Protein 2MX7 (pdb70)

Solvent-accessible surface area: 7078 Å² total; per-residue (Å²): 137,88,168,107,94,184,74,136,93,117,74,148,57,16,55,29,10,94,69,115,102,128,74,19,105,4,41,110,76,6,60,152,25,0,14,35,143,134,20,30,36,38,61,101,1,74,67,53,2,80,97,44,64,15,50,150,101,36,0,23,85,0,16,28,64,0,79,183,64,58,137,24,162,22,69,80,26,23,0,33,17,0,5,0,7,4,0,5,22,42,130,61,57,99,31,176,46,106,84,15,21,74,121,53,116,74,12,39,85,11,83,90

Radius of gyration: 13.87 Å; Cα contacts (8 Å, |Δi|>4): 112; chains: 1; bounding box: 42×30×25 Å

Secondary structure (DSSP, 8-state):
-------SSS----HHHH--SS--HHHHHHHHHT-BTTB--HHHHHHHHHHTT--HHHHHHHHH-STT-TTS---HHHHHHHHHHHHHHHTT-----HHHHHT-SSPPPPP-

GO terms:
  GO:0005737 cytoplasm (C, TAS)
  GO:0005794 Golgi apparatus (C, TAS)
  GO:0030121 AP-1 adaptor complex (C, TAS)
  GO:0006886 intracellular protein transport (P, TAS)
  GO:0005515 protein binding (F, IPI)

Foldseek 3Di:
DFDADPDPPDGGDALLLVDPRDQDPLLVVVCVQAADPVGDGCPRVLVVLVVLVDDSVLLVVLQVDADPDPPDRQDRSRVSLSQLQSQVVSVVHHDDDSVVVVVDPGRDRRDD

Structure (mmCIF, N/CA/C/O backbone):
data_2MX7
#
_entry.id   2MX7
#
loop_
_atom_site.group_PDB
_atom_site.id
_atom_site.type_symbol
_atom_site.label_atom_id
_atom_site.label_alt_id
_atom_site.label_comp_id
_atom_site.label_asym_id
_atom_site.label_entity_id
_atom_site.label_seq_id
_atom_site.pdb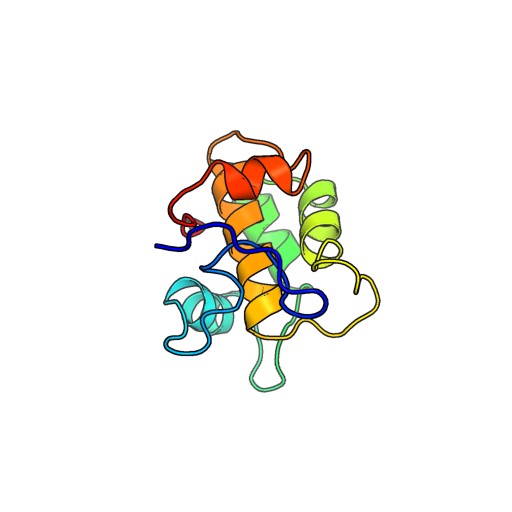x_PDB_ins_code
_atom_site.Cartn_x
_atom_site.Cartn_y
_atom_site.Cartn_z
_atom_site.occupancy
_atom_site.B_iso_or_equiv
_atom_site.auth_seq_id
_atom_site.auth_comp_id
_atom_site.auth_asym_id
_atom_site.auth_atom_id
_atom_site.pdbx_PDB_model_num
ATOM 1 N N . SER A 1 1 ? 17.156 0.606 9.994 1.00 0.00 277 SER A N 1
ATOM 2 C CA . SER A 1 1 ? 16.374 -0.499 9.407 1.00 0.00 277 SER A CA 1
ATOM 3 C C . SER A 1 1 ? 17.134 -1.131 8.243 1.00 0.00 277 SER A C 1
ATOM 4 O O . SER A 1 1 ? 17.566 -2.282 8.321 1.00 0.00 277 SER A O 1
ATOM 14 N N . MET A 1 2 ? 17.313 -0.366 7.173 1.00 0.00 278 MET A N 1
ATOM 15 C CA . MET A 1 2 ? 18.044 -0.833 6.005 1.00 0.00 278 MET A CA 1
ATOM 16 C C . MET A 1 2 ? 18.982 0.258 5.489 1.00 0.00 278 MET A C 1
ATOM 17 O O . MET A 1 2 ? 18.578 1.409 5.314 1.00 0.00 278 MET A O 1
ATOM 31 N N . PHE A 1 3 ? 20.235 -0.113 5.270 1.00 0.00 279 PHE A N 1
ATOM 32 C CA . PHE A 1 3 ? 21.249 0.803 4.756 1.00 0.00 279 PHE A CA 1
ATOM 33 C C . PHE A 1 3 ? 21.515 0.479 3.283 1.00 0.00 279 PHE A C 1
ATOM 34 O O . PHE A 1 3 ? 21.118 -0.590 2.813 1.00 0.00 279 PHE A O 1
ATOM 51 N N . PRO A 1 4 ? 22.166 1.378 2.516 1.00 0.00 280 PRO A N 1
ATOM 52 C CA . PRO A 1 4 ? 22.331 1.217 1.082 1.00 0.00 280 PRO A CA 1
ATOM 53 C C . PRO A 1 4 ? 23.613 0.491 0.711 1.00 0.00 280 PRO A C 1
ATOM 54 O O . PRO A 1 4 ? 24.708 0.862 1.140 1.00 0.00 280 PRO A O 1
ATOM 65 N N . SER A 1 5 ? 23.464 -0.530 -0.104 1.00 0.00 281 SER A N 1
ATOM 66 C CA . SER A 1 5 ? 24.590 -1.311 -0.579 1.00 0.00 281 SER A CA 1
ATOM 67 C C . SER A 1 5 ? 24.433 -1.581 -2.066 1.00 0.00 281 SER A C 1
ATOM 68 O O . SER A 1 5 ? 23.349 -1.947 -2.520 1.00 0.00 281 SER A O 1
ATOM 76 N N . GLN A 1 6 ? 25.502 -1.376 -2.818 1.00 0.00 282 GLN A N 1
ATOM 77 C CA . GLN A 1 6 ? 25.472 -1.575 -4.257 1.00 0.00 282 GLN A CA 1
ATOM 78 C C . GLN A 1 6 ? 25.433 -3.053 -4.623 1.00 0.00 282 GLN A C 1
ATOM 79 O O . GLN A 1 6 ? 26.448 -3.653 -4.975 1.00 0.00 282 GLN A O 1
ATOM 93 N N . ASP A 1 7 ? 24.253 -3.639 -4.514 1.00 0.00 283 ASP A N 1
ATOM 94 C CA . ASP A 1 7 ? 24.031 -4.994 -4.984 1.00 0.00 283 ASP A CA 1
ATOM 95 C C . ASP A 1 7 ? 23.289 -4.941 -6.309 1.00 0.00 283 ASP A C 1
ATOM 96 O O . ASP A 1 7 ? 22.174 -4.423 -6.378 1.00 0.00 283 ASP A O 1
ATOM 105 N N . PRO A 1 8 ? 23.894 -5.466 -7.380 1.00 0.00 284 PRO A N 1
ATOM 106 C CA . PRO A 1 8 ? 23.358 -5.350 -8.737 1.00 0.00 284 PRO A CA 1
ATOM 107 C C . PRO A 1 8 ? 22.205 -6.320 -9.016 1.00 0.00 284 PRO A C 1
ATOM 108 O O . PRO A 1 8 ? 22.021 -6.765 -10.152 1.00 0.00 284 PRO A O 1
ATOM 119 N N . ALA A 1 9 ? 21.423 -6.629 -7.984 1.00 0.00 285 ALA A N 1
ATOM 120 C CA . ALA A 1 9 ? 20.284 -7.523 -8.119 1.00 0.00 285 ALA A CA 1
ATOM 121 C C . ALA A 1 9 ? 19.238 -7.203 -7.057 1.00 0.00 285 ALA A C 1
ATOM 122 O O . ALA A 1 9 ? 18.038 -7.173 -7.339 1.00 0.00 285 ALA A O 1
ATOM 129 N N . GLN A 1 10 ? 19.710 -6.952 -5.840 1.00 0.00 286 GLN A N 1
ATOM 130 C CA . GLN A 1 10 ? 18.842 -6.629 -4.711 1.00 0.00 286 GLN A CA 1
ATOM 131 C C . GLN A 1 10 ? 18.099 -5.313 -4.934 1.00 0.00 286 GLN A C 1
ATOM 132 O O . GLN A 1 10 ? 18.700 -4.305 -5.311 1.00 0.00 286 GLN A O 1
ATOM 146 N N . PRO A 1 11 ? 16.775 -5.317 -4.717 1.00 0.00 287 PRO A N 1
ATOM 147 C CA . PRO A 1 11 ? 15.952 -4.110 -4.765 1.00 0.00 287 PRO A CA 1
ATOM 148 C C . PRO A 1 11 ? 16.234 -3.203 -3.573 1.00 0.00 287 PRO A C 1
ATOM 149 O O . PRO A 1 11 ? 16.572 -3.680 -2.489 1.00 0.00 287 PRO A O 1
ATOM 160 N N . ARG A 1 12 ? 16.092 -1.906 -3.766 1.00 0.00 288 ARG A N 1
ATOM 161 C CA . ARG A 1 12 ? 16.357 -0.951 -2.702 1.00 0.00 288 ARG A CA 1
ATOM 162 C C . ARG A 1 12 ? 15.080 -0.211 -2.339 1.00 0.00 288 ARG A C 1
ATOM 163 O O . ARG A 1 12 ? 15.087 0.982 -2.035 1.00 0.00 288 ARG A O 1
ATOM 184 N N . MET A 1 13 ? 13.986 -0.932 -2.387 1.00 0.00 289 MET A N 1
ATOM 185 C CA . MET A 1 13 ? 12.677 -0.353 -2.120 1.00 0.00 289 MET A CA 1
ATOM 186 C C . MET A 1 13 ? 12.384 -0.321 -0.618 1.00 0.00 289 MET A C 1
ATOM 187 O O . MET A 1 13 ? 13.105 -0.941 0.165 1.00 0.00 289 MET A O 1
ATOM 201 N N . PRO A 1 14 ? 11.325 0.415 -0.200 1.00 0.00 290 PRO A N 1
ATOM 202 C CA . PRO A 1 14 ? 10.932 0.537 1.216 1.00 0.00 290 PRO A CA 1
ATOM 203 C C . PRO A 1 14 ? 10.897 -0.801 1.963 1.00 0.00 290 PRO A C 1
ATOM 204 O O . PRO A 1 14 ? 10.191 -1.738 1.579 1.00 0.00 290 PRO A O 1
ATOM 215 N N . PRO A 1 15 ? 11.681 -0.870 3.060 1.00 0.00 291 PRO A N 1
ATOM 216 C CA . PRO A 1 15 ? 11.823 -2.061 3.920 1.00 0.00 291 PRO A CA 1
ATOM 217 C C . PRO A 1 15 ? 10.504 -2.735 4.278 1.00 0.00 291 PRO A C 1
ATOM 218 O O . PRO A 1 15 ? 10.380 -3.958 4.226 1.00 0.00 291 PRO A O 1
ATOM 229 N N . TRP A 1 16 ? 9.532 -1.921 4.642 1.00 0.00 292 TRP A N 1
ATOM 230 C CA . TRP A 1 16 ? 8.263 -2.406 5.166 1.00 0.00 292 TRP A CA 1
ATOM 231 C C . TRP A 1 16 ? 7.376 -3.040 4.104 1.00 0.00 292 TRP A C 1
ATOM 232 O O . TRP A 1 16 ? 6.423 -3.739 4.441 1.00 0.00 292 TRP A O 1
ATOM 253 N N . ILE A 1 17 ? 7.675 -2.815 2.834 1.00 0.00 293 ILE A N 1
ATOM 254 C CA . ILE A 1 17 ? 6.841 -3.368 1.780 1.00 0.00 293 ILE A CA 1
ATOM 255 C C . ILE A 1 17 ? 7.132 -4.849 1.588 1.00 0.00 293 ILE A C 1
ATOM 256 O O . ILE A 1 17 ? 6.220 -5.665 1.497 1.00 0.00 293 ILE A O 1
ATOM 272 N N . TYR A 1 18 ? 8.409 -5.196 1.557 1.00 0.00 294 TYR A N 1
ATOM 273 C CA . TYR A 1 18 ? 8.805 -6.567 1.281 1.00 0.00 294 TYR A CA 1
ATOM 274 C C . TYR A 1 18 ? 9.038 -7.380 2.547 1.00 0.00 294 TYR A C 1
ATOM 275 O O . TYR A 1 18 ? 9.466 -8.533 2.468 1.00 0.00 294 TYR A O 1
ATOM 293 N N . ASN A 1 19 ? 8.784 -6.794 3.712 1.00 0.00 295 ASN A N 1
ATOM 294 C CA . ASN A 1 19 ? 8.841 -7.547 4.959 1.00 0.00 295 ASN A CA 1
ATOM 295 C C . ASN A 1 19 ? 7.700 -8.560 5.020 1.00 0.00 295 ASN A C 1
ATOM 296 O O . ASN A 1 19 ? 6.583 -8.234 5.420 1.00 0.00 295 ASN A O 1
ATOM 307 N N . GLU A 1 20 ? 7.988 -9.782 4.603 1.00 0.00 296 GLU A N 1
ATOM 308 C CA . GLU A 1 20 ? 7.006 -10.857 4.619 1.00 0.00 296 GLU A CA 1
ATOM 309 C C . GLU A 1 20 ? 6.993 -11.552 5.976 1.00 0.00 296 GLU A C 1
ATOM 310 O O . GLU A 1 20 ? 6.241 -12.500 6.187 1.00 0.00 296 GLU A O 1
ATOM 322 N N . SER A 1 21 ? 7.833 -11.075 6.888 1.00 0.00 297 SER A N 1
ATOM 323 C CA . SER A 1 21 ? 7.988 -11.696 8.196 1.00 0.00 297 SER A CA 1
ATOM 324 C C . SER A 1 21 ? 6.699 -11.609 9.013 1.00 0.00 297 SER A C 1
ATOM 325 O O . SER A 1 21 ? 6.366 -12.530 9.762 1.00 0.00 297 SER A O 1
ATOM 333 N N . LEU A 1 22 ? 5.973 -10.511 8.864 1.00 0.00 298 LEU A N 1
ATOM 334 C CA . LEU A 1 22 ? 4.717 -10.327 9.571 1.00 0.00 298 LEU A CA 1
ATOM 335 C C . LEU A 1 22 ? 3.716 -9.590 8.696 1.00 0.00 298 LEU A C 1
ATOM 336 O O . LEU A 1 22 ? 4.084 -8.689 7.943 1.00 0.00 298 LEU A O 1
ATOM 352 N N . VAL A 1 23 ? 2.458 -9.991 8.766 1.00 0.00 299 VAL A N 1
ATOM 353 C CA . VAL A 1 23 ? 1.413 -9.314 8.039 1.00 0.00 299 VAL A CA 1
ATOM 354 C C . VAL A 1 23 ? 0.745 -8.275 8.947 1.00 0.00 299 VAL A C 1
ATOM 355 O O . VAL A 1 23 ? 0.482 -8.539 10.123 1.00 0.00 299 VAL A O 1
ATOM 368 N N . PRO A 1 24 ? 0.511 -7.063 8.429 1.00 0.00 300 PRO A N 1
ATOM 369 C CA . PRO A 1 24 ? -0.039 -5.956 9.217 1.00 0.00 300 PRO A CA 1
ATOM 370 C C . PRO A 1 24 ? -1.515 -6.128 9.565 1.00 0.00 300 PRO A C 1
ATOM 371 O O . PRO A 1 24 ? -2.292 -6.752 8.830 1.00 0.00 300 PRO A O 1
ATOM 382 N N . ASP A 1 25 ? -1.880 -5.550 10.705 1.00 0.00 301 ASP A N 1
ATOM 383 C CA . ASP A 1 25 ? -3.265 -5.496 11.161 1.00 0.00 301 ASP A CA 1
ATOM 384 C C . ASP A 1 25 ? -4.130 -4.771 10.152 1.00 0.00 301 ASP A C 1
ATOM 385 O O . ASP A 1 25 ? -5.319 -5.029 10.042 1.00 0.00 301 ASP A O 1
ATOM 394 N N . ALA A 1 26 ? -3.513 -3.854 9.427 1.00 0.00 302 ALA A N 1
ATOM 395 C CA . ALA A 1 26 ? -4.192 -3.104 8.386 1.00 0.00 302 ALA A CA 1
ATOM 396 C C . ALA A 1 26 ? -4.662 -4.032 7.264 1.00 0.00 302 ALA A C 1
ATOM 397 O O . ALA A 1 26 ? -5.685 -3.791 6.629 1.00 0.00 302 ALA A O 1
ATOM 404 N N . TYR A 1 27 ? -3.912 -5.107 7.056 1.00 0.00 303 TYR A N 1
ATOM 405 C CA . TYR A 1 27 ? -4.235 -6.072 6.010 1.00 0.00 303 TYR A CA 1
ATOM 406 C C . TYR A 1 27 ? -5.391 -6.969 6.451 1.00 0.00 303 TYR A C 1
ATOM 407 O O . TYR A 1 27 ? -6.407 -7.051 5.765 1.00 0.00 303 TYR A O 1
ATOM 425 N N . LYS A 1 28 ? -5.234 -7.644 7.592 1.00 0.00 304 LYS A N 1
ATOM 426 C CA . LYS A 1 28 ? -6.334 -8.424 8.165 1.00 0.00 304 LYS A CA 1
ATOM 427 C C . LYS A 1 28 ? -7.589 -7.565 8.383 1.00 0.00 304 LYS A C 1
ATOM 428 O O . LYS A 1 28 ? -8.718 -8.042 8.213 1.00 0.00 304 LYS A O 1
ATOM 447 N N . LYS A 1 29 ? -7.393 -6.295 8.733 1.00 0.00 305 LYS A N 1
ATOM 448 C CA . LYS A 1 29 ? -8.500 -5.352 8.797 1.00 0.00 305 LYS A CA 1
ATOM 449 C C . LYS A 1 29 ? -9.178 -5.274 7.458 1.00 0.00 305 LYS A C 1
ATOM 450 O O . LYS A 1 29 ? -10.398 -5.355 7.354 1.00 0.00 305 LYS A O 1
ATOM 469 N N . ILE A 1 30 ? -8.364 -5.066 6.439 1.00 0.00 306 ILE A N 1
ATOM 470 C CA . ILE A 1 30 ? -8.877 -4.905 5.105 1.00 0.00 306 ILE A CA 1
ATOM 471 C C . ILE A 1 30 ? -9.678 -6.143 4.675 1.00 0.00 306 ILE A C 1
ATOM 472 O O . ILE A 1 30 ? -10.611 -6.023 3.896 1.00 0.00 306 ILE A O 1
ATOM 488 N N . LEU A 1 31 ? -9.314 -7.329 5.183 1.00 0.00 307 LEU A N 1
ATOM 489 C CA . LEU A 1 31 ? -10.124 -8.535 4.965 1.00 0.00 307 LEU A CA 1
ATOM 490 C C . LEU A 1 31 ? -11.555 -8.321 5.433 1.00 0.00 307 LEU A C 1
ATOM 491 O O . LEU A 1 31 ? -12.507 -8.563 4.691 1.00 0.00 307 LEU A O 1
ATOM 507 N N . GLU A 1 32 ? -11.695 -7.861 6.661 1.00 0.00 308 GLU A N 1
ATOM 508 C CA . GLU A 1 32 ? -12.978 -7.521 7.211 1.00 0.00 308 GLU A CA 1
ATOM 509 C C . GLU A 1 32 ? -13.637 -6.392 6.420 1.00 0.00 308 GLU A C 1
ATOM 510 O O . GLU A 1 32 ? -14.840 -6.401 6.160 1.00 0.00 308 GLU A O 1
ATOM 522 N N . THR A 1 33 ? -12.821 -5.416 6.080 1.00 0.00 309 THR A N 1
ATOM 523 C CA . THR A 1 33 ? -13.244 -4.228 5.348 1.00 0.00 309 THR A CA 1
ATOM 524 C C . THR A 1 33 ? -13.748 -4.533 3.926 1.00 0.00 309 THR A C 1
ATOM 525 O O . THR A 1 33 ? -14.952 -4.521 3.665 1.00 0.00 309 THR A O 1
ATOM 536 N N . THR A 1 34 ? -12.817 -4.803 3.020 1.00 0.00 310 THR A N 1
ATOM 537 C CA . THR A 1 34 ? -13.138 -4.899 1.604 1.00 0.00 310 THR A CA 1
ATOM 538 C C . THR A 1 34 ? -12.632 -6.186 0.949 1.00 0.00 310 THR A C 1
ATOM 539 O O . THR A 1 34 ? -13.060 -6.528 -0.151 1.00 0.00 310 THR A O 1
ATOM 550 N N . MET A 1 35 ? -11.730 -6.900 1.601 1.00 0.00 311 MET A N 1
ATOM 551 C CA . MET A 1 35 ? -11.124 -8.059 0.987 1.00 0.00 311 MET A CA 1
ATOM 552 C C . MET A 1 35 ? -12.012 -9.284 1.134 1.00 0.00 311 MET A C 1
ATOM 553 O O . MET A 1 35 ? -12.951 -9.298 1.929 1.00 0.00 311 MET A O 1
ATOM 567 N N . THR A 1 36 ? -11.713 -10.305 0.353 1.00 0.00 312 THR A N 1
ATOM 568 C CA . THR A 1 36 ? -12.494 -11.526 0.359 1.00 0.00 312 THR A CA 1
ATOM 569 C C . THR A 1 36 ? -11.604 -12.719 0.670 1.00 0.00 312 THR A C 1
ATOM 570 O O . THR A 1 36 ? -10.379 -12.587 0.679 1.00 0.00 312 THR A O 1
ATOM 581 N N . PRO A 1 37 ? -12.188 -13.902 0.916 1.00 0.00 313 PRO A N 1
ATOM 582 C CA . PRO A 1 37 ? -11.415 -15.135 1.092 1.00 0.00 313 PRO A CA 1
ATOM 583 C C . PRO A 1 37 ? -10.607 -15.469 -0.159 1.00 0.00 313 PRO A C 1
ATOM 584 O O . PRO A 1 37 ? -9.649 -16.244 -0.118 1.00 0.00 313 PRO A O 1
ATOM 595 N N . THR A 1 38 ? -10.995 -14.855 -1.270 1.00 0.00 314 THR A N 1
ATOM 596 C CA . THR A 1 38 ? -10.341 -15.088 -2.541 1.00 0.00 314 THR A CA 1
ATOM 597 C C . THR A 1 38 ? -9.278 -14.031 -2.825 1.00 0.00 314 THR A C 1
ATOM 598 O O . THR A 1 38 ? -8.618 -14.060 -3.863 1.00 0.00 314 THR A O 1
ATOM 609 N N . GLY A 1 39 ? -9.116 -13.092 -1.903 1.00 0.00 315 GLY A N 1
ATOM 610 C CA . GLY A 1 39 ? -8.036 -12.143 -2.015 1.00 0.00 315 GLY A CA 1
ATOM 611 C C . GLY A 1 39 ? -8.501 -10.707 -2.119 1.00 0.00 315 GLY A C 1
ATOM 612 O O . GLY A 1 39 ? -9.571 -10.345 -1.615 1.00 0.00 315 GLY A O 1
ATOM 616 N N . ILE A 1 40 ? -7.682 -9.899 -2.776 1.00 0.00 316 ILE A N 1
ATOM 617 C CA . ILE A 1 40 ? -7.886 -8.459 -2.862 1.00 0.00 316 ILE A CA 1
ATOM 618 C C . ILE A 1 40 ? -9.148 -8.115 -3.656 1.00 0.00 316 ILE A C 1
ATOM 619 O O . ILE A 1 40 ? -9.402 -8.690 -4.716 1.00 0.00 316 ILE A O 1
ATOM 635 N N . ASP A 1 41 ? -9.922 -7.163 -3.144 1.00 0.00 317 ASP A N 1
ATOM 636 C CA . ASP A 1 41 ? -11.137 -6.708 -3.813 1.00 0.00 317 ASP A CA 1
ATOM 637 C C . ASP A 1 41 ? -11.298 -5.206 -3.637 1.00 0.00 317 ASP A C 1
ATOM 638 O O . ASP A 1 41 ? -11.776 -4.741 -2.614 1.00 0.00 317 ASP A O 1
ATOM 647 N N . THR A 1 42 ? -10.845 -4.451 -4.622 1.00 0.00 318 THR A N 1
ATOM 648 C CA . THR A 1 42 ? -10.953 -2.993 -4.597 1.00 0.00 318 THR A CA 1
ATOM 649 C C . THR A 1 42 ? -12.410 -2.519 -4.655 1.00 0.00 318 THR A C 1
ATOM 650 O O . THR A 1 42 ? -12.697 -1.365 -4.340 1.00 0.00 318 THR A O 1
ATOM 661 N N . ALA A 1 43 ? -13.312 -3.406 -5.074 1.00 0.00 319 ALA A N 1
ATOM 662 C CA . ALA A 1 43 ? -14.712 -3.052 -5.308 1.00 0.00 319 ALA A CA 1
ATOM 663 C C . ALA A 1 43 ? -15.352 -2.366 -4.099 1.00 0.00 319 ALA A C 1
ATOM 664 O O . ALA A 1 43 ? -16.051 -1.362 -4.251 1.00 0.00 319 ALA A O 1
ATOM 671 N N . LYS A 1 44 ? -15.094 -2.886 -2.907 1.00 0.00 320 LYS A N 1
ATOM 672 C CA . LYS A 1 44 ? -15.643 -2.293 -1.683 1.00 0.00 320 LYS A CA 1
ATOM 673 C C . LYS A 1 44 ? -14.732 -1.171 -1.188 1.00 0.00 320 LYS A C 1
ATOM 674 O O . LYS A 1 44 ? -15.164 -0.264 -0.473 1.00 0.00 320 LYS A O 1
ATOM 693 N N . LEU A 1 45 ? -13.472 -1.249 -1.587 1.00 0.00 321 LEU A N 1
ATOM 694 C CA . LEU A 1 45 ? -12.447 -0.306 -1.159 1.00 0.00 321 LEU A CA 1
ATOM 695 C C . LEU A 1 45 ? -12.819 1.115 -1.581 1.00 0.00 321 LEU A C 1
ATOM 696 O O . LEU A 1 45 ? -12.559 2.069 -0.844 1.00 0.00 321 LEU A O 1
ATOM 712 N N . TYR A 1 46 ? -13.463 1.247 -2.745 1.00 0.00 322 TYR A N 1
ATOM 713 C CA . TYR A 1 46 ? -13.849 2.564 -3.252 1.00 0.00 322 TYR A CA 1
ATOM 714 C C . TYR A 1 46 ? -14.807 3.280 -2.292 1.00 0.00 322 TYR A C 1
ATOM 715 O O . TYR A 1 46 ? -14.445 4.316 -1.741 1.00 0.00 322 TYR A O 1
ATOM 733 N N . PRO A 1 47 ? -16.039 2.754 -2.064 1.00 0.00 323 PRO A N 1
ATOM 734 C CA . PRO A 1 47 ? -17.040 3.458 -1.268 1.00 0.00 323 PRO A CA 1
ATOM 735 C C . PRO A 1 47 ? -16.586 3.708 0.154 1.00 0.00 323 PRO A C 1
ATOM 736 O O . PRO A 1 47 ? -16.814 4.789 0.692 1.00 0.00 323 PRO A O 1
ATOM 747 N N . ILE A 1 48 ? -15.941 2.726 0.773 1.00 0.00 324 ILE A N 1
ATOM 748 C CA . ILE A 1 48 ? -15.538 2.902 2.153 1.00 0.00 324 ILE A CA 1
ATOM 749 C C . ILE A 1 48 ? -14.514 4.022 2.281 1.00 0.00 324 ILE A C 1
ATOM 750 O O . ILE A 1 48 ? -14.727 4.984 3.016 1.00 0.00 324 ILE A O 1
ATOM 766 N N . LEU A 1 49 ? -13.406 3.899 1.564 1.00 0.00 325 LEU A N 1
ATOM 767 C CA . LEU A 1 49 ? -12.397 4.957 1.535 1.00 0.00 325 LEU A CA 1
ATOM 768 C C . LEU A 1 49 ? -12.904 6.299 1.023 1.00 0.00 325 LEU A C 1
ATOM 769 O O . LEU A 1 49 ? -12.494 7.338 1.536 1.00 0.00 325 LEU A O 1
ATOM 785 N N . MET A 1 50 ? -13.772 6.312 0.023 1.00 0.00 326 MET A N 1
ATOM 786 C CA . MET A 1 50 ? -14.302 7.585 -0.441 1.00 0.00 326 MET A CA 1
ATOM 787 C C . MET A 1 50 ? -15.177 8.191 0.644 1.00 0.00 326 MET A C 1
ATOM 788 O O . MET A 1 50 ? -15.298 9.411 0.752 1.00 0.00 326 MET A O 1
ATOM 802 N N . SER A 1 51 ? -15.758 7.329 1.472 1.00 0.00 327 SER A N 1
ATOM 803 C CA . SER A 1 51 ? -16.508 7.789 2.627 1.00 0.00 327 SER A CA 1
ATOM 804 C C . SER A 1 51 ? -15.542 8.229 3.732 1.00 0.00 327 SER A C 1
ATOM 805 O O . SER A 1 51 ? -15.890 9.051 4.577 1.00 0.00 327 SER A O 1
ATOM 813 N N . SER A 1 52 ? -14.317 7.700 3.705 1.00 0.00 328 SER A N 1
ATOM 814 C CA . SER A 1 52 ? -13.269 8.140 4.623 1.00 0.00 328 SER A CA 1
ATOM 815 C C . SER A 1 52 ? -12.795 9.547 4.239 1.00 0.00 328 SER A C 1
ATOM 816 O O . SER A 1 52 ? -11.979 10.155 4.931 1.00 0.00 328 SER A O 1
ATOM 824 N N . GLY A 1 53 ? -13.318 10.059 3.132 1.00 0.00 329 GLY A N 1
ATOM 825 C CA . GLY A 1 53 ? -12.936 11.375 2.670 1.00 0.00 329 GLY A CA 1
ATOM 826 C C . GLY A 1 53 ? -11.822 11.328 1.648 1.00 0.00 329 GLY A C 1
ATOM 827 O O . GLY A 1 53 ? -11.087 12.298 1.478 1.00 0.00 329 GLY A O 1
ATOM 831 N N . LEU A 1 54 ? -11.688 10.198 0.970 1.00 0.00 330 LEU A N 1
ATOM 832 C CA . LEU A 1 54 ? -10.651 10.028 -0.029 1.00 0.00 330 LEU A CA 1
ATOM 833 C C . LEU A 1 54 ? -11.256 9.940 -1.434 1.00 0.00 330 LEU A C 1
ATOM 834 O O . LEU A 1 54 ? -12.391 9.499 -1.597 1.00 0.00 330 LEU A O 1
ATOM 850 N N . PRO A 1 55 ? -10.505 10.366 -2.468 1.00 0.00 331 PRO A N 1
ATOM 851 C CA . PRO A 1 55 ? -11.005 10.449 -3.836 1.00 0.00 331 PRO A CA 1
ATOM 852 C C . PRO A 1 55 ? -11.060 9.087 -4.492 1.00 0.00 331 PRO A C 1
ATOM 853 O O . PRO A 1 55 ? -10.071 8.353 -4.463 1.00 0.00 331 PRO A O 1
ATOM 864 N N . ARG A 1 56 ? -12.183 8.750 -5.117 1.00 0.00 332 ARG A N 1
ATOM 865 C CA . ARG A 1 56 ? -12.267 7.498 -5.859 1.00 0.00 332 ARG A CA 1
ATOM 866 C C . ARG A 1 56 ? -11.257 7.489 -7.005 1.00 0.00 332 ARG A C 1
ATOM 867 O O . ARG A 1 56 ? -10.932 6.434 -7.556 1.00 0.00 332 ARG A O 1
ATOM 888 N N . GLU A 1 57 ? -10.750 8.675 -7.342 1.00 0.00 333 GLU A N 1
ATOM 889 C CA . GLU A 1 57 ? -9.677 8.803 -8.313 1.00 0.00 333 GLU A CA 1
ATOM 890 C C . GLU A 1 57 ? -8.374 8.296 -7.733 1.00 0.00 333 GLU A C 1
ATOM 891 O O . GLU A 1 57 ? -7.773 7.355 -8.258 1.00 0.00 333 GLU A O 1
ATOM 903 N N . THR A 1 58 ? -7.936 8.911 -6.634 1.00 0.00 334 THR A N 1
ATOM 904 C CA . THR A 1 58 ? -6.716 8.501 -5.970 1.00 0.00 334 THR A CA 1
ATOM 905 C C . THR A 1 58 ? -6.791 7.060 -5.485 1.00 0.00 334 THR A C 1
ATOM 906 O O . THR A 1 58 ? -5.814 6.327 -5.576 1.00 0.00 334 THR A O 1
ATOM 917 N N . LEU A 1 59 ? -7.944 6.655 -4.977 1.00 0.00 335 LEU A N 1
ATOM 918 C CA . LEU A 1 59 ? -8.133 5.277 -4.521 1.00 0.00 335 LEU A CA 1
ATOM 919 C C . LEU A 1 59 ? -7.829 4.266 -5.638 1.00 0.00 335 LEU A C 1
ATOM 920 O O . LEU A 1 59 ? -7.096 3.296 -5.419 1.00 0.00 335 LEU A O 1
ATOM 936 N N . GLY A 1 60 ? -8.363 4.499 -6.841 1.00 0.00 336 GLY A N 1
ATOM 937 C CA . GLY A 1 60 ? -8.047 3.627 -7.968 1.00 0.00 336 GLY A CA 1
ATOM 938 C C . GLY A 1 60 ? -6.575 3.674 -8.338 1.00 0.00 336 GLY A C 1
ATOM 939 O O . GLY A 1 60 ? -5.966 2.649 -8.677 1.00 0.00 336 GLY A O 1
ATOM 943 N N . GLN A 1 61 ? -5.984 4.855 -8.220 1.00 0.00 337 GLN A N 1
ATOM 944 C CA . GLN A 1 61 ? -4.591 5.043 -8.571 1.00 0.00 337 GLN A CA 1
ATOM 945 C C . GLN A 1 61 ? -3.738 4.246 -7.605 1.00 0.00 337 GLN A C 1
ATOM 946 O O . GLN A 1 61 ? -2.855 3.503 -8.004 1.00 0.00 337 GLN A O 1
ATOM 960 N N . ILE A 1 62 ? -4.061 4.386 -6.331 1.00 0.00 338 ILE A N 1
ATOM 961 C CA . ILE A 1 62 ? -3.361 3.702 -5.257 1.00 0.00 338 ILE A CA 1
ATOM 962 C C . ILE A 1 62 ? -3.360 2.183 -5.432 1.00 0.00 338 ILE A C 1
ATOM 963 O O . ILE A 1 62 ? -2.351 1.542 -5.138 1.00 0.00 338 ILE A O 1
ATOM 979 N N . TRP A 1 63 ? -4.445 1.588 -5.938 1.00 0.00 339 TRP A N 1
ATOM 980 C CA . TRP A 1 63 ? -4.445 0.151 -6.202 1.00 0.00 339 TRP A CA 1
ATOM 981 C C . TRP A 1 63 ? -3.486 -0.166 -7.333 1.00 0.00 339 TRP A C 1
ATOM 982 O O . TRP A 1 63 ? -2.873 -1.232 -7.387 1.00 0.00 339 TRP A O 1
ATOM 1003 N N . ALA A 1 64 ? -3.377 0.790 -8.234 1.00 0.00 340 ALA A N 1
ATOM 1004 C CA . ALA A 1 64 ? -2.693 0.587 -9.493 1.00 0.00 340 ALA A CA 1
ATOM 1005 C C . ALA A 1 64 ? -1.187 0.875 -9.387 1.00 0.00 340 ALA A C 1
ATOM 1006 O O . ALA A 1 64 ? -0.402 0.424 -10.221 1.00 0.00 340 ALA A O 1
ATOM 1013 N N . LEU A 1 65 ? -0.786 1.626 -8.364 1.00 0.00 341 LEU A N 1
ATOM 1014 C CA . LEU A 1 65 ? 0.610 2.008 -8.181 1.00 0.00 341 LEU A CA 1
ATOM 1015 C C . LEU A 1 65 ? 1.418 0.964 -7.416 1.00 0.00 341 LEU A C 1
ATOM 1016 O O . LEU A 1 65 ? 2.342 1.306 -6.675 1.00 0.00 341 LEU A O 1
ATOM 1032 N N . ALA A 1 66 ? 1.085 -0.300 -7.602 1.00 0.00 342 ALA A N 1
ATOM 1033 C CA . ALA A 1 66 ? 1.831 -1.382 -6.979 1.00 0.00 342 ALA A CA 1
ATOM 1034 C C . ALA A 1 66 ? 3.185 -1.556 -7.663 1.00 0.00 342 ALA A C 1
ATOM 1035 O O . ALA A 1 66 ? 3.294 -2.297 -8.635 1.00 0.00 342 ALA A O 1
ATOM 1042 N N . ASN A 1 67 ? 4.200 -0.849 -7.156 1.00 0.00 343 ASN A N 1
ATOM 1043 C CA . ASN A 1 67 ? 5.547 -0.847 -7.746 1.00 0.00 343 ASN A CA 1
ATOM 1044 C C . ASN A 1 67 ? 5.470 -0.583 -9.251 1.00 0.00 343 ASN A C 1
ATOM 1045 O O . ASN A 1 67 ? 5.296 0.563 -9.669 1.00 0.00 343 ASN A O 1
ATOM 1056 N N . ARG A 1 68 ? 5.568 -1.638 -10.056 1.00 0.00 344 ARG A N 1
ATOM 1057 C CA . ARG A 1 68 ? 5.272 -1.548 -11.478 1.00 0.00 344 ARG A CA 1
ATOM 1058 C C . ARG A 1 68 ? 4.516 -2.788 -11.931 1.00 0.00 344 ARG A C 1
ATOM 1059 O O . ARG A 1 68 ? 4.945 -3.504 -12.837 1.00 0.00 344 ARG A O 1
ATOM 1080 N N . THR A 1 69 ? 3.383 -3.021 -11.301 1.00 0.00 345 THR A N 1
ATOM 1081 C CA . THR A 1 69 ? 2.479 -4.084 -11.695 1.00 0.00 345 THR A CA 1
ATOM 1082 C C . THR A 1 69 ? 1.041 -3.599 -11.578 1.00 0.00 345 THR A C 1
ATOM 1083 O O . THR A 1 69 ? 0.250 -4.111 -10.788 1.00 0.00 345 THR A O 1
ATOM 1094 N N . THR A 1 70 ? 0.719 -2.603 -12.394 1.00 0.00 346 THR A N 1
ATOM 1095 C CA . THR A 1 70 ? -0.590 -1.969 -12.380 1.00 0.00 346 THR A CA 1
ATOM 1096 C C . THR A 1 70 ? -1.718 -2.957 -12.722 1.00 0.00 346 THR A C 1
ATOM 1097 O O . THR A 1 70 ? -2.683 -3.074 -11.963 1.00 0.00 346 THR A O 1
ATOM 1108 N N . PRO A 1 71 ? -1.628 -3.688 -13.855 1.00 0.00 347 PRO A N 1
ATOM 1109 C CA . PRO A 1 71 ? -2.636 -4.685 -14.222 1.00 0.00 347 PRO A CA 1
ATOM 1110 C C . PRO A 1 71 ? -2.399 -6.034 -13.541 1.00 0.00 347 PRO A C 1
ATOM 1111 O O . PRO A 1 71 ? -2.937 -7.059 -13.961 1.00 0.00 347 PRO A O 1
ATOM 1122 N N . GLY A 1 72 ? -1.592 -6.027 -12.492 1.00 0.00 348 GLY A N 1
ATOM 1123 C CA . GLY A 1 72 ? -1.281 -7.250 -11.787 1.00 0.00 348 GLY A CA 1
ATOM 1124 C C . GLY A 1 72 ? -2.158 -7.435 -10.570 1.00 0.00 348 GLY A C 1
ATOM 1125 O O . GLY A 1 72 ? -2.654 -6.460 -10.005 1.00 0.00 348 GLY A O 1
ATOM 1129 N N . LYS A 1 73 ? -2.379 -8.683 -10.184 1.00 0.00 349 LYS A N 1
ATOM 1130 C CA . LYS A 1 73 ? -3.147 -8.975 -8.987 1.00 0.00 349 LYS A CA 1
ATOM 1131 C C . LYS A 1 73 ? -2.318 -8.614 -7.764 1.00 0.00 349 LYS A C 1
ATOM 1132 O O . LYS A 1 73 ? -1.202 -9.110 -7.593 1.00 0.00 349 LYS A O 1
ATOM 1151 N N . LEU A 1 74 ? -2.869 -7.736 -6.938 1.00 0.00 350 LEU A N 1
ATOM 1152 C CA . LEU A 1 74 ? -2.170 -7.217 -5.772 1.00 0.00 350 LEU A CA 1
ATOM 1153 C C . LEU A 1 74 ? -1.793 -8.337 -4.813 1.00 0.00 350 LEU A C 1
ATOM 1154 O O . LEU A 1 74 ? -2.657 -9.016 -4.263 1.00 0.00 350 LEU A O 1
ATOM 1170 N N . THR A 1 75 ? -0.501 -8.543 -4.638 1.00 0.00 351 THR A N 1
ATOM 1171 C CA . THR A 1 75 ? -0.017 -9.493 -3.658 1.00 0.00 351 THR A CA 1
ATOM 1172 C C . THR A 1 75 ? 0.074 -8.802 -2.297 1.00 0.00 351 THR A C 1
ATOM 1173 O O . THR A 1 75 ? -0.053 -7.581 -2.220 1.00 0.00 351 THR A O 1
ATOM 1184 N N . LYS A 1 76 ? 0.277 -9.574 -1.236 1.00 0.00 352 LYS A N 1
ATOM 1185 C CA . LYS A 1 76 ? 0.304 -9.030 0.124 1.00 0.00 352 LYS A CA 1
ATOM 1186 C C . LYS A 1 76 ? 1.246 -7.813 0.245 1.00 0.00 352 LYS A C 1
ATOM 1187 O O . LYS A 1 76 ? 0.850 -6.774 0.776 1.00 0.00 352 LYS A O 1
ATOM 1206 N N . GLU A 1 77 ? 2.484 -7.933 -0.248 1.00 0.00 353 GLU A N 1
ATOM 1207 C CA . GLU A 1 77 ? 3.435 -6.816 -0.214 1.00 0.00 353 GLU A CA 1
ATOM 1208 C C . GLU A 1 77 ? 2.922 -5.608 -0.998 1.00 0.00 353 GLU A C 1
ATOM 1209 O O . GLU A 1 77 ? 3.073 -4.463 -0.564 1.00 0.00 353 GLU A O 1
ATOM 1221 N N . GLU A 1 78 ? 2.299 -5.859 -2.140 1.00 0.00 354 GLU A N 1
ATOM 1222 C CA . GLU A 1 78 ? 1.722 -4.790 -2.944 1.00 0.00 354 GLU A CA 1
ATOM 1223 C C . GLU A 1 78 ? 0.553 -4.155 -2.197 1.00 0.00 354 GLU A C 1
ATOM 1224 O O . GLU A 1 78 ? 0.260 -2.970 -2.359 1.00 0.00 354 GLU A O 1
ATOM 1236 N N . LEU A 1 79 ? -0.100 -4.955 -1.362 1.00 0.00 355 LEU A N 1
ATOM 1237 C CA . LEU A 1 79 ? -1.194 -4.474 -0.533 1.00 0.00 355 LEU A CA 1
ATOM 1238 C C . LEU A 1 79 ? -0.630 -3.648 0.632 1.00 0.00 355 LEU A C 1
ATOM 1239 O O . LEU A 1 79 ? -1.350 -2.902 1.286 1.00 0.00 355 LEU A O 1
ATOM 1255 N N . TYR A 1 80 ? 0.665 -3.756 0.896 1.00 0.00 356 TYR A N 1
ATOM 1256 C CA . TYR A 1 80 ? 1.278 -2.840 1.848 1.00 0.00 356 TYR A CA 1
ATOM 1257 C C . TYR A 1 80 ? 1.475 -1.486 1.181 1.00 0.00 356 TYR A C 1
ATOM 1258 O O . TYR A 1 80 ? 1.325 -0.438 1.810 1.00 0.00 356 TYR A O 1
ATOM 1276 N N . THR A 1 81 ? 1.804 -1.524 -0.107 1.00 0.00 357 THR A N 1
ATOM 1277 C CA . THR A 1 81 ? 1.965 -0.312 -0.899 1.00 0.00 357 THR A CA 1
ATOM 1278 C C . THR A 1 81 ? 0.663 0.495 -0.944 1.00 0.00 357 THR A C 1
ATOM 1279 O O . THR A 1 81 ? 0.675 1.721 -0.844 1.00 0.00 357 THR A O 1
ATOM 1290 N N . VAL A 1 82 ? -0.459 -0.205 -1.047 1.00 0.00 358 VAL A N 1
ATOM 1291 C CA . VAL A 1 82 ? -1.757 0.453 -1.112 1.00 0.00 358 VAL A CA 1
ATOM 1292 C C . VAL A 1 82 ? -2.139 1.013 0.257 1.00 0.00 358 VAL A C 1
ATOM 1293 O O . VAL A 1 82 ? -2.553 2.165 0.378 1.00 0.00 358 VAL A O 1
ATOM 1306 N N . LEU A 1 83 ? -1.972 0.183 1.281 1.00 0.00 359 LEU A N 1
ATOM 1307 C CA . LEU A 1 83 ? -2.288 0.548 2.659 1.00 0.00 359 LEU A CA 1
ATOM 1308 C C . LEU A 1 83 ? -1.546 1.805 3.090 1.00 0.00 359 LEU A C 1
ATOM 1309 O O . LEU A 1 83 ? -2.134 2.716 3.675 1.00 0.00 359 LEU A O 1
ATOM 1325 N N . ALA A 1 84 ? -0.264 1.858 2.778 1.00 0.00 360 ALA A N 1
ATOM 1326 C CA . ALA A 1 84 ? 0.565 2.971 3.209 1.00 0.00 360 ALA A CA 1
ATOM 1327 C C . ALA A 1 84 ? 0.200 4.251 2.472 1.00 0.00 360 ALA A C 1
ATOM 1328 O O . ALA A 1 84 ? 0.144 5.321 3.075 1.00 0.00 360 ALA A O 1
ATOM 1335 N N . MET A 1 85 ? -0.070 4.148 1.171 1.00 0.00 361 MET A N 1
ATOM 1336 C CA . MET A 1 85 ? -0.411 5.329 0.389 1.00 0.00 361 MET A CA 1
ATOM 1337 C C . MET A 1 85 ? -1.784 5.849 0.780 1.00 0.00 361 MET A C 1
ATOM 1338 O O . MET A 1 85 ? -2.041 7.045 0.709 1.00 0.00 361 MET A O 1
ATOM 1352 N N . ILE A 1 86 ? -2.662 4.954 1.209 1.00 0.00 362 ILE A N 1
ATOM 1353 C CA . ILE A 1 86 ? -3.961 5.368 1.716 1.00 0.00 362 ILE A CA 1
ATOM 1354 C C . ILE A 1 86 ? -3.768 6.132 3.016 1.00 0.00 362 ILE A C 1
ATOM 1355 O O . ILE A 1 86 ? -4.324 7.217 3.207 1.00 0.00 362 ILE A O 1
ATOM 1371 N N . ALA A 1 87 ? -2.942 5.562 3.887 1.00 0.00 363 ALA A N 1
ATOM 1372 C CA . ALA A 1 87 ? -2.641 6.162 5.174 1.00 0.00 363 ALA A CA 1
ATOM 1373 C C . ALA A 1 87 ? -2.094 7.572 5.006 1.00 0.00 363 ALA A C 1
ATOM 1374 O O . ALA A 1 87 ? -2.597 8.507 5.623 1.00 0.00 363 ALA A O 1
ATOM 1381 N N . VAL A 1 88 ? -1.091 7.735 4.145 1.00 0.00 364 VAL A N 1
ATOM 1382 C CA . VAL A 1 88 ? -0.467 9.040 3.956 1.00 0.00 364 VAL A CA 1
ATOM 1383 C C . VAL A 1 88 ? -1.444 10.036 3.319 1.00 0.00 364 VAL A C 1
ATOM 1384 O O . VAL A 1 88 ? -1.419 11.224 3.639 1.00 0.00 364 VAL A O 1
ATOM 1397 N N . THR A 1 89 ? -2.342 9.531 2.474 1.00 0.00 365 THR A N 1
ATOM 1398 C CA . THR A 1 89 ? -3.320 10.380 1.799 1.00 0.00 365 THR A CA 1
ATOM 1399 C C . THR A 1 89 ? -4.274 10.985 2.825 1.00 0.00 365 THR A C 1
ATOM 1400 O O . THR A 1 89 ? -4.560 12.185 2.801 1.00 0.00 365 THR A O 1
ATOM 1411 N N . GLN A 1 90 ? -4.756 10.134 3.724 1.00 0.00 366 GLN A N 1
ATOM 1412 C CA . GLN A 1 90 ? -5.594 10.571 4.837 1.00 0.00 366 GLN A CA 1
ATOM 1413 C C . GLN A 1 90 ? -4.893 11.624 5.681 1.00 0.00 366 GLN A C 1
ATOM 1414 O O . GLN A 1 90 ? -5.527 12.557 6.175 1.00 0.00 366 GLN A O 1
ATOM 1428 N N . ARG A 1 91 ? -3.582 11.483 5.827 1.00 0.00 367 ARG A N 1
ATOM 1429 C CA . ARG A 1 91 ? -2.793 12.430 6.610 1.00 0.00 367 ARG A CA 1
ATOM 1430 C C . ARG A 1 91 ? -2.551 13.725 5.832 1.00 0.00 367 ARG A C 1
ATOM 1431 O O . ARG A 1 91 ? -1.884 14.635 6.321 1.00 0.00 367 ARG A O 1
ATOM 1452 N N . GLY A 1 92 ? -3.085 13.796 4.618 1.00 0.00 368 GLY A N 1
ATOM 1453 C CA . GLY A 1 92 ? -2.956 14.995 3.810 1.00 0.00 368 GLY A CA 1
ATOM 1454 C C . GLY A 1 92 ? -1.699 14.993 2.966 1.00 0.00 368 GLY A C 1
ATOM 1455 O O . GLY A 1 92 ? -1.344 16.007 2.361 1.00 0.00 368 GLY A O 1
ATOM 1459 N N . VAL A 1 93 ? -1.032 13.853 2.919 1.00 0.00 369 VAL A N 1
ATOM 1460 C CA . VAL A 1 93 ? 0.184 13.701 2.139 1.00 0.00 369 VAL A CA 1
ATOM 1461 C C . VAL A 1 93 ? -0.111 12.931 0.857 1.00 0.00 369 VAL A C 1
ATOM 1462 O O . VAL A 1 93 ? -0.390 11.734 0.897 1.00 0.00 369 VAL A O 1
ATOM 1475 N N . PRO A 1 94 ? -0.074 13.609 -0.296 1.00 0.00 370 PRO A N 1
ATOM 1476 C CA . PRO A 1 94 ? -0.325 12.965 -1.585 1.00 0.00 370 PRO A CA 1
ATOM 1477 C C . PRO A 1 94 ? 0.816 12.034 -1.979 1.00 0.00 370 PRO A C 1
ATOM 1478 O O . PRO A 1 94 ? 1.949 12.191 -1.518 1.00 0.00 370 PRO A O 1
ATOM 1489 N N . ALA A 1 95 ? 0.526 11.072 -2.842 1.00 0.00 371 ALA A N 1
ATOM 1490 C CA . ALA A 1 95 ? 1.550 10.160 -3.309 1.00 0.00 371 ALA A CA 1
ATOM 1491 C C . ALA A 1 95 ? 2.166 10.713 -4.580 1.00 0.00 371 ALA A C 1
ATOM 1492 O O . ALA A 1 95 ? 1.544 10.708 -5.643 1.00 0.00 371 ALA A O 1
ATOM 1499 N N . MET A 1 96 ? 3.389 11.201 -4.455 1.00 0.00 372 MET A N 1
ATOM 1500 C CA . MET A 1 96 ? 4.041 11.906 -5.544 1.00 0.00 372 MET A CA 1
ATOM 1501 C C . MET A 1 96 ? 5.087 11.035 -6.221 1.00 0.00 372 MET A C 1
ATOM 1502 O O . MET A 1 96 ? 5.214 11.039 -7.445 1.00 0.00 372 MET A O 1
ATOM 1516 N N . SER A 1 97 ? 5.816 10.273 -5.427 1.00 0.00 373 SER A N 1
ATOM 1517 C CA . SER A 1 97 ? 6.901 9.458 -5.942 1.00 0.00 373 SER A CA 1
ATOM 1518 C C . SER A 1 97 ? 7.341 8.429 -4.902 1.00 0.00 373 SER A C 1
ATOM 1519 O O . SER A 1 97 ? 7.017 8.565 -3.720 1.00 0.00 373 SER A O 1
ATOM 1527 N N . PRO A 1 98 ? 8.076 7.382 -5.325 1.00 0.00 374 PRO A N 1
ATOM 1528 C CA . PRO A 1 98 ? 8.637 6.383 -4.405 1.00 0.00 374 PRO A CA 1
ATOM 1529 C C . PRO A 1 98 ? 9.586 7.016 -3.388 1.00 0.00 374 PRO A C 1
ATOM 1530 O O . PRO A 1 98 ? 9.787 6.487 -2.292 1.00 0.00 374 PRO A O 1
ATOM 1541 N N . ASP A 1 99 ? 10.151 8.162 -3.759 1.00 0.00 375 ASP A N 1
ATOM 1542 C CA . ASP A 1 99 ? 11.031 8.923 -2.875 1.00 0.00 375 ASP A CA 1
ATOM 1543 C C . ASP A 1 99 ? 10.305 9.321 -1.597 1.00 0.00 375 ASP A C 1
ATOM 1544 O O . ASP A 1 99 ? 10.910 9.386 -0.530 1.00 0.00 375 ASP A O 1
ATOM 1553 N N . ALA A 1 100 ? 9.000 9.559 -1.698 1.00 0.00 376 ALA A N 1
ATOM 1554 C CA . ALA A 1 100 ? 8.223 9.979 -0.540 1.00 0.00 376 ALA A CA 1
ATOM 1555 C C . ALA A 1 100 ? 7.968 8.813 0.410 1.00 0.00 376 ALA A C 1
ATOM 1556 O O . ALA A 1 100 ? 7.864 9.008 1.616 1.00 0.00 376 ALA A O 1
ATOM 1563 N N . LEU A 1 101 ? 7.920 7.596 -0.129 1.00 0.00 377 LEU A N 1
ATOM 1564 C CA . LEU A 1 101 ? 7.799 6.403 0.710 1.00 0.00 377 LEU A CA 1
ATOM 1565 C C . LEU A 1 101 ? 9.134 6.145 1.384 1.00 0.00 377 LEU A C 1
ATOM 1566 O O . LEU A 1 101 ? 9.213 5.629 2.493 1.00 0.00 377 LEU A O 1
ATOM 1582 N N . ASN A 1 102 ? 10.180 6.550 0.689 1.00 0.00 378 ASN A N 1
ATOM 1583 C CA . ASN A 1 102 ? 11.543 6.483 1.186 1.00 0.00 378 ASN A CA 1
ATOM 1584 C C . ASN A 1 102 ? 11.731 7.417 2.387 1.00 0.00 378 ASN A C 1
ATOM 1585 O O . ASN A 1 102 ? 12.588 7.185 3.242 1.00 0.00 378 ASN A O 1
ATOM 1596 N N . GLN A 1 103 ? 10.902 8.457 2.455 1.00 0.00 379 GLN A N 1
ATOM 1597 C CA . GLN A 1 103 ? 11.011 9.463 3.509 1.00 0.00 379 GLN A CA 1
ATOM 1598 C C . GLN A 1 103 ? 10.334 9.003 4.790 1.00 0.00 379 GLN A C 1
ATOM 1599 O O . GLN A 1 103 ? 10.550 9.579 5.855 1.00 0.00 379 GLN A O 1
ATOM 1613 N N . PHE A 1 104 ? 9.515 7.973 4.683 1.00 0.00 380 PHE A N 1
ATOM 1614 C CA . PHE A 1 104 ? 8.860 7.401 5.851 1.00 0.00 380 PHE A CA 1
ATOM 1615 C C . PHE A 1 104 ? 9.641 6.201 6.367 1.00 0.00 380 PHE A C 1
ATOM 1616 O O . PHE A 1 104 ? 9.689 5.154 5.721 1.00 0.00 380 PHE A O 1
ATOM 1633 N N . PRO A 1 105 ? 10.292 6.353 7.529 1.00 0.00 381 PRO A N 1
ATOM 1634 C CA . PRO A 1 105 ? 10.955 5.246 8.235 1.00 0.00 381 PRO A CA 1
ATOM 1635 C C . PRO A 1 105 ? 10.046 4.057 8.462 1.00 0.00 381 PRO A C 1
ATOM 1636 O O . PRO A 1 105 ? 10.453 2.897 8.377 1.00 0.00 381 PRO A O 1
ATOM 1647 N N . ALA A 1 106 ? 8.809 4.383 8.749 1.00 0.00 382 ALA A N 1
ATOM 1648 C CA . ALA A 1 106 ? 7.777 3.397 9.011 1.00 0.00 382 ALA A CA 1
ATOM 1649 C C . ALA A 1 106 ? 6.499 3.774 8.280 1.00 0.00 382 ALA A C 1
ATOM 1650 O O . ALA A 1 106 ? 6.173 4.956 8.160 1.00 0.00 382 ALA A O 1
ATOM 1657 N N . ALA A 1 107 ? 5.788 2.775 7.788 1.00 0.00 383 ALA A N 1
ATOM 1658 C CA . ALA A 1 107 ? 4.552 3.007 7.057 1.00 0.00 383 ALA A CA 1
ATOM 1659 C C . ALA A 1 107 ? 3.357 3.090 7.999 1.00 0.00 383 ALA A C 1
ATOM 1660 O O . ALA A 1 107 ? 3.157 2.215 8.846 1.00 0.00 383 ALA A O 1
ATOM 1667 N N . PRO A 1 108 ? 2.563 4.162 7.863 1.00 0.00 384 PRO A N 1
ATOM 1668 C CA . PRO A 1 108 ? 1.332 4.364 8.642 1.00 0.00 384 PRO A CA 1
ATOM 1669 C C . PRO A 1 108 ? 0.233 3.362 8.293 1.00 0.00 384 PRO A C 1
ATOM 1670 O O . PRO A 1 108 ? 0.231 2.774 7.210 1.00 0.00 384 PRO A O 1
ATOM 1681 N N . ILE A 1 109 ? -0.701 3.179 9.218 1.00 0.00 385 ILE A N 1
ATOM 1682 C CA . ILE A 1 109 ? -1.881 2.366 8.972 1.00 0.00 385 ILE A CA 1
ATOM 1683 C C . ILE A 1 109 ? -3.071 3.269 8.656 1.00 0.00 385 ILE A C 1
ATOM 1684 O O . ILE A 1 109 ? -3.301 4.272 9.342 1.00 0.00 385 ILE A O 1
ATOM 1700 N N . PRO A 1 110 ? -3.818 2.943 7.591 1.00 0.00 386 PRO A N 1
ATOM 1701 C CA . PRO A 1 110 ? -5.023 3.681 7.212 1.00 0.00 386 PRO A CA 1
ATOM 1702 C C . PRO A 1 110 ? -6.097 3.607 8.290 1.00 0.00 386 PRO A C 1
ATOM 1703 O O . PRO A 1 110 ? -6.380 2.535 8.830 1.00 0.00 386 PRO A O 1
ATOM 1714 N N . THR A 1 111 ? -6.694 4.739 8.602 1.00 0.00 387 THR A N 1
ATOM 1715 C CA . THR A 1 111 ? -7.703 4.793 9.633 1.00 0.00 387 THR A CA 1
ATOM 1716 C C . THR A 1 111 ? -9.102 4.657 9.038 1.00 0.00 387 THR A C 1
ATOM 1717 O O . THR A 1 111 ? -9.509 5.438 8.178 1.00 0.00 387 THR A O 1
ATOM 1728 N N . LEU A 1 112 ? -9.828 3.671 9.539 1.00 0.00 388 LEU A N 1
ATOM 1729 C CA . LEU A 1 112 ? -11.138 3.312 9.023 1.00 0.00 388 LEU A CA 1
ATOM 1730 C C . LEU A 1 112 ? -12.014 2.805 10.161 1.00 0.00 388 LEU A C 1
ATOM 1731 O O . LEU A 1 112 ? -12.054 1.575 10.380 1.00 0.00 388 LEU A O 1
ATOM 1748 N N . SER A 1 1 ? 17.826 -15.508 -4.487 1.00 0.00 277 SER A N 2
ATOM 1749 C CA . SER A 1 1 ? 16.752 -14.918 -5.310 1.00 0.00 277 SER A CA 2
ATOM 1750 C C . SER A 1 1 ? 17.114 -13.504 -5.774 1.00 0.00 277 SER A C 2
ATOM 1751 O O . SER A 1 1 ? 17.073 -13.205 -6.968 1.00 0.00 277 SER A O 2
ATOM 1761 N N . MET A 1 2 ? 17.479 -12.640 -4.834 1.00 0.00 278 MET A N 2
ATOM 1762 C CA . MET A 1 2 ? 17.768 -11.249 -5.156 1.00 0.00 278 MET A CA 2
ATOM 1763 C C . MET A 1 2 ? 19.029 -10.778 -4.442 1.00 0.00 278 MET A C 2
ATOM 1764 O O . MET A 1 2 ? 19.167 -10.938 -3.228 1.00 0.00 278 MET A O 2
ATOM 1778 N N . PHE A 1 3 ? 19.945 -10.208 -5.208 1.00 0.00 279 PHE A N 2
ATOM 1779 C CA . PHE A 1 3 ? 21.187 -9.687 -4.661 1.00 0.00 279 PHE A CA 2
ATOM 1780 C C . PHE A 1 3 ? 21.010 -8.222 -4.267 1.00 0.00 279 PHE A C 2
ATOM 1781 O O . PHE A 1 3 ? 20.164 -7.515 -4.826 1.00 0.00 279 PHE A O 2
ATOM 1798 N N . PRO A 1 4 ? 21.809 -7.750 -3.304 1.00 0.00 280 PRO A N 2
ATOM 1799 C CA . PRO A 1 4 ? 21.687 -6.422 -2.733 1.00 0.00 280 PRO A CA 2
ATOM 1800 C C . PRO A 1 4 ? 22.513 -5.374 -3.469 1.00 0.00 280 PRO A C 2
ATOM 1801 O O . PRO A 1 4 ? 23.730 -5.504 -3.609 1.00 0.00 280 PRO A O 2
ATOM 1812 N N . SER A 1 5 ? 21.847 -4.330 -3.923 1.00 0.00 281 SER A N 2
ATOM 1813 C CA . SER A 1 5 ? 22.512 -3.267 -4.647 1.00 0.00 281 SER A CA 2
ATOM 1814 C C . SER A 1 5 ? 21.872 -1.917 -4.347 1.00 0.00 281 SER A C 2
ATOM 1815 O O . SER A 1 5 ? 20.650 -1.763 -4.435 1.00 0.00 281 SER A O 2
ATOM 1823 N N . GLN A 1 6 ? 22.703 -0.954 -3.980 1.00 0.00 282 GLN A N 2
ATOM 1824 C CA . GLN A 1 6 ? 22.263 0.415 -3.781 1.00 0.00 282 GLN A CA 2
ATOM 1825 C C . GLN A 1 6 ? 22.276 1.135 -5.124 1.00 0.00 282 GLN A C 2
ATOM 1826 O O . GLN A 1 6 ? 23.109 2.002 -5.387 1.00 0.00 282 GLN A O 2
ATOM 1840 N N . ASP A 1 7 ? 21.340 0.744 -5.973 1.00 0.00 283 ASP A N 2
ATOM 1841 C CA . ASP A 1 7 ? 21.322 1.167 -7.364 1.00 0.00 283 ASP A CA 2
ATOM 1842 C C . ASP A 1 7 ? 20.817 2.603 -7.505 1.00 0.00 283 ASP A C 2
ATOM 1843 O O . ASP A 1 7 ? 19.887 3.012 -6.810 1.00 0.00 283 ASP A O 2
ATOM 1852 N N . PRO A 1 8 ? 21.436 3.396 -8.397 1.00 0.00 284 PRO A N 2
ATOM 1853 C CA . PRO A 1 8 ? 21.040 4.782 -8.642 1.00 0.00 284 PRO A CA 2
ATOM 1854 C C . PRO A 1 8 ? 19.911 4.913 -9.663 1.00 0.00 284 PRO A C 2
ATOM 1855 O O . PRO A 1 8 ? 19.759 5.951 -10.311 1.00 0.00 284 PRO A O 2
ATOM 1866 N N . ALA A 1 9 ? 19.127 3.858 -9.807 1.00 0.00 28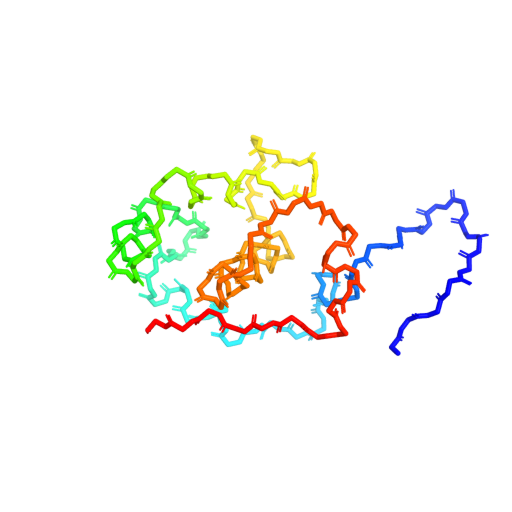5 ALA A N 2
ATOM 1867 C CA . ALA A 1 9 ? 17.994 3.856 -10.714 1.00 0.00 285 ALA A CA 2
ATOM 1868 C C . ALA A 1 9 ? 16.931 2.910 -10.195 1.00 0.00 285 ALA A C 2
ATOM 1869 O O . ALA A 1 9 ? 15.737 3.206 -10.236 1.00 0.00 285 ALA A O 2
ATOM 1876 N N . GLN A 1 10 ? 17.378 1.763 -9.709 1.00 0.00 286 GLN A N 2
ATOM 1877 C CA . GLN A 1 10 ? 16.491 0.794 -9.104 1.00 0.00 286 GLN A CA 2
ATOM 1878 C C . GLN A 1 10 ? 16.243 1.158 -7.643 1.00 0.00 286 GLN A C 2
ATOM 1879 O O . GLN A 1 10 ? 17.175 1.192 -6.838 1.00 0.00 286 GLN A O 2
ATOM 1893 N N . PRO A 1 11 ? 14.987 1.451 -7.287 1.00 0.00 287 PRO A N 2
ATOM 1894 C CA . PRO A 1 11 ? 14.633 1.876 -5.937 1.00 0.00 287 PRO A CA 2
ATOM 1895 C C . PRO A 1 11 ? 14.687 0.737 -4.919 1.00 0.00 287 PRO A C 2
ATOM 1896 O O . PRO A 1 11 ? 14.423 -0.424 -5.239 1.00 0.00 287 PRO A O 2
ATOM 1907 N N . ARG A 1 12 ? 15.041 1.085 -3.693 1.00 0.00 288 ARG A N 2
ATOM 1908 C CA . ARG A 1 12 ? 15.175 0.115 -2.618 1.00 0.00 288 ARG A CA 2
ATOM 1909 C C . ARG A 1 12 ? 13.867 -0.007 -1.858 1.00 0.00 288 ARG A C 2
ATOM 1910 O O . ARG A 1 12 ? 13.440 0.927 -1.180 1.00 0.00 288 ARG A O 2
ATOM 1931 N N . MET A 1 13 ? 13.247 -1.166 -1.988 1.00 0.00 289 MET A N 2
ATOM 1932 C CA . MET A 1 13 ? 11.961 -1.446 -1.356 1.00 0.00 289 MET A CA 2
ATOM 1933 C C . MET A 1 13 ? 12.034 -1.308 0.162 1.00 0.00 289 MET A C 2
ATOM 1934 O O . MET A 1 13 ? 12.858 -1.950 0.811 1.00 0.00 289 MET A O 2
ATOM 1948 N N . PRO A 1 14 ? 11.160 -0.459 0.734 1.00 0.00 290 PRO A N 2
ATOM 1949 C CA . PRO A 1 14 ? 11.127 -0.179 2.177 1.00 0.00 290 PRO A CA 2
ATOM 1950 C C . PRO A 1 14 ? 10.884 -1.429 3.027 1.00 0.00 290 PRO A C 2
ATOM 1951 O O . PRO A 1 14 ? 10.075 -2.297 2.686 1.00 0.00 290 PRO A O 2
ATOM 1962 N N . PRO A 1 15 ? 11.614 -1.496 4.164 1.00 0.00 291 PRO A N 2
ATOM 1963 C CA . PRO A 1 15 ? 11.646 -2.643 5.095 1.00 0.00 291 PRO A CA 2
ATOM 1964 C C . PRO A 1 15 ? 10.287 -3.243 5.423 1.00 0.00 291 PRO A C 2
ATOM 1965 O O . PRO A 1 15 ? 10.126 -4.464 5.442 1.00 0.00 291 PRO A O 2
ATOM 1976 N N . TRP A 1 16 ? 9.330 -2.377 5.705 1.00 0.00 292 TRP A N 2
ATOM 1977 C CA . TRP A 1 16 ? 8.006 -2.793 6.147 1.00 0.00 292 TRP A CA 2
ATOM 1978 C C . TRP A 1 16 ? 7.173 -3.426 5.037 1.00 0.00 292 TRP A C 2
ATOM 1979 O O . TRP A 1 16 ? 6.189 -4.106 5.320 1.00 0.00 292 TRP A O 2
ATOM 2000 N N . ILE A 1 17 ? 7.552 -3.215 3.784 1.00 0.00 293 ILE A N 2
ATOM 2001 C CA . ILE A 1 17 ? 6.839 -3.836 2.676 1.00 0.00 293 ILE A CA 2
ATOM 2002 C C . ILE A 1 17 ? 7.073 -5.342 2.692 1.00 0.00 293 ILE A C 2
ATOM 2003 O O . ILE A 1 17 ? 6.148 -6.138 2.553 1.00 0.00 293 ILE A O 2
ATOM 2019 N N . TYR A 1 18 ? 8.326 -5.713 2.917 1.00 0.00 294 TYR A N 2
ATOM 2020 C CA . TYR A 1 18 ? 8.738 -7.108 2.938 1.00 0.00 294 TYR A CA 2
ATOM 2021 C C . TYR A 1 18 ? 8.619 -7.702 4.338 1.00 0.00 294 TYR A C 2
ATOM 2022 O O . TYR A 1 18 ? 9.414 -8.558 4.727 1.00 0.00 294 TYR A O 2
ATOM 2040 N N . ASN A 1 19 ? 7.636 -7.237 5.099 1.00 0.00 295 ASN A N 2
ATOM 2041 C CA . ASN A 1 19 ? 7.430 -7.731 6.454 1.00 0.00 295 ASN A CA 2
ATOM 2042 C C . ASN A 1 19 ? 6.770 -9.108 6.406 1.00 0.00 295 ASN A C 2
ATOM 2043 O O . ASN A 1 19 ? 5.551 -9.239 6.511 1.00 0.00 295 ASN A O 2
ATOM 2054 N N . GLU A 1 20 ? 7.596 -10.130 6.225 1.00 0.00 296 GLU A N 2
ATOM 2055 C CA . GLU A 1 20 ? 7.124 -11.507 6.125 1.00 0.00 296 GLU A CA 2
ATOM 2056 C C . GLU A 1 20 ? 6.910 -12.123 7.502 1.00 0.00 296 GLU A C 2
ATOM 2057 O O . GLU A 1 20 ? 6.471 -13.268 7.619 1.00 0.00 296 GLU A O 2
ATOM 2069 N N . SER A 1 21 ? 7.230 -11.363 8.537 1.00 0.00 297 SER A N 2
ATOM 2070 C CA . SER A 1 21 ? 7.081 -11.828 9.905 1.00 0.00 297 SER A CA 2
ATOM 2071 C C . SER A 1 21 ? 5.612 -12.042 10.249 1.00 0.00 297 SER A C 2
ATOM 2072 O O . SER A 1 21 ? 5.232 -13.100 10.754 1.00 0.00 297 SER A O 2
ATOM 2080 N N . LEU A 1 22 ? 4.788 -11.045 9.962 1.00 0.00 298 LEU A N 2
ATOM 2081 C CA . LEU A 1 22 ? 3.379 -11.113 10.298 1.00 0.00 298 LEU A CA 2
ATOM 2082 C C . LEU A 1 22 ? 2.563 -10.169 9.436 1.00 0.00 298 LEU A C 2
ATOM 2083 O O . LEU A 1 22 ? 3.069 -9.159 8.947 1.00 0.00 298 LEU A O 2
ATOM 2099 N N . VAL A 1 23 ? 1.305 -10.521 9.242 1.00 0.00 299 VAL A N 2
ATOM 2100 C CA . VAL A 1 23 ? 0.367 -9.676 8.526 1.00 0.00 299 VAL A CA 2
ATOM 2101 C C . VAL A 1 23 ? -0.084 -8.506 9.403 1.00 0.00 299 VAL A C 2
ATOM 2102 O O . VAL A 1 23 ? -0.668 -8.712 10.466 1.00 0.00 299 VAL A O 2
ATOM 2115 N N . PRO A 1 24 ? 0.179 -7.262 8.956 1.00 0.00 300 PRO A N 2
ATOM 2116 C CA . PRO A 1 24 ? -0.171 -6.050 9.708 1.00 0.00 300 PRO A CA 2
ATOM 2117 C C . PRO A 1 24 ? -1.672 -5.891 9.919 1.00 0.00 300 PRO A C 2
ATOM 2118 O O . PRO A 1 24 ? -2.495 -6.441 9.170 1.00 0.00 300 PRO A O 2
ATOM 2129 N N . ASP A 1 25 ? -2.007 -5.116 10.948 1.00 0.00 301 ASP A N 2
ATOM 2130 C CA . ASP A 1 25 ? -3.391 -4.802 11.301 1.00 0.00 301 ASP A CA 2
ATOM 2131 C C . ASP A 1 25 ? -4.133 -4.184 10.127 1.00 0.00 301 ASP A C 2
ATOM 2132 O O . ASP A 1 25 ? -5.334 -4.362 9.982 1.00 0.00 301 ASP A O 2
ATOM 2141 N N . ALA A 1 26 ? -3.397 -3.476 9.286 1.00 0.00 302 ALA A N 2
ATOM 2142 C CA . ALA A 1 26 ? -3.971 -2.817 8.120 1.00 0.00 302 ALA A CA 2
ATOM 2143 C C . ALA A 1 26 ? -4.530 -3.830 7.117 1.00 0.00 302 ALA A C 2
ATOM 2144 O O . ALA A 1 26 ? -5.556 -3.595 6.486 1.00 0.00 302 ALA A O 2
ATOM 2151 N N . TYR A 1 27 ? -3.858 -4.965 6.993 1.00 0.00 303 TYR A N 2
ATOM 2152 C CA . TYR A 1 27 ? -4.254 -5.974 6.015 1.00 0.00 303 TYR A CA 2
ATOM 2153 C C . TYR A 1 27 ? -5.459 -6.763 6.532 1.00 0.00 303 TYR A C 2
ATOM 2154 O O . TYR A 1 27 ? -6.476 -6.863 5.848 1.00 0.00 303 TYR A O 2
ATOM 2172 N N . LYS A 1 28 ? -5.339 -7.337 7.734 1.00 0.00 304 LYS A N 2
ATOM 2173 C CA . LYS A 1 28 ? -6.484 -7.971 8.386 1.00 0.00 304 LYS A CA 2
ATOM 2174 C C . LYS A 1 28 ? -7.676 -7.012 8.507 1.00 0.00 304 LYS A C 2
ATOM 2175 O O . LYS A 1 28 ? -8.826 -7.443 8.394 1.00 0.00 304 LYS A O 2
ATOM 2194 N N . LYS A 1 29 ? -7.410 -5.720 8.734 1.00 0.00 305 LYS A N 2
ATOM 2195 C CA . LYS A 1 29 ? -8.472 -4.713 8.704 1.00 0.00 305 LYS A CA 2
ATOM 2196 C C . LYS A 1 29 ? -9.173 -4.722 7.370 1.00 0.00 305 LYS A C 2
ATOM 2197 O O . LYS A 1 29 ? -10.394 -4.812 7.292 1.00 0.00 305 LYS A O 2
ATOM 2216 N N . ILE A 1 30 ? -8.375 -4.611 6.327 1.00 0.00 306 ILE A N 2
ATOM 2217 C CA . ILE A 1 30 ? -8.921 -4.543 4.994 1.00 0.00 306 ILE A CA 2
ATOM 2218 C C . ILE A 1 30 ? -9.659 -5.842 4.646 1.00 0.00 306 ILE A C 2
ATOM 2219 O O . ILE A 1 30 ? -10.626 -5.818 3.909 1.00 0.00 306 ILE A O 2
ATOM 2235 N N . LEU A 1 31 ? -9.207 -6.970 5.183 1.00 0.00 307 LEU A N 2
ATOM 2236 C CA . LEU A 1 31 ? -9.945 -8.230 5.044 1.00 0.00 307 LEU A CA 2
ATOM 2237 C C . LEU A 1 31 ? -11.380 -8.123 5.558 1.00 0.00 307 LEU A C 2
ATOM 2238 O O . LEU A 1 31 ? -12.331 -8.494 4.868 1.00 0.00 307 LEU A O 2
ATOM 2254 N N . GLU A 1 32 ? -11.526 -7.629 6.766 1.00 0.00 308 GLU A N 2
ATOM 2255 C CA . GLU A 1 32 ? -12.819 -7.354 7.335 1.00 0.00 308 GLU A CA 2
ATOM 2256 C C . GLU A 1 32 ? -13.562 -6.282 6.533 1.00 0.00 308 GLU A C 2
ATOM 2257 O O . GLU A 1 32 ? -14.765 -6.382 6.283 1.00 0.00 308 GLU A O 2
ATOM 2269 N N . THR A 1 33 ? -12.816 -5.263 6.149 1.00 0.00 309 THR A N 2
ATOM 2270 C CA . THR A 1 33 ? -13.329 -4.123 5.397 1.00 0.00 309 THR A CA 2
ATOM 2271 C C . THR A 1 33 ? -13.793 -4.488 3.966 1.00 0.00 309 THR A C 2
ATOM 2272 O O . THR A 1 33 ? -14.993 -4.595 3.706 1.00 0.00 309 THR A O 2
ATOM 2283 N N . THR A 1 34 ? -12.845 -4.703 3.060 1.00 0.00 310 THR A N 2
ATOM 2284 C CA . THR A 1 34 ? -13.151 -4.849 1.638 1.00 0.00 310 THR A CA 2
ATOM 2285 C C . THR A 1 34 ? -12.647 -6.168 1.033 1.00 0.00 310 THR A C 2
ATOM 2286 O O . THR A 1 34 ? -13.200 -6.645 0.042 1.00 0.00 310 THR A O 2
ATOM 2297 N N . MET A 1 35 ? -11.613 -6.753 1.613 1.00 0.00 311 MET A N 2
ATOM 2298 C CA . MET A 1 35 ? -10.970 -7.913 1.026 1.00 0.00 311 MET A CA 2
ATOM 2299 C C . MET A 1 35 ? -11.826 -9.160 1.189 1.00 0.00 311 MET A C 2
ATOM 2300 O O . MET A 1 35 ? -12.696 -9.219 2.056 1.00 0.00 311 MET A O 2
ATOM 2314 N N . THR A 1 36 ? -11.573 -10.154 0.355 1.00 0.00 312 THR A N 2
ATOM 2315 C CA . THR A 1 36 ? -12.309 -11.398 0.409 1.00 0.00 312 THR A CA 2
ATOM 2316 C C . THR A 1 36 ? -11.414 -12.533 0.876 1.00 0.00 312 THR A C 2
ATOM 2317 O O . THR A 1 36 ? -10.195 -12.381 0.933 1.00 0.00 312 THR A O 2
ATOM 2328 N N . PRO A 1 37 ? -12.003 -13.693 1.213 1.00 0.00 313 PRO A N 2
ATOM 2329 C CA . PRO A 1 37 ? -11.236 -14.887 1.571 1.00 0.00 313 PRO A CA 2
ATOM 2330 C C . PRO A 1 37 ? -10.387 -15.371 0.404 1.00 0.00 313 PRO A C 2
ATOM 2331 O O . PRO A 1 37 ? -9.478 -16.186 0.563 1.00 0.00 313 PRO A O 2
ATOM 2342 N N . THR A 1 38 ? -10.689 -14.837 -0.769 1.00 0.00 314 THR A N 2
ATOM 2343 C CA . THR A 1 38 ? -9.993 -15.193 -1.983 1.00 0.00 314 THR A CA 2
ATOM 2344 C C . THR A 1 38 ? -8.834 -14.236 -2.257 1.00 0.00 314 THR A C 2
ATOM 2345 O O . THR A 1 38 ? -7.997 -14.500 -3.122 1.00 0.00 314 THR A O 2
ATOM 2356 N N . GLY A 1 39 ? -8.789 -13.122 -1.525 1.00 0.00 315 GLY A N 2
ATOM 2357 C CA . GLY A 1 39 ? -7.676 -12.208 -1.651 1.00 0.00 315 GLY A CA 2
ATOM 2358 C C . GLY A 1 39 ? -8.106 -10.767 -1.844 1.00 0.00 315 GLY A C 2
ATOM 2359 O O . GLY A 1 39 ? -9.162 -10.352 -1.361 1.00 0.00 315 GLY A O 2
ATOM 2363 N N . ILE A 1 40 ? -7.274 -10.014 -2.550 1.00 0.00 316 ILE A N 2
ATOM 2364 C CA . ILE A 1 40 ? -7.468 -8.581 -2.735 1.00 0.00 316 ILE A CA 2
ATOM 2365 C C . ILE A 1 40 ? -8.758 -8.283 -3.502 1.00 0.00 316 ILE A C 2
ATOM 2366 O O . ILE A 1 40 ? -9.022 -8.873 -4.553 1.00 0.00 316 ILE A O 2
ATOM 2382 N N . ASP A 1 41 ? -9.546 -7.353 -2.974 1.00 0.00 317 ASP A N 2
ATOM 2383 C CA . ASP A 1 41 ? -10.830 -6.997 -3.568 1.00 0.00 317 ASP A CA 2
ATOM 2384 C C . ASP A 1 41 ? -11.092 -5.503 -3.397 1.00 0.00 317 ASP A C 2
ATOM 2385 O O . ASP A 1 41 ? -11.579 -5.066 -2.364 1.00 0.00 317 ASP A O 2
ATOM 2394 N N . THR A 1 42 ? -10.698 -4.721 -4.394 1.00 0.00 318 THR A N 2
ATOM 2395 C CA . THR A 1 42 ? -10.846 -3.261 -4.362 1.00 0.00 318 THR A CA 2
ATOM 2396 C C . THR A 1 42 ? -12.306 -2.792 -4.377 1.00 0.00 318 THR A C 2
ATOM 2397 O O . THR A 1 42 ? -12.586 -1.644 -4.028 1.00 0.00 318 THR A O 2
ATOM 2408 N N . ALA A 1 43 ? -13.215 -3.669 -4.790 1.00 0.00 319 ALA A N 2
ATOM 2409 C CA . ALA A 1 43 ? -14.605 -3.293 -5.058 1.00 0.00 319 ALA A CA 2
ATOM 2410 C C . ALA A 1 43 ? -15.266 -2.555 -3.892 1.00 0.00 319 ALA A C 2
ATOM 2411 O O . ALA A 1 43 ? -16.006 -1.595 -4.099 1.00 0.00 319 ALA A O 2
ATOM 2418 N N . LYS A 1 44 ? -14.993 -2.993 -2.675 1.00 0.00 320 LYS A N 2
ATOM 2419 C CA . LYS A 1 44 ? -15.608 -2.393 -1.492 1.00 0.00 320 LYS A CA 2
ATOM 2420 C C . LYS A 1 44 ? -14.726 -1.273 -0.952 1.00 0.00 320 LYS A C 2
ATOM 2421 O O . LYS A 1 44 ? -15.186 -0.386 -0.229 1.00 0.00 320 LYS A O 2
ATOM 2440 N N . LEU A 1 45 ? -13.459 -1.325 -1.330 1.00 0.00 321 LEU A N 2
ATOM 2441 C CA . LEU A 1 45 ? -12.469 -0.370 -0.872 1.00 0.00 321 LEU A CA 2
ATOM 2442 C C . LEU A 1 45 ? -12.859 1.033 -1.316 1.00 0.00 321 LEU A C 2
ATOM 2443 O O . LEU A 1 45 ? -12.749 1.980 -0.541 1.00 0.00 321 LEU A O 2
ATOM 2459 N N . TYR A 1 46 ? -13.348 1.151 -2.550 1.00 0.00 322 TYR A N 2
ATOM 2460 C CA . TYR A 1 46 ? -13.749 2.448 -3.091 1.00 0.00 322 TYR A CA 2
ATOM 2461 C C . TYR A 1 46 ? -14.755 3.168 -2.187 1.00 0.00 322 TYR A C 2
ATOM 2462 O O . TYR A 1 46 ? -14.459 4.253 -1.700 1.00 0.00 322 TYR A O 2
ATOM 2480 N N . PRO A 1 47 ? -15.960 2.596 -1.948 1.00 0.00 323 PRO A N 2
ATOM 2481 C CA . PRO A 1 47 ? -16.996 3.275 -1.170 1.00 0.00 323 PRO A CA 2
ATOM 2482 C C . PRO A 1 47 ? -16.543 3.610 0.237 1.00 0.00 323 PRO A C 2
ATOM 2483 O O . PRO A 1 47 ? -16.728 4.735 0.699 1.00 0.00 323 PRO A O 2
ATOM 2494 N N . ILE A 1 48 ? -15.925 2.655 0.917 1.00 0.00 324 ILE A N 2
ATOM 2495 C CA . ILE A 1 48 ? -15.515 2.889 2.286 1.00 0.00 324 ILE A CA 2
ATOM 2496 C C . ILE A 1 48 ? -14.436 3.965 2.358 1.00 0.00 324 ILE A C 2
ATOM 2497 O O . ILE A 1 48 ? -14.595 4.963 3.057 1.00 0.00 324 ILE A O 2
ATOM 2513 N N . LEU A 1 49 ? -13.342 3.759 1.640 1.00 0.00 325 LEU A N 2
ATOM 2514 C CA . LEU A 1 49 ? -12.287 4.766 1.569 1.00 0.00 325 LEU A CA 2
ATOM 2515 C C . LEU A 1 49 ? -12.750 6.127 1.084 1.00 0.00 325 LEU A C 2
ATOM 2516 O O . LEU A 1 49 ? -12.325 7.142 1.633 1.00 0.00 325 LEU A O 2
ATOM 2532 N N . MET A 1 50 ? -13.601 6.183 0.078 1.00 0.00 326 MET A N 2
ATOM 2533 C CA . MET A 1 50 ? -14.072 7.480 -0.382 1.00 0.00 326 MET A CA 2
ATOM 2534 C C . MET A 1 50 ? -14.925 8.124 0.709 1.00 0.00 326 MET A C 2
ATOM 2535 O O . MET A 1 50 ? -14.997 9.347 0.816 1.00 0.00 326 MET A O 2
ATOM 2549 N N . SER A 1 51 ? -15.538 7.277 1.538 1.00 0.00 327 SER A N 2
ATOM 2550 C CA . SER A 1 51 ? -16.316 7.741 2.685 1.00 0.00 327 SER A CA 2
ATOM 2551 C C . SER A 1 51 ? -15.387 8.246 3.791 1.00 0.00 327 SER A C 2
ATOM 2552 O O . SER A 1 51 ? -15.797 9.006 4.666 1.00 0.00 327 SER A O 2
ATOM 2560 N N . SER A 1 52 ? -14.131 7.826 3.732 1.00 0.00 328 SER A N 2
ATOM 2561 C CA . SER A 1 52 ? -13.105 8.328 4.637 1.00 0.00 328 SER A CA 2
ATOM 2562 C C . SER A 1 52 ? -12.689 9.744 4.221 1.00 0.00 328 SER A C 2
ATOM 2563 O O . SER A 1 52 ? -11.858 10.384 4.873 1.00 0.00 328 SER A O 2
ATOM 2571 N N . GLY A 1 53 ? -13.280 10.222 3.128 1.00 0.00 329 GLY A N 2
ATOM 2572 C CA . GLY A 1 53 ? -12.986 11.548 2.627 1.00 0.00 329 GLY A CA 2
ATOM 2573 C C . GLY A 1 53 ? -11.911 11.514 1.563 1.00 0.00 329 GLY A C 2
ATOM 2574 O O . GLY A 1 53 ? -11.247 12.517 1.305 1.00 0.00 329 GLY A O 2
ATOM 2578 N N . LEU A 1 54 ? -11.733 10.350 0.955 1.00 0.00 330 LEU A N 2
ATOM 2579 C CA . LEU A 1 54 ? -10.732 10.163 -0.068 1.00 0.00 330 LEU A CA 2
ATOM 2580 C C . LEU A 1 54 ? -11.356 10.159 -1.470 1.00 0.00 330 LEU A C 2
ATOM 2581 O O . LEU A 1 54 ? -12.526 9.815 -1.639 1.00 0.00 330 LEU A O 2
ATOM 2597 N N . PRO A 1 55 ? -10.579 10.551 -2.495 1.00 0.00 331 PRO A N 2
ATOM 2598 C CA . PRO A 1 55 ? -11.073 10.672 -3.855 1.00 0.00 331 PRO A CA 2
ATOM 2599 C C . PRO A 1 55 ? -11.235 9.316 -4.503 1.00 0.00 331 PRO A C 2
ATOM 2600 O O . PRO A 1 55 ? -10.320 8.493 -4.454 1.00 0.00 331 PRO A O 2
ATOM 2611 N N . ARG A 1 56 ? -12.379 9.088 -5.129 1.00 0.00 332 ARG A N 2
ATOM 2612 C CA . ARG A 1 56 ? -12.589 7.874 -5.903 1.00 0.00 332 ARG A CA 2
ATOM 2613 C C . ARG A 1 56 ? -11.545 7.796 -7.015 1.00 0.00 332 ARG A C 2
ATOM 2614 O O . ARG A 1 56 ? -11.221 6.718 -7.518 1.00 0.00 332 ARG A O 2
ATOM 2635 N N . GLU A 1 57 ? -11.006 8.959 -7.366 1.00 0.00 333 GLU A N 2
ATOM 2636 C CA . GLU A 1 57 ? -9.947 9.058 -8.348 1.00 0.00 333 GLU A CA 2
ATOM 2637 C C . GLU A 1 57 ? -8.645 8.488 -7.820 1.00 0.00 333 GLU A C 2
ATOM 2638 O O . GLU A 1 57 ? -8.093 7.546 -8.394 1.00 0.00 333 GLU A O 2
ATOM 2650 N N . THR A 1 58 ? -8.159 9.053 -6.717 1.00 0.00 334 THR A N 2
ATOM 2651 C CA . THR A 1 58 ? -6.917 8.599 -6.122 1.00 0.00 334 THR A CA 2
ATOM 2652 C C . THR A 1 58 ? -7.012 7.161 -5.626 1.00 0.00 334 THR A C 2
ATOM 2653 O O . THR A 1 58 ? -6.060 6.402 -5.750 1.00 0.00 334 THR A O 2
ATOM 2664 N N . LEU A 1 59 ? -8.154 6.791 -5.071 1.00 0.00 335 LEU A N 2
ATOM 2665 C CA . LEU A 1 59 ? -8.360 5.414 -4.611 1.00 0.00 335 LEU A CA 2
ATOM 2666 C C . LEU A 1 59 ? -8.132 4.411 -5.747 1.00 0.00 335 LEU A C 2
ATOM 2667 O O . LEU A 1 59 ? -7.405 3.424 -5.580 1.00 0.00 335 LEU A O 2
ATOM 2683 N N . GLY A 1 60 ? -8.728 4.677 -6.910 1.00 0.00 336 GLY A N 2
ATOM 2684 C CA . GLY A 1 60 ? -8.534 3.797 -8.052 1.00 0.00 336 GLY A CA 2
ATOM 2685 C C . GLY A 1 60 ? -7.086 3.729 -8.470 1.00 0.00 336 GLY A C 2
ATOM 2686 O O . GLY A 1 60 ? -6.549 2.653 -8.756 1.00 0.00 336 GLY A O 2
ATOM 2690 N N . GLN A 1 61 ? -6.439 4.881 -8.461 1.00 0.00 337 GLN A N 2
ATOM 2691 C CA . GLN A 1 61 ? -5.058 4.981 -8.867 1.00 0.00 337 GLN A CA 2
ATOM 2692 C C . GLN A 1 61 ? -4.187 4.199 -7.901 1.00 0.00 337 GLN A C 2
ATOM 2693 O O . GLN A 1 61 ? -3.263 3.507 -8.297 1.00 0.00 337 GLN A O 2
ATOM 2707 N N . ILE A 1 62 ? -4.506 4.334 -6.624 1.00 0.00 338 ILE A N 2
ATOM 2708 C CA . ILE A 1 62 ? -3.786 3.657 -5.560 1.00 0.00 338 ILE A CA 2
ATOM 2709 C C . ILE A 1 62 ? -3.764 2.143 -5.770 1.00 0.00 338 ILE A C 2
ATOM 2710 O O . ILE A 1 62 ? -2.727 1.520 -5.547 1.00 0.00 338 ILE A O 2
ATOM 2726 N N . TRP A 1 63 ? -4.866 1.530 -6.220 1.00 0.00 339 TRP A N 2
ATOM 2727 C CA . TRP A 1 63 ? -4.832 0.100 -6.518 1.00 0.00 339 TRP A CA 2
ATOM 2728 C C . TRP A 1 63 ? -3.967 -0.151 -7.741 1.00 0.00 339 TRP A C 2
ATOM 2729 O O . TRP A 1 63 ? -3.326 -1.190 -7.882 1.00 0.00 339 TRP A O 2
ATOM 2750 N N . ALA A 1 64 ? -3.985 0.836 -8.626 1.00 0.00 340 ALA A N 2
ATOM 2751 C CA . ALA A 1 64 ? -3.373 0.722 -9.938 1.00 0.00 340 ALA A CA 2
ATOM 2752 C C . ALA A 1 64 ? -1.873 0.969 -9.850 1.00 0.00 340 ALA A C 2
ATOM 2753 O O . ALA A 1 64 ? -1.134 0.754 -10.813 1.00 0.00 340 ALA A O 2
ATOM 2760 N N . LEU A 1 65 ? -1.437 1.452 -8.693 1.00 0.00 341 LEU A N 2
ATOM 2761 C CA . LEU A 1 65 ? -0.025 1.595 -8.399 1.00 0.00 341 LEU A CA 2
ATOM 2762 C C . LEU A 1 65 ? 0.517 0.276 -7.864 1.00 0.00 341 LEU A C 2
ATOM 2763 O O . LEU A 1 65 ? 0.894 0.171 -6.697 1.00 0.00 341 LEU A O 2
ATOM 2779 N N . ALA A 1 66 ? 0.557 -0.726 -8.729 1.00 0.00 342 ALA A N 2
ATOM 2780 C CA . ALA A 1 66 ? 0.993 -2.061 -8.349 1.00 0.00 342 ALA A CA 2
ATOM 2781 C C . ALA A 1 66 ? 2.514 -2.150 -8.252 1.00 0.00 342 ALA A C 2
ATOM 2782 O O . ALA A 1 66 ? 3.081 -3.245 -8.305 1.00 0.00 342 ALA A O 2
ATOM 2789 N N . ASN A 1 67 ? 3.154 -0.982 -8.099 1.00 0.00 343 ASN A N 2
ATOM 2790 C CA . ASN A 1 67 ? 4.608 -0.865 -7.942 1.00 0.00 343 ASN A CA 2
ATOM 2791 C C . ASN A 1 67 ? 5.344 -1.250 -9.224 1.00 0.00 343 ASN A C 2
ATOM 2792 O O . ASN A 1 67 ? 5.993 -0.417 -9.853 1.00 0.00 343 ASN A O 2
ATOM 2803 N N . ARG A 1 68 ? 5.222 -2.508 -9.606 1.00 0.00 344 ARG A N 2
ATOM 2804 C CA . ARG A 1 68 ? 5.886 -3.027 -10.784 1.00 0.00 344 ARG A CA 2
ATOM 2805 C C . ARG A 1 68 ? 5.015 -2.803 -12.013 1.00 0.00 344 ARG A C 2
ATOM 2806 O O . ARG A 1 68 ? 3.786 -2.776 -11.915 1.00 0.00 344 ARG A O 2
ATOM 2827 N N . THR A 1 69 ? 5.653 -2.635 -13.163 1.00 0.00 345 THR A N 2
ATOM 2828 C CA . THR A 1 69 ? 4.945 -2.336 -14.400 1.00 0.00 345 THR A CA 2
ATOM 2829 C C . THR A 1 69 ? 4.281 -3.590 -14.972 1.00 0.00 345 THR A C 2
ATOM 2830 O O . THR A 1 69 ? 4.697 -4.121 -16.003 1.00 0.00 345 THR A O 2
ATOM 2841 N N . THR A 1 70 ? 3.259 -4.071 -14.280 1.00 0.00 346 THR A N 2
ATOM 2842 C CA . THR A 1 70 ? 2.514 -5.245 -14.704 1.00 0.00 346 THR A CA 2
ATOM 2843 C C . THR A 1 70 ? 1.098 -5.197 -14.125 1.00 0.00 346 THR A C 2
ATOM 2844 O O . THR A 1 70 ? 0.925 -4.923 -12.937 1.00 0.00 346 THR A O 2
ATOM 2855 N N . PRO A 1 71 ? 0.066 -5.443 -14.956 1.00 0.00 347 PRO A N 2
ATOM 2856 C CA . PRO A 1 71 ? -1.338 -5.448 -14.506 1.00 0.00 347 PRO A CA 2
ATOM 2857 C C . PRO A 1 71 ? -1.687 -6.695 -13.685 1.00 0.00 347 PRO A C 2
ATOM 2858 O O . PRO A 1 71 ? -2.710 -7.347 -13.913 1.00 0.00 347 PRO A O 2
ATOM 2869 N N . GLY A 1 72 ? -0.830 -7.011 -12.728 1.00 0.00 348 GLY A N 2
ATOM 2870 C CA . GLY A 1 72 ? -1.026 -8.166 -11.881 1.00 0.00 348 GLY A CA 2
ATOM 2871 C C . GLY A 1 72 ? -1.740 -7.812 -10.598 1.00 0.00 348 GLY A C 2
ATOM 2872 O O . GLY A 1 72 ? -1.697 -6.662 -10.158 1.00 0.00 348 GLY A O 2
ATOM 2876 N N . LYS A 1 73 ? -2.436 -8.779 -10.018 1.00 0.00 349 LYS A N 2
ATOM 2877 C CA . LYS A 1 73 ? -3.129 -8.557 -8.761 1.00 0.00 349 LYS A CA 2
ATOM 2878 C C . LYS A 1 73 ? -2.118 -8.208 -7.676 1.00 0.00 349 LYS A C 2
ATOM 2879 O O . LYS A 1 73 ? -0.998 -8.725 -7.671 1.00 0.00 349 LYS A O 2
ATOM 2898 N N . LEU A 1 74 ? -2.522 -7.331 -6.769 1.00 0.00 350 LEU A N 2
ATOM 2899 C CA . LEU A 1 74 ? -1.647 -6.833 -5.717 1.00 0.00 350 LEU A CA 2
ATOM 2900 C C . LEU A 1 74 ? -1.122 -7.966 -4.841 1.00 0.00 350 LEU A C 2
ATOM 2901 O O . LEU A 1 74 ? -1.878 -8.583 -4.090 1.00 0.00 350 LEU A O 2
ATOM 2917 N N . THR A 1 75 ? 0.171 -8.246 -4.969 1.00 0.00 351 THR A N 2
ATOM 2918 C CA . THR A 1 75 ? 0.853 -9.170 -4.073 1.00 0.00 351 THR A CA 2
ATOM 2919 C C . THR A 1 75 ? 0.822 -8.596 -2.656 1.00 0.00 351 THR A C 2
ATOM 2920 O O . THR A 1 75 ? 0.711 -7.384 -2.506 1.00 0.00 351 THR A O 2
ATOM 2931 N N . LYS A 1 76 ? 0.896 -9.442 -1.627 1.00 0.00 352 LYS A N 2
ATOM 2932 C CA . LYS A 1 76 ? 0.778 -8.973 -0.241 1.00 0.00 352 LYS A CA 2
ATOM 2933 C C . LYS A 1 76 ? 1.689 -7.770 0.030 1.00 0.00 352 LYS A C 2
ATOM 2934 O O . LYS A 1 76 ? 1.244 -6.758 0.575 1.00 0.00 352 LYS A O 2
ATOM 2953 N N . GLU A 1 77 ? 2.960 -7.888 -0.348 1.00 0.00 353 GLU A N 2
ATOM 2954 C CA . GLU A 1 77 ? 3.919 -6.793 -0.201 1.00 0.00 353 GLU A CA 2
ATOM 2955 C C . GLU A 1 77 ? 3.454 -5.538 -0.942 1.00 0.00 353 GLU A C 2
ATOM 2956 O O . GLU A 1 77 ? 3.478 -4.430 -0.399 1.00 0.00 353 GLU A O 2
ATOM 2968 N N . GLU A 1 78 ? 3.009 -5.716 -2.175 1.00 0.00 354 GLU A N 2
ATOM 2969 C CA . GLU A 1 78 ? 2.555 -4.598 -2.989 1.00 0.00 354 GLU A CA 2
ATOM 2970 C C . GLU A 1 78 ? 1.280 -4.009 -2.390 1.00 0.00 354 GLU A C 2
ATOM 2971 O O . GLU A 1 78 ? 1.020 -2.813 -2.498 1.00 0.00 354 GLU A O 2
ATOM 2983 N N . LEU A 1 79 ? 0.505 -4.864 -1.731 1.00 0.00 355 LEU A N 2
ATOM 2984 C CA . LEU A 1 79 ? -0.715 -4.450 -1.055 1.00 0.00 355 LEU A CA 2
ATOM 2985 C C . LEU A 1 79 ? -0.355 -3.571 0.140 1.00 0.00 355 LEU A C 2
ATOM 2986 O O . LEU A 1 79 ? -1.086 -2.654 0.494 1.00 0.00 355 LEU A O 2
ATOM 3002 N N . TYR A 1 80 ? 0.790 -3.838 0.748 1.00 0.00 356 TYR A N 2
ATOM 3003 C CA . TYR A 1 80 ? 1.273 -2.990 1.822 1.00 0.00 356 TYR A CA 2
ATOM 3004 C C . TYR A 1 80 ? 1.543 -1.587 1.275 1.00 0.00 356 TYR A C 2
ATOM 3005 O O . TYR A 1 80 ? 1.317 -0.588 1.958 1.00 0.00 356 TYR A O 2
ATOM 3023 N N . THR A 1 81 ? 2.007 -1.524 0.027 1.00 0.00 357 THR A N 2
ATOM 3024 C CA . THR A 1 81 ? 2.195 -0.249 -0.659 1.00 0.00 357 THR A CA 2
ATOM 3025 C C . THR A 1 81 ? 0.860 0.493 -0.806 1.00 0.00 357 THR A C 2
ATOM 3026 O O . THR A 1 81 ? 0.785 1.706 -0.601 1.00 0.00 357 THR A O 2
ATOM 3037 N N . VAL A 1 82 ? -0.200 -0.252 -1.107 1.00 0.00 358 VAL A N 2
ATOM 3038 C CA . VAL A 1 82 ? -1.525 0.342 -1.300 1.00 0.00 358 VAL A CA 2
ATOM 3039 C C . VAL A 1 82 ? -2.039 0.858 0.042 1.00 0.00 358 VAL A C 2
ATOM 3040 O O . VAL A 1 82 ? -2.594 1.954 0.140 1.00 0.00 358 VAL A O 2
ATOM 3053 N N . LEU A 1 83 ? -1.799 0.057 1.077 1.00 0.00 359 LEU A N 2
ATOM 3054 C CA . LEU A 1 83 ? -2.205 0.386 2.435 1.00 0.00 359 LEU A CA 2
ATOM 3055 C C . LEU A 1 83 ? -1.507 1.644 2.911 1.00 0.00 359 LEU A C 2
ATOM 3056 O O . LEU A 1 83 ? -2.115 2.515 3.534 1.00 0.00 359 LEU A O 2
ATOM 3072 N N . ALA A 1 84 ? -0.230 1.740 2.589 1.00 0.00 360 ALA A N 2
ATOM 3073 C CA . ALA A 1 84 ? 0.565 2.874 3.012 1.00 0.00 360 ALA A CA 2
ATOM 3074 C C . ALA A 1 84 ? 0.151 4.136 2.274 1.00 0.00 360 ALA A C 2
ATOM 3075 O O . ALA A 1 84 ? 0.055 5.200 2.880 1.00 0.00 360 ALA A O 2
ATOM 3082 N N . MET A 1 85 ? -0.130 4.026 0.975 1.00 0.00 361 MET A N 2
ATOM 3083 C CA . MET A 1 85 ? -0.493 5.197 0.188 1.00 0.00 361 MET A CA 2
ATOM 3084 C C . MET A 1 85 ? -1.828 5.751 0.653 1.00 0.00 361 MET A C 2
ATOM 3085 O O . MET A 1 85 ? -2.039 6.961 0.641 1.00 0.00 361 MET A O 2
ATOM 3099 N N . ILE A 1 86 ? -2.725 4.862 1.071 1.00 0.00 362 ILE A N 2
ATOM 3100 C CA . ILE A 1 86 ? -4.000 5.292 1.618 1.00 0.00 362 ILE A CA 2
ATOM 3101 C C . ILE A 1 86 ? -3.741 6.102 2.877 1.00 0.00 362 ILE A C 2
ATOM 3102 O O . ILE A 1 86 ? -4.188 7.239 2.998 1.00 0.00 362 ILE A O 2
ATOM 3118 N N . ALA A 1 87 ? -2.952 5.519 3.771 1.00 0.00 363 ALA A N 2
ATOM 3119 C CA . ALA A 1 87 ? -2.623 6.135 5.049 1.00 0.00 363 ALA A CA 2
ATOM 3120 C C . ALA A 1 87 ? -2.018 7.527 4.871 1.00 0.00 363 ALA A C 2
ATOM 3121 O O . ALA A 1 87 ? -2.395 8.473 5.564 1.00 0.00 363 ALA A O 2
ATOM 3128 N N . VAL A 1 88 ? -1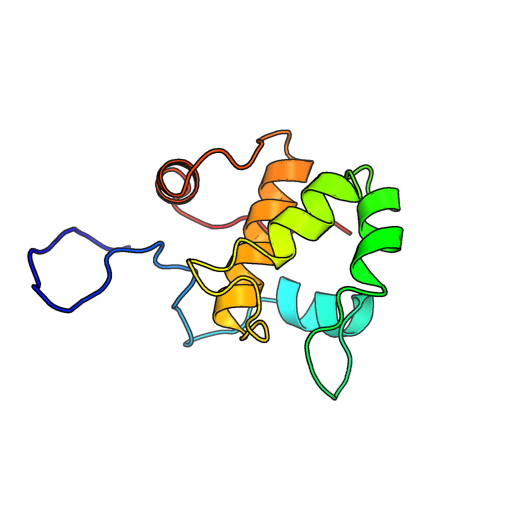.067 7.640 3.950 1.00 0.00 364 VAL A N 2
ATOM 3129 C CA . VAL A 1 88 ? -0.414 8.893 3.659 1.00 0.00 364 VAL A CA 2
ATOM 3130 C C . VAL A 1 88 ? -1.377 9.908 3.043 1.00 0.00 364 VAL A C 2
ATOM 3131 O O . VAL A 1 88 ? -1.350 11.094 3.383 1.00 0.00 364 VAL A O 2
ATOM 3144 N N . THR A 1 89 ? -2.240 9.423 2.165 1.00 0.00 365 THR A N 2
ATOM 3145 C CA . THR A 1 89 ? -3.236 10.282 1.522 1.00 0.00 365 THR A CA 2
ATOM 3146 C C . THR A 1 89 ? -4.183 10.851 2.578 1.00 0.00 365 THR A C 2
ATOM 3147 O O . THR A 1 89 ? -4.437 12.057 2.623 1.00 0.00 365 THR A O 2
ATOM 3158 N N . GLN A 1 90 ? -4.686 9.960 3.431 1.00 0.00 366 GLN A N 2
ATOM 3159 C CA . GLN A 1 90 ? -5.556 10.347 4.538 1.00 0.00 366 GLN A CA 2
ATOM 3160 C C . GLN A 1 90 ? -4.889 11.364 5.467 1.00 0.00 366 GLN A C 2
ATOM 3161 O O . GLN A 1 90 ? -5.564 12.233 6.011 1.00 0.00 366 GLN A O 2
ATOM 3175 N N . ARG A 1 91 ? -3.571 11.269 5.653 1.00 0.00 367 ARG A N 2
ATOM 3176 C CA . ARG A 1 91 ? -2.897 12.165 6.589 1.00 0.00 367 ARG A CA 2
ATOM 3177 C C . ARG A 1 91 ? -2.525 13.493 5.931 1.00 0.00 367 ARG A C 2
ATOM 3178 O O . ARG A 1 91 ? -1.719 14.264 6.457 1.00 0.00 367 ARG A O 2
ATOM 3199 N N . GLY A 1 92 ? -3.105 13.740 4.765 1.00 0.00 368 GLY A N 2
ATOM 3200 C CA . GLY A 1 92 ? -2.969 15.029 4.118 1.00 0.00 368 GLY A CA 2
ATOM 3201 C C . GLY A 1 92 ? -1.763 15.117 3.213 1.00 0.00 368 GLY A C 2
ATOM 3202 O O . GLY A 1 92 ? -1.409 16.197 2.738 1.00 0.00 368 GLY A O 2
ATOM 3206 N N . VAL A 1 93 ? -1.130 13.983 2.964 1.00 0.00 369 VAL A N 2
ATOM 3207 C CA . VAL A 1 93 ? 0.016 13.931 2.076 1.00 0.00 369 VAL A CA 2
ATOM 3208 C C . VAL A 1 93 ? -0.354 13.195 0.792 1.00 0.00 369 VAL A C 2
ATOM 3209 O O . VAL A 1 93 ? -0.461 11.972 0.784 1.00 0.00 369 VAL A O 2
ATOM 3222 N N . PRO A 1 94 ? -0.570 13.925 -0.310 1.00 0.00 370 PRO A N 2
ATOM 3223 C CA . PRO A 1 94 ? -0.940 13.307 -1.586 1.00 0.00 370 PRO A CA 2
ATOM 3224 C C . PRO A 1 94 ? 0.208 12.491 -2.173 1.00 0.00 370 PRO A C 2
ATOM 3225 O O . PRO A 1 94 ? 1.376 12.884 -2.078 1.00 0.00 370 PRO A O 2
ATOM 3236 N N . ALA A 1 95 ? -0.123 11.358 -2.783 1.00 0.00 371 ALA A N 2
ATOM 3237 C CA . ALA A 1 95 ? 0.891 10.479 -3.338 1.00 0.00 371 ALA A CA 2
ATOM 3238 C C . ALA A 1 95 ? 1.119 10.778 -4.811 1.00 0.00 371 ALA A C 2
ATOM 3239 O O . ALA A 1 95 ? 0.294 10.449 -5.663 1.00 0.00 371 ALA A O 2
ATOM 3246 N N . MET A 1 96 ? 2.247 11.407 -5.095 1.00 0.00 372 MET A N 2
ATOM 3247 C CA . MET A 1 96 ? 2.638 11.707 -6.464 1.00 0.00 372 MET A CA 2
ATOM 3248 C C . MET A 1 96 ? 3.952 11.011 -6.797 1.00 0.00 372 MET A C 2
ATOM 3249 O O . MET A 1 96 ? 4.138 10.482 -7.890 1.00 0.00 372 MET A O 2
ATOM 3263 N N . SER A 1 97 ? 4.853 10.997 -5.829 1.00 0.00 373 SER A N 2
ATOM 3264 C CA . SER A 1 97 ? 6.150 10.363 -5.997 1.00 0.00 373 SER A CA 2
ATOM 3265 C C . SER A 1 97 ? 6.396 9.352 -4.880 1.00 0.00 373 SER A C 2
ATOM 3266 O O . SER A 1 97 ? 6.246 9.670 -3.700 1.00 0.00 373 SER A O 2
ATOM 3274 N N . PRO A 1 98 ? 6.781 8.117 -5.246 1.00 0.00 374 PRO A N 2
ATOM 3275 C CA . PRO A 1 98 ? 7.005 7.025 -4.289 1.00 0.00 374 PRO A CA 2
ATOM 3276 C C . PRO A 1 98 ? 8.206 7.271 -3.379 1.00 0.00 374 PRO A C 2
ATOM 3277 O O . PRO A 1 98 ? 8.395 6.567 -2.388 1.00 0.00 374 PRO A O 2
ATOM 3288 N N . ASP A 1 99 ? 9.008 8.277 -3.717 1.00 0.00 375 ASP A N 2
ATOM 3289 C CA . ASP A 1 99 ? 10.193 8.627 -2.937 1.00 0.00 375 ASP A CA 2
ATOM 3290 C C . ASP A 1 99 ? 9.813 9.028 -1.519 1.00 0.00 375 ASP A C 2
ATOM 3291 O O . ASP A 1 99 ? 10.582 8.830 -0.579 1.00 0.00 375 ASP A O 2
ATOM 3300 N N . ALA A 1 100 ? 8.616 9.584 -1.375 1.00 0.00 376 ALA A N 2
ATOM 3301 C CA . ALA A 1 100 ? 8.122 10.028 -0.075 1.00 0.00 376 ALA A CA 2
ATOM 3302 C C . ALA A 1 100 ? 7.926 8.852 0.875 1.00 0.00 376 ALA A C 2
ATOM 3303 O O . ALA A 1 100 ? 7.998 9.012 2.090 1.00 0.00 376 ALA A O 2
ATOM 3310 N N . LEU A 1 101 ? 7.731 7.664 0.317 1.00 0.00 377 LEU A N 2
ATOM 3311 C CA . LEU A 1 101 ? 7.466 6.485 1.126 1.00 0.00 377 LEU A CA 2
ATOM 3312 C C . LEU A 1 101 ? 8.733 6.039 1.837 1.00 0.00 377 LEU A C 2
ATOM 3313 O O . LEU A 1 101 ? 8.687 5.485 2.932 1.00 0.00 377 LEU A O 2
ATOM 3329 N N . ASN A 1 102 ? 9.865 6.322 1.208 1.00 0.00 378 ASN A N 2
ATOM 3330 C CA . ASN A 1 102 ? 11.163 5.971 1.730 1.00 0.00 378 ASN A CA 2
ATOM 3331 C C . ASN A 1 102 ? 11.499 6.800 2.961 1.00 0.00 378 ASN A C 2
ATOM 3332 O O . ASN A 1 102 ? 12.287 6.384 3.812 1.00 0.00 378 ASN A O 2
ATOM 3343 N N . GLN A 1 103 ? 10.904 7.983 3.041 1.00 0.00 379 GLN A N 2
ATOM 3344 C CA . GLN A 1 103 ? 11.274 8.959 4.056 1.00 0.00 379 GLN A CA 2
ATOM 3345 C C . GLN A 1 103 ? 10.525 8.720 5.364 1.00 0.00 379 GLN A C 2
ATOM 3346 O O . GLN A 1 103 ? 10.832 9.339 6.384 1.00 0.00 379 GLN A O 2
ATOM 3360 N N . PHE A 1 104 ? 9.546 7.824 5.336 1.00 0.00 380 PHE A N 2
ATOM 3361 C CA . PHE A 1 104 ? 8.839 7.440 6.549 1.00 0.00 380 PHE A CA 2
ATOM 3362 C C . PHE A 1 104 ? 9.533 6.248 7.192 1.00 0.00 380 PHE A C 2
ATOM 3363 O O . PHE A 1 104 ? 9.635 5.179 6.592 1.00 0.00 380 PHE A O 2
ATOM 3380 N N . PRO A 1 105 ? 10.053 6.440 8.416 1.00 0.00 381 PRO A N 2
ATOM 3381 C CA . PRO A 1 105 ? 10.670 5.367 9.210 1.00 0.00 381 PRO A CA 2
ATOM 3382 C C . PRO A 1 105 ? 9.795 4.139 9.358 1.00 0.00 381 PRO A C 2
ATOM 3383 O O . PRO A 1 105 ? 10.263 3.003 9.328 1.00 0.00 381 PRO A O 2
ATOM 3394 N N . ALA A 1 106 ? 8.521 4.402 9.511 1.00 0.00 382 ALA A N 2
ATOM 3395 C CA . ALA A 1 106 ? 7.519 3.363 9.672 1.00 0.00 382 ALA A CA 2
ATOM 3396 C C . ALA A 1 106 ? 6.308 3.673 8.806 1.00 0.00 382 ALA A C 2
ATOM 3397 O O . ALA A 1 106 ? 6.053 4.835 8.484 1.00 0.00 382 ALA A O 2
ATOM 3404 N N . ALA A 1 107 ? 5.569 2.642 8.429 1.00 0.00 383 ALA A N 2
ATOM 3405 C CA . ALA A 1 107 ? 4.381 2.821 7.611 1.00 0.00 383 ALA A CA 2
ATOM 3406 C C . ALA A 1 107 ? 3.133 2.843 8.479 1.00 0.00 383 ALA A C 2
ATOM 3407 O O . ALA A 1 107 ? 2.848 1.883 9.196 1.00 0.00 383 ALA A O 2
ATOM 3414 N N . PRO A 1 108 ? 2.379 3.949 8.432 1.00 0.00 384 PRO A N 2
ATOM 3415 C CA . PRO A 1 108 ? 1.155 4.098 9.215 1.00 0.00 384 PRO A CA 2
ATOM 3416 C C . PRO A 1 108 ? 0.013 3.241 8.673 1.00 0.00 384 PRO A C 2
ATOM 3417 O O . PRO A 1 108 ? -0.075 2.979 7.473 1.00 0.00 384 PRO A O 2
ATOM 3428 N N . ILE A 1 109 ? -0.846 2.799 9.575 1.00 0.00 385 ILE A N 2
ATOM 3429 C CA . ILE A 1 109 ? -2.006 2.006 9.206 1.00 0.00 385 ILE A CA 2
ATOM 3430 C C . ILE A 1 109 ? -3.159 2.922 8.797 1.00 0.00 385 ILE A C 2
ATOM 3431 O O . ILE A 1 109 ? -3.456 3.904 9.484 1.00 0.00 385 ILE A O 2
ATOM 3447 N N . PRO A 1 110 ? -3.797 2.627 7.649 1.00 0.00 386 PRO A N 2
ATOM 3448 C CA . PRO A 1 110 ? -4.934 3.401 7.147 1.00 0.00 386 PRO A CA 2
ATOM 3449 C C . PRO A 1 110 ? -6.060 3.505 8.171 1.00 0.00 386 PRO A C 2
ATOM 3450 O O . PRO A 1 110 ? -6.454 2.513 8.788 1.00 0.00 386 PRO A O 2
ATOM 3461 N N . THR A 1 111 ? -6.571 4.710 8.344 1.00 0.00 387 THR A N 2
ATOM 3462 C CA . THR A 1 111 ? -7.550 4.976 9.371 1.00 0.00 387 THR A CA 2
ATOM 3463 C C . THR A 1 111 ? -8.969 4.872 8.828 1.00 0.00 387 THR A C 2
ATOM 3464 O O . THR A 1 111 ? -9.337 5.575 7.892 1.00 0.00 387 THR A O 2
ATOM 3475 N N . LEU A 1 112 ? -9.761 4.012 9.451 1.00 0.00 388 LEU A N 2
ATOM 3476 C CA . LEU A 1 112 ? -11.127 3.747 9.028 1.00 0.00 388 LEU A CA 2
ATOM 3477 C C . LEU A 1 112 ? -11.968 3.391 10.245 1.00 0.00 388 LEU A C 2
ATOM 3478 O O . LEU A 1 112 ? -12.128 2.185 10.533 1.00 0.00 388 LEU A O 2
ATOM 3495 N N . SER A 1 1 ? 6.362 -0.818 -14.429 1.00 0.00 277 SER A N 3
ATOM 3496 C CA . SER A 1 1 ? 6.788 -2.051 -13.737 1.00 0.00 277 SER A CA 3
ATOM 3497 C C . SER A 1 1 ? 8.159 -1.837 -13.104 1.00 0.00 277 SER A C 3
ATOM 3498 O O . SER A 1 1 ? 8.938 -1.000 -13.564 1.00 0.00 277 SER A O 3
ATOM 3508 N N . MET A 1 2 ? 8.447 -2.572 -12.041 1.00 0.00 278 MET A N 3
ATOM 3509 C CA . MET A 1 2 ? 9.744 -2.490 -11.393 1.00 0.00 278 MET A CA 3
ATOM 3510 C C . MET A 1 2 ? 10.441 -3.839 -11.429 1.00 0.00 278 MET A C 3
ATOM 3511 O O . MET A 1 2 ? 9.867 -4.854 -11.029 1.00 0.00 278 MET A O 3
ATOM 3525 N N . PHE A 1 3 ? 11.674 -3.848 -11.911 1.00 0.00 279 PHE A N 3
ATOM 3526 C CA . PHE A 1 3 ? 12.503 -5.038 -11.850 1.00 0.00 279 PHE A CA 3
ATOM 3527 C C . PHE A 1 3 ? 13.559 -4.839 -10.768 1.00 0.00 279 PHE A C 3
ATOM 3528 O O . PHE A 1 3 ? 13.843 -3.706 -10.382 1.00 0.00 279 PHE A O 3
ATOM 3545 N N . PRO A 1 4 ? 14.164 -5.922 -10.271 1.00 0.00 280 PRO A N 3
ATOM 3546 C CA . PRO A 1 4 ? 15.056 -5.865 -9.129 1.00 0.00 280 PRO A CA 3
ATOM 3547 C C . PRO A 1 4 ? 16.478 -5.495 -9.531 1.00 0.00 280 PRO A C 3
ATOM 3548 O O . PRO A 1 4 ? 17.077 -6.127 -10.408 1.00 0.00 280 PRO A O 3
ATOM 3559 N N . SER A 1 5 ? 17.005 -4.464 -8.887 1.00 0.00 281 SER A N 3
ATOM 3560 C CA . SER A 1 5 ? 18.316 -3.931 -9.214 1.00 0.00 281 SER A CA 3
ATOM 3561 C C . SER A 1 5 ? 19.426 -4.908 -8.840 1.00 0.00 281 SER A C 3
ATOM 3562 O O . SER A 1 5 ? 19.579 -5.280 -7.669 1.00 0.00 281 SER A O 3
ATOM 3570 N N . GLN A 1 6 ? 20.185 -5.320 -9.857 1.00 0.00 282 GLN A N 3
ATOM 3571 C CA . GLN A 1 6 ? 21.294 -6.263 -9.714 1.00 0.00 282 GLN A CA 3
ATOM 3572 C C . GLN A 1 6 ? 20.801 -7.671 -9.374 1.00 0.00 282 GLN A C 3
ATOM 3573 O O . GLN A 1 6 ? 20.890 -8.579 -10.201 1.00 0.00 282 GLN A O 3
ATOM 3587 N N . ASP A 1 7 ? 20.258 -7.842 -8.178 1.00 0.00 283 ASP A N 3
ATOM 3588 C CA . ASP A 1 7 ? 19.862 -9.161 -7.699 1.00 0.00 283 ASP A CA 3
ATOM 3589 C C . ASP A 1 7 ? 18.383 -9.198 -7.343 1.00 0.00 283 ASP A C 3
ATOM 3590 O O . ASP A 1 7 ? 17.847 -8.237 -6.791 1.00 0.00 283 ASP A O 3
ATOM 3599 N N . PRO A 1 8 ? 17.708 -10.319 -7.648 1.00 0.00 284 PRO A N 3
ATOM 3600 C CA . PRO A 1 8 ? 16.270 -10.480 -7.408 1.00 0.00 284 PRO A CA 3
ATOM 3601 C C . PRO A 1 8 ? 15.931 -10.827 -5.961 1.00 0.00 284 PRO A C 3
ATOM 3602 O O . PRO A 1 8 ? 14.811 -11.232 -5.648 1.00 0.00 284 PRO A O 3
ATOM 3613 N N . ALA A 1 9 ? 16.909 -10.665 -5.089 1.00 0.00 285 ALA A N 3
ATOM 3614 C CA . ALA A 1 9 ? 16.720 -10.878 -3.659 1.00 0.00 285 ALA A CA 3
ATOM 3615 C C . ALA A 1 9 ? 17.493 -9.828 -2.872 1.00 0.00 285 ALA A C 3
ATOM 3616 O O . ALA A 1 9 ? 17.669 -9.940 -1.658 1.00 0.00 285 ALA A O 3
ATOM 3623 N N . GLN A 1 10 ? 17.935 -8.801 -3.583 1.00 0.00 286 GLN A N 3
ATOM 3624 C CA . GLN A 1 10 ? 18.708 -7.713 -3.001 1.00 0.00 286 GLN A CA 3
ATOM 3625 C C . GLN A 1 10 ? 17.779 -6.542 -2.686 1.00 0.00 286 GLN A C 3
ATOM 3626 O O . GLN A 1 10 ? 17.245 -5.900 -3.587 1.00 0.00 286 GLN A O 3
ATOM 3640 N N . PRO A 1 11 ? 17.557 -6.279 -1.395 1.00 0.00 287 PRO A N 3
ATOM 3641 C CA . PRO A 1 11 ? 16.624 -5.245 -0.925 1.00 0.00 287 PRO A CA 3
ATOM 3642 C C . PRO A 1 11 ? 16.990 -3.837 -1.377 1.00 0.00 287 PRO A C 3
ATOM 3643 O O . PRO A 1 11 ? 18.159 -3.449 -1.366 1.00 0.00 287 PRO A O 3
ATOM 3654 N N . ARG A 1 12 ? 15.976 -3.083 -1.778 1.00 0.00 288 ARG A N 3
ATOM 3655 C CA . ARG A 1 12 ? 16.148 -1.673 -2.113 1.00 0.00 288 ARG A CA 3
ATOM 3656 C C . ARG A 1 12 ? 14.907 -0.900 -1.699 1.00 0.00 288 ARG A C 3
ATOM 3657 O O . ARG A 1 12 ? 14.957 0.284 -1.381 1.00 0.00 288 ARG A O 3
ATOM 3678 N N . MET A 1 13 ? 13.802 -1.605 -1.685 1.00 0.00 289 MET A N 3
ATOM 3679 C CA . MET A 1 13 ? 12.516 -1.011 -1.369 1.00 0.00 289 MET A CA 3
ATOM 3680 C C . MET A 1 13 ? 12.332 -0.859 0.139 1.00 0.00 289 MET A C 3
ATOM 3681 O O . MET A 1 13 ? 13.123 -1.396 0.917 1.00 0.00 289 MET A O 3
ATOM 3695 N N . PRO A 1 14 ? 11.287 -0.123 0.568 1.00 0.00 290 PRO A N 3
ATOM 3696 C CA . PRO A 1 14 ? 10.955 0.028 1.988 1.00 0.00 290 PRO A CA 3
ATOM 3697 C C . PRO A 1 14 ? 10.824 -1.322 2.689 1.00 0.00 290 PRO A C 3
ATOM 3698 O O . PRO A 1 14 ? 10.118 -2.216 2.216 1.00 0.00 290 PRO A O 3
ATOM 3709 N N . PRO A 1 15 ? 11.505 -1.476 3.834 1.00 0.00 291 PRO A N 3
ATOM 3710 C CA . PRO A 1 15 ? 11.599 -2.757 4.539 1.00 0.00 291 PRO A CA 3
ATOM 3711 C C . PRO A 1 15 ? 10.251 -3.291 5.014 1.00 0.00 291 PRO A C 3
ATOM 3712 O O . PRO A 1 15 ? 10.075 -4.505 5.130 1.00 0.00 291 PRO A O 3
ATOM 3723 N N . TRP A 1 16 ? 9.309 -2.388 5.296 1.00 0.00 292 TRP A N 3
ATOM 3724 C CA . TRP A 1 16 ? 7.988 -2.791 5.794 1.00 0.00 292 TRP A CA 3
ATOM 3725 C C . TRP A 1 16 ? 7.224 -3.645 4.782 1.00 0.00 292 TRP A C 3
ATOM 3726 O O . TRP A 1 16 ? 6.356 -4.427 5.157 1.00 0.00 292 TRP A O 3
ATOM 3747 N N . ILE A 1 17 ? 7.547 -3.484 3.507 1.00 0.00 293 ILE A N 3
ATOM 3748 C CA . ILE A 1 17 ? 6.807 -4.155 2.444 1.00 0.00 293 ILE A CA 3
ATOM 3749 C C . ILE A 1 17 ? 6.964 -5.675 2.536 1.00 0.00 293 ILE A C 3
ATOM 3750 O O . ILE A 1 17 ? 6.002 -6.429 2.373 1.00 0.00 293 ILE A O 3
ATOM 3766 N N . TYR A 1 18 ? 8.182 -6.115 2.807 1.00 0.00 294 TYR A N 3
ATOM 3767 C CA . TYR A 1 18 ? 8.496 -7.537 2.866 1.00 0.00 294 TYR A CA 3
ATOM 3768 C C . TYR A 1 18 ? 8.468 -8.092 4.288 1.00 0.00 294 TYR A C 3
ATOM 3769 O O . TYR A 1 18 ? 9.235 -8.999 4.627 1.00 0.00 294 TYR A O 3
ATOM 3787 N N . ASN A 1 19 ? 7.583 -7.556 5.115 1.00 0.00 295 ASN A N 3
ATOM 3788 C CA . ASN A 1 19 ? 7.445 -8.038 6.484 1.00 0.00 295 ASN A CA 3
ATOM 3789 C C . ASN A 1 19 ? 6.351 -9.098 6.522 1.00 0.00 295 ASN A C 3
ATOM 3790 O O . ASN A 1 19 ? 5.204 -8.823 6.872 1.00 0.00 295 ASN A O 3
ATOM 3801 N N . GLU A 1 20 ? 6.713 -10.310 6.126 1.00 0.00 296 GLU A N 3
ATOM 3802 C CA . GLU A 1 20 ? 5.757 -11.404 6.028 1.00 0.00 296 GLU A CA 3
ATOM 3803 C C . GLU A 1 20 ? 5.314 -11.890 7.402 1.00 0.00 296 GLU A C 3
ATOM 3804 O O . GLU A 1 20 ? 4.171 -12.308 7.580 1.00 0.00 296 GLU A O 3
ATOM 3816 N N . SER A 1 21 ? 6.226 -11.837 8.363 1.00 0.00 297 SER A N 3
ATOM 3817 C CA . SER A 1 21 ? 5.962 -12.360 9.694 1.00 0.00 297 SER A CA 3
ATOM 3818 C C . SER A 1 21 ? 4.832 -11.589 10.371 1.00 0.00 297 SER A C 3
ATOM 3819 O O . SER A 1 21 ? 3.812 -12.175 10.753 1.00 0.00 297 SER A O 3
ATOM 3827 N N . LEU A 1 22 ? 5.005 -10.284 10.513 1.00 0.00 298 LEU A N 3
ATOM 3828 C CA . LEU A 1 22 ? 4.010 -9.458 11.165 1.00 0.00 298 LEU A CA 3
ATOM 3829 C C . LEU A 1 22 ? 3.081 -8.830 10.139 1.00 0.00 298 LEU A C 3
ATOM 3830 O O . LEU A 1 22 ? 3.247 -7.666 9.768 1.00 0.00 298 LEU A O 3
ATOM 3846 N N . VAL A 1 23 ? 2.116 -9.618 9.673 1.00 0.00 299 VAL A N 3
ATOM 3847 C CA . VAL A 1 23 ? 1.092 -9.130 8.775 1.00 0.00 299 VAL A CA 3
ATOM 3848 C C . VAL A 1 23 ? 0.408 -7.900 9.377 1.00 0.00 299 VAL A C 3
ATOM 3849 O O . VAL A 1 23 ? -0.055 -7.916 10.522 1.00 0.00 299 VAL A O 3
ATOM 3862 N N . PRO A 1 24 ? 0.383 -6.795 8.620 1.00 0.00 300 PRO A N 3
ATOM 3863 C CA . PRO A 1 24 ? -0.127 -5.515 9.104 1.00 0.00 300 PRO A CA 3
ATOM 3864 C C . PRO A 1 24 ? -1.574 -5.592 9.546 1.00 0.00 300 PRO A C 3
ATOM 3865 O O . PRO A 1 24 ? -2.395 -6.288 8.942 1.00 0.00 300 PRO A O 3
ATOM 3876 N N . ASP A 1 25 ? -1.871 -4.867 10.612 1.00 0.00 301 ASP A N 3
ATOM 3877 C CA . ASP A 1 25 ? -3.238 -4.691 11.079 1.00 0.00 301 ASP A CA 3
ATOM 3878 C C . ASP A 1 25 ? -4.068 -4.039 9.995 1.00 0.00 301 ASP A C 3
ATOM 3879 O O . ASP A 1 25 ? -5.272 -4.233 9.911 1.00 0.00 301 ASP A O 3
ATOM 3888 N N . ALA A 1 26 ? -3.391 -3.259 9.174 1.00 0.00 302 ALA A N 3
ATOM 3889 C CA . ALA A 1 26 ? -3.990 -2.612 8.022 1.00 0.00 302 ALA A CA 3
ATOM 3890 C C . ALA A 1 26 ? -4.565 -3.639 7.043 1.00 0.00 302 ALA A C 3
ATOM 3891 O O . ALA A 1 26 ? -5.643 -3.455 6.489 1.00 0.00 302 ALA A O 3
ATOM 3898 N N . TYR A 1 27 ? -3.840 -4.734 6.875 1.00 0.00 303 TYR A N 3
ATOM 3899 C CA . TYR A 1 27 ? -4.210 -5.768 5.914 1.00 0.00 303 TYR A CA 3
ATOM 3900 C C . TYR A 1 27 ? -5.371 -6.601 6.455 1.00 0.00 303 TYR A C 3
ATOM 3901 O O . TYR A 1 27 ? -6.393 -6.749 5.788 1.00 0.00 303 TYR A O 3
ATOM 3919 N N . LYS A 1 28 ? -5.205 -7.161 7.656 1.00 0.00 304 LYS A N 3
ATOM 3920 C CA . LYS A 1 28 ? -6.306 -7.840 8.336 1.00 0.00 304 LYS A CA 3
ATOM 3921 C C . LYS A 1 28 ? -7.543 -6.939 8.461 1.00 0.00 304 LYS A C 3
ATOM 3922 O O . LYS A 1 28 ? -8.671 -7.414 8.335 1.00 0.00 304 LYS A O 3
ATOM 3941 N N . LYS A 1 29 ? -7.335 -5.641 8.715 1.00 0.00 305 LYS A N 3
ATOM 3942 C CA . LYS A 1 29 ? -8.439 -4.682 8.728 1.00 0.00 305 LYS A CA 3
ATOM 3943 C C . LYS A 1 29 ? -9.150 -4.677 7.402 1.00 0.00 305 LYS A C 3
ATOM 3944 O O . LYS A 1 29 ? -10.370 -4.792 7.330 1.00 0.00 305 LYS A O 3
ATOM 3963 N N . ILE A 1 30 ? -8.363 -4.515 6.359 1.00 0.00 306 ILE A N 3
ATOM 3964 C CA . ILE A 1 30 ? -8.904 -4.463 5.028 1.00 0.00 306 ILE A CA 3
ATOM 3965 C C . ILE A 1 30 ? -9.598 -5.775 4.678 1.00 0.00 306 ILE A C 3
ATOM 3966 O O . ILE A 1 30 ? -10.580 -5.774 3.956 1.00 0.00 306 ILE A O 3
ATOM 3982 N N . LEU A 1 31 ? -9.096 -6.895 5.186 1.00 0.00 307 LEU A N 3
ATOM 3983 C CA . LEU A 1 31 ? -9.785 -8.167 5.005 1.00 0.00 307 LEU A CA 3
ATOM 3984 C C . LEU A 1 31 ? -11.222 -8.112 5.504 1.00 0.00 307 LEU A C 3
ATOM 3985 O O . LEU A 1 31 ? -12.154 -8.481 4.787 1.00 0.00 307 LEU A O 3
ATOM 4001 N N . GLU A 1 32 ? -11.385 -7.654 6.727 1.00 0.00 308 GLU A N 3
ATOM 4002 C CA . GLU A 1 32 ? -12.684 -7.412 7.298 1.00 0.00 308 GLU A CA 3
ATOM 4003 C C . GLU A 1 32 ? -13.468 -6.384 6.478 1.00 0.00 308 GLU A C 3
ATOM 4004 O O . GLU A 1 32 ? -14.658 -6.548 6.198 1.00 0.00 308 GLU A O 3
ATOM 4016 N N . THR A 1 33 ? -12.768 -5.330 6.108 1.00 0.00 309 THR A N 3
ATOM 4017 C CA . THR A 1 33 ? -13.331 -4.208 5.369 1.00 0.00 309 THR A CA 3
ATOM 4018 C C . THR A 1 33 ? -13.783 -4.575 3.940 1.00 0.00 309 THR A C 3
ATOM 4019 O O . THR A 1 33 ? -14.978 -4.697 3.674 1.00 0.00 309 THR A O 3
ATOM 4030 N N . THR A 1 34 ? -12.826 -4.755 3.038 1.00 0.00 310 THR A N 3
ATOM 4031 C CA . THR A 1 34 ? -13.114 -4.877 1.614 1.00 0.00 310 THR A CA 3
ATOM 4032 C C . THR A 1 34 ? -12.488 -6.124 0.978 1.00 0.00 310 THR A C 3
ATOM 4033 O O . THR A 1 34 ? -12.785 -6.451 -0.168 1.00 0.00 310 THR A O 3
ATOM 4044 N N . MET A 1 35 ? -11.632 -6.822 1.705 1.00 0.00 311 MET A N 3
ATOM 4045 C CA . MET A 1 35 ? -10.902 -7.944 1.138 1.00 0.00 311 MET A CA 3
ATOM 4046 C C . MET A 1 35 ? -11.731 -9.222 1.189 1.00 0.00 311 MET A C 3
ATOM 4047 O O . MET A 1 35 ? -12.769 -9.279 1.847 1.00 0.00 311 MET A O 3
ATOM 4061 N N . THR A 1 36 ? -11.258 -10.247 0.497 1.00 0.00 312 THR A N 3
ATOM 4062 C CA . THR A 1 36 ? -11.933 -11.532 0.462 1.00 0.00 312 THR A CA 3
ATOM 4063 C C . THR A 1 36 ? -11.013 -12.644 0.949 1.00 0.00 312 THR A C 3
ATOM 4064 O O . THR A 1 36 ? -9.806 -12.432 1.063 1.00 0.00 312 THR A O 3
ATOM 4075 N N . PRO A 1 37 ? -11.554 -13.838 1.243 1.00 0.00 313 PRO A N 3
ATOM 4076 C CA . PRO A 1 37 ? -10.753 -14.975 1.705 1.00 0.00 313 PRO A CA 3
ATOM 4077 C C . PRO A 1 37 ? -9.623 -15.314 0.738 1.00 0.00 313 PRO A C 3
ATOM 4078 O O . PRO A 1 37 ? -8.541 -15.745 1.144 1.00 0.00 313 PRO A O 3
ATOM 4089 N N . THR A 1 38 ? -9.872 -15.083 -0.541 1.00 0.00 314 THR A N 3
ATOM 4090 C CA . THR A 1 38 ? -8.929 -15.434 -1.582 1.00 0.00 314 THR A CA 3
ATOM 4091 C C . THR A 1 38 ? -7.940 -14.305 -1.865 1.00 0.00 314 THR A C 3
ATOM 4092 O O . THR A 1 38 ? -6.925 -14.513 -2.535 1.00 0.00 314 THR A O 3
ATOM 4103 N N . GLY A 1 39 ? -8.225 -13.109 -1.356 1.00 0.00 315 GLY A N 3
ATOM 4104 C CA . GLY A 1 39 ? -7.292 -12.019 -1.524 1.00 0.00 315 GLY A CA 3
ATOM 4105 C C . GLY A 1 39 ? -7.950 -10.658 -1.607 1.00 0.00 315 GLY A C 3
ATOM 4106 O O . GLY A 1 39 ? -9.041 -10.444 -1.083 1.00 0.00 315 GLY A O 3
ATOM 4110 N N . ILE A 1 40 ? -7.266 -9.743 -2.267 1.00 0.00 316 ILE A N 3
ATOM 4111 C CA . ILE A 1 40 ? -7.672 -8.346 -2.327 1.00 0.00 316 ILE A CA 3
ATOM 4112 C C . ILE A 1 40 ? -8.862 -8.133 -3.264 1.00 0.00 316 ILE A C 3
ATOM 4113 O O . ILE A 1 40 ? -8.948 -8.758 -4.319 1.00 0.00 316 ILE A O 3
ATOM 4129 N N . ASP A 1 41 ? -9.772 -7.250 -2.864 1.00 0.00 317 ASP A N 3
ATOM 4130 C CA . ASP A 1 41 ? -10.902 -6.871 -3.705 1.00 0.00 317 ASP A CA 3
ATOM 4131 C C . ASP A 1 41 ? -11.233 -5.395 -3.494 1.00 0.00 317 ASP A C 3
ATOM 4132 O O . ASP A 1 41 ? -11.857 -5.024 -2.506 1.00 0.00 317 ASP A O 3
ATOM 4141 N N . THR A 1 42 ? -10.765 -4.561 -4.411 1.00 0.00 318 THR A N 3
ATOM 4142 C CA . THR A 1 42 ? -10.913 -3.108 -4.323 1.00 0.00 318 THR A CA 3
ATOM 4143 C C . THR A 1 42 ? -12.376 -2.644 -4.407 1.00 0.00 318 THR A C 3
ATOM 4144 O O . THR A 1 42 ? -12.690 -1.518 -4.022 1.00 0.00 318 THR A O 3
ATOM 4155 N N . ALA A 1 43 ? -13.260 -3.513 -4.894 1.00 0.00 319 ALA A N 3
ATOM 4156 C CA . ALA A 1 43 ? -14.648 -3.143 -5.185 1.00 0.00 319 ALA A CA 3
ATOM 4157 C C . ALA A 1 43 ? -15.347 -2.470 -4.002 1.00 0.00 319 ALA A C 3
ATOM 4158 O O . ALA A 1 43 ? -16.130 -1.535 -4.186 1.00 0.00 319 ALA A O 3
ATOM 4165 N N . LYS A 1 44 ? -15.064 -2.931 -2.792 1.00 0.00 320 LYS A N 3
ATOM 4166 C CA . LYS A 1 44 ? -15.708 -2.378 -1.602 1.00 0.00 320 LYS A CA 3
ATOM 4167 C C . LYS A 1 44 ? -14.896 -1.209 -1.026 1.00 0.00 320 LYS A C 3
ATOM 4168 O O . LYS A 1 44 ? -15.425 -0.342 -0.315 1.00 0.00 320 LYS A O 3
ATOM 4187 N N . LEU A 1 45 ? -13.615 -1.176 -1.360 1.00 0.00 321 LEU A N 3
ATOM 4188 C CA . LEU A 1 45 ? -12.716 -0.150 -0.856 1.00 0.00 321 LEU A CA 3
ATOM 4189 C C . LEU A 1 45 ? -13.163 1.216 -1.355 1.00 0.00 321 LEU A C 3
ATOM 4190 O O . LEU A 1 45 ? -13.150 2.190 -0.605 1.00 0.00 321 LEU A O 3
ATOM 4206 N N . TYR A 1 46 ? -13.565 1.261 -2.625 1.00 0.00 322 TYR A N 3
ATOM 4207 C CA . TYR A 1 46 ? -13.982 2.505 -3.267 1.00 0.00 322 TYR A CA 3
ATOM 4208 C C . TYR A 1 46 ? -15.000 3.279 -2.429 1.00 0.00 322 TYR A C 3
ATOM 4209 O O . TYR A 1 46 ? -14.708 4.397 -2.002 1.00 0.00 322 TYR A O 3
ATOM 4227 N N . PRO A 1 47 ? -16.198 2.716 -2.155 1.00 0.00 323 PRO A N 3
ATOM 4228 C CA . PRO A 1 47 ? -17.235 3.457 -1.464 1.00 0.00 323 PRO A CA 3
ATOM 4229 C C . PRO A 1 47 ? -16.846 3.783 -0.037 1.00 0.00 323 PRO A C 3
ATOM 4230 O O . PRO A 1 47 ? -17.086 4.895 0.428 1.00 0.00 323 PRO A O 3
ATOM 4241 N N . ILE A 1 48 ? -16.231 2.831 0.660 1.00 0.00 324 ILE A N 3
ATOM 4242 C CA . ILE A 1 48 ? -15.875 3.067 2.043 1.00 0.00 324 ILE A CA 3
ATOM 4243 C C . ILE A 1 48 ? -14.787 4.131 2.174 1.00 0.00 324 ILE A C 3
ATOM 4244 O O . ILE A 1 48 ? -14.989 5.133 2.855 1.00 0.00 324 ILE A O 3
ATOM 4260 N N . LEU A 1 49 ? -13.637 3.930 1.528 1.00 0.00 325 LEU A N 3
ATOM 4261 C CA . LEU A 1 49 ? -12.574 4.941 1.571 1.00 0.00 325 LEU A CA 3
ATOM 4262 C C . LEU A 1 49 ? -12.970 6.303 1.016 1.00 0.00 325 LEU A C 3
ATOM 4263 O O . LEU A 1 49 ? -12.540 7.325 1.551 1.00 0.00 325 LEU A O 3
ATOM 4279 N N . MET A 1 50 ? -13.763 6.354 -0.043 1.00 0.00 326 MET A N 3
ATOM 4280 C CA . MET A 1 50 ? -14.184 7.657 -0.554 1.00 0.00 326 MET A CA 3
ATOM 4281 C C . MET A 1 50 ? -15.096 8.312 0.476 1.00 0.00 326 MET A C 3
ATOM 4282 O O . MET A 1 50 ? -15.193 9.536 0.561 1.00 0.00 326 MET A O 3
ATOM 4296 N N . SER A 1 51 ? -15.748 7.476 1.274 1.00 0.00 327 SER A N 3
ATOM 4297 C CA . SER A 1 51 ? -16.591 7.957 2.356 1.00 0.00 327 SER A CA 3
ATOM 4298 C C . SER A 1 51 ? -15.719 8.419 3.520 1.00 0.00 327 SER A C 3
ATOM 4299 O O . SER A 1 51 ? -16.151 9.193 4.376 1.00 0.00 327 SER A O 3
ATOM 4307 N N . SER A 1 52 ? -14.479 7.940 3.532 1.00 0.00 328 SER A N 3
ATOM 4308 C CA . SER A 1 52 ? -13.491 8.394 4.505 1.00 0.00 328 SER A CA 3
ATOM 4309 C C . SER A 1 52 ? -12.741 9.618 3.968 1.00 0.00 328 SER A C 3
ATOM 4310 O O . SER A 1 52 ? -11.672 9.972 4.459 1.00 0.00 328 SER A O 3
ATOM 4318 N N . GLY A 1 53 ? -13.308 10.240 2.935 1.00 0.00 329 GLY A N 3
ATOM 4319 C CA . GLY A 1 53 ? -12.811 11.521 2.458 1.00 0.00 329 GLY A CA 3
ATOM 4320 C C . GLY A 1 53 ? -11.795 11.414 1.341 1.00 0.00 329 GLY A C 3
ATOM 4321 O O . GLY A 1 53 ? -11.264 12.427 0.879 1.00 0.00 329 GLY A O 3
ATOM 4325 N N . LEU A 1 54 ? -11.527 10.203 0.891 1.00 0.00 330 LEU A N 3
ATOM 4326 C CA . LEU A 1 54 ? -10.519 9.980 -0.114 1.00 0.00 330 LEU A CA 3
ATOM 4327 C C . LEU A 1 54 ? -11.107 10.017 -1.529 1.00 0.00 330 LEU A C 3
ATOM 4328 O O . LEU A 1 54 ? -12.288 9.742 -1.730 1.00 0.00 330 LEU A O 3
ATOM 4344 N N . PRO A 1 55 ? -10.282 10.373 -2.530 1.00 0.00 331 PRO A N 3
ATOM 4345 C CA . PRO A 1 55 ? -10.729 10.537 -3.912 1.00 0.00 331 PRO A CA 3
ATOM 4346 C C . PRO A 1 55 ? -10.964 9.208 -4.605 1.00 0.00 331 PRO A C 3
ATOM 4347 O O . PRO A 1 55 ? -10.098 8.338 -4.579 1.00 0.00 331 PRO A O 3
ATOM 4358 N N . ARG A 1 56 ? -12.116 9.073 -5.259 1.00 0.00 332 ARG A N 3
ATOM 4359 C CA . ARG A 1 56 ? -12.386 7.926 -6.127 1.00 0.00 332 ARG A CA 3
ATOM 4360 C C . ARG A 1 56 ? -11.235 7.762 -7.116 1.00 0.00 332 ARG A C 3
ATOM 4361 O O . ARG A 1 56 ? -10.888 6.648 -7.511 1.00 0.00 332 ARG A O 3
ATOM 4382 N N . GLU A 1 57 ? -10.637 8.890 -7.481 1.00 0.00 333 GLU A N 3
ATOM 4383 C CA . GLU A 1 57 ? -9.496 8.905 -8.378 1.00 0.00 333 GLU A CA 3
ATOM 4384 C C . GLU A 1 57 ? -8.266 8.291 -7.732 1.00 0.00 333 GLU A C 3
ATOM 4385 O O . GLU A 1 57 ? -7.719 7.310 -8.236 1.00 0.00 333 GLU A O 3
ATOM 4397 N N . THR A 1 58 ? -7.838 8.862 -6.617 1.00 0.00 334 THR A N 3
ATOM 4398 C CA . THR A 1 58 ? -6.650 8.396 -5.922 1.00 0.00 334 THR A CA 3
ATOM 4399 C C . THR A 1 58 ? -6.819 6.979 -5.363 1.00 0.00 334 THR A C 3
ATOM 4400 O O . THR A 1 58 ? -5.884 6.191 -5.409 1.00 0.00 334 THR A O 3
ATOM 4411 N N . LEU A 1 59 ? -8.004 6.647 -4.851 1.00 0.00 335 LEU A N 3
ATOM 4412 C CA . LEU A 1 59 ? -8.258 5.288 -4.368 1.00 0.00 335 LEU A CA 3
ATOM 4413 C C . LEU A 1 59 ? -7.982 4.277 -5.476 1.00 0.00 335 LEU A C 3
ATOM 4414 O O . LEU A 1 59 ? -7.257 3.293 -5.285 1.00 0.00 335 LEU A O 3
ATOM 4430 N N . GLY A 1 60 ? -8.556 4.548 -6.646 1.00 0.00 336 GLY A N 3
ATOM 4431 C CA . GLY A 1 60 ? -8.377 3.666 -7.780 1.00 0.00 336 GLY A CA 3
ATOM 4432 C C . GLY A 1 60 ? -6.937 3.592 -8.223 1.00 0.00 336 GLY A C 3
ATOM 4433 O O . GLY A 1 60 ? -6.425 2.516 -8.535 1.00 0.00 336 GLY A O 3
ATOM 4437 N N . GLN A 1 61 ? -6.269 4.736 -8.210 1.00 0.00 337 GLN A N 3
ATOM 4438 C CA . GLN A 1 61 ? -4.885 4.811 -8.619 1.00 0.00 337 GLN A CA 3
ATOM 4439 C C . GLN A 1 61 ? -4.021 4.015 -7.657 1.00 0.00 337 GLN A C 3
ATOM 4440 O O . GLN A 1 61 ? -3.122 3.291 -8.069 1.00 0.00 337 GLN A O 3
ATOM 4454 N N . ILE A 1 62 ? -4.313 4.162 -6.372 1.00 0.00 338 ILE A N 3
ATOM 4455 C CA . ILE A 1 62 ? -3.586 3.466 -5.329 1.00 0.00 338 ILE A CA 3
ATOM 4456 C C . ILE A 1 62 ? -3.614 1.951 -5.527 1.00 0.00 338 ILE A C 3
ATOM 4457 O O . ILE A 1 62 ? -2.584 1.300 -5.347 1.00 0.00 338 ILE A O 3
ATOM 4473 N N . TRP A 1 63 ? -4.751 1.366 -5.930 1.00 0.00 339 TRP A N 3
ATOM 4474 C CA . TRP A 1 63 ? -4.773 -0.070 -6.210 1.00 0.00 339 TRP A CA 3
ATOM 4475 C C . TRP A 1 63 ? -3.954 -0.346 -7.461 1.00 0.00 339 TRP A C 3
ATOM 4476 O O . TRP A 1 63 ? -3.333 -1.396 -7.613 1.00 0.00 339 TRP A O 3
ATOM 4497 N N . ALA A 1 64 ? -3.993 0.631 -8.359 1.00 0.00 340 ALA A N 3
ATOM 4498 C CA . ALA A 1 64 ? -3.495 0.484 -9.718 1.00 0.00 340 ALA A CA 3
ATOM 4499 C C . ALA A 1 64 ? -1.984 0.670 -9.796 1.00 0.00 340 ALA A C 3
ATOM 4500 O O . ALA A 1 64 ? -1.377 0.439 -10.844 1.00 0.00 340 ALA A O 3
ATOM 4507 N N . LEU A 1 65 ? -1.387 1.096 -8.693 1.00 0.00 341 LEU A N 3
ATOM 4508 C CA . LEU A 1 65 ? 0.059 1.285 -8.634 1.00 0.00 341 LEU A CA 3
ATOM 4509 C C . LEU A 1 65 ? 0.788 -0.049 -8.499 1.00 0.00 341 LEU A C 3
ATOM 4510 O O . LEU A 1 65 ? 1.550 -0.261 -7.557 1.00 0.00 341 LEU A O 3
ATOM 4526 N N . ALA A 1 66 ? 0.552 -0.938 -9.459 1.00 0.00 342 ALA A N 3
ATOM 4527 C CA . ALA A 1 66 ? 1.233 -2.220 -9.507 1.00 0.00 342 ALA A CA 3
ATOM 4528 C C . ALA A 1 66 ? 2.732 -2.007 -9.662 1.00 0.00 342 ALA A C 3
ATOM 4529 O O . ALA A 1 66 ? 3.189 -1.379 -10.624 1.00 0.00 342 ALA A O 3
ATOM 4536 N N . ASN A 1 67 ? 3.481 -2.525 -8.714 1.00 0.00 343 ASN A N 3
ATOM 4537 C CA . ASN A 1 67 ? 4.911 -2.292 -8.637 1.00 0.00 343 ASN A CA 3
ATOM 4538 C C . ASN A 1 67 ? 5.675 -3.525 -9.094 1.00 0.00 343 ASN A C 3
ATOM 4539 O O . ASN A 1 67 ? 6.555 -3.451 -9.958 1.00 0.00 343 ASN A O 3
ATOM 4550 N N . ARG A 1 68 ? 5.325 -4.659 -8.517 1.00 0.00 344 ARG A N 3
ATOM 4551 C CA . ARG A 1 68 ? 6.001 -5.904 -8.813 1.00 0.00 344 ARG A CA 3
ATOM 4552 C C . ARG A 1 68 ? 5.339 -6.603 -9.987 1.00 0.00 344 ARG A C 3
ATOM 4553 O O . ARG A 1 68 ? 4.125 -6.795 -10.002 1.00 0.00 344 ARG A O 3
ATOM 4574 N N . THR A 1 69 ? 6.138 -6.961 -10.978 1.00 0.00 345 THR A N 3
ATOM 4575 C CA . THR A 1 69 ? 5.657 -7.764 -12.083 1.00 0.00 345 THR A CA 3
ATOM 4576 C C . THR A 1 69 ? 5.383 -9.193 -11.602 1.00 0.00 345 THR A C 3
ATOM 4577 O O . THR A 1 69 ? 6.293 -10.016 -11.472 1.00 0.00 345 THR A O 3
ATOM 4588 N N . THR A 1 70 ? 4.122 -9.467 -11.303 1.00 0.00 346 THR A N 3
ATOM 4589 C CA . THR A 1 70 ? 3.734 -10.738 -10.720 1.00 0.00 346 THR A CA 3
ATOM 4590 C C . THR A 1 70 ? 2.316 -11.110 -11.157 1.00 0.00 346 THR A C 3
ATOM 4591 O O . THR A 1 70 ? 1.424 -10.257 -11.198 1.00 0.00 346 THR A O 3
ATOM 4602 N N . PRO A 1 71 ? 2.096 -12.384 -11.514 1.00 0.00 347 PRO A N 3
ATOM 4603 C CA . PRO A 1 71 ? 0.790 -12.871 -11.975 1.00 0.00 347 PRO A CA 3
ATOM 4604 C C . PRO A 1 71 ? -0.197 -13.103 -10.831 1.00 0.00 347 PRO A C 3
ATOM 4605 O O . PRO A 1 71 ? -0.919 -14.103 -10.805 1.00 0.00 347 PRO A O 3
ATOM 4616 N N . GLY A 1 72 ? -0.228 -12.169 -9.896 1.00 0.00 348 GLY A N 3
ATOM 4617 C CA . GLY A 1 72 ? -1.132 -12.262 -8.774 1.00 0.00 348 GLY A CA 3
ATOM 4618 C C . GLY A 1 72 ? -1.924 -10.989 -8.601 1.00 0.00 348 GLY A C 3
ATOM 4619 O O . GLY A 1 72 ? -1.430 -9.906 -8.913 1.00 0.00 348 GLY A O 3
ATOM 4623 N N . LYS A 1 73 ? -3.148 -11.111 -8.109 1.00 0.00 349 LYS A N 3
ATOM 4624 C CA . LYS A 1 73 ? -4.018 -9.956 -7.945 1.00 0.00 349 LYS A CA 3
ATOM 4625 C C . LYS A 1 73 ? -3.675 -9.218 -6.655 1.00 0.00 349 LYS A C 3
ATOM 4626 O O . LYS A 1 73 ? -4.142 -9.590 -5.576 1.00 0.00 349 LYS A O 3
ATOM 4645 N N . LEU A 1 74 ? -2.861 -8.171 -6.796 1.00 0.00 350 LEU A N 3
ATOM 4646 C CA . LEU A 1 74 ? -2.363 -7.388 -5.667 1.00 0.00 350 LEU A CA 3
ATOM 4647 C C . LEU A 1 74 ? -1.777 -8.293 -4.585 1.00 0.00 350 LEU A C 3
ATOM 4648 O O . LEU A 1 74 ? -2.424 -8.587 -3.580 1.00 0.00 350 LEU A O 3
ATOM 4664 N N . THR A 1 75 ? -0.552 -8.749 -4.813 1.00 0.00 351 THR A N 3
ATOM 4665 C CA . THR A 1 75 ? 0.155 -9.573 -3.844 1.00 0.00 351 THR A CA 3
ATOM 4666 C C . THR A 1 75 ? 0.317 -8.817 -2.521 1.00 0.00 351 THR A C 3
ATOM 4667 O O . THR A 1 75 ? 0.278 -7.590 -2.509 1.00 0.00 351 THR A O 3
ATOM 4678 N N . LYS A 1 76 ? 0.467 -9.541 -1.419 1.00 0.00 352 LYS A N 3
ATOM 4679 C CA . LYS A 1 76 ? 0.561 -8.920 -0.094 1.00 0.00 352 LYS A CA 3
ATOM 4680 C C . LYS A 1 76 ? 1.571 -7.763 -0.070 1.00 0.00 352 LYS A C 3
ATOM 4681 O O . LYS A 1 76 ? 1.263 -6.682 0.437 1.00 0.00 352 LYS A O 3
ATOM 4700 N N . GLU A 1 77 ? 2.764 -7.984 -0.626 1.00 0.00 353 GLU A N 3
ATOM 4701 C CA . GLU A 1 77 ? 3.772 -6.926 -0.760 1.00 0.00 353 GLU A CA 3
ATOM 4702 C C . GLU A 1 77 ? 3.202 -5.693 -1.480 1.00 0.00 353 GLU A C 3
ATOM 4703 O O . GLU A 1 77 ? 3.370 -4.557 -1.027 1.00 0.00 353 GLU A O 3
ATOM 4715 N N . GLU A 1 78 ? 2.495 -5.932 -2.580 1.00 0.00 354 GLU A N 3
ATOM 4716 C CA . GLU A 1 78 ? 1.855 -4.866 -3.340 1.00 0.00 354 GLU A CA 3
ATOM 4717 C C . GLU A 1 78 ? 0.778 -4.191 -2.502 1.00 0.00 354 GLU A C 3
ATOM 4718 O O . GLU A 1 78 ? 0.575 -2.980 -2.583 1.00 0.00 354 GLU A O 3
ATOM 4730 N N . LEU A 1 79 ? 0.113 -4.984 -1.673 1.00 0.00 355 LEU A N 3
ATOM 4731 C CA . LEU A 1 79 ? -0.988 -4.499 -0.863 1.00 0.00 355 LEU A CA 3
ATOM 4732 C C . LEU A 1 79 ? -0.464 -3.592 0.242 1.00 0.00 355 LEU A C 3
ATOM 4733 O O . LEU A 1 79 ? -1.140 -2.651 0.654 1.00 0.00 355 LEU A O 3
ATOM 4749 N N . TYR A 1 80 ? 0.749 -3.856 0.709 1.00 0.00 356 TYR A N 3
ATOM 4750 C CA . TYR A 1 80 ? 1.343 -3.013 1.733 1.00 0.00 356 TYR A CA 3
ATOM 4751 C C . TYR A 1 80 ? 1.660 -1.643 1.148 1.00 0.00 356 TYR A C 3
ATOM 4752 O O . TYR A 1 80 ? 1.470 -0.618 1.806 1.00 0.00 356 TYR A O 3
ATOM 4770 N N . THR A 1 81 ? 2.129 -1.634 -0.096 1.00 0.00 357 THR A N 3
ATOM 4771 C CA . THR A 1 81 ? 2.339 -0.393 -0.825 1.00 0.00 357 THR A CA 3
ATOM 4772 C C . THR A 1 81 ? 1.020 0.380 -0.926 1.00 0.00 357 THR A C 3
ATOM 4773 O O . THR A 1 81 ? 0.987 1.606 -0.827 1.00 0.00 357 THR A O 3
ATOM 4784 N N . VAL A 1 82 ? -0.066 -0.373 -1.066 1.00 0.00 358 VAL A N 3
ATOM 4785 C CA . VAL A 1 82 ? -1.402 0.192 -1.178 1.00 0.00 358 VAL A CA 3
ATOM 4786 C C . VAL A 1 82 ? -1.855 0.780 0.162 1.00 0.00 358 VAL A C 3
ATOM 4787 O O . VAL A 1 82 ? -2.285 1.931 0.229 1.00 0.00 358 VAL A O 3
ATOM 4800 N N . LEU A 1 83 ? -1.721 -0.009 1.224 1.00 0.00 359 LEU A N 3
ATOM 4801 C CA . LEU A 1 83 ? -2.119 0.410 2.568 1.00 0.00 359 LEU A CA 3
ATOM 4802 C C . LEU A 1 83 ? -1.361 1.650 3.011 1.00 0.00 359 LEU A C 3
ATOM 4803 O O . LEU A 1 83 ? -1.938 2.578 3.578 1.00 0.00 359 LEU A O 3
ATOM 4819 N N . ALA A 1 84 ? -0.070 1.666 2.729 1.00 0.00 360 ALA A N 3
ATOM 4820 C CA . ALA A 1 84 ? 0.773 2.778 3.133 1.00 0.00 360 ALA A CA 3
ATOM 4821 C C . ALA A 1 84 ? 0.398 4.035 2.367 1.00 0.00 360 ALA A C 3
ATOM 4822 O O . ALA A 1 84 ? 0.452 5.137 2.911 1.00 0.00 360 ALA A O 3
ATOM 4829 N N . MET A 1 85 ? -0.007 3.868 1.109 1.00 0.00 361 MET A N 3
ATOM 4830 C CA . MET A 1 85 ? -0.420 4.999 0.295 1.00 0.00 361 MET A CA 3
ATOM 4831 C C . MET A 1 85 ? -1.746 5.560 0.793 1.00 0.00 361 MET A C 3
ATOM 4832 O O . MET A 1 85 ? -1.955 6.770 0.782 1.00 0.00 361 MET A O 3
ATOM 4846 N N . ILE A 1 86 ? -2.628 4.684 1.267 1.00 0.00 362 ILE A N 3
ATOM 4847 C CA . ILE A 1 86 ? -3.904 5.126 1.819 1.00 0.00 362 ILE A CA 3
ATOM 4848 C C . ILE A 1 86 ? -3.658 5.881 3.115 1.00 0.00 362 ILE A C 3
ATOM 4849 O O . ILE A 1 86 ? -4.214 6.959 3.339 1.00 0.00 362 ILE A O 3
ATOM 4865 N N . ALA A 1 87 ? -2.790 5.315 3.944 1.00 0.00 363 ALA A N 3
ATOM 4866 C CA . ALA A 1 87 ? -2.471 5.882 5.242 1.00 0.00 363 ALA A CA 3
ATOM 4867 C C . ALA A 1 87 ? -1.932 7.303 5.121 1.00 0.00 363 ALA A C 3
ATOM 4868 O O . ALA A 1 87 ? -2.414 8.207 5.797 1.00 0.00 363 ALA A O 3
ATOM 4875 N N . VAL A 1 88 ? -0.938 7.504 4.260 1.00 0.00 364 VAL A N 3
ATOM 4876 C CA . VAL A 1 88 ? -0.343 8.828 4.100 1.00 0.00 364 VAL A CA 3
ATOM 4877 C C . VAL A 1 88 ? -1.325 9.808 3.457 1.00 0.00 364 VAL A C 3
ATOM 4878 O O . VAL A 1 88 ? -1.284 11.006 3.735 1.00 0.00 364 VAL A O 3
ATOM 4891 N N . THR A 1 89 ? -2.238 9.288 2.644 1.00 0.00 365 THR A N 3
ATOM 4892 C CA . THR A 1 89 ? -3.238 10.128 1.996 1.00 0.00 365 THR A CA 3
ATOM 4893 C C . THR A 1 89 ? -4.213 10.654 3.050 1.00 0.00 365 THR A C 3
ATOM 4894 O O . THR A 1 89 ? -4.598 11.824 3.038 1.00 0.00 365 THR A O 3
ATOM 4905 N N . GLN A 1 90 ? -4.584 9.774 3.975 1.00 0.00 366 GLN A N 3
ATOM 4906 C CA . GLN A 1 90 ? -5.383 10.161 5.135 1.00 0.00 366 GLN A CA 3
ATOM 4907 C C . GLN A 1 90 ? -4.705 11.267 5.932 1.00 0.00 366 GLN A C 3
ATOM 4908 O O . GLN A 1 90 ? -5.373 12.116 6.521 1.00 0.00 366 GLN A O 3
ATOM 4922 N N . ARG A 1 91 ? -3.380 11.259 5.941 1.00 0.00 367 ARG A N 3
ATOM 4923 C CA . ARG A 1 91 ? -2.614 12.262 6.673 1.00 0.00 367 ARG A CA 3
ATOM 4924 C C . ARG A 1 91 ? -2.626 13.604 5.942 1.00 0.00 367 ARG A C 3
ATOM 4925 O O . ARG A 1 91 ? -2.114 14.601 6.447 1.00 0.00 367 ARG A O 3
ATOM 4946 N N . GLY A 1 92 ? -3.223 13.626 4.760 1.00 0.00 368 GLY A N 3
ATOM 4947 C CA . GLY A 1 92 ? -3.235 14.830 3.960 1.00 0.00 368 GLY A CA 3
ATOM 4948 C C . GLY A 1 92 ? -2.022 14.916 3.059 1.00 0.00 368 GLY A C 3
ATOM 4949 O O . GLY A 1 92 ? -1.715 15.974 2.513 1.00 0.00 368 GLY A O 3
ATOM 4953 N N . VAL A 1 93 ? -1.312 13.801 2.932 1.00 0.00 369 VAL A N 3
ATOM 4954 C CA . VAL A 1 93 ? -0.187 13.705 2.016 1.00 0.00 369 VAL A CA 3
ATOM 4955 C C . VAL A 1 93 ? -0.552 12.774 0.865 1.00 0.00 369 VAL A C 3
ATOM 4956 O O . VAL A 1 93 ? -0.564 11.557 1.030 1.00 0.00 369 VAL A O 3
ATOM 4969 N N . PRO A 1 94 ? -0.864 13.330 -0.312 1.00 0.00 370 PRO A N 3
ATOM 4970 C CA . PRO A 1 94 ? -1.281 12.528 -1.464 1.00 0.00 370 PRO A CA 3
ATOM 4971 C C . PRO A 1 94 ? -0.171 11.599 -1.939 1.00 0.00 370 PRO A C 3
ATOM 4972 O O . PRO A 1 94 ? 1.006 11.972 -1.937 1.00 0.00 370 PRO A O 3
ATOM 4983 N N . ALA A 1 95 ? -0.540 10.397 -2.357 1.00 0.00 371 ALA A N 3
ATOM 4984 C CA . ALA A 1 95 ? 0.443 9.451 -2.840 1.00 0.00 371 ALA A CA 3
ATOM 4985 C C . ALA A 1 95 ? 0.596 9.590 -4.344 1.00 0.00 371 ALA A C 3
ATOM 4986 O O . ALA A 1 95 ? -0.268 9.177 -5.117 1.00 0.00 371 ALA A O 3
ATOM 4993 N N . MET A 1 96 ? 1.702 10.185 -4.745 1.00 0.00 372 MET A N 3
ATOM 4994 C CA . MET A 1 96 ? 1.978 10.426 -6.150 1.00 0.00 372 MET A CA 3
ATOM 4995 C C . MET A 1 96 ? 3.250 9.710 -6.576 1.00 0.00 372 MET A C 3
ATOM 4996 O O . MET A 1 96 ? 3.356 9.209 -7.697 1.00 0.00 372 MET A O 3
ATOM 5010 N N . SER A 1 97 ? 4.203 9.654 -5.662 1.00 0.00 373 SER A N 3
ATOM 5011 C CA . SER A 1 97 ? 5.505 9.073 -5.935 1.00 0.00 373 SER A CA 3
ATOM 5012 C C . SER A 1 97 ? 5.969 8.223 -4.751 1.00 0.00 373 SER A C 3
ATOM 5013 O O . SER A 1 97 ? 5.682 8.547 -3.595 1.00 0.00 373 SER A O 3
ATOM 5021 N N . PRO A 1 98 ? 6.680 7.111 -5.030 1.00 0.00 374 PRO A N 3
ATOM 5022 C CA . PRO A 1 98 ? 7.195 6.207 -3.990 1.00 0.00 374 PRO A CA 3
ATOM 5023 C C . PRO A 1 98 ? 8.241 6.874 -3.100 1.00 0.00 374 PRO A C 3
ATOM 5024 O O . PRO A 1 98 ? 8.596 6.352 -2.039 1.00 0.00 374 PRO A O 3
ATOM 5035 N N . ASP A 1 99 ? 8.734 8.025 -3.542 1.00 0.00 375 ASP A N 3
ATOM 5036 C CA . ASP A 1 99 ? 9.683 8.819 -2.766 1.00 0.00 375 ASP A CA 3
ATOM 5037 C C . ASP A 1 99 ? 9.076 9.241 -1.430 1.00 0.00 375 ASP A C 3
ATOM 5038 O O . ASP A 1 99 ? 9.784 9.428 -0.441 1.00 0.00 375 ASP A O 3
ATOM 5047 N N . ALA A 1 100 ? 7.750 9.344 -1.399 1.00 0.00 376 ALA A N 3
ATOM 5048 C CA . ALA A 1 100 ? 7.038 9.773 -0.201 1.00 0.00 376 ALA A CA 3
ATOM 5049 C C . ALA A 1 100 ? 7.137 8.744 0.925 1.00 0.00 376 ALA A C 3
ATOM 5050 O O . ALA A 1 100 ? 7.041 9.099 2.096 1.00 0.00 376 ALA A O 3
ATOM 5057 N N . LEU A 1 101 ? 7.362 7.478 0.576 1.00 0.00 377 LEU A N 3
ATOM 5058 C CA . LEU A 1 101 ? 7.469 6.431 1.593 1.00 0.00 377 LEU A CA 3
ATOM 5059 C C . LEU A 1 101 ? 8.793 6.556 2.330 1.00 0.00 377 LEU A C 3
ATOM 5060 O O . LEU A 1 101 ? 8.922 6.138 3.476 1.00 0.00 377 LEU A O 3
ATOM 5076 N N . ASN A 1 102 ? 9.765 7.156 1.660 1.00 0.00 378 ASN A N 3
ATOM 5077 C CA . ASN A 1 102 ? 11.094 7.319 2.196 1.00 0.00 378 ASN A CA 3
ATOM 5078 C C . ASN A 1 102 ? 11.103 8.270 3.382 1.00 0.00 378 ASN A C 3
ATOM 5079 O O . ASN A 1 102 ? 11.990 8.206 4.233 1.00 0.00 378 ASN A O 3
ATOM 5090 N N . GLN A 1 103 ? 10.119 9.155 3.433 1.00 0.00 379 GLN A N 3
ATOM 5091 C CA . GLN A 1 103 ? 10.078 10.184 4.461 1.00 0.00 379 GLN A CA 3
ATOM 5092 C C . GLN A 1 103 ? 9.513 9.628 5.759 1.00 0.00 379 GLN A C 3
ATOM 5093 O O . GLN A 1 103 ? 9.657 10.232 6.823 1.00 0.00 379 GLN A O 3
ATOM 5107 N N . PHE A 1 104 ? 8.886 8.472 5.666 1.00 0.00 380 PHE A N 3
ATOM 5108 C CA . PHE A 1 104 ? 8.336 7.807 6.831 1.00 0.00 380 PHE A CA 3
ATOM 5109 C C . PHE A 1 104 ? 9.189 6.600 7.192 1.00 0.00 380 PHE A C 3
ATOM 5110 O O . PHE A 1 104 ? 9.308 5.658 6.414 1.00 0.00 380 PHE A O 3
ATOM 5127 N N . PRO A 1 105 ? 9.805 6.635 8.383 1.00 0.00 381 PRO A N 3
ATOM 5128 C CA . PRO A 1 105 ? 10.624 5.529 8.907 1.00 0.00 381 PRO A CA 3
ATOM 5129 C C . PRO A 1 105 ? 9.908 4.193 8.880 1.00 0.00 381 PRO A C 3
ATOM 5130 O O . PRO A 1 105 ? 10.495 3.143 8.613 1.00 0.00 381 PRO A O 3
ATOM 5141 N N . ALA A 1 106 ? 8.634 4.263 9.175 1.00 0.00 382 ALA A N 3
ATOM 5142 C CA . ALA A 1 106 ? 7.749 3.116 9.107 1.00 0.00 382 ALA A CA 3
ATOM 5143 C C . ALA A 1 106 ? 6.450 3.516 8.426 1.00 0.00 382 ALA A C 3
ATOM 5144 O O . ALA A 1 106 ? 6.060 4.682 8.460 1.00 0.00 382 ALA A O 3
ATOM 5151 N N . ALA A 1 107 ? 5.787 2.560 7.799 1.00 0.00 383 ALA A N 3
ATOM 5152 C CA . ALA A 1 107 ? 4.554 2.845 7.083 1.00 0.00 383 ALA A CA 3
ATOM 5153 C C . ALA A 1 107 ? 3.353 2.774 8.011 1.00 0.00 383 ALA A C 3
ATOM 5154 O O . ALA A 1 107 ? 3.143 1.771 8.697 1.00 0.00 383 ALA A O 3
ATOM 5161 N N . PRO A 1 108 ? 2.571 3.859 8.055 1.00 0.00 384 PRO A N 3
ATOM 5162 C CA . PRO A 1 108 ? 1.343 3.931 8.848 1.00 0.00 384 PRO A CA 3
ATOM 5163 C C . PRO A 1 108 ? 0.291 2.917 8.410 1.00 0.00 384 PRO A C 3
ATOM 5164 O O . PRO A 1 108 ? 0.228 2.529 7.243 1.00 0.00 384 PRO A O 3
ATOM 5175 N N . ILE A 1 109 ? -0.529 2.494 9.359 1.00 0.00 385 ILE A N 3
ATOM 5176 C CA . ILE A 1 109 ? -1.704 1.698 9.057 1.00 0.00 385 ILE A CA 3
ATOM 5177 C C . ILE A 1 109 ? -2.885 2.637 8.843 1.00 0.00 385 ILE A C 3
ATOM 5178 O O . ILE A 1 109 ? -3.209 3.434 9.728 1.00 0.00 385 ILE A O 3
ATOM 5194 N N . PRO A 1 110 ? -3.527 2.590 7.665 1.00 0.00 386 PRO A N 3
ATOM 5195 C CA . PRO A 1 110 ? -4.679 3.448 7.391 1.00 0.00 386 PRO A CA 3
ATOM 5196 C C . PRO A 1 110 ? -5.803 3.194 8.383 1.00 0.00 386 PRO A C 3
ATOM 5197 O O . PRO A 1 110 ? -6.217 2.052 8.596 1.00 0.00 386 PRO A O 3
ATOM 5208 N N . THR A 1 111 ? -6.297 4.256 8.988 1.00 0.00 387 THR A N 3
ATOM 5209 C CA . THR A 1 111 ? -7.289 4.121 10.026 1.00 0.00 387 THR A CA 3
ATOM 5210 C C . THR A 1 111 ? -8.691 4.508 9.586 1.00 0.00 387 THR A C 3
ATOM 5211 O O . THR A 1 111 ? -8.910 5.627 9.126 1.00 0.00 387 THR A O 3
ATOM 5222 N N . LEU A 1 112 ? -9.632 3.592 9.706 1.00 0.00 388 LEU A N 3
ATOM 5223 C CA . LEU A 1 112 ? -11.025 3.971 9.876 1.00 0.00 388 LEU A CA 3
ATOM 5224 C C . LEU A 1 112 ? -11.516 3.518 11.239 1.00 0.00 388 LEU A C 3
ATOM 5225 O O . LEU A 1 112 ? -11.775 2.306 11.403 1.00 0.00 388 LEU A O 3
ATOM 5242 N N . SER A 1 1 ? 19.345 5.757 6.439 1.00 0.00 277 SER A N 4
ATOM 5243 C CA . SER A 1 1 ? 19.619 4.431 7.028 1.00 0.00 277 SER A CA 4
ATOM 5244 C C . SER A 1 1 ? 20.483 3.593 6.092 1.00 0.00 277 SER A C 4
ATOM 5245 O O . SER A 1 1 ? 21.447 2.953 6.518 1.00 0.00 277 SER A O 4
ATOM 5255 N N . MET A 1 2 ? 20.147 3.609 4.808 1.00 0.00 278 MET A N 4
ATOM 5256 C CA . MET A 1 2 ? 20.862 2.815 3.824 1.00 0.00 278 MET A CA 4
ATOM 5257 C C . MET A 1 2 ? 21.377 3.700 2.701 1.00 0.00 278 MET A C 4
ATOM 5258 O O . MET A 1 2 ? 20.854 4.792 2.462 1.00 0.00 278 MET A O 4
ATOM 5272 N N . PHE A 1 3 ? 22.419 3.233 2.031 1.00 0.00 279 PHE A N 4
ATOM 5273 C CA . PHE A 1 3 ? 22.935 3.911 0.856 1.00 0.00 279 PHE A CA 4
ATOM 5274 C C . PHE A 1 3 ? 21.984 3.692 -0.314 1.00 0.00 279 PHE A C 4
ATOM 5275 O O . PHE A 1 3 ? 21.302 2.666 -0.383 1.00 0.00 279 PHE A O 4
ATOM 5292 N N . PRO A 1 4 ? 21.917 4.653 -1.241 1.00 0.00 280 PRO A N 4
ATOM 5293 C CA . PRO A 1 4 ? 21.000 4.585 -2.370 1.00 0.00 280 PRO A CA 4
ATOM 5294 C C . PRO A 1 4 ? 21.351 3.455 -3.325 1.00 0.00 280 PRO A C 4
ATOM 5295 O O . PRO A 1 4 ? 22.500 3.301 -3.735 1.00 0.00 280 PRO A O 4
ATOM 5306 N N . SER A 1 5 ? 20.351 2.667 -3.665 1.00 0.00 281 SER A N 4
ATOM 5307 C CA . SER A 1 5 ? 20.539 1.518 -4.525 1.00 0.00 281 SER A CA 4
ATOM 5308 C C . SER A 1 5 ? 19.693 1.656 -5.783 1.00 0.00 281 SER A C 4
ATOM 5309 O O . SER A 1 5 ? 18.476 1.473 -5.749 1.00 0.00 281 SER A O 4
ATOM 5317 N N . GLN A 1 6 ? 20.340 2.014 -6.883 1.00 0.00 282 GLN A N 4
ATOM 5318 C CA . GLN A 1 6 ? 19.655 2.196 -8.154 1.00 0.00 282 GLN A CA 4
ATOM 5319 C C . GLN A 1 6 ? 20.129 1.153 -9.155 1.00 0.00 282 GLN A C 4
ATOM 5320 O O . GLN A 1 6 ? 19.837 1.234 -10.349 1.00 0.00 282 GLN A O 4
ATOM 5334 N N . ASP A 1 7 ? 20.865 0.176 -8.649 1.00 0.00 283 ASP A N 4
ATOM 5335 C CA . ASP A 1 7 ? 21.435 -0.875 -9.480 1.00 0.00 283 ASP A CA 4
ATOM 5336 C C . ASP A 1 7 ? 20.379 -1.903 -9.858 1.00 0.00 283 ASP A C 4
ATOM 5337 O O . ASP A 1 7 ? 19.713 -2.467 -8.989 1.00 0.00 283 ASP A O 4
ATOM 5346 N N . PRO A 1 8 ? 20.221 -2.171 -11.165 1.00 0.00 284 PRO A N 4
ATOM 5347 C CA . PRO A 1 8 ? 19.286 -3.182 -11.666 1.00 0.00 284 PRO A CA 4
ATOM 5348 C C . PRO A 1 8 ? 19.796 -4.600 -11.411 1.00 0.00 284 PRO A C 4
ATOM 5349 O O . PRO A 1 8 ? 19.917 -5.417 -12.328 1.00 0.00 284 PRO A O 4
ATOM 5360 N N . ALA A 1 9 ? 20.089 -4.867 -10.148 1.00 0.00 285 ALA A N 4
ATOM 5361 C CA . ALA A 1 9 ? 20.626 -6.141 -9.698 1.00 0.00 285 ALA A CA 4
ATOM 5362 C C . ALA A 1 9 ? 20.705 -6.138 -8.183 1.00 0.00 285 ALA A C 4
ATOM 5363 O O . ALA A 1 9 ? 20.717 -7.190 -7.540 1.00 0.00 285 ALA A O 4
ATOM 5370 N N . GLN A 1 10 ? 20.762 -4.936 -7.618 1.00 0.00 286 GLN A N 4
ATOM 5371 C CA . GLN A 1 10 ? 20.769 -4.764 -6.179 1.00 0.00 286 GLN A CA 4
ATOM 5372 C C . GLN A 1 10 ? 19.579 -3.914 -5.744 1.00 0.00 286 GLN A C 4
ATOM 5373 O O . GLN A 1 10 ? 19.637 -2.683 -5.753 1.00 0.00 286 GLN A O 4
ATOM 5387 N N . PRO A 1 11 ? 18.482 -4.576 -5.377 1.00 0.00 287 PRO A N 4
ATOM 5388 C CA . PRO A 1 11 ? 17.234 -3.921 -5.000 1.00 0.00 287 PRO A CA 4
ATOM 5389 C C . PRO A 1 11 ? 17.221 -3.477 -3.542 1.00 0.00 287 PRO A C 4
ATOM 5390 O O . PRO A 1 11 ? 17.953 -4.011 -2.706 1.00 0.00 287 PRO A O 4
ATOM 5401 N N . ARG A 1 12 ? 16.394 -2.493 -3.238 1.00 0.00 288 ARG A N 4
ATOM 5402 C CA . ARG A 1 12 ? 16.254 -2.026 -1.870 1.00 0.00 288 ARG A CA 4
ATOM 5403 C C . ARG A 1 12 ? 15.303 -2.922 -1.101 1.00 0.00 288 ARG A C 4
ATOM 5404 O O . ARG A 1 12 ? 14.142 -3.075 -1.484 1.00 0.00 288 ARG A O 4
ATOM 5425 N N . MET A 1 13 ? 15.811 -3.535 -0.042 1.00 0.00 289 MET A N 4
ATOM 5426 C CA . MET A 1 13 ? 14.965 -4.245 0.912 1.00 0.00 289 MET A CA 4
ATOM 5427 C C . MET A 1 13 ? 13.930 -3.293 1.499 1.00 0.00 289 MET A C 4
ATOM 5428 O O . MET A 1 13 ? 14.268 -2.403 2.286 1.00 0.00 289 MET A O 4
ATOM 5442 N N . PRO A 1 14 ? 12.654 -3.469 1.117 1.00 0.00 290 PRO A N 4
ATOM 5443 C CA . PRO A 1 14 ? 11.569 -2.555 1.486 1.00 0.00 290 PRO A CA 4
ATOM 5444 C C . PRO A 1 14 ? 11.317 -2.541 2.988 1.00 0.00 290 PRO A C 4
ATOM 5445 O O . PRO A 1 14 ? 10.972 -3.561 3.587 1.00 0.00 290 PRO A O 4
ATOM 5456 N N . PRO A 1 15 ? 11.463 -1.346 3.594 1.00 0.00 291 PRO A N 4
ATOM 5457 C CA . PRO A 1 15 ? 11.504 -1.161 5.052 1.00 0.00 291 PRO A CA 4
ATOM 5458 C C . PRO A 1 15 ? 10.345 -1.807 5.805 1.00 0.00 291 PRO A C 4
ATOM 5459 O O . PRO A 1 15 ? 10.557 -2.438 6.839 1.00 0.00 291 PRO A O 4
ATOM 5470 N N . TRP A 1 16 ? 9.125 -1.654 5.301 1.00 0.00 292 TRP A N 4
ATOM 5471 C CA . TRP A 1 16 ? 7.955 -2.186 5.994 1.00 0.00 292 TRP A CA 4
ATOM 5472 C C . TRP A 1 16 ? 7.232 -3.196 5.112 1.00 0.00 292 TRP A C 4
ATOM 5473 O O . TRP A 1 16 ? 6.336 -3.906 5.560 1.00 0.00 292 TRP A O 4
ATOM 5494 N N . ILE A 1 17 ? 7.655 -3.268 3.858 1.00 0.00 293 ILE A N 4
ATOM 5495 C CA . ILE A 1 17 ? 6.992 -4.122 2.881 1.00 0.00 293 ILE A CA 4
ATOM 5496 C C . ILE A 1 17 ? 7.460 -5.559 3.061 1.00 0.00 293 ILE A C 4
ATOM 5497 O O . ILE A 1 17 ? 6.676 -6.507 2.968 1.00 0.00 293 ILE A O 4
ATOM 5513 N N . TYR A 1 18 ? 8.743 -5.698 3.372 1.00 0.00 294 TYR A N 4
ATOM 5514 C CA . TYR A 1 18 ? 9.359 -7.000 3.571 1.00 0.00 294 TYR A CA 4
ATOM 5515 C C . TYR A 1 18 ? 9.740 -7.160 5.037 1.00 0.00 294 TYR A C 4
ATOM 5516 O O . TYR A 1 18 ? 10.611 -7.955 5.388 1.00 0.00 294 TYR A O 4
ATOM 5534 N N . ASN A 1 19 ? 9.090 -6.371 5.886 1.00 0.00 295 ASN A N 4
ATOM 5535 C CA . ASN A 1 19 ? 9.372 -6.371 7.315 1.00 0.00 295 ASN A CA 4
ATOM 5536 C C . ASN A 1 19 ? 8.803 -7.622 7.984 1.00 0.00 295 ASN A C 4
ATOM 5537 O O . ASN A 1 19 ? 7.833 -8.218 7.511 1.00 0.00 295 ASN A O 4
ATOM 5548 N N . GLU A 1 20 ? 9.435 -7.999 9.094 1.00 0.00 296 GLU A N 4
ATOM 5549 C CA . GLU A 1 20 ? 9.144 -9.242 9.807 1.00 0.00 296 GLU A CA 4
ATOM 5550 C C . GLU A 1 20 ? 7.701 -9.320 10.300 1.00 0.00 296 GLU A C 4
ATOM 5551 O O . GLU A 1 20 ? 7.220 -10.404 10.633 1.00 0.00 296 GLU A O 4
ATOM 5563 N N . SER A 1 21 ? 7.026 -8.178 10.374 1.00 0.00 297 SER A N 4
ATOM 5564 C CA . SER A 1 21 ? 5.625 -8.140 10.776 1.00 0.00 297 SER A CA 4
ATOM 5565 C C . SER A 1 21 ? 4.752 -8.991 9.849 1.00 0.00 297 SER A C 4
ATOM 5566 O O . SER A 1 21 ? 3.744 -9.548 10.280 1.00 0.00 297 SER A O 4
ATOM 5574 N N . LEU A 1 22 ? 5.176 -9.107 8.587 1.00 0.00 298 LEU A N 4
ATOM 5575 C CA . LEU A 1 22 ? 4.487 -9.914 7.579 1.00 0.00 298 LEU A CA 4
ATOM 5576 C C . LEU A 1 22 ? 3.071 -9.414 7.286 1.00 0.00 298 LEU A C 4
ATOM 5577 O O . LEU A 1 22 ? 2.841 -8.773 6.259 1.00 0.00 298 LEU A O 4
ATOM 5593 N N . VAL A 1 23 ? 2.131 -9.711 8.174 1.00 0.00 299 VAL A N 4
ATOM 5594 C CA . VAL A 1 23 ? 0.737 -9.338 7.973 1.00 0.00 299 VAL A CA 4
ATOM 5595 C C . VAL A 1 23 ? 0.313 -8.240 8.949 1.00 0.00 299 VAL A C 4
ATOM 5596 O O . VAL A 1 23 ? 0.133 -8.485 10.142 1.00 0.00 299 VAL A O 4
ATOM 5609 N N . PRO A 1 24 ? 0.159 -7.009 8.445 1.00 0.00 300 PRO A N 4
ATOM 5610 C CA . PRO A 1 24 ? -0.248 -5.861 9.259 1.00 0.00 300 PRO A CA 4
ATOM 5611 C C . PRO A 1 24 ? -1.716 -5.916 9.664 1.00 0.00 300 PRO A C 4
ATOM 5612 O O . PRO A 1 24 ? -2.537 -6.571 9.010 1.00 0.00 300 PRO A O 4
ATOM 5623 N N . ASP A 1 25 ? -2.039 -5.207 10.741 1.00 0.00 301 ASP A N 4
ATOM 5624 C CA . ASP A 1 25 ? -3.420 -5.061 11.195 1.00 0.00 301 ASP A CA 4
ATOM 5625 C C . ASP A 1 25 ? -4.259 -4.416 10.108 1.00 0.00 301 ASP A C 4
ATOM 5626 O O . ASP A 1 25 ? -5.447 -4.691 9.973 1.00 0.00 301 ASP A O 4
ATOM 5635 N N . ALA A 1 26 ? -3.616 -3.554 9.334 1.00 0.00 302 ALA A N 4
ATOM 5636 C CA . ALA A 1 26 ? -4.261 -2.870 8.227 1.00 0.00 302 ALA A CA 4
ATOM 5637 C C . ALA A 1 26 ? -4.742 -3.863 7.169 1.00 0.00 302 ALA A C 4
ATOM 5638 O O . ALA A 1 26 ? -5.781 -3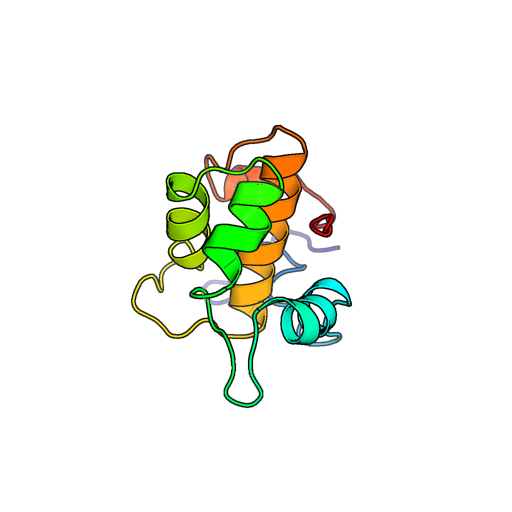.667 6.546 1.00 0.00 302 ALA A O 4
ATOM 5645 N N . TYR A 1 27 ? -3.992 -4.943 7.001 1.00 0.00 303 TYR A N 4
ATOM 5646 C CA . TYR A 1 27 ? -4.318 -5.944 5.991 1.00 0.00 303 TYR A CA 4
ATOM 5647 C C . TYR A 1 27 ? -5.480 -6.817 6.456 1.00 0.00 303 TYR A C 4
ATOM 5648 O O . TYR A 1 27 ? -6.501 -6.910 5.774 1.00 0.00 303 TYR A O 4
ATOM 5666 N N . LYS A 1 28 ? -5.322 -7.455 7.615 1.00 0.00 304 LYS A N 4
ATOM 5667 C CA . LYS A 1 28 ? -6.409 -8.224 8.214 1.00 0.00 304 LYS A CA 4
ATOM 5668 C C . LYS A 1 28 ? -7.681 -7.392 8.388 1.00 0.00 304 LYS A C 4
ATOM 5669 O O . LYS A 1 28 ? -8.791 -7.930 8.292 1.00 0.00 304 LYS A O 4
ATOM 5688 N N . LYS A 1 29 ? -7.535 -6.089 8.633 1.00 0.00 305 LYS A N 4
ATOM 5689 C CA . LYS A 1 29 ? -8.695 -5.206 8.679 1.00 0.00 305 LYS A CA 4
ATOM 5690 C C . LYS A 1 29 ? -9.457 -5.274 7.384 1.00 0.00 305 LYS A C 4
ATOM 5691 O O . LYS A 1 29 ? -10.665 -5.483 7.360 1.00 0.00 305 LYS A O 4
ATOM 5710 N N . ILE A 1 30 ? -8.726 -5.076 6.312 1.00 0.00 306 ILE A N 4
ATOM 5711 C CA . ILE A 1 30 ? -9.328 -5.020 5.013 1.00 0.00 306 ILE A CA 4
ATOM 5712 C C . ILE A 1 30 ? -9.997 -6.354 4.656 1.00 0.00 306 ILE A C 4
ATOM 5713 O O . ILE A 1 30 ? -11.023 -6.361 3.989 1.00 0.00 306 ILE A O 4
ATOM 5729 N N . LEU A 1 31 ? -9.434 -7.474 5.121 1.00 0.00 307 LEU A N 4
ATOM 5730 C CA . LEU A 1 31 ? -10.091 -8.785 4.979 1.00 0.00 307 LEU A CA 4
ATOM 5731 C C . LEU A 1 31 ? -11.496 -8.780 5.575 1.00 0.00 307 LEU A C 4
ATOM 5732 O O . LEU A 1 31 ? -12.422 -9.366 5.017 1.00 0.00 307 LEU A O 4
ATOM 5748 N N . GLU A 1 32 ? -11.646 -8.131 6.712 1.00 0.00 308 GLU A N 4
ATOM 5749 C CA . GLU A 1 32 ? -12.931 -7.973 7.335 1.00 0.00 308 GLU A CA 4
ATOM 5750 C C . GLU A 1 32 ? -13.774 -6.955 6.569 1.00 0.00 308 GLU A C 4
ATOM 5751 O O . GLU A 1 32 ? -14.957 -7.159 6.303 1.00 0.00 308 GLU A O 4
ATOM 5763 N N . THR A 1 33 ? -13.120 -5.864 6.230 1.00 0.00 309 THR A N 4
ATOM 5764 C CA . THR A 1 33 ? -13.731 -4.719 5.572 1.00 0.00 309 THR A CA 4
ATOM 5765 C C . THR A 1 33 ? -14.229 -5.018 4.141 1.00 0.00 309 THR A C 4
ATOM 5766 O O . THR A 1 33 ? -15.431 -5.161 3.909 1.00 0.00 309 THR A O 4
ATOM 5777 N N . THR A 1 34 ? -13.301 -5.118 3.198 1.00 0.00 310 THR A N 4
ATOM 5778 C CA . THR A 1 34 ? -13.653 -5.154 1.781 1.00 0.00 310 THR A CA 4
ATOM 5779 C C . THR A 1 34 ? -13.034 -6.343 1.034 1.00 0.00 310 THR A C 4
ATOM 5780 O O . THR A 1 34 ? -13.546 -6.758 -0.001 1.00 0.00 310 THR A O 4
ATOM 5791 N N . MET A 1 35 ? -11.951 -6.891 1.558 1.00 0.00 311 MET A N 4
ATOM 5792 C CA . MET A 1 35 ? -11.243 -7.967 0.899 1.00 0.00 311 MET A CA 4
ATOM 5793 C C . MET A 1 35 ? -11.845 -9.325 1.272 1.00 0.00 311 MET A C 4
ATOM 5794 O O . MET A 1 35 ? -12.622 -9.426 2.221 1.00 0.00 311 MET A O 4
ATOM 5808 N N . THR A 1 36 ? -11.495 -10.363 0.518 1.00 0.00 312 THR A N 4
ATOM 5809 C CA . THR A 1 36 ? -11.994 -11.696 0.771 1.00 0.00 312 THR A CA 4
ATOM 5810 C C . THR A 1 36 ? -10.841 -12.652 1.019 1.00 0.00 312 THR A C 4
ATOM 5811 O O . THR A 1 36 ? -9.700 -12.356 0.662 1.00 0.00 312 THR A O 4
ATOM 5822 N N . PRO A 1 37 ? -11.123 -13.813 1.628 1.00 0.00 313 PRO A N 4
ATOM 5823 C CA . PRO A 1 37 ? -10.109 -14.834 1.903 1.00 0.00 313 PRO A CA 4
ATOM 5824 C C . PRO A 1 37 ? -9.435 -15.325 0.629 1.00 0.00 313 PRO A C 4
ATOM 5825 O O . PRO A 1 37 ? -8.356 -15.921 0.663 1.00 0.00 313 PRO A O 4
ATOM 5836 N N . THR A 1 38 ? -10.069 -15.044 -0.495 1.00 0.00 314 THR A N 4
ATOM 5837 C CA . THR A 1 38 ? -9.588 -15.485 -1.783 1.00 0.00 314 THR A CA 4
ATOM 5838 C C . THR A 1 38 ? -8.721 -14.427 -2.458 1.00 0.00 314 THR A C 4
ATOM 5839 O O . THR A 1 38 ? -8.014 -14.720 -3.425 1.00 0.00 314 THR A O 4
ATOM 5850 N N . GLY A 1 39 ? -8.772 -13.195 -1.960 1.00 0.00 315 GLY A N 4
ATOM 5851 C CA . GLY A 1 39 ? -7.853 -12.188 -2.445 1.00 0.00 315 GLY A CA 4
ATOM 5852 C C . GLY A 1 39 ? -8.395 -10.777 -2.399 1.00 0.00 315 GLY A C 4
ATOM 5853 O O . GLY A 1 39 ? -9.451 -10.515 -1.823 1.00 0.00 315 GLY A O 4
ATOM 5857 N N . ILE A 1 40 ? -7.638 -9.875 -3.012 1.00 0.00 316 ILE A N 4
ATOM 5858 C CA . ILE A 1 40 ? -7.899 -8.444 -2.957 1.00 0.00 316 ILE A CA 4
ATOM 5859 C C . ILE A 1 40 ? -9.219 -8.089 -3.629 1.00 0.00 316 ILE A C 4
ATOM 5860 O O . ILE A 1 40 ? -9.562 -8.636 -4.679 1.00 0.00 316 ILE A O 4
ATOM 5876 N N . ASP A 1 41 ? -9.944 -7.157 -3.031 1.00 0.00 317 ASP A N 4
ATOM 5877 C CA . ASP A 1 41 ? -11.244 -6.749 -3.541 1.00 0.00 317 ASP A CA 4
ATOM 5878 C C . ASP A 1 41 ? -11.444 -5.261 -3.294 1.00 0.00 317 ASP A C 4
ATOM 5879 O O . ASP A 1 41 ? -12.039 -4.858 -2.299 1.00 0.00 317 ASP A O 4
ATOM 5888 N N . THR A 1 42 ? -10.886 -4.449 -4.178 1.00 0.00 318 THR A N 4
ATOM 5889 C CA . THR A 1 42 ? -10.962 -2.994 -4.063 1.00 0.00 318 THR A CA 4
ATOM 5890 C C . THR A 1 42 ? -12.394 -2.463 -4.219 1.00 0.00 318 THR A C 4
ATOM 5891 O O . THR A 1 42 ? -12.686 -1.338 -3.808 1.00 0.00 318 THR A O 4
ATOM 5902 N N . ALA A 1 43 ? -13.270 -3.278 -4.801 1.00 0.00 319 ALA A N 4
ATOM 5903 C CA . ALA A 1 43 ? -14.613 -2.851 -5.200 1.00 0.00 319 ALA A CA 4
ATOM 5904 C C . ALA A 1 43 ? -15.389 -2.187 -4.063 1.00 0.00 319 ALA A C 4
ATOM 5905 O O . ALA A 1 43 ? -16.051 -1.167 -4.264 1.00 0.00 319 ALA A O 4
ATOM 5912 N N . LYS A 1 44 ? -15.292 -2.749 -2.870 1.00 0.00 320 LYS A N 4
ATOM 5913 C CA . LYS A 1 44 ? -16.050 -2.247 -1.727 1.00 0.00 320 LYS A CA 4
ATOM 5914 C C . LYS A 1 44 ? -15.268 -1.166 -0.998 1.00 0.00 320 LYS A C 4
ATOM 5915 O O . LYS A 1 44 ? -15.844 -0.336 -0.287 1.00 0.00 320 LYS A O 4
ATOM 5934 N N . LEU A 1 45 ? -13.956 -1.162 -1.180 1.00 0.00 321 LEU A N 4
ATOM 5935 C CA . LEU A 1 45 ? -13.124 -0.192 -0.502 1.00 0.00 321 LEU A CA 4
ATOM 5936 C C . LEU A 1 45 ? -13.202 1.163 -1.190 1.00 0.00 321 LEU A C 4
ATOM 5937 O O . LEU A 1 45 ? -12.868 2.180 -0.590 1.00 0.00 321 LEU A O 4
ATOM 5953 N N . TYR A 1 46 ? -13.630 1.176 -2.451 1.00 0.00 322 TYR A N 4
ATOM 5954 C CA . TYR A 1 46 ? -13.873 2.437 -3.142 1.00 0.00 322 TYR A CA 4
ATOM 5955 C C . TYR A 1 46 ? -14.796 3.326 -2.307 1.00 0.00 322 TYR A C 4
ATOM 5956 O O . TYR A 1 46 ? -14.408 4.436 -1.943 1.00 0.00 322 TYR A O 4
ATOM 5974 N N . PRO A 1 47 ? -16.021 2.861 -1.965 1.00 0.00 323 PRO A N 4
ATOM 5975 C CA . PRO A 1 47 ? -16.932 3.648 -1.150 1.00 0.00 323 PRO A CA 4
ATOM 5976 C C . PRO A 1 47 ? -16.412 3.866 0.264 1.00 0.00 323 PRO A C 4
ATOM 5977 O O . PRO A 1 47 ? -16.530 4.967 0.794 1.00 0.00 323 PRO A O 4
ATOM 5988 N N . ILE A 1 48 ? -15.840 2.834 0.887 1.00 0.00 324 ILE A N 4
ATOM 5989 C CA . ILE A 1 48 ? -15.382 2.981 2.262 1.00 0.00 324 ILE A CA 4
ATOM 5990 C C . ILE A 1 48 ? -14.247 3.999 2.373 1.00 0.00 324 ILE A C 4
ATOM 5991 O O . ILE A 1 48 ? -14.358 4.968 3.125 1.00 0.00 324 ILE A O 4
ATOM 6007 N N . LEU A 1 49 ? -13.157 3.796 1.633 1.00 0.00 325 LEU A N 4
ATOM 6008 C CA . LEU A 1 49 ? -12.102 4.809 1.588 1.00 0.00 325 LEU A CA 4
ATOM 6009 C C . LEU A 1 49 ? -12.592 6.197 1.166 1.00 0.00 325 LEU A C 4
ATOM 6010 O O . LEU A 1 49 ? -12.196 7.188 1.776 1.00 0.00 325 LEU A O 4
ATOM 6026 N N . MET A 1 50 ? -13.429 6.300 0.138 1.00 0.00 326 MET A N 4
ATOM 6027 C CA . MET A 1 50 ? -13.868 7.624 -0.297 1.00 0.00 326 MET A CA 4
ATOM 6028 C C . MET A 1 50 ? -14.745 8.265 0.778 1.00 0.00 326 MET A C 4
ATOM 6029 O O . MET A 1 50 ? -14.817 9.489 0.897 1.00 0.00 326 MET A O 4
ATOM 6043 N N . SER A 1 51 ? -15.388 7.421 1.579 1.00 0.00 327 SER A N 4
ATOM 6044 C CA . SER A 1 51 ? -16.186 7.885 2.707 1.00 0.00 327 SER A CA 4
ATOM 6045 C C . SER A 1 51 ? -15.267 8.401 3.813 1.00 0.00 327 SER A C 4
ATOM 6046 O O . SER A 1 51 ? -15.667 9.208 4.654 1.00 0.00 327 SER A O 4
ATOM 6054 N N . SER A 1 52 ? -14.029 7.930 3.792 1.00 0.00 328 SER A N 4
ATOM 6055 C CA . SER A 1 52 ? -13.013 8.375 4.737 1.00 0.00 328 SER A CA 4
ATOM 6056 C C . SER A 1 52 ? -12.440 9.735 4.316 1.00 0.00 328 SER A C 4
ATOM 6057 O O . SER A 1 52 ? -11.505 10.246 4.936 1.00 0.00 328 SER A O 4
ATOM 6065 N N . GLY A 1 53 ? -12.999 10.306 3.253 1.00 0.00 329 GLY A N 4
ATOM 6066 C CA . GLY A 1 53 ? -12.592 11.630 2.815 1.00 0.00 329 GLY A CA 4
ATOM 6067 C C . GLY A 1 53 ? -11.523 11.573 1.751 1.00 0.00 329 GLY A C 4
ATOM 6068 O O . GLY A 1 53 ? -10.776 12.531 1.554 1.00 0.00 329 GLY A O 4
ATOM 6072 N N . LEU A 1 54 ? -11.441 10.442 1.074 1.00 0.00 330 LEU A N 4
ATOM 6073 C CA . LEU A 1 54 ? -10.464 10.247 0.040 1.00 0.00 330 LEU A CA 4
ATOM 6074 C C . LEU A 1 54 ? -11.116 10.244 -1.335 1.00 0.00 330 LEU A C 4
ATOM 6075 O O . LEU A 1 54 ? -12.246 9.790 -1.494 1.00 0.00 330 LEU A O 4
ATOM 6091 N N . PRO A 1 55 ? -10.419 10.783 -2.341 1.00 0.00 331 PRO A N 4
ATOM 6092 C CA . PRO A 1 55 ? -10.932 10.857 -3.701 1.00 0.00 331 PRO A CA 4
ATOM 6093 C C . PRO A 1 55 ? -10.889 9.502 -4.399 1.00 0.00 331 PRO A C 4
ATOM 6094 O O . PRO A 1 55 ? -9.880 8.793 -4.342 1.00 0.00 331 PRO A O 4
ATOM 6105 N N . ARG A 1 56 ? -11.984 9.153 -5.064 1.00 0.00 332 ARG A N 4
ATOM 6106 C CA . ARG A 1 56 ? -12.097 7.875 -5.760 1.00 0.00 332 ARG A CA 4
ATOM 6107 C C . ARG A 1 56 ? -11.057 7.762 -6.868 1.00 0.00 332 ARG A C 4
ATOM 6108 O O . ARG A 1 56 ? -10.687 6.661 -7.278 1.00 0.00 332 ARG A O 4
ATOM 6129 N N . GLU A 1 57 ? -10.593 8.910 -7.341 1.00 0.00 333 GLU A N 4
ATOM 6130 C CA . GLU A 1 57 ? -9.545 8.964 -8.345 1.00 0.00 333 GLU A CA 4
ATOM 6131 C C . GLU A 1 57 ? -8.260 8.384 -7.799 1.00 0.00 333 GLU A C 4
ATOM 6132 O O . GLU A 1 57 ? -7.707 7.432 -8.348 1.00 0.00 333 GLU A O 4
ATOM 6144 N N . THR A 1 58 ? -7.788 8.973 -6.711 1.00 0.00 334 THR A N 4
ATOM 6145 C CA . THR A 1 58 ? -6.586 8.521 -6.040 1.00 0.00 334 THR A CA 4
ATOM 6146 C C . THR A 1 58 ? -6.716 7.090 -5.538 1.00 0.00 334 THR A C 4
ATOM 6147 O O . THR A 1 58 ? -5.752 6.341 -5.550 1.00 0.00 334 THR A O 4
ATOM 6158 N N . LEU A 1 59 ? -7.900 6.717 -5.093 1.00 0.00 335 LEU A N 4
ATOM 6159 C CA . LEU A 1 59 ? -8.150 5.348 -4.642 1.00 0.00 335 LEU A CA 4
ATOM 6160 C C . LEU A 1 59 ? -7.822 4.330 -5.742 1.00 0.00 335 LEU A C 4
ATOM 6161 O O . LEU A 1 59 ? -7.100 3.356 -5.502 1.00 0.00 335 LEU A O 4
ATOM 6177 N N . GLY A 1 60 ? -8.324 4.566 -6.952 1.00 0.00 336 GLY A N 4
ATOM 6178 C CA . GLY A 1 60 ? -7.976 3.705 -8.072 1.00 0.00 336 GLY A CA 4
ATOM 6179 C C . GLY A 1 60 ? -6.499 3.757 -8.398 1.00 0.00 336 GLY A C 4
ATOM 6180 O O . GLY A 1 60 ? -5.899 2.744 -8.772 1.00 0.00 336 GLY A O 4
ATOM 6184 N N . GLN A 1 61 ? -5.907 4.928 -8.221 1.00 0.00 337 GLN A N 4
ATOM 6185 C CA . GLN A 1 61 ? -4.509 5.137 -8.532 1.00 0.00 337 GLN A CA 4
ATOM 6186 C C . GLN A 1 61 ? -3.652 4.327 -7.574 1.00 0.00 337 GLN A C 4
ATOM 6187 O O . GLN A 1 61 ? -2.727 3.634 -7.975 1.00 0.00 337 GLN A O 4
ATOM 6201 N N . ILE A 1 62 ? -3.995 4.421 -6.299 1.00 0.00 338 ILE A N 4
ATOM 6202 C CA . ILE A 1 62 ? -3.298 3.713 -5.238 1.00 0.00 338 ILE A CA 4
ATOM 6203 C C . ILE A 1 62 ? -3.287 2.203 -5.458 1.00 0.00 338 ILE A C 4
ATOM 6204 O O . ILE A 1 62 ? -2.253 1.569 -5.250 1.00 0.00 338 ILE A O 4
ATOM 6220 N N . TRP A 1 63 ? -4.399 1.607 -5.893 1.00 0.00 339 TRP A N 4
ATOM 6221 C CA . TRP A 1 63 ? -4.409 0.174 -6.166 1.00 0.00 339 TRP A CA 4
ATOM 6222 C C . TRP A 1 63 ? -3.527 -0.115 -7.378 1.00 0.00 339 TRP A C 4
ATOM 6223 O O . TRP A 1 63 ? -2.941 -1.188 -7.513 1.00 0.00 339 TRP A O 4
ATOM 6244 N N . ALA A 1 64 ? -3.482 0.865 -8.274 1.00 0.00 340 ALA A N 4
ATOM 6245 C CA . ALA A 1 64 ? -2.835 0.710 -9.570 1.00 0.00 340 ALA A CA 4
ATOM 6246 C C . ALA A 1 64 ? -1.320 0.908 -9.460 1.00 0.00 340 ALA A C 4
ATOM 6247 O O . ALA A 1 64 ? -0.559 0.485 -10.334 1.00 0.00 340 ALA A O 4
ATOM 6254 N N . LEU A 1 65 ? -0.892 1.557 -8.384 1.00 0.00 341 LEU A N 4
ATOM 6255 C CA . LEU A 1 65 ? 0.521 1.833 -8.162 1.00 0.00 341 LEU A CA 4
ATOM 6256 C C . LEU A 1 65 ? 1.217 0.658 -7.492 1.00 0.00 341 LEU A C 4
ATOM 6257 O O . LEU A 1 65 ? 1.354 0.610 -6.269 1.00 0.00 341 LEU A O 4
ATOM 6273 N N . ALA A 1 66 ? 1.651 -0.284 -8.303 1.00 0.00 342 ALA A N 4
ATOM 6274 C CA . ALA A 1 66 ? 2.431 -1.411 -7.830 1.00 0.00 342 ALA A CA 4
ATOM 6275 C C . ALA A 1 66 ? 3.682 -1.531 -8.680 1.00 0.00 342 ALA A C 4
ATOM 6276 O O . ALA A 1 66 ? 3.646 -1.240 -9.879 1.00 0.00 342 ALA A O 4
ATOM 6283 N N . ASN A 1 67 ? 4.791 -1.926 -8.070 1.00 0.00 343 ASN A N 4
ATOM 6284 C CA . ASN A 1 67 ? 6.031 -2.082 -8.815 1.00 0.00 343 ASN A CA 4
ATOM 6285 C C . ASN A 1 67 ? 5.892 -3.268 -9.760 1.00 0.00 343 ASN A C 4
ATOM 6286 O O . ASN A 1 67 ? 5.638 -4.394 -9.333 1.00 0.00 343 ASN A O 4
ATOM 6297 N N . ARG A 1 68 ? 6.017 -3.000 -11.052 1.00 0.00 344 ARG A N 4
ATOM 6298 C CA . ARG A 1 68 ? 5.691 -3.991 -12.066 1.00 0.00 344 ARG A CA 4
ATOM 6299 C C . ARG A 1 68 ? 6.755 -5.075 -12.190 1.00 0.00 344 ARG A C 4
ATOM 6300 O O . ARG A 1 68 ? 7.574 -5.080 -13.112 1.00 0.00 344 ARG A O 4
ATOM 6321 N N . THR A 1 69 ? 6.748 -5.957 -11.207 1.00 0.00 345 THR A N 4
ATOM 6322 C CA . THR A 1 69 ? 7.440 -7.228 -11.271 1.00 0.00 345 THR A CA 4
ATOM 6323 C C . THR A 1 69 ? 6.656 -8.203 -10.401 1.00 0.00 345 THR A C 4
ATOM 6324 O O . THR A 1 69 ? 7.152 -8.725 -9.404 1.00 0.00 345 THR A O 4
ATOM 6335 N N . THR A 1 70 ? 5.416 -8.437 -10.808 1.00 0.00 346 THR A N 4
ATOM 6336 C CA . THR A 1 70 ? 4.468 -9.196 -10.010 1.00 0.00 346 THR A CA 4
ATOM 6337 C C . THR A 1 70 ? 3.387 -9.803 -10.904 1.00 0.00 346 THR A C 4
ATOM 6338 O O . THR A 1 70 ? 2.544 -9.084 -11.440 1.00 0.00 346 THR A O 4
ATOM 6349 N N . PRO A 1 71 ? 3.395 -11.131 -11.082 1.00 0.00 347 PRO A N 4
ATOM 6350 C CA . PRO A 1 71 ? 2.399 -11.828 -11.897 1.00 0.00 347 PRO A CA 4
ATOM 6351 C C . PRO A 1 71 ? 1.106 -12.107 -11.128 1.00 0.00 347 PRO A C 4
ATOM 6352 O O . PRO A 1 71 ? 0.511 -13.181 -11.251 1.00 0.00 347 PRO A O 4
ATOM 6363 N N . GLY A 1 72 ? 0.686 -11.137 -10.329 1.00 0.00 348 GLY A N 4
ATOM 6364 C CA . GLY A 1 72 ? -0.522 -11.276 -9.544 1.00 0.00 348 GLY A CA 4
ATOM 6365 C C . GLY A 1 72 ? -1.185 -9.938 -9.308 1.00 0.00 348 GLY A C 4
ATOM 6366 O O . GLY A 1 72 ? -0.511 -8.907 -9.294 1.00 0.00 348 GLY A O 4
ATOM 6370 N N . LYS A 1 73 ? -2.499 -9.945 -9.133 1.00 0.00 349 LYS A N 4
ATOM 6371 C CA . LYS A 1 73 ? -3.247 -8.717 -8.893 1.00 0.00 349 LYS A CA 4
ATOM 6372 C C . LYS A 1 73 ? -3.171 -8.314 -7.425 1.00 0.00 349 LYS A C 4
ATOM 6373 O O . LYS A 1 73 ? -3.921 -8.830 -6.597 1.00 0.00 349 LYS A O 4
ATOM 6392 N N . LEU A 1 74 ? -2.257 -7.394 -7.125 1.00 0.00 350 LEU A N 4
ATOM 6393 C CA . LEU A 1 74 ? -2.068 -6.872 -5.772 1.00 0.00 350 LEU A CA 4
ATOM 6394 C C . LEU A 1 74 ? -1.741 -7.980 -4.774 1.00 0.00 350 LEU A C 4
ATOM 6395 O O . LEU A 1 74 ? -2.606 -8.460 -4.049 1.00 0.00 350 LEU A O 4
ATOM 6411 N N . THR A 1 75 ? -0.485 -8.388 -4.739 1.00 0.00 351 THR A N 4
ATOM 6412 C CA . THR A 1 75 ? -0.031 -9.342 -3.742 1.00 0.00 351 THR A CA 4
ATOM 6413 C C . THR A 1 75 ? 0.025 -8.657 -2.370 1.00 0.00 351 THR A C 4
ATOM 6414 O O . THR A 1 75 ? -0.062 -7.431 -2.296 1.00 0.00 351 THR A O 4
ATOM 6425 N N . LYS A 1 76 ? 0.147 -9.437 -1.297 1.00 0.00 352 LYS A N 4
ATOM 6426 C CA . LYS A 1 76 ? 0.166 -8.886 0.060 1.00 0.00 352 LYS A CA 4
ATOM 6427 C C . LYS A 1 76 ? 1.147 -7.718 0.163 1.00 0.00 352 LYS A C 4
ATOM 6428 O O . LYS A 1 76 ? 0.796 -6.634 0.634 1.00 0.00 352 LYS A O 4
ATOM 6447 N N . GLU A 1 77 ? 2.377 -7.953 -0.281 1.00 0.00 353 GLU A N 4
ATOM 6448 C CA . GLU A 1 77 ? 3.418 -6.931 -0.286 1.00 0.00 353 GLU A CA 4
ATOM 6449 C C . GLU A 1 77 ? 2.982 -5.704 -1.079 1.00 0.00 353 GLU A C 4
ATOM 6450 O O . GLU A 1 77 ? 3.110 -4.567 -0.613 1.00 0.00 353 GLU A O 4
ATOM 6462 N N . GLU A 1 78 ? 2.432 -5.942 -2.265 1.00 0.00 354 GLU A N 4
ATOM 6463 C CA . GLU A 1 78 ? 1.988 -4.868 -3.139 1.00 0.00 354 GLU A CA 4
ATOM 6464 C C . GLU A 1 78 ? 0.914 -4.036 -2.458 1.00 0.00 354 GLU A C 4
ATOM 6465 O O . GLU A 1 78 ? 0.886 -2.811 -2.580 1.00 0.00 354 GLU A O 4
ATOM 6477 N N . LEU A 1 79 ? 0.033 -4.697 -1.723 1.00 0.00 355 LEU A N 4
ATOM 6478 C CA . LEU A 1 79 ? -1.042 -3.992 -1.064 1.00 0.00 355 LEU A CA 4
ATOM 6479 C C . LEU A 1 79 ? -0.574 -3.338 0.230 1.00 0.00 355 LEU A C 4
ATOM 6480 O O . LEU A 1 79 ? -1.313 -2.566 0.827 1.00 0.00 355 LEU A O 4
ATOM 6496 N N . TYR A 1 80 ? 0.637 -3.632 0.684 1.00 0.00 356 TYR A N 4
ATOM 6497 C CA . TYR A 1 80 ? 1.184 -2.859 1.786 1.00 0.00 356 TYR A CA 4
ATOM 6498 C C . TYR A 1 80 ? 1.568 -1.495 1.245 1.00 0.00 356 TYR A C 4
ATOM 6499 O O . TYR A 1 80 ? 1.431 -0.479 1.926 1.00 0.00 356 TYR A O 4
ATOM 6517 N N . THR A 1 81 ? 2.020 -1.483 -0.007 1.00 0.00 357 THR A N 4
ATOM 6518 C CA . THR A 1 81 ? 2.223 -0.239 -0.729 1.00 0.00 357 THR A CA 4
ATOM 6519 C C . THR A 1 81 ? 0.882 0.495 -0.855 1.00 0.00 357 THR A C 4
ATOM 6520 O O . THR A 1 81 ? 0.813 1.720 -0.756 1.00 0.00 357 THR A O 4
ATOM 6531 N N . VAL A 1 82 ? -0.188 -0.286 -1.025 1.00 0.00 358 VAL A N 4
ATOM 6532 C CA . VAL A 1 82 ? -1.540 0.260 -1.145 1.00 0.00 358 VAL A CA 4
ATOM 6533 C C . VAL A 1 82 ? -2.014 0.867 0.175 1.00 0.00 358 VAL A C 4
ATOM 6534 O O . VAL A 1 82 ? -2.375 2.043 0.236 1.00 0.00 358 VAL A O 4
ATOM 6547 N N . LEU A 1 83 ? -1.986 0.053 1.222 1.00 0.00 359 LEU A N 4
ATOM 6548 C CA . LEU A 1 83 ? -2.356 0.488 2.569 1.00 0.00 359 LEU A CA 4
ATOM 6549 C C . LEU A 1 83 ? -1.577 1.729 2.995 1.00 0.00 359 LEU A C 4
ATOM 6550 O O . LEU A 1 83 ? -2.141 2.663 3.566 1.00 0.00 359 LEU A O 4
ATOM 6566 N N . ALA A 1 84 ? -0.286 1.736 2.699 1.00 0.00 360 ALA A N 4
ATOM 6567 C CA . ALA A 1 84 ? 0.577 2.832 3.110 1.00 0.00 360 ALA A CA 4
ATOM 6568 C C . ALA A 1 84 ? 0.245 4.106 2.354 1.00 0.00 360 ALA A C 4
ATOM 6569 O O . ALA A 1 84 ? 0.214 5.184 2.943 1.00 0.00 360 ALA A O 4
ATOM 6576 N N . MET A 1 85 ? -0.023 3.990 1.058 1.00 0.00 361 MET A N 4
ATOM 6577 C CA . MET A 1 85 ? -0.342 5.164 0.260 1.00 0.00 361 MET A CA 4
ATOM 6578 C C . MET A 1 85 ? -1.691 5.726 0.673 1.00 0.00 361 MET A C 4
ATOM 6579 O O . MET A 1 85 ? -1.901 6.936 0.644 1.00 0.00 361 MET A O 4
ATOM 6593 N N . ILE A 1 86 ? -2.592 4.842 1.085 1.00 0.00 362 ILE A N 4
ATOM 6594 C CA . ILE A 1 86 ? -3.884 5.262 1.601 1.00 0.00 362 ILE A CA 4
ATOM 6595 C C . ILE A 1 86 ? -3.683 6.049 2.891 1.00 0.00 362 ILE A C 4
ATOM 6596 O O . ILE A 1 86 ? -4.215 7.148 3.053 1.00 0.00 362 ILE A O 4
ATOM 6612 N N . ALA A 1 87 ? -2.880 5.480 3.785 1.00 0.00 363 ALA A N 4
ATOM 6613 C CA . ALA A 1 87 ? -2.567 6.101 5.065 1.00 0.00 363 ALA A CA 4
ATOM 6614 C C . ALA A 1 87 ? -1.997 7.507 4.873 1.00 0.00 363 ALA A C 4
ATOM 6615 O O . ALA A 1 87 ? -2.441 8.454 5.516 1.00 0.00 363 ALA A O 4
ATOM 6622 N N . VAL A 1 88 ? -1.026 7.633 3.971 1.00 0.00 364 VAL A N 4
ATOM 6623 C CA . VAL A 1 88 ? -0.394 8.901 3.678 1.00 0.00 364 VAL A CA 4
ATOM 6624 C C . VAL A 1 88 ? -1.382 9.893 3.079 1.00 0.00 364 VAL A C 4
ATOM 6625 O O . VAL A 1 88 ? -1.395 11.070 3.442 1.00 0.00 364 VAL A O 4
ATOM 6638 N N . THR A 1 89 ? -2.221 9.396 2.187 1.00 0.00 365 THR A N 4
ATOM 6639 C CA . THR A 1 89 ? -3.220 10.242 1.548 1.00 0.00 365 THR A CA 4
ATOM 6640 C C . THR A 1 89 ? -4.166 10.786 2.616 1.00 0.00 365 THR A C 4
ATOM 6641 O O . THR A 1 89 ? -4.499 11.976 2.633 1.00 0.00 365 THR A O 4
ATOM 6652 N N . GLN A 1 90 ? -4.587 9.896 3.508 1.00 0.00 366 GLN A N 4
ATOM 6653 C CA . GLN A 1 90 ? -5.384 10.268 4.668 1.00 0.00 366 GLN A CA 4
ATOM 6654 C C . GLN A 1 90 ? -4.674 11.296 5.555 1.00 0.00 366 GLN A C 4
ATOM 6655 O O . GLN A 1 90 ? -5.328 12.148 6.159 1.00 0.00 366 GLN A O 4
ATOM 6669 N N . ARG A 1 91 ? -3.341 11.239 5.625 1.00 0.00 367 ARG A N 4
ATOM 6670 C CA . ARG A 1 91 ? -2.586 12.190 6.444 1.00 0.00 367 ARG A CA 4
ATOM 6671 C C . ARG A 1 91 ? -2.515 13.560 5.773 1.00 0.00 367 ARG A C 4
ATOM 6672 O O . ARG A 1 91 ? -1.760 14.434 6.199 1.00 0.00 367 ARG A O 4
ATOM 6693 N N . GLY A 1 92 ? -3.298 13.735 4.716 1.00 0.00 368 GLY A N 4
ATOM 6694 C CA . GLY A 1 92 ? -3.355 15.007 4.027 1.00 0.00 368 GLY A CA 4
ATOM 6695 C C . GLY A 1 92 ? -2.311 15.119 2.941 1.00 0.00 368 GLY A C 4
ATOM 6696 O O . GLY A 1 92 ? -2.249 16.124 2.232 1.00 0.00 368 GLY A O 4
ATOM 6700 N N . VAL A 1 93 ? -1.499 14.084 2.801 1.00 0.00 369 VAL A N 4
ATOM 6701 C CA . VAL A 1 93 ? -0.422 14.085 1.823 1.00 0.00 369 VAL A CA 4
ATOM 6702 C C . VAL A 1 93 ? -0.795 13.245 0.605 1.00 0.00 369 VAL A C 4
ATOM 6703 O O . VAL A 1 93 ? -0.874 12.021 0.691 1.00 0.00 369 VAL A O 4
ATOM 6716 N N . PRO A 1 94 ? -1.035 13.888 -0.544 1.00 0.00 370 PRO A N 4
ATOM 6717 C CA . PRO A 1 94 ? -1.365 13.184 -1.783 1.00 0.00 370 PRO A CA 4
ATOM 6718 C C . PRO A 1 94 ? -0.187 12.363 -2.299 1.00 0.00 370 PRO A C 4
ATOM 6719 O O . PRO A 1 94 ? 0.975 12.750 -2.134 1.00 0.00 370 PRO A O 4
ATOM 6730 N N . ALA A 1 95 ? -0.482 11.235 -2.926 1.00 0.00 371 ALA A N 4
ATOM 6731 C CA . ALA A 1 95 ? 0.561 10.391 -3.475 1.00 0.00 371 ALA A CA 4
ATOM 6732 C C . ALA A 1 95 ? 0.821 10.757 -4.928 1.00 0.00 371 ALA A C 4
ATOM 6733 O O . ALA A 1 95 ? 0.016 10.464 -5.814 1.00 0.00 371 ALA A O 4
ATOM 6740 N N . MET A 1 96 ? 1.946 11.411 -5.156 1.00 0.00 372 MET A N 4
ATOM 6741 C CA . MET A 1 96 ? 2.331 11.843 -6.488 1.00 0.00 372 MET A CA 4
ATOM 6742 C C . MET A 1 96 ? 3.640 11.186 -6.893 1.00 0.00 372 MET A C 4
ATOM 6743 O O . MET A 1 96 ? 3.826 10.783 -8.041 1.00 0.00 372 MET A O 4
ATOM 6757 N N . SER A 1 97 ? 4.538 11.063 -5.931 1.00 0.00 373 SER A N 4
ATOM 6758 C CA . SER A 1 97 ? 5.842 10.469 -6.167 1.00 0.00 373 SER A CA 4
ATOM 6759 C C . SER A 1 97 ? 6.110 9.362 -5.150 1.00 0.00 373 SER A C 4
ATOM 6760 O O . SER A 1 97 ? 5.987 9.572 -3.945 1.00 0.00 373 SER A O 4
ATOM 6768 N N . PRO A 1 98 ? 6.481 8.164 -5.633 1.00 0.00 374 PRO A N 4
ATOM 6769 C CA . PRO A 1 98 ? 6.748 7.003 -4.772 1.00 0.00 374 PRO A CA 4
ATOM 6770 C C . PRO A 1 98 ? 7.937 7.226 -3.840 1.00 0.00 374 PRO A C 4
ATOM 6771 O O . PRO A 1 98 ? 8.061 6.576 -2.803 1.00 0.00 374 PRO A O 4
ATOM 6782 N N . ASP A 1 99 ? 8.805 8.158 -4.219 1.00 0.00 375 ASP A N 4
ATOM 6783 C CA . ASP A 1 99 ? 9.978 8.503 -3.418 1.00 0.00 375 ASP A CA 4
ATOM 6784 C C . ASP A 1 99 ? 9.576 9.080 -2.064 1.00 0.00 375 ASP A C 4
ATOM 6785 O O . ASP A 1 99 ? 10.337 9.006 -1.098 1.00 0.00 375 ASP A O 4
ATOM 6794 N N . ALA A 1 100 ? 8.359 9.619 -1.990 1.00 0.00 376 ALA A N 4
ATOM 6795 C CA . ALA A 1 100 ? 7.866 10.256 -0.771 1.00 0.00 376 ALA A CA 4
ATOM 6796 C C . ALA A 1 100 ? 7.747 9.251 0.374 1.00 0.00 376 ALA A C 4
ATOM 6797 O O . ALA A 1 100 ? 7.604 9.635 1.533 1.00 0.00 376 ALA A O 4
ATOM 6804 N N . LEU A 1 101 ? 7.834 7.968 0.041 1.00 0.00 377 LEU A N 4
ATOM 6805 C CA . LEU A 1 101 ? 7.753 6.904 1.036 1.00 0.00 377 LEU A CA 4
ATOM 6806 C C . LEU A 1 101 ? 8.992 6.905 1.931 1.00 0.00 377 LEU A C 4
ATOM 6807 O O . LEU A 1 101 ? 8.941 6.484 3.084 1.00 0.00 377 LEU A O 4
ATOM 6823 N N . ASN A 1 102 ? 10.095 7.417 1.392 1.00 0.00 378 ASN A N 4
ATOM 6824 C CA . ASN A 1 102 ? 11.344 7.543 2.116 1.00 0.00 378 ASN A CA 4
ATOM 6825 C C . ASN A 1 102 ? 11.206 8.519 3.279 1.00 0.00 378 ASN A C 4
ATOM 6826 O O . ASN A 1 102 ? 11.964 8.462 4.250 1.00 0.00 378 ASN A O 4
ATOM 6837 N N . GLN A 1 103 ? 10.246 9.429 3.160 1.00 0.00 379 GLN A N 4
ATOM 6838 C CA . GLN A 1 103 ? 10.084 10.515 4.117 1.00 0.00 379 GLN A CA 4
ATOM 6839 C C . GLN A 1 103 ? 9.333 10.044 5.351 1.00 0.00 379 GLN A C 4
ATOM 6840 O O . GLN A 1 103 ? 9.154 10.792 6.313 1.00 0.00 379 GLN A O 4
ATOM 6854 N N . PHE A 1 104 ? 8.881 8.810 5.307 1.00 0.00 380 PHE A N 4
ATOM 6855 C CA . PHE A 1 104 ? 8.232 8.194 6.446 1.00 0.00 380 PHE A CA 4
ATOM 6856 C C . PHE A 1 104 ? 9.060 7.028 6.963 1.00 0.00 380 PHE A C 4
ATOM 6857 O O . PHE A 1 104 ? 9.190 6.003 6.297 1.00 0.00 380 PHE A O 4
ATOM 6874 N N . PRO A 1 105 ? 9.650 7.189 8.155 1.00 0.00 381 PRO A N 4
ATOM 6875 C CA . PRO A 1 105 ? 10.387 6.121 8.847 1.00 0.00 381 PRO A CA 4
ATOM 6876 C C . PRO A 1 105 ? 9.598 4.831 8.963 1.00 0.00 381 PRO A C 4
ATOM 6877 O O . PRO A 1 105 ? 10.136 3.725 8.869 1.00 0.00 381 PRO A O 4
ATOM 6888 N N . ALA A 1 106 ? 8.316 5.006 9.180 1.00 0.00 382 ALA A N 4
ATOM 6889 C CA . ALA A 1 106 ? 7.376 3.903 9.287 1.00 0.00 382 ALA A CA 4
ATOM 6890 C C . ALA A 1 106 ? 6.119 4.213 8.486 1.00 0.00 382 ALA A C 4
ATOM 6891 O O . ALA A 1 106 ? 5.684 5.363 8.435 1.00 0.00 382 ALA A O 4
ATOM 6898 N N . ALA A 1 107 ? 5.549 3.194 7.856 1.00 0.00 383 ALA A N 4
ATOM 6899 C CA . ALA A 1 107 ? 4.337 3.369 7.068 1.00 0.00 383 ALA A CA 4
ATOM 6900 C C . ALA A 1 107 ? 3.102 3.276 7.951 1.00 0.00 383 ALA A C 4
ATOM 6901 O O . ALA A 1 107 ? 2.876 2.261 8.612 1.00 0.00 383 ALA A O 4
ATOM 6908 N N . PRO A 1 108 ? 2.302 4.350 7.978 1.00 0.00 384 PRO A N 4
ATOM 6909 C CA . PRO A 1 108 ? 1.073 4.406 8.769 1.00 0.00 384 PRO A CA 4
ATOM 6910 C C . PRO A 1 108 ? 0.033 3.377 8.337 1.00 0.00 384 PRO A C 4
ATOM 6911 O O . PRO A 1 108 ? 0.020 2.918 7.191 1.00 0.00 384 PRO A O 4
ATOM 6922 N N . ILE A 1 109 ? -0.834 3.020 9.271 1.00 0.00 385 ILE A N 4
ATOM 6923 C CA . ILE A 1 109 ? -1.987 2.187 8.981 1.00 0.00 385 ILE A CA 4
ATOM 6924 C C . ILE A 1 109 ? -3.180 3.081 8.663 1.00 0.00 385 ILE A C 4
ATOM 6925 O O . ILE A 1 109 ? -3.464 4.026 9.403 1.00 0.00 385 ILE A O 4
ATOM 6941 N N . PRO A 1 110 ? -3.863 2.817 7.539 1.00 0.00 386 PRO A N 4
ATOM 6942 C CA . PRO A 1 110 ? -5.041 3.581 7.128 1.00 0.00 386 PRO A CA 4
ATOM 6943 C C . PRO A 1 110 ? -6.124 3.599 8.203 1.00 0.00 386 PRO A C 4
ATOM 6944 O O . PRO A 1 110 ? -6.493 2.558 8.752 1.00 0.00 386 PRO A O 4
ATOM 6955 N N . THR A 1 111 ? -6.643 4.783 8.480 1.00 0.00 387 THR A N 4
ATOM 6956 C CA . THR A 1 111 ? -7.646 4.959 9.506 1.00 0.00 387 THR A CA 4
ATOM 6957 C C . THR A 1 111 ? -9.050 4.794 8.925 1.00 0.00 387 THR A C 4
ATOM 6958 O O . THR A 1 111 ? -9.432 5.495 7.990 1.00 0.00 387 THR A O 4
ATOM 6969 N N . LEU A 1 112 ? -9.812 3.880 9.504 1.00 0.00 388 LEU A N 4
ATOM 6970 C CA . LEU A 1 112 ? -11.145 3.549 9.013 1.00 0.00 388 LEU A CA 4
ATOM 6971 C C . LEU A 1 112 ? -11.969 2.941 10.139 1.00 0.00 388 LEU A C 4
ATOM 6972 O O . LEU A 1 112 ? -12.251 1.727 10.087 1.00 0.00 388 LEU A O 4
ATOM 6989 N N . SER A 1 1 ? 23.909 -6.399 1.515 1.00 0.00 277 SER A N 5
ATOM 6990 C CA . SER A 1 1 ? 23.762 -6.843 0.116 1.00 0.00 277 SER A CA 5
ATOM 6991 C C . SER A 1 1 ? 22.713 -6.016 -0.626 1.00 0.00 277 SER A C 5
ATOM 6992 O O . SER A 1 1 ? 22.302 -6.370 -1.733 1.00 0.00 277 SER A O 5
ATOM 7002 N N . MET A 1 2 ? 22.285 -4.906 -0.028 1.00 0.00 278 MET A N 5
ATOM 7003 C CA . MET A 1 2 ? 21.266 -4.070 -0.644 1.00 0.00 278 MET A CA 5
ATOM 7004 C C . MET A 1 2 ? 21.741 -2.626 -0.784 1.00 0.00 278 MET A C 5
ATOM 7005 O O . MET A 1 2 ? 21.217 -1.711 -0.141 1.00 0.00 278 MET A O 5
ATOM 7019 N N . PHE A 1 3 ? 22.754 -2.442 -1.615 1.00 0.00 279 PHE A N 5
ATOM 7020 C CA . PHE A 1 3 ? 23.173 -1.121 -2.061 1.00 0.00 279 PHE A CA 5
ATOM 7021 C C . PHE A 1 3 ? 22.783 -0.996 -3.522 1.00 0.00 279 PHE A C 5
ATOM 7022 O O . PHE A 1 3 ? 22.477 -2.004 -4.158 1.00 0.00 279 PHE A O 5
ATOM 7039 N N . PRO A 1 4 ? 22.750 0.219 -4.081 1.00 0.00 280 PRO A N 5
ATOM 7040 C CA . PRO A 1 4 ? 22.446 0.391 -5.494 1.00 0.00 280 PRO A CA 5
ATOM 7041 C C . PRO A 1 4 ? 23.512 -0.275 -6.345 1.00 0.00 280 PRO A C 5
ATOM 7042 O O . PRO A 1 4 ? 24.697 0.053 -6.263 1.00 0.00 280 PRO A O 5
ATOM 7053 N N . SER A 1 5 ? 23.074 -1.194 -7.168 1.00 0.00 281 SER A N 5
ATOM 7054 C CA . SER A 1 5 ? 23.975 -2.072 -7.886 1.00 0.00 281 SER A CA 5
ATOM 7055 C C . SER A 1 5 ? 23.858 -1.853 -9.386 1.00 0.00 281 SER A C 5
ATOM 7056 O O . SER A 1 5 ? 22.786 -2.054 -9.964 1.00 0.00 281 SER A O 5
ATOM 7064 N N . GLN A 1 6 ? 24.967 -1.419 -9.994 1.00 0.00 282 GLN A N 5
ATOM 7065 C CA . GLN A 1 6 ? 25.030 -1.101 -11.426 1.00 0.00 282 GLN A CA 5
ATOM 7066 C C . GLN A 1 6 ? 24.234 0.170 -11.725 1.00 0.00 282 GLN A C 5
ATOM 7067 O O . GLN A 1 6 ? 24.786 1.168 -12.182 1.00 0.00 282 GLN A O 5
ATOM 7081 N N . ASP A 1 7 ? 22.940 0.117 -11.449 1.00 0.00 283 ASP A N 5
ATOM 7082 C CA . ASP A 1 7 ? 22.057 1.262 -11.592 1.00 0.00 283 ASP A CA 5
ATOM 7083 C C . ASP A 1 7 ? 22.187 2.158 -10.366 1.00 0.00 283 ASP A C 5
ATOM 7084 O O . ASP A 1 7 ? 21.773 1.781 -9.268 1.00 0.00 283 ASP A O 5
ATOM 7093 N N . PRO A 1 8 ? 22.765 3.359 -10.528 1.00 0.00 284 PRO A N 5
ATOM 7094 C CA . PRO A 1 8 ? 23.058 4.249 -9.407 1.00 0.00 284 PRO A CA 5
ATOM 7095 C C . PRO A 1 8 ? 21.857 5.079 -8.967 1.00 0.00 284 PRO A C 5
ATOM 7096 O O . PRO A 1 8 ? 21.998 6.063 -8.239 1.00 0.00 284 PRO A O 5
ATOM 7107 N N . ALA A 1 9 ? 20.685 4.669 -9.408 1.00 0.00 285 ALA A N 5
ATOM 7108 C CA . ALA A 1 9 ? 19.443 5.316 -9.017 1.00 0.00 285 ALA A CA 5
ATOM 7109 C C . ALA A 1 9 ? 18.369 4.265 -8.773 1.00 0.00 285 ALA A C 5
ATOM 7110 O O . ALA A 1 9 ? 17.175 4.561 -8.766 1.00 0.00 285 ALA A O 5
ATOM 7117 N N . GLN A 1 10 ? 18.815 3.033 -8.562 1.00 0.00 286 GLN A N 5
ATOM 7118 C CA . GLN A 1 10 ? 17.910 1.910 -8.391 1.00 0.00 286 GLN A CA 5
ATOM 7119 C C . GLN A 1 10 ? 17.598 1.700 -6.915 1.00 0.00 286 GLN A C 5
ATOM 7120 O O . GLN A 1 10 ? 18.494 1.433 -6.109 1.00 0.00 286 GLN A O 5
ATOM 7134 N N . PRO A 1 11 ? 16.320 1.840 -6.547 1.00 0.00 287 PRO A N 5
ATOM 7135 C CA . PRO A 1 11 ? 15.854 1.619 -5.185 1.00 0.00 287 PRO A CA 5
ATOM 7136 C C . PRO A 1 11 ? 15.964 0.153 -4.778 1.00 0.00 287 PRO A C 5
ATOM 7137 O O . PRO A 1 11 ? 16.208 -0.722 -5.616 1.00 0.00 287 PRO A O 5
ATOM 7148 N N . ARG A 1 12 ? 15.779 -0.118 -3.494 1.00 0.00 288 ARG A N 5
ATOM 7149 C CA . ARG A 1 12 ? 15.909 -1.471 -2.981 1.00 0.00 288 ARG A CA 5
ATOM 7150 C C . ARG A 1 12 ? 14.563 -1.925 -2.425 1.00 0.00 288 ARG A C 5
ATOM 7151 O O . ARG A 1 12 ? 13.524 -1.379 -2.795 1.00 0.00 288 ARG A O 5
ATOM 7172 N N . MET A 1 13 ? 14.575 -2.918 -1.548 1.00 0.00 289 MET A N 5
ATOM 7173 C CA . MET A 1 13 ? 13.340 -3.449 -0.985 1.00 0.00 289 MET A CA 5
ATOM 7174 C C . MET A 1 13 ? 12.899 -2.619 0.217 1.00 0.00 289 MET A C 5
ATOM 7175 O O . MET A 1 13 ? 13.624 -2.525 1.207 1.00 0.00 289 MET A O 5
ATOM 7189 N N . PRO A 1 14 ? 11.714 -1.989 0.139 1.00 0.00 290 PRO A N 5
ATOM 7190 C CA . PRO A 1 14 ? 11.142 -1.246 1.265 1.00 0.00 290 PRO A CA 5
ATOM 7191 C C . PRO A 1 14 ? 10.856 -2.174 2.443 1.00 0.00 290 PRO A C 5
ATOM 7192 O O . PRO A 1 14 ? 10.070 -3.117 2.318 1.00 0.00 290 PRO A O 5
ATOM 7203 N N . PRO A 1 15 ? 11.487 -1.911 3.602 1.00 0.00 291 PRO A N 5
ATOM 7204 C CA . PRO A 1 15 ? 11.564 -2.880 4.706 1.00 0.00 291 PRO A CA 5
ATOM 7205 C C . PRO A 1 15 ? 10.209 -3.397 5.171 1.00 0.00 291 PRO A C 5
ATOM 7206 O O . PRO A 1 15 ? 10.037 -4.602 5.357 1.00 0.00 291 PRO A O 5
ATOM 7217 N N . TRP A 1 16 ? 9.246 -2.500 5.358 1.00 0.00 292 TRP A N 5
ATOM 7218 C CA . TRP A 1 16 ? 7.924 -2.919 5.807 1.00 0.00 292 TRP A CA 5
ATOM 7219 C C . TRP A 1 16 ? 7.004 -3.369 4.674 1.00 0.00 292 TRP A C 5
ATOM 7220 O O . TRP A 1 16 ? 5.938 -3.908 4.945 1.00 0.00 292 TRP A O 5
ATOM 7241 N N . ILE A 1 17 ? 7.388 -3.181 3.415 1.00 0.00 293 ILE A N 5
ATOM 7242 C CA . ILE A 1 17 ? 6.529 -3.616 2.316 1.00 0.00 293 ILE A CA 5
ATOM 7243 C C . ILE A 1 17 ? 6.833 -5.063 1.958 1.00 0.00 293 ILE A C 5
ATOM 7244 O O . ILE A 1 17 ? 5.933 -5.884 1.799 1.00 0.00 293 ILE A O 5
ATOM 7260 N N . TYR A 1 18 ? 8.117 -5.369 1.879 1.00 0.00 294 TYR A N 5
ATOM 7261 C CA . TYR A 1 18 ? 8.574 -6.721 1.599 1.00 0.00 294 TYR A CA 5
ATOM 7262 C C . TYR A 1 18 ? 8.822 -7.464 2.904 1.00 0.00 294 TYR A C 5
ATOM 7263 O O . TYR A 1 18 ? 9.712 -8.312 3.000 1.00 0.00 294 TYR A O 5
ATOM 7281 N N . ASN A 1 19 ? 8.023 -7.130 3.908 1.00 0.00 295 ASN A N 5
ATOM 7282 C CA . ASN A 1 19 ? 8.181 -7.701 5.232 1.00 0.00 295 ASN A CA 5
ATOM 7283 C C . ASN A 1 19 ? 7.434 -9.026 5.305 1.00 0.00 295 ASN A C 5
ATOM 7284 O O . ASN A 1 19 ? 6.250 -9.074 5.632 1.00 0.00 295 ASN A O 5
ATOM 7295 N N . GLU A 1 20 ? 8.134 -10.099 4.980 1.00 0.00 296 GLU A N 5
ATOM 7296 C CA . GLU A 1 20 ? 7.542 -11.429 4.950 1.00 0.00 296 GLU A CA 5
ATOM 7297 C C . GLU A 1 20 ? 7.280 -11.942 6.367 1.00 0.00 296 GLU A C 5
ATOM 7298 O O . GLU A 1 20 ? 6.550 -12.917 6.563 1.00 0.00 296 GLU A O 5
ATOM 7310 N N . SER A 1 21 ? 7.854 -11.264 7.353 1.00 0.00 297 SER A N 5
ATOM 7311 C CA . SER A 1 21 ? 7.811 -11.715 8.734 1.00 0.00 297 SER A CA 5
ATOM 7312 C C . SER A 1 21 ? 6.399 -11.688 9.314 1.00 0.00 297 SER A C 5
ATOM 7313 O O . SER A 1 21 ? 5.947 -12.672 9.895 1.00 0.00 297 SER A O 5
ATOM 7321 N N . LEU A 1 22 ? 5.698 -10.574 9.157 1.00 0.00 298 LEU A N 5
ATOM 7322 C CA . LEU A 1 22 ? 4.395 -10.425 9.789 1.00 0.00 298 LEU A CA 5
ATOM 7323 C C . LEU A 1 22 ? 3.361 -9.827 8.845 1.00 0.00 298 LEU A C 5
ATOM 7324 O O . LEU A 1 22 ? 3.697 -9.290 7.788 1.00 0.00 298 LEU A O 5
ATOM 7340 N N . VAL A 1 23 ? 2.100 -9.950 9.231 1.00 0.00 299 VAL A N 5
ATOM 7341 C CA . VAL A 1 23 ? 1.005 -9.319 8.515 1.00 0.00 299 VAL A CA 5
ATOM 7342 C C . VAL A 1 23 ? 0.502 -8.119 9.304 1.00 0.00 299 VAL A C 5
ATOM 7343 O O . VAL A 1 23 ? 0.068 -8.257 10.449 1.00 0.00 299 VAL A O 5
ATOM 7356 N N . PRO A 1 24 ? 0.565 -6.925 8.701 1.00 0.00 300 PRO A N 5
ATOM 7357 C CA . PRO A 1 24 ? 0.165 -5.675 9.358 1.00 0.00 300 PRO A CA 5
ATOM 7358 C C . PRO A 1 24 ? -1.298 -5.678 9.780 1.00 0.00 300 PRO A C 5
ATOM 7359 O O . PRO A 1 24 ? -2.145 -6.336 9.161 1.00 0.00 300 PRO A O 5
ATOM 7370 N N . ASP A 1 25 ? -1.582 -4.918 10.831 1.00 0.00 301 ASP A N 5
ATOM 7371 C CA . ASP A 1 25 ? -2.945 -4.727 11.312 1.00 0.00 301 ASP A CA 5
ATOM 7372 C C . ASP A 1 25 ? -3.800 -4.122 10.219 1.00 0.00 301 ASP A C 5
ATOM 7373 O O . ASP A 1 25 ? -4.998 -4.356 10.149 1.00 0.00 301 ASP A O 5
ATOM 7382 N N . ALA A 1 26 ? -3.152 -3.346 9.367 1.00 0.00 302 ALA A N 5
ATOM 7383 C CA . ALA A 1 26 ? -3.807 -2.690 8.249 1.00 0.00 302 ALA A CA 5
ATOM 7384 C C . ALA A 1 26 ? -4.372 -3.706 7.246 1.00 0.00 302 ALA A C 5
ATOM 7385 O O . ALA A 1 26 ? -5.447 -3.511 6.691 1.00 0.00 302 ALA A O 5
ATOM 7392 N N . TYR A 1 27 ? -3.641 -4.797 7.047 1.00 0.00 303 TYR A N 5
ATOM 7393 C CA . TYR A 1 27 ? -4.023 -5.812 6.059 1.00 0.00 303 TYR A CA 5
ATOM 7394 C C . TYR A 1 27 ? -5.142 -6.695 6.608 1.00 0.00 303 TYR A C 5
ATOM 7395 O O . TYR A 1 27 ? -6.183 -6.840 5.973 1.00 0.00 303 TYR A O 5
ATOM 7413 N N . LYS A 1 28 ? -4.920 -7.298 7.776 1.00 0.00 304 LYS A N 5
ATOM 7414 C CA . LYS A 1 28 ? -5.983 -8.041 8.461 1.00 0.00 304 LYS A CA 5
ATOM 7415 C C . LYS A 1 28 ? -7.246 -7.182 8.636 1.00 0.00 304 LYS A C 5
ATOM 7416 O O . LYS A 1 28 ? -8.373 -7.676 8.487 1.00 0.00 304 LYS A O 5
ATOM 7435 N N . LYS A 1 29 ? -7.062 -5.896 8.943 1.00 0.00 305 LYS A N 5
ATOM 7436 C CA . LYS A 1 29 ? -8.184 -4.968 8.971 1.00 0.00 305 LYS A CA 5
ATOM 7437 C C . LYS A 1 29 ? -8.857 -4.921 7.624 1.00 0.00 305 LYS A C 5
ATOM 7438 O O . LYS A 1 29 ? -10.071 -5.059 7.518 1.00 0.00 305 LYS A O 5
ATOM 7457 N N . ILE A 1 30 ? -8.049 -4.708 6.602 1.00 0.00 306 ILE A N 5
ATOM 7458 C CA . ILE A 1 30 ? -8.573 -4.541 5.268 1.00 0.00 306 ILE A CA 5
ATOM 7459 C C . ILE A 1 30 ? -9.369 -5.783 4.848 1.00 0.00 306 ILE A C 5
ATOM 7460 O O . ILE A 1 30 ? -10.280 -5.685 4.039 1.00 0.00 306 ILE A O 5
ATOM 7476 N N . LEU A 1 31 ? -8.993 -6.957 5.370 1.00 0.00 307 LEU A N 5
ATOM 7477 C CA . LEU A 1 31 ? -9.787 -8.172 5.171 1.00 0.00 307 LEU A CA 5
ATOM 7478 C C . LEU A 1 31 ? -11.214 -7.966 5.653 1.00 0.00 307 LEU A C 5
ATOM 7479 O O . LEU A 1 31 ? -12.170 -8.231 4.930 1.00 0.00 307 LEU A O 5
ATOM 7495 N N . GLU A 1 32 ? -11.345 -7.494 6.880 1.00 0.00 308 GLU A N 5
ATOM 7496 C CA . GLU A 1 32 ? -12.620 -7.139 7.427 1.00 0.00 308 GLU A CA 5
ATOM 7497 C C . GLU A 1 32 ? -13.302 -6.041 6.607 1.00 0.00 308 GLU A C 5
ATOM 7498 O O . GLU A 1 32 ? -14.517 -6.050 6.417 1.00 0.00 308 GLU A O 5
ATOM 7510 N N . THR A 1 33 ? -12.497 -5.087 6.168 1.00 0.00 309 THR A N 5
ATOM 7511 C CA . THR A 1 33 ? -12.954 -3.959 5.366 1.00 0.00 309 THR A CA 5
ATOM 7512 C C . THR A 1 33 ? -13.470 -4.358 3.969 1.00 0.00 309 THR A C 5
ATOM 7513 O O . THR A 1 33 ? -14.675 -4.366 3.726 1.00 0.00 309 THR A O 5
ATOM 7524 N N . THR A 1 34 ? -12.554 -4.676 3.063 1.00 0.00 310 THR A N 5
ATOM 7525 C CA . THR A 1 34 ? -12.910 -4.864 1.661 1.00 0.00 310 THR A CA 5
ATOM 7526 C C . THR A 1 34 ? -12.355 -6.149 1.054 1.00 0.00 310 THR A C 5
ATOM 7527 O O . THR A 1 34 ? -12.869 -6.620 0.042 1.00 0.00 310 THR A O 5
ATOM 7538 N N . MET A 1 35 ? -11.317 -6.715 1.639 1.00 0.00 311 MET A N 5
ATOM 7539 C CA . MET A 1 35 ? -10.674 -7.855 1.031 1.00 0.00 311 MET A CA 5
ATOM 7540 C C . MET A 1 35 ? -11.499 -9.115 1.240 1.00 0.00 311 MET A C 5
ATOM 7541 O O . MET A 1 35 ? -12.266 -9.223 2.194 1.00 0.00 311 MET A O 5
ATOM 7555 N N . THR A 1 36 ? -11.350 -10.056 0.331 1.00 0.00 312 THR A N 5
ATOM 7556 C CA . THR A 1 36 ? -12.107 -11.285 0.385 1.00 0.00 312 THR A CA 5
ATOM 7557 C C . THR A 1 36 ? -11.222 -12.442 0.821 1.00 0.00 312 THR A C 5
ATOM 7558 O O . THR A 1 36 ? -9.995 -12.329 0.806 1.00 0.00 312 THR A O 5
ATOM 7569 N N . PRO A 1 37 ? -11.824 -13.574 1.220 1.00 0.00 313 PRO A N 5
ATOM 7570 C CA . PRO A 1 37 ? -11.073 -14.760 1.637 1.00 0.00 313 PRO A CA 5
ATOM 7571 C C . PRO A 1 37 ? -10.175 -15.292 0.529 1.00 0.00 313 PRO A C 5
ATOM 7572 O O . PRO A 1 37 ? -9.193 -15.990 0.780 1.00 0.00 313 PRO A O 5
ATOM 7583 N N . THR A 1 38 ? -10.517 -14.939 -0.693 1.00 0.00 314 THR A N 5
ATOM 7584 C CA . THR A 1 38 ? -9.744 -15.327 -1.854 1.00 0.00 314 THR A CA 5
ATOM 7585 C C . THR A 1 38 ? -8.579 -14.363 -2.093 1.00 0.00 314 THR A C 5
ATOM 7586 O O . THR A 1 38 ? -7.590 -14.723 -2.731 1.00 0.00 314 THR A O 5
ATOM 7597 N N . GLY A 1 39 ? -8.679 -13.141 -1.577 1.00 0.00 315 GLY A N 5
ATOM 7598 C CA . GLY A 1 39 ? -7.598 -12.203 -1.743 1.00 0.00 315 GLY A CA 5
ATOM 7599 C C . GLY A 1 39 ? -8.061 -10.787 -2.006 1.00 0.00 315 GLY A C 5
ATOM 7600 O O . GLY A 1 39 ? -9.071 -10.333 -1.462 1.00 0.00 315 GLY A O 5
ATOM 7604 N N . ILE A 1 40 ? -7.306 -10.100 -2.842 1.00 0.00 316 ILE A N 5
ATOM 7605 C CA . ILE A 1 40 ? -7.481 -8.675 -3.078 1.00 0.00 316 ILE A CA 5
ATOM 7606 C C . ILE A 1 40 ? -8.816 -8.364 -3.754 1.00 0.00 316 ILE A C 5
ATOM 7607 O O . ILE A 1 40 ? -9.184 -8.993 -4.747 1.00 0.00 316 ILE A O 5
ATOM 7623 N N . ASP A 1 41 ? -9.530 -7.388 -3.206 1.00 0.00 317 ASP A N 5
ATOM 7624 C CA . ASP A 1 41 ? -10.808 -6.956 -3.760 1.00 0.00 317 ASP A CA 5
ATOM 7625 C C . ASP A 1 41 ? -10.987 -5.459 -3.562 1.00 0.00 317 ASP A C 5
ATOM 7626 O O . ASP A 1 41 ? -11.391 -5.014 -2.495 1.00 0.00 317 ASP A O 5
ATOM 7635 N N . THR A 1 42 ? -10.623 -4.686 -4.568 1.00 0.00 318 THR A N 5
ATOM 7636 C CA . THR A 1 42 ? -10.764 -3.234 -4.525 1.00 0.00 318 THR A CA 5
ATOM 7637 C C . THR A 1 42 ? -12.232 -2.782 -4.489 1.00 0.00 318 THR A C 5
ATOM 7638 O O . THR A 1 42 ? -12.521 -1.644 -4.111 1.00 0.00 318 THR A O 5
ATOM 7649 N N . ALA A 1 43 ? -13.143 -3.671 -4.888 1.00 0.00 319 ALA A N 5
ATOM 7650 C CA . ALA A 1 43 ? -14.545 -3.318 -5.126 1.00 0.00 319 ALA A CA 5
ATOM 7651 C C . ALA A 1 43 ? -15.208 -2.625 -3.933 1.00 0.00 319 ALA A C 5
ATOM 7652 O O . ALA A 1 43 ? -15.920 -1.636 -4.107 1.00 0.00 319 ALA A O 5
ATOM 7659 N N . LYS A 1 44 ? -14.974 -3.123 -2.732 1.00 0.00 320 LYS A N 5
ATOM 7660 C CA . LYS A 1 44 ? -15.590 -2.531 -1.542 1.00 0.00 320 LYS A CA 5
ATOM 7661 C C . LYS A 1 44 ? -14.778 -1.337 -1.046 1.00 0.00 320 LYS A C 5
ATOM 7662 O O . LYS A 1 44 ? -15.303 -0.436 -0.387 1.00 0.00 320 LYS A O 5
ATOM 7681 N N . LEU A 1 45 ? -13.500 -1.332 -1.383 1.00 0.00 321 LEU A N 5
ATOM 7682 C CA . LEU A 1 45 ? -12.583 -0.302 -0.924 1.00 0.00 321 LEU A CA 5
ATOM 7683 C C . LEU A 1 45 ? -13.023 1.061 -1.431 1.00 0.00 321 LEU A C 5
ATOM 7684 O O . LEU A 1 45 ? -12.992 2.035 -0.681 1.00 0.00 321 LEU A O 5
ATOM 7700 N N . TYR A 1 46 ? -13.436 1.119 -2.700 1.00 0.00 322 TYR A N 5
ATOM 7701 C CA . TYR A 1 46 ? -13.844 2.379 -3.311 1.00 0.00 322 TYR A CA 5
ATOM 7702 C C . TYR A 1 46 ? -14.849 3.120 -2.424 1.00 0.00 322 TYR A C 5
ATOM 7703 O O . TYR A 1 46 ? -14.532 4.200 -1.925 1.00 0.00 322 TYR A O 5
ATOM 7721 N N . PRO A 1 47 ? -16.068 2.566 -2.199 1.00 0.00 323 PRO A N 5
ATOM 7722 C CA . PRO A 1 47 ? -17.091 3.247 -1.408 1.00 0.00 323 PRO A CA 5
ATOM 7723 C C . PRO A 1 47 ? -16.621 3.602 -0.003 1.00 0.00 323 PRO A C 5
ATOM 7724 O O . PRO A 1 47 ? -16.838 4.723 0.450 1.00 0.00 323 PRO A O 5
ATOM 7735 N N . ILE A 1 48 ? -15.967 2.670 0.685 1.00 0.00 324 ILE A N 5
ATOM 7736 C CA . ILE A 1 48 ? -15.570 2.917 2.060 1.00 0.00 324 ILE A CA 5
ATOM 7737 C C . ILE A 1 48 ? -14.491 3.987 2.155 1.00 0.00 324 ILE A C 5
ATOM 7738 O O . ILE A 1 48 ? -14.671 4.991 2.841 1.00 0.00 324 ILE A O 5
ATOM 7754 N N . LEU A 1 49 ? -13.368 3.778 1.476 1.00 0.00 325 LEU A N 5
ATOM 7755 C CA . LEU A 1 49 ? -12.313 4.785 1.455 1.00 0.00 325 LEU A CA 5
ATOM 7756 C C . LEU A 1 49 ? -12.756 6.144 0.928 1.00 0.00 325 LEU A C 5
ATOM 7757 O O . LEU A 1 49 ? -12.359 7.169 1.478 1.00 0.00 325 LEU A O 5
ATOM 7773 N N . MET A 1 50 ? -13.556 6.187 -0.127 1.00 0.00 326 MET A N 5
ATOM 7774 C CA . MET A 1 50 ? -14.005 7.477 -0.636 1.00 0.00 326 MET A CA 5
ATOM 7775 C C . MET A 1 50 ? -14.885 8.161 0.407 1.00 0.00 326 MET A C 5
ATOM 7776 O O . MET A 1 50 ? -14.936 9.389 0.489 1.00 0.00 326 MET A O 5
ATOM 7790 N N . SER A 1 51 ? -15.568 7.351 1.216 1.00 0.00 327 SER A N 5
ATOM 7791 C CA . SER A 1 51 ? -16.380 7.858 2.304 1.00 0.00 327 SER A CA 5
ATOM 7792 C C . SER A 1 51 ? -15.498 8.291 3.477 1.00 0.00 327 SER A C 5
ATOM 7793 O O . SER A 1 51 ? -15.928 9.018 4.368 1.00 0.00 327 SER A O 5
ATOM 7801 N N . SER A 1 52 ? -14.255 7.834 3.451 1.00 0.00 328 SER A N 5
ATOM 7802 C CA . SER A 1 52 ? -13.258 8.246 4.428 1.00 0.00 328 SER A CA 5
ATOM 7803 C C . SER A 1 52 ? -12.647 9.584 4.000 1.00 0.00 328 SER A C 5
ATOM 7804 O O . SER A 1 52 ? -11.666 10.056 4.576 1.00 0.00 328 SER A O 5
ATOM 7812 N N . GLY A 1 53 ? -13.255 10.196 2.986 1.00 0.00 329 GLY A N 5
ATOM 7813 C CA . GLY A 1 53 ? -12.819 11.497 2.526 1.00 0.00 329 GLY A CA 5
ATOM 7814 C C . GLY A 1 53 ? -11.800 11.413 1.409 1.00 0.00 329 GLY A C 5
ATOM 7815 O O . GLY A 1 53 ? -11.124 12.397 1.105 1.00 0.00 329 GLY A O 5
ATOM 7819 N N . LEU A 1 54 ? -11.677 10.244 0.791 1.00 0.00 330 LEU A N 5
ATOM 7820 C CA . LEU A 1 54 ? -10.690 10.041 -0.231 1.00 0.00 330 LEU A CA 5
ATOM 7821 C C . LEU A 1 54 ? -11.300 9.996 -1.632 1.00 0.00 330 LEU A C 5
ATOM 7822 O O . LEU A 1 54 ? -12.435 9.564 -1.820 1.00 0.00 330 LEU A O 5
ATOM 7838 N N . PRO A 1 55 ? -10.542 10.470 -2.632 1.00 0.00 331 PRO A N 5
ATOM 7839 C CA . PRO A 1 55 ? -11.008 10.579 -4.002 1.00 0.00 331 PRO A CA 5
ATOM 7840 C C . PRO A 1 55 ? -11.033 9.235 -4.696 1.00 0.00 331 PRO A C 5
ATOM 7841 O O . PRO A 1 55 ? -10.032 8.521 -4.685 1.00 0.00 331 PRO A O 5
ATOM 7852 N N . ARG A 1 56 ? -12.156 8.902 -5.330 1.00 0.00 332 ARG A N 5
ATOM 7853 C CA . ARG A 1 56 ? -12.262 7.657 -6.091 1.00 0.00 332 ARG A CA 5
ATOM 7854 C C . ARG A 1 56 ? -11.226 7.637 -7.207 1.00 0.00 332 ARG A C 5
ATOM 7855 O O . ARG A 1 56 ? -10.874 6.580 -7.729 1.00 0.00 332 ARG A O 5
ATOM 7876 N N . GLU A 1 57 ? -10.734 8.823 -7.543 1.00 0.00 333 GLU A N 5
ATOM 7877 C CA . GLU A 1 57 ? -9.667 8.977 -8.505 1.00 0.00 333 GLU A CA 5
ATOM 7878 C C . GLU A 1 57 ? -8.355 8.430 -7.952 1.00 0.00 333 GLU A C 5
ATOM 7879 O O . GLU A 1 57 ? -7.787 7.488 -8.509 1.00 0.00 333 GLU A O 5
ATOM 7891 N N . THR A 1 58 ? -7.890 8.981 -6.831 1.00 0.00 334 THR A N 5
ATOM 7892 C CA . THR A 1 58 ? -6.642 8.544 -6.226 1.00 0.00 334 THR A CA 5
ATOM 7893 C C . THR A 1 58 ? -6.755 7.138 -5.653 1.00 0.00 334 THR A C 5
ATOM 7894 O O . THR A 1 58 ? -5.807 6.367 -5.725 1.00 0.00 334 THR A O 5
ATOM 7905 N N . LEU A 1 59 ? -7.911 6.801 -5.095 1.00 0.00 335 LEU A N 5
ATOM 7906 C CA . LEU A 1 59 ? -8.132 5.434 -4.606 1.00 0.00 335 LEU A CA 5
ATOM 7907 C C . LEU A 1 59 ? -7.867 4.403 -5.727 1.00 0.00 335 LEU A C 5
ATOM 7908 O O . LEU A 1 59 ? -7.155 3.411 -5.523 1.00 0.00 335 LEU A O 5
ATOM 7924 N N . GLY A 1 60 ? -8.406 4.661 -6.919 1.00 0.00 336 GLY A N 5
ATOM 7925 C CA . GLY A 1 60 ? -8.124 3.799 -8.066 1.00 0.00 336 GLY A CA 5
ATOM 7926 C C . GLY A 1 60 ? -6.648 3.757 -8.419 1.00 0.00 336 GLY A C 5
ATOM 7927 O O . GLY A 1 60 ? -6.108 2.701 -8.764 1.00 0.00 336 GLY A O 5
ATOM 7931 N N . GLN A 1 61 ? -5.982 4.898 -8.303 1.00 0.00 337 GLN A N 5
ATOM 7932 C CA . GLN A 1 61 ? -4.571 4.992 -8.619 1.00 0.00 337 GLN A CA 5
ATOM 7933 C C . GLN A 1 61 ? -3.767 4.169 -7.629 1.00 0.00 337 GLN A C 5
ATOM 7934 O O . GLN A 1 61 ? -2.811 3.489 -7.992 1.00 0.00 337 GLN A O 5
ATOM 7948 N N . ILE A 1 62 ? -4.173 4.255 -6.375 1.00 0.00 338 ILE A N 5
ATOM 7949 C CA . ILE A 1 62 ? -3.533 3.523 -5.302 1.00 0.00 338 ILE A CA 5
ATOM 7950 C C . ILE A 1 62 ? -3.520 2.016 -5.571 1.00 0.00 338 ILE A C 5
ATOM 7951 O O . ILE A 1 62 ? -2.493 1.374 -5.348 1.00 0.00 338 ILE A O 5
ATOM 7967 N N . TRP A 1 63 ? -4.614 1.431 -6.076 1.00 0.00 339 TRP A N 5
ATOM 7968 C CA . TRP A 1 63 ? -4.594 0.008 -6.428 1.00 0.00 339 TRP A CA 5
ATOM 7969 C C . TRP A 1 63 ? -3.677 -0.209 -7.621 1.00 0.00 339 TRP A C 5
ATOM 7970 O O . TRP A 1 63 ? -3.029 -1.248 -7.763 1.00 0.00 339 TRP A O 5
ATOM 7991 N N . ALA A 1 64 ? -3.651 0.801 -8.481 1.00 0.00 340 ALA A N 5
ATOM 7992 C CA . ALA A 1 64 ? -3.032 0.698 -9.793 1.00 0.00 340 ALA A CA 5
ATOM 7993 C C . ALA A 1 64 ? -1.512 0.797 -9.701 1.00 0.00 340 ALA A C 5
ATOM 7994 O O . ALA A 1 64 ? -0.797 0.473 -10.653 1.00 0.00 340 ALA A O 5
ATOM 8001 N N . LEU A 1 65 ? -1.023 1.249 -8.557 1.00 0.00 341 LEU A N 5
ATOM 8002 C CA . LEU A 1 65 ? 0.412 1.363 -8.326 1.00 0.00 341 LEU A CA 5
ATOM 8003 C C . LEU A 1 65 ? 0.995 0.041 -7.829 1.00 0.00 341 LEU A C 5
ATOM 8004 O O . LEU A 1 65 ? 1.503 -0.054 -6.711 1.00 0.00 341 LEU A O 5
ATOM 8020 N N . ALA A 1 66 ? 0.916 -0.977 -8.673 1.00 0.00 342 ALA A N 5
ATOM 8021 C CA . ALA A 1 66 ? 1.480 -2.280 -8.357 1.00 0.00 342 ALA A CA 5
ATOM 8022 C C . ALA A 1 66 ? 2.955 -2.316 -8.734 1.00 0.00 342 ALA A C 5
ATOM 8023 O O . ALA A 1 66 ? 3.347 -1.801 -9.780 1.00 0.00 342 ALA A O 5
ATOM 8030 N N . ASN A 1 67 ? 3.771 -2.920 -7.879 1.00 0.00 343 ASN A N 5
ATOM 8031 C CA . ASN A 1 67 ? 5.209 -2.995 -8.121 1.00 0.00 343 ASN A CA 5
ATOM 8032 C C . ASN A 1 67 ? 5.531 -4.095 -9.123 1.00 0.00 343 ASN A C 5
ATOM 8033 O O . ASN A 1 67 ? 6.647 -4.174 -9.633 1.00 0.00 343 ASN A O 5
ATOM 8044 N N . ARG A 1 68 ? 4.548 -4.942 -9.399 1.00 0.00 344 ARG A N 5
ATOM 8045 C CA . ARG A 1 68 ? 4.738 -6.095 -10.271 1.00 0.00 344 ARG A CA 5
ATOM 8046 C C . ARG A 1 68 ? 3.477 -6.379 -11.072 1.00 0.00 344 ARG A C 5
ATOM 8047 O O . ARG A 1 68 ? 2.368 -6.144 -10.594 1.00 0.00 344 ARG A O 5
ATOM 8068 N N . THR A 1 69 ? 3.648 -6.881 -12.286 1.00 0.00 345 THR A N 5
ATOM 8069 C CA . THR A 1 69 ? 2.520 -7.341 -13.081 1.00 0.00 345 THR A CA 5
ATOM 8070 C C . THR A 1 69 ? 2.373 -8.852 -12.934 1.00 0.00 345 THR A C 5
ATOM 8071 O O . THR A 1 69 ? 2.528 -9.609 -13.894 1.00 0.00 345 THR A O 5
ATOM 8082 N N . THR A 1 70 ? 2.072 -9.273 -11.720 1.00 0.00 346 THR A N 5
ATOM 8083 C CA . THR A 1 70 ? 2.003 -10.682 -11.378 1.00 0.00 346 THR A CA 5
ATOM 8084 C C . THR A 1 70 ? 0.693 -11.315 -11.845 1.00 0.00 346 THR A C 5
ATOM 8085 O O . THR A 1 70 ? -0.320 -10.628 -11.993 1.00 0.00 346 THR A O 5
ATOM 8096 N N . PRO A 1 71 ? 0.710 -12.637 -12.112 1.00 0.00 347 PRO A N 5
ATOM 8097 C CA . PRO A 1 71 ? -0.504 -13.398 -12.428 1.00 0.00 347 PRO A CA 5
ATOM 8098 C C . PRO A 1 71 ? -1.520 -13.300 -11.296 1.00 0.00 347 PRO A C 5
ATOM 8099 O O . PRO A 1 71 ? -2.729 -13.372 -11.515 1.00 0.00 347 PRO A O 5
ATOM 8110 N N . GLY A 1 72 ? -1.006 -13.146 -10.082 1.00 0.00 348 GLY A N 5
ATOM 8111 C CA . GLY A 1 72 ? -1.849 -12.838 -8.950 1.00 0.00 348 GLY A CA 5
ATOM 8112 C C . GLY A 1 72 ? -2.120 -11.352 -8.887 1.00 0.00 348 GLY A C 5
ATOM 8113 O O . GLY A 1 72 ? -1.187 -10.550 -8.820 1.00 0.00 348 GLY A O 5
ATOM 8117 N N . LYS A 1 73 ? -3.390 -10.985 -8.929 1.00 0.00 349 LYS A N 5
ATOM 8118 C CA . LYS A 1 73 ? -3.784 -9.585 -9.004 1.00 0.00 349 LYS A CA 5
ATOM 8119 C C . LYS A 1 73 ? -3.504 -8.866 -7.689 1.00 0.00 349 LYS A C 5
ATOM 8120 O O . LYS A 1 73 ? -4.247 -9.021 -6.720 1.00 0.00 349 LYS A O 5
ATOM 8139 N N . LEU A 1 74 ? -2.424 -8.080 -7.687 1.00 0.00 350 LEU A N 5
ATOM 8140 C CA . LEU A 1 74 ? -1.956 -7.355 -6.502 1.00 0.00 350 LEU A CA 5
ATOM 8141 C C . LEU A 1 74 ? -1.444 -8.323 -5.436 1.00 0.00 350 LEU A C 5
ATOM 8142 O O . LEU A 1 74 ? -2.221 -8.988 -4.751 1.00 0.00 350 LEU A O 5
ATOM 8158 N N . THR A 1 75 ? -0.129 -8.413 -5.311 1.00 0.00 351 THR A N 5
ATOM 8159 C CA . THR A 1 75 ? 0.478 -9.248 -4.287 1.00 0.00 351 THR A CA 5
ATOM 8160 C C . THR A 1 75 ? 0.357 -8.565 -2.924 1.00 0.00 351 THR A C 5
ATOM 8161 O O . THR A 1 75 ? 0.123 -7.360 -2.861 1.00 0.00 351 THR A O 5
ATOM 8172 N N . LYS A 1 76 ? 0.473 -9.328 -1.843 1.00 0.00 352 LYS A N 5
ATOM 8173 C CA . LYS A 1 76 ? 0.377 -8.744 -0.504 1.00 0.00 352 LYS A CA 5
ATOM 8174 C C . LYS A 1 76 ? 1.335 -7.550 -0.328 1.00 0.00 352 LYS A C 5
ATOM 8175 O O . LYS A 1 76 ? 0.964 -6.558 0.301 1.00 0.00 352 LYS A O 5
ATOM 8194 N N . GLU A 1 77 ? 2.553 -7.630 -0.884 1.00 0.00 353 GLU A N 5
ATOM 8195 C CA . GLU A 1 77 ? 3.459 -6.465 -0.904 1.00 0.00 353 GLU A CA 5
ATOM 8196 C C . GLU A 1 77 ? 2.785 -5.257 -1.558 1.00 0.00 353 GLU A C 5
ATOM 8197 O O . GLU A 1 77 ? 2.832 -4.143 -1.032 1.00 0.00 353 GLU A O 5
ATOM 8209 N N . GLU A 1 78 ? 2.148 -5.486 -2.703 1.00 0.00 354 GLU A N 5
ATOM 8210 C CA . GLU A 1 78 ? 1.440 -4.431 -3.417 1.00 0.00 354 GLU A CA 5
ATOM 8211 C C . GLU A 1 78 ? 0.266 -3.923 -2.588 1.00 0.00 354 GLU A C 5
ATOM 8212 O O . GLU A 1 78 ? -0.080 -2.745 -2.643 1.00 0.00 354 GLU A O 5
ATOM 8224 N N . LEU A 1 79 ? -0.328 -4.812 -1.800 1.00 0.00 355 LEU A N 5
ATOM 8225 C CA . LEU A 1 79 ? -1.465 -4.449 -0.966 1.00 0.00 355 LEU A CA 5
ATOM 8226 C C . LEU A 1 79 ? -0.986 -3.594 0.201 1.00 0.00 355 LEU A C 5
ATOM 8227 O O . LEU A 1 79 ? -1.663 -2.655 0.619 1.00 0.00 355 LEU A O 5
ATOM 8243 N N . TYR A 1 80 ? 0.199 -3.906 0.712 1.00 0.00 356 TYR A N 5
ATOM 8244 C CA . TYR A 1 80 ? 0.804 -3.103 1.764 1.00 0.00 356 TYR A CA 5
ATOM 8245 C C . TYR A 1 80 ? 1.133 -1.724 1.202 1.00 0.00 356 TYR A C 5
ATOM 8246 O O . TYR A 1 80 ? 0.942 -0.706 1.866 1.00 0.00 356 TYR A O 5
ATOM 8264 N N . THR A 1 81 ? 1.611 -1.705 -0.040 1.00 0.00 357 THR A N 5
ATOM 8265 C CA . THR A 1 81 ? 1.874 -0.458 -0.747 1.00 0.00 357 THR A CA 5
ATOM 8266 C C . THR A 1 81 ? 0.591 0.368 -0.831 1.00 0.00 357 THR A C 5
ATOM 8267 O O . THR A 1 81 ? 0.613 1.597 -0.740 1.00 0.00 357 THR A O 5
ATOM 8278 N N . VAL A 1 82 ? -0.525 -0.336 -0.956 1.00 0.00 358 VAL A N 5
ATOM 8279 C CA . VAL A 1 82 ? -1.833 0.287 -1.018 1.00 0.00 358 VAL A CA 5
ATOM 8280 C C . VAL A 1 82 ? -2.223 0.843 0.350 1.00 0.00 358 VAL A C 5
ATOM 8281 O O . VAL A 1 82 ? -2.511 2.029 0.486 1.00 0.00 358 VAL A O 5
ATOM 8294 N N . LEU A 1 83 ? -2.188 -0.028 1.356 1.00 0.00 359 LEU A N 5
ATOM 8295 C CA . LEU A 1 83 ? -2.504 0.334 2.738 1.00 0.00 359 LEU A CA 5
ATOM 8296 C C . LEU A 1 83 ? -1.749 1.575 3.179 1.00 0.00 359 LEU A C 5
ATOM 8297 O O . LEU A 1 83 ? -2.320 2.487 3.783 1.00 0.00 359 LEU A O 5
ATOM 8313 N N . ALA A 1 84 ? -0.473 1.613 2.846 1.00 0.00 360 ALA A N 5
ATOM 8314 C CA . ALA A 1 84 ? 0.369 2.727 3.235 1.00 0.00 360 ALA A CA 5
ATOM 8315 C C . ALA A 1 84 ? -0.018 3.994 2.489 1.00 0.00 360 ALA A C 5
ATOM 8316 O O . ALA A 1 84 ? -0.019 5.078 3.065 1.00 0.00 360 ALA A O 5
ATOM 8323 N N . MET A 1 85 ? -0.374 3.861 1.211 1.00 0.00 361 MET A N 5
ATOM 8324 C CA . MET A 1 85 ? -0.732 5.022 0.410 1.00 0.00 361 MET A CA 5
ATOM 8325 C C . MET A 1 85 ? -2.059 5.613 0.865 1.00 0.00 361 MET A C 5
ATOM 8326 O O . MET A 1 85 ? -2.256 6.824 0.783 1.00 0.00 361 MET A O 5
ATOM 8340 N N . ILE A 1 86 ? -2.961 4.771 1.367 1.00 0.00 362 ILE A N 5
ATOM 8341 C CA . ILE A 1 86 ? -4.206 5.273 1.938 1.00 0.00 362 ILE A CA 5
ATOM 8342 C C . ILE A 1 86 ? -3.892 6.078 3.195 1.00 0.00 362 ILE A C 5
ATOM 8343 O O . ILE A 1 86 ? -4.408 7.177 3.386 1.00 0.00 362 ILE A O 5
ATOM 8359 N N . ALA A 1 87 ? -3.010 5.526 4.028 1.00 0.00 363 ALA A N 5
ATOM 8360 C CA . ALA A 1 87 ? -2.606 6.168 5.274 1.00 0.00 363 ALA A CA 5
ATOM 8361 C C . ALA A 1 87 ? -2.021 7.552 5.024 1.00 0.00 363 ALA A C 5
ATOM 8362 O O . ALA A 1 87 ? -2.442 8.527 5.638 1.00 0.00 363 ALA A O 5
ATOM 8369 N N . VAL A 1 88 ? -1.069 7.635 4.101 1.00 0.00 364 VAL A N 5
ATOM 8370 C CA . VAL A 1 88 ? -0.414 8.880 3.775 1.00 0.00 364 VAL A CA 5
ATOM 8371 C C . VAL A 1 88 ? -1.401 9.895 3.211 1.00 0.00 364 VAL A C 5
ATOM 8372 O O . VAL A 1 88 ? -1.371 11.076 3.566 1.00 0.00 364 VAL A O 5
ATOM 8385 N N . THR A 1 89 ? -2.308 9.406 2.376 1.00 0.00 365 THR A N 5
ATOM 8386 C CA . THR A 1 89 ? -3.313 10.264 1.763 1.00 0.00 365 THR A CA 5
ATOM 8387 C C . THR A 1 89 ? -4.240 10.811 2.847 1.00 0.00 365 THR A C 5
ATOM 8388 O O . THR A 1 89 ? -4.506 12.012 2.907 1.00 0.00 365 THR A O 5
ATOM 8399 N N . GLN A 1 90 ? -4.701 9.915 3.714 1.00 0.00 366 GLN A N 5
ATOM 8400 C CA . GLN A 1 90 ? -5.509 10.290 4.874 1.00 0.00 366 GLN A CA 5
ATOM 8401 C C . GLN A 1 90 ? -4.792 11.287 5.785 1.00 0.00 366 GLN A C 5
ATOM 8402 O O . GLN A 1 90 ? -5.436 12.149 6.386 1.00 0.00 366 GLN A O 5
ATOM 8416 N N . ARG A 1 91 ? -3.465 11.182 5.885 1.00 0.00 367 ARG A N 5
ATOM 8417 C CA . ARG A 1 91 ? -2.694 12.056 6.764 1.00 0.00 367 ARG A CA 5
ATOM 8418 C C . ARG A 1 91 ? -2.560 13.461 6.186 1.00 0.00 367 ARG A C 5
ATOM 8419 O O . ARG A 1 91 ? -1.889 14.318 6.761 1.00 0.00 367 ARG A O 5
ATOM 8440 N N . GLY A 1 92 ? -3.203 13.693 5.048 1.00 0.00 368 GLY A N 5
ATOM 8441 C CA . GLY A 1 92 ? -3.160 14.996 4.419 1.00 0.00 368 GLY A CA 5
ATOM 8442 C C . GLY A 1 92 ? -1.918 15.173 3.576 1.00 0.00 368 GLY A C 5
ATOM 8443 O O . GLY A 1 92 ? -1.635 16.265 3.081 1.00 0.00 368 GLY A O 5
ATOM 8447 N N . VAL A 1 93 ? -1.174 14.088 3.426 1.00 0.00 369 VAL A N 5
ATOM 8448 C CA . VAL A 1 93 ? 0.043 14.086 2.638 1.00 0.00 369 VAL A CA 5
ATOM 8449 C C . VAL A 1 93 ? -0.260 13.584 1.232 1.00 0.00 369 VAL A C 5
ATOM 8450 O O . VAL A 1 93 ? -0.658 12.435 1.046 1.00 0.00 369 VAL A O 5
ATOM 8463 N N . PRO A 1 94 ? -0.114 14.450 0.226 1.00 0.00 370 PRO A N 5
ATOM 8464 C CA . PRO A 1 94 ? -0.405 14.101 -1.162 1.00 0.00 370 PRO A CA 5
ATOM 8465 C C . PRO A 1 94 ? 0.583 13.080 -1.713 1.00 0.00 370 PRO A C 5
ATOM 8466 O O . PRO A 1 94 ? 1.780 13.132 -1.416 1.00 0.00 370 PRO A O 5
ATOM 8477 N N . ALA A 1 95 ? 0.085 12.160 -2.523 1.00 0.00 371 ALA A N 5
ATOM 8478 C CA . ALA A 1 95 ? 0.930 11.150 -3.122 1.00 0.00 371 ALA A CA 5
ATOM 8479 C C . ALA A 1 95 ? 1.418 11.615 -4.483 1.00 0.00 371 ALA A C 5
ATOM 8480 O O . ALA A 1 95 ? 0.655 11.662 -5.451 1.00 0.00 371 ALA A O 5
ATOM 8487 N N . MET A 1 96 ? 2.691 11.970 -4.548 1.00 0.00 372 MET A N 5
ATOM 8488 C CA . MET A 1 96 ? 3.299 12.417 -5.791 1.00 0.00 372 MET A CA 5
ATOM 8489 C C . MET A 1 96 ? 4.418 11.474 -6.202 1.00 0.00 372 MET A C 5
ATOM 8490 O O . MET A 1 96 ? 4.583 11.159 -7.380 1.00 0.00 372 MET A O 5
ATOM 8504 N N . SER A 1 97 ? 5.170 11.020 -5.215 1.00 0.00 373 SER A N 5
ATOM 8505 C CA . SER A 1 97 ? 6.290 10.121 -5.442 1.00 0.00 373 SER A CA 5
ATOM 8506 C C . SER A 1 97 ? 6.589 9.345 -4.157 1.00 0.00 373 SER A C 5
ATOM 8507 O O . SER A 1 97 ? 6.119 9.722 -3.079 1.00 0.00 373 SER A O 5
ATOM 8515 N N . PRO A 1 98 ? 7.366 8.243 -4.251 1.00 0.00 374 PRO A N 5
ATOM 8516 C CA . PRO A 1 98 ? 7.702 7.398 -3.093 1.00 0.00 374 PRO A CA 5
ATOM 8517 C C . PRO A 1 98 ? 8.564 8.119 -2.054 1.00 0.00 374 PRO A C 5
ATOM 8518 O O . PRO A 1 98 ? 8.888 7.552 -1.011 1.00 0.00 374 PRO A O 5
ATOM 8529 N N . ASP A 1 99 ? 8.918 9.367 -2.343 1.00 0.00 375 ASP A N 5
ATOM 8530 C CA . ASP A 1 99 ? 9.706 10.193 -1.427 1.00 0.00 375 ASP A CA 5
ATOM 8531 C C . ASP A 1 99 ? 8.992 10.376 -0.094 1.00 0.00 375 ASP A C 5
ATOM 8532 O O . ASP A 1 99 ? 9.632 10.563 0.935 1.00 0.00 375 ASP A O 5
ATOM 8541 N N . ALA A 1 100 ? 7.663 10.334 -0.105 1.00 0.00 376 ALA A N 5
ATOM 8542 C CA . ALA A 1 100 ? 6.913 10.500 1.132 1.00 0.00 376 ALA A CA 5
ATOM 8543 C C . ALA A 1 100 ? 6.988 9.242 1.987 1.00 0.00 376 ALA A C 5
ATOM 8544 O O . ALA A 1 100 ? 6.957 9.317 3.208 1.00 0.00 376 ALA A O 5
ATOM 8551 N N . LEU A 1 101 ? 7.140 8.095 1.337 1.00 0.00 377 LEU A N 5
ATOM 8552 C CA . LEU A 1 101 ? 7.343 6.838 2.044 1.00 0.00 377 LEU A CA 5
ATOM 8553 C C . LEU A 1 101 ? 8.760 6.784 2.586 1.00 0.00 377 LEU A C 5
ATOM 8554 O O . LEU A 1 101 ? 9.043 6.163 3.607 1.00 0.00 377 LEU A O 5
ATOM 8570 N N . ASN A 1 102 ? 9.636 7.466 1.867 1.00 0.00 378 ASN A N 5
ATOM 8571 C CA . ASN A 1 102 ? 11.050 7.578 2.199 1.00 0.00 378 ASN A CA 5
ATOM 8572 C C . ASN A 1 102 ? 11.232 8.249 3.562 1.00 0.00 378 ASN A C 5
ATOM 8573 O O . ASN A 1 102 ? 12.212 8.005 4.267 1.00 0.00 378 ASN A O 5
ATOM 8584 N N . GLN A 1 103 ? 10.262 9.077 3.939 1.00 0.00 379 GLN A N 5
ATOM 8585 C CA . GLN A 1 103 ? 10.372 9.875 5.152 1.00 0.00 379 GLN A CA 5
ATOM 8586 C C . GLN A 1 103 ? 9.802 9.155 6.368 1.00 0.00 379 GLN A C 5
ATOM 8587 O O . GLN A 1 103 ? 10.065 9.552 7.502 1.00 0.00 379 GLN A O 5
ATOM 8601 N N . PHE A 1 104 ? 9.031 8.103 6.143 1.00 0.00 380 PHE A N 5
ATOM 8602 C CA . PHE A 1 104 ? 8.419 7.376 7.247 1.00 0.00 380 PHE A CA 5
ATOM 8603 C C . PHE A 1 104 ? 9.248 6.159 7.625 1.00 0.00 380 PHE A C 5
ATOM 8604 O O . PHE A 1 104 ? 9.363 5.207 6.854 1.00 0.00 380 PHE A O 5
ATOM 8621 N N . PRO A 1 105 ? 9.852 6.192 8.823 1.00 0.00 381 PRO A N 5
ATOM 8622 C CA . PRO A 1 105 ? 10.575 5.049 9.402 1.00 0.00 381 PRO A CA 5
ATOM 8623 C C . PRO A 1 105 ? 9.759 3.770 9.421 1.00 0.00 381 PRO A C 5
ATOM 8624 O O . PRO A 1 105 ? 10.267 2.670 9.208 1.00 0.00 381 PRO A O 5
ATOM 8635 N N . ALA A 1 106 ? 8.488 3.951 9.687 1.00 0.00 382 ALA A N 5
ATOM 8636 C CA . ALA A 1 106 ? 7.532 2.858 9.735 1.00 0.00 382 ALA A CA 5
ATOM 8637 C C . ALA A 1 106 ? 6.266 3.241 8.984 1.00 0.00 382 ALA A C 5
ATOM 8638 O O . ALA A 1 106 ? 5.924 4.422 8.893 1.00 0.00 382 ALA A O 5
ATOM 8645 N N . ALA A 1 107 ? 5.573 2.244 8.456 1.00 0.00 383 ALA A N 5
ATOM 8646 C CA . ALA A 1 107 ? 4.392 2.480 7.641 1.00 0.00 383 ALA A CA 5
ATOM 8647 C C . ALA A 1 107 ? 3.153 2.668 8.506 1.00 0.00 383 ALA A C 5
ATOM 8648 O O . ALA A 1 107 ? 2.846 1.840 9.366 1.00 0.00 383 ALA A O 5
ATOM 8655 N N . PRO A 1 108 ? 2.447 3.788 8.300 1.00 0.00 384 PRO A N 5
ATOM 8656 C CA . PRO A 1 108 ? 1.191 4.083 8.999 1.00 0.00 384 PRO A CA 5
ATOM 8657 C C . PRO A 1 108 ? 0.070 3.126 8.611 1.00 0.00 384 PRO A C 5
ATOM 8658 O O . PRO A 1 108 ? -0.075 2.767 7.442 1.00 0.00 384 PRO A O 5
ATOM 8669 N N . ILE A 1 109 ? -0.718 2.712 9.590 1.00 0.00 385 ILE A N 5
ATOM 8670 C CA . ILE A 1 109 ? -1.915 1.943 9.322 1.00 0.00 385 ILE A CA 5
ATOM 8671 C C . ILE A 1 109 ? -3.073 2.902 9.064 1.00 0.00 385 ILE A C 5
ATOM 8672 O O . ILE A 1 109 ? -3.339 3.795 9.876 1.00 0.00 385 ILE A O 5
ATOM 8688 N N . PRO A 1 110 ? -3.757 2.742 7.920 1.00 0.00 386 PRO A N 5
ATOM 8689 C CA . PRO A 1 110 ? -4.884 3.597 7.530 1.00 0.00 386 PRO A CA 5
ATOM 8690 C C . PRO A 1 110 ? -5.974 3.646 8.591 1.00 0.00 386 PRO A C 5
ATOM 8691 O O . PRO A 1 110 ? -6.246 2.652 9.261 1.00 0.00 386 PRO A O 5
ATOM 8702 N N . THR A 1 111 ? -6.602 4.799 8.732 1.00 0.00 387 THR A N 5
ATOM 8703 C CA . THR A 1 111 ? -7.631 4.974 9.728 1.00 0.00 387 THR A CA 5
ATOM 8704 C C . THR A 1 111 ? -9.008 4.740 9.124 1.00 0.00 387 THR A C 5
ATOM 8705 O O . THR A 1 111 ? -9.406 5.417 8.182 1.00 0.00 387 THR A O 5
ATOM 8716 N N . LEU A 1 112 ? -9.738 3.802 9.696 1.00 0.00 388 LEU A N 5
ATOM 8717 C CA . LEU A 1 112 ? -11.050 3.419 9.196 1.00 0.00 388 LEU A CA 5
ATOM 8718 C C . LEU A 1 112 ? -11.948 3.049 10.369 1.00 0.00 388 LEU A C 5
ATOM 8719 O O . LEU A 1 112 ? -11.909 1.879 10.805 1.00 0.00 388 LEU A O 5
ATOM 8736 N N . SER A 1 1 ? 19.518 7.393 2.041 1.00 0.00 277 SER A N 6
ATOM 8737 C CA . SER A 1 1 ? 18.407 6.453 1.781 1.00 0.00 277 SER A CA 6
ATOM 8738 C C . SER A 1 1 ? 18.943 5.138 1.217 1.00 0.00 277 SER A C 6
ATOM 8739 O O . SER A 1 1 ? 18.922 4.107 1.892 1.00 0.00 277 SER A O 6
ATOM 8749 N N . MET A 1 2 ? 19.442 5.185 -0.016 1.00 0.00 278 MET A N 6
ATOM 8750 C CA . MET A 1 2 ? 19.944 3.996 -0.701 1.00 0.00 278 MET A CA 6
ATOM 8751 C C . MET A 1 2 ? 21.025 4.371 -1.703 1.00 0.00 278 MET A C 6
ATOM 8752 O O . MET A 1 2 ? 21.022 5.477 -2.252 1.00 0.00 278 MET A O 6
ATOM 8766 N N . PHE A 1 3 ? 21.941 3.449 -1.941 1.00 0.00 279 PHE A N 6
ATOM 8767 C CA . PHE A 1 3 ? 22.999 3.654 -2.916 1.00 0.00 279 PHE A CA 6
ATOM 8768 C C . PHE A 1 3 ? 22.515 3.261 -4.304 1.00 0.00 279 PHE A C 6
ATOM 8769 O O . PHE A 1 3 ? 21.597 2.447 -4.443 1.00 0.00 279 PHE A O 6
ATOM 8786 N N . PRO A 1 4 ? 23.137 3.831 -5.347 1.00 0.00 280 PRO A N 6
ATOM 8787 C CA . PRO A 1 4 ? 22.673 3.669 -6.717 1.00 0.00 280 PRO A CA 6
ATOM 8788 C C . PRO A 1 4 ? 22.766 2.226 -7.192 1.00 0.00 280 PRO A C 6
ATOM 8789 O O . PRO A 1 4 ? 23.834 1.613 -7.167 1.00 0.00 280 PRO A O 6
ATOM 8800 N N . SER A 1 5 ? 21.639 1.703 -7.629 1.00 0.00 281 SER A N 6
ATOM 8801 C CA . SER A 1 5 ? 21.542 0.325 -8.076 1.00 0.00 281 SER A CA 6
ATOM 8802 C C . SER A 1 5 ? 20.314 0.149 -8.965 1.00 0.00 281 SER A C 6
ATOM 8803 O O . SER A 1 5 ? 19.185 0.392 -8.540 1.00 0.00 281 SER A O 6
ATOM 8811 N N . GLN A 1 6 ? 20.540 -0.254 -10.207 1.00 0.00 282 GLN A N 6
ATOM 8812 C CA . GLN A 1 6 ? 19.453 -0.421 -11.166 1.00 0.00 282 GLN A CA 6
ATOM 8813 C C . GLN A 1 6 ? 19.262 -1.895 -11.498 1.00 0.00 282 GLN A C 6
ATOM 8814 O O . GLN A 1 6 ? 19.030 -2.266 -12.649 1.00 0.00 282 GLN A O 6
ATOM 8828 N N . ASP A 1 7 ? 19.363 -2.727 -10.477 1.00 0.00 283 ASP A N 6
ATOM 8829 C CA . ASP A 1 7 ? 19.226 -4.166 -10.637 1.00 0.00 283 ASP A CA 6
ATOM 8830 C C . ASP A 1 7 ? 17.846 -4.622 -10.193 1.00 0.00 283 ASP A C 6
ATOM 8831 O O . ASP A 1 7 ? 17.410 -4.303 -9.090 1.00 0.00 283 ASP A O 6
ATOM 8840 N N . PRO A 1 8 ? 17.139 -5.387 -11.038 1.00 0.00 284 PRO A N 6
ATOM 8841 C CA . PRO A 1 8 ? 15.795 -5.881 -10.731 1.00 0.00 284 PRO A CA 6
ATOM 8842 C C . PRO A 1 8 ? 15.813 -7.048 -9.746 1.00 0.00 284 PRO A C 6
ATOM 8843 O O . PRO A 1 8 ? 14.814 -7.740 -9.554 1.00 0.00 284 PRO A O 6
ATOM 8854 N N . ALA A 1 9 ? 16.959 -7.243 -9.120 1.00 0.00 285 ALA A N 6
ATOM 8855 C CA . ALA A 1 9 ? 17.122 -8.264 -8.104 1.00 0.00 285 ALA A CA 6
ATOM 8856 C C . ALA A 1 9 ? 17.598 -7.605 -6.822 1.00 0.00 285 ALA A C 6
ATOM 8857 O O . ALA A 1 9 ? 17.749 -8.252 -5.784 1.00 0.00 285 ALA A O 6
ATOM 8864 N N . GLN A 1 10 ? 17.809 -6.299 -6.910 1.00 0.00 286 GLN A N 6
ATOM 8865 C CA . GLN A 1 10 ? 18.280 -5.512 -5.790 1.00 0.00 286 GLN A CA 6
ATOM 8866 C C . GLN A 1 10 ? 17.106 -4.758 -5.168 1.00 0.00 286 GLN A C 6
ATOM 8867 O O . GLN A 1 10 ? 16.415 -4.003 -5.853 1.00 0.00 286 GLN A O 6
ATOM 8881 N N . PRO A 1 11 ? 16.850 -4.989 -3.871 1.00 0.00 287 PRO A N 6
ATOM 8882 C CA . PRO A 1 11 ? 15.729 -4.378 -3.165 1.00 0.00 287 PRO A CA 6
ATOM 8883 C C . PRO A 1 11 ? 15.728 -2.854 -3.245 1.00 0.00 287 PRO A C 6
ATOM 8884 O O . PRO A 1 11 ? 16.765 -2.211 -3.089 1.00 0.00 287 PRO A O 6
ATOM 8895 N N . ARG A 1 12 ? 14.550 -2.291 -3.481 1.00 0.00 288 ARG A N 6
ATOM 8896 C CA . ARG A 1 12 ? 14.384 -0.843 -3.530 1.00 0.00 288 ARG A CA 6
ATOM 8897 C C . ARG A 1 12 ? 13.317 -0.417 -2.536 1.00 0.00 288 ARG A C 6
ATOM 8898 O O . ARG A 1 12 ? 13.242 0.733 -2.115 1.00 0.00 288 ARG A O 6
ATOM 8919 N N . MET A 1 13 ? 12.484 -1.380 -2.191 1.00 0.00 289 MET A N 6
ATOM 8920 C CA . MET A 1 13 ? 11.288 -1.132 -1.404 1.00 0.00 289 MET A CA 6
ATOM 8921 C C . MET A 1 13 ? 11.628 -0.854 0.054 1.00 0.00 289 MET A C 6
ATOM 8922 O O . MET A 1 13 ? 12.559 -1.445 0.607 1.00 0.00 289 MET A O 6
ATOM 8936 N N . PRO A 1 14 ? 10.877 0.064 0.685 1.00 0.00 290 PRO A N 6
ATOM 8937 C CA . PRO A 1 14 ? 11.034 0.382 2.108 1.00 0.00 290 PRO A CA 6
ATOM 8938 C C . PRO A 1 14 ? 10.789 -0.837 3.002 1.00 0.00 290 PRO A C 6
ATOM 8939 O O . PRO A 1 14 ? 10.017 -1.733 2.640 1.00 0.00 290 PRO A O 6
ATOM 8950 N N . PRO A 1 15 ? 11.441 -0.871 4.181 1.00 0.00 291 PRO A N 6
ATOM 8951 C CA . PRO A 1 15 ? 11.463 -2.044 5.076 1.00 0.00 291 PRO A CA 6
ATOM 8952 C C . PRO A 1 15 ? 10.107 -2.715 5.273 1.00 0.00 291 PRO A C 6
ATOM 8953 O O . PRO A 1 15 ? 9.987 -3.937 5.198 1.00 0.00 291 PRO A O 6
ATOM 8964 N N . TRP A 1 16 ? 9.097 -1.901 5.508 1.00 0.00 292 TRP A N 6
ATOM 8965 C CA . TRP A 1 16 ? 7.778 -2.384 5.895 1.00 0.00 292 TRP A CA 6
ATOM 8966 C C . TRP A 1 16 ? 7.011 -3.074 4.768 1.00 0.00 292 TRP A C 6
ATOM 8967 O O . TRP A 1 16 ? 6.022 -3.753 5.033 1.00 0.00 292 TRP A O 6
ATOM 8988 N N . ILE A 1 17 ? 7.453 -2.930 3.524 1.00 0.00 293 ILE A N 6
ATOM 8989 C CA . ILE A 1 17 ? 6.750 -3.568 2.412 1.00 0.00 293 ILE A CA 6
ATOM 8990 C C . ILE A 1 17 ? 6.956 -5.082 2.453 1.00 0.00 293 ILE A C 6
ATOM 8991 O O . ILE A 1 17 ? 6.032 -5.860 2.217 1.00 0.00 293 ILE A O 6
ATOM 9007 N N . TYR A 1 18 ? 8.170 -5.486 2.787 1.00 0.00 294 TYR A N 6
ATOM 9008 C CA . TYR A 1 18 ? 8.499 -6.898 2.919 1.00 0.00 294 TYR A CA 6
ATOM 9009 C C . TYR A 1 18 ? 8.822 -7.210 4.372 1.00 0.00 294 TYR A C 6
ATOM 9010 O O . TYR A 1 18 ? 9.619 -8.099 4.665 1.00 0.00 294 TYR A O 6
ATOM 9028 N N . ASN A 1 19 ? 8.190 -6.463 5.272 1.00 0.00 295 ASN A N 6
ATOM 9029 C CA . ASN A 1 19 ? 8.492 -6.529 6.698 1.00 0.00 295 ASN A CA 6
ATOM 9030 C C . ASN A 1 19 ? 8.290 -7.935 7.263 1.00 0.00 295 ASN A C 6
ATOM 9031 O O . ASN A 1 19 ? 7.325 -8.629 6.934 1.00 0.00 295 ASN A O 6
ATOM 9042 N N . GLU A 1 20 ? 9.211 -8.322 8.136 1.00 0.00 296 GLU A N 6
ATOM 9043 C CA . GLU A 1 20 ? 9.240 -9.648 8.753 1.00 0.00 296 GLU A CA 6
ATOM 9044 C C . GLU A 1 20 ? 8.114 -9.836 9.775 1.00 0.00 296 GLU A C 6
ATOM 9045 O O . GLU A 1 20 ? 8.013 -10.885 10.413 1.00 0.00 296 GLU A O 6
ATOM 9057 N N . SER A 1 21 ? 7.262 -8.826 9.922 1.00 0.00 297 SER A N 6
ATOM 9058 C CA . SER A 1 21 ? 6.298 -8.789 11.017 1.00 0.00 297 SER A CA 6
ATOM 9059 C C . SER A 1 21 ? 5.010 -9.520 10.641 1.00 0.00 297 SER A C 6
ATOM 9060 O O . SER A 1 21 ? 4.035 -9.499 11.397 1.00 0.00 297 SER A O 6
ATOM 9068 N N . LEU A 1 22 ? 5.024 -10.162 9.472 1.00 0.00 298 LEU A N 6
ATOM 9069 C CA . LEU A 1 22 ? 3.843 -10.802 8.903 1.00 0.00 298 LEU A CA 6
ATOM 9070 C C . LEU A 1 22 ? 2.774 -9.768 8.549 1.00 0.00 298 LEU A C 6
ATOM 9071 O O . LEU A 1 22 ? 3.086 -8.599 8.320 1.00 0.00 298 LEU A O 6
ATOM 9087 N N . VAL A 1 23 ? 1.524 -10.206 8.492 1.00 0.00 299 VAL A N 6
ATOM 9088 C CA . VAL A 1 23 ? 0.429 -9.345 8.070 1.00 0.00 299 VAL A CA 6
ATOM 9089 C C . VAL A 1 23 ? 0.134 -8.244 9.098 1.00 0.00 299 VAL A C 6
ATOM 9090 O O . VAL A 1 23 ? -0.063 -8.509 10.287 1.00 0.00 299 VAL A O 6
ATOM 9103 N N . PRO A 1 24 ? 0.136 -6.982 8.639 1.00 0.00 300 PRO A N 6
ATOM 9104 C CA . PRO A 1 24 ? -0.151 -5.809 9.478 1.00 0.00 300 PRO A CA 6
ATOM 9105 C C . PRO A 1 24 ? -1.624 -5.703 9.850 1.00 0.00 300 PRO A C 6
ATOM 9106 O O . PRO A 1 24 ? -2.484 -6.279 9.177 1.00 0.00 300 PRO A O 6
ATOM 9117 N N . ASP A 1 25 ? -1.905 -4.972 10.928 1.00 0.00 301 ASP A N 6
ATOM 9118 C CA . ASP A 1 25 ? -3.284 -4.683 11.340 1.00 0.00 301 ASP A CA 6
ATOM 9119 C C . ASP A 1 25 ? -4.072 -4.080 10.188 1.00 0.00 301 ASP A C 6
ATOM 9120 O O . ASP A 1 25 ? -5.275 -4.281 10.073 1.00 0.00 301 ASP A O 6
ATOM 9129 N N . ALA A 1 26 ? -3.375 -3.344 9.335 1.00 0.00 302 ALA A N 6
ATOM 9130 C CA . ALA A 1 26 ? -3.989 -2.709 8.180 1.00 0.00 302 ALA A CA 6
ATOM 9131 C C . ALA A 1 26 ? -4.525 -3.743 7.186 1.00 0.00 302 ALA A C 6
ATOM 9132 O O . ALA A 1 26 ? -5.565 -3.539 6.563 1.00 0.00 302 ALA A O 6
ATOM 9139 N N . TYR A 1 27 ? -3.819 -4.861 7.061 1.00 0.00 303 TYR A N 6
ATOM 9140 C CA . TYR A 1 27 ? -4.182 -5.888 6.091 1.00 0.00 303 TYR A CA 6
ATOM 9141 C C . TYR A 1 27 ? -5.342 -6.726 6.614 1.00 0.00 303 TYR A C 6
ATOM 9142 O O . TYR A 1 27 ? -6.357 -6.875 5.942 1.00 0.00 303 TYR A O 6
ATOM 9160 N N . LYS A 1 28 ? -5.167 -7.297 7.804 1.00 0.00 304 LYS A N 6
ATOM 9161 C CA . LYS A 1 28 ? -6.243 -8.025 8.469 1.00 0.00 304 LYS A CA 6
ATOM 9162 C C . LYS A 1 28 ? -7.528 -7.184 8.553 1.00 0.00 304 LYS A C 6
ATOM 9163 O O . LYS A 1 28 ? -8.627 -7.708 8.350 1.00 0.00 304 LYS A O 6
ATOM 9182 N N . LYS A 1 29 ? -7.388 -5.884 8.841 1.00 0.00 305 LYS A N 6
ATOM 9183 C CA . LYS A 1 29 ? -8.529 -4.967 8.819 1.00 0.00 305 LYS A CA 6
ATOM 9184 C C . LYS A 1 29 ? -9.183 -4.950 7.459 1.00 0.00 305 LYS A C 6
ATOM 9185 O O . LYS A 1 29 ? -10.398 -5.081 7.332 1.00 0.00 305 LYS A O 6
ATOM 9204 N N . ILE A 1 30 ? -8.361 -4.741 6.448 1.00 0.00 306 ILE A N 6
ATOM 9205 C CA . ILE A 1 30 ? -8.865 -4.651 5.098 1.00 0.00 306 ILE A CA 6
ATOM 9206 C C . ILE A 1 30 ? -9.538 -5.965 4.688 1.00 0.00 306 ILE A C 6
ATOM 9207 O O . ILE A 1 30 ? -10.517 -5.957 3.949 1.00 0.00 306 ILE A O 6
ATOM 9223 N N . LEU A 1 31 ? -9.007 -7.091 5.175 1.00 0.00 307 LEU A N 6
ATOM 9224 C CA . LEU A 1 31 ? -9.636 -8.395 4.957 1.00 0.00 307 LEU A CA 6
ATOM 9225 C C . LEU A 1 31 ? -11.079 -8.407 5.441 1.00 0.00 307 LEU A C 6
ATOM 9226 O O . LEU A 1 31 ? -11.959 -8.962 4.790 1.00 0.00 307 LEU A O 6
ATOM 9242 N N . GLU A 1 32 ? -11.302 -7.784 6.577 1.00 0.00 308 GLU A N 6
ATOM 9243 C CA . GLU A 1 32 ? -12.614 -7.631 7.130 1.00 0.00 308 GLU A CA 6
ATOM 9244 C C . GLU A 1 32 ? -13.421 -6.611 6.331 1.00 0.00 308 GLU A C 6
ATOM 9245 O O . GLU A 1 32 ? -14.608 -6.794 6.060 1.00 0.00 308 GLU A O 6
ATOM 9257 N N . THR A 1 33 ? -12.742 -5.532 5.992 1.00 0.00 309 THR A N 6
ATOM 9258 C CA . THR A 1 33 ? -13.311 -4.404 5.265 1.00 0.00 309 THR A CA 6
ATOM 9259 C C . THR A 1 33 ? -13.745 -4.752 3.830 1.00 0.00 309 THR A C 6
ATOM 9260 O O . THR A 1 33 ? -14.935 -4.905 3.549 1.00 0.00 309 THR A O 6
ATOM 9271 N N . THR A 1 34 ? -12.776 -4.887 2.941 1.00 0.00 310 THR A N 6
ATOM 9272 C CA . THR A 1 34 ? -13.058 -4.971 1.518 1.00 0.00 310 THR A CA 6
ATOM 9273 C C . THR A 1 34 ? -12.513 -6.245 0.876 1.00 0.00 310 THR A C 6
ATOM 9274 O O . THR A 1 34 ? -12.867 -6.571 -0.254 1.00 0.00 310 THR A O 6
ATOM 9285 N N . MET A 1 35 ? -11.671 -6.974 1.586 1.00 0.00 311 MET A N 6
ATOM 9286 C CA . MET A 1 35 ? -11.065 -8.159 1.029 1.00 0.00 311 MET A CA 6
ATOM 9287 C C . MET A 1 35 ? -12.022 -9.340 1.085 1.00 0.00 311 MET A C 6
ATOM 9288 O O . MET A 1 35 ? -13.041 -9.300 1.780 1.00 0.00 311 MET A O 6
ATOM 9302 N N . THR A 1 36 ? -11.695 -10.377 0.337 1.00 0.00 312 THR A N 6
ATOM 9303 C CA . THR A 1 36 ? -12.467 -11.604 0.344 1.00 0.00 312 THR A CA 6
ATOM 9304 C C . THR A 1 36 ? -11.659 -12.713 1.005 1.00 0.00 312 THR A C 6
ATOM 9305 O O . THR A 1 36 ? -10.459 -12.549 1.238 1.00 0.00 312 THR A O 6
ATOM 9316 N N . PRO A 1 37 ? -12.290 -13.858 1.313 1.00 0.00 313 PRO A N 6
ATOM 9317 C CA . PRO A 1 37 ? -11.590 -15.040 1.838 1.00 0.00 313 PRO A CA 6
ATOM 9318 C C . PRO A 1 37 ? -10.529 -15.572 0.874 1.00 0.00 313 PRO A C 6
ATOM 9319 O O . PRO A 1 37 ? -9.681 -16.384 1.249 1.00 0.00 313 PRO A O 6
ATOM 9330 N N . THR A 1 38 ? -10.570 -15.104 -0.365 1.00 0.00 314 THR A N 6
ATOM 9331 C CA . THR A 1 38 ? -9.666 -15.588 -1.387 1.00 0.00 314 THR A CA 6
ATOM 9332 C C . THR A 1 38 ? -8.579 -14.569 -1.727 1.00 0.00 314 THR A C 6
ATOM 9333 O O . THR A 1 38 ? -7.546 -14.926 -2.298 1.00 0.00 314 THR A O 6
ATOM 9344 N N . GLY A 1 39 ? -8.795 -13.303 -1.375 1.00 0.00 315 GLY A N 6
ATOM 9345 C CA . GLY A 1 39 ? -7.780 -12.305 -1.637 1.00 0.00 315 GLY A CA 6
ATOM 9346 C C . GLY A 1 39 ? -8.312 -10.887 -1.761 1.00 0.00 315 GLY A C 6
ATOM 9347 O O . GLY A 1 39 ? -9.354 -10.542 -1.201 1.00 0.00 315 GLY A O 6
ATOM 9351 N N . ILE A 1 40 ? -7.571 -10.073 -2.501 1.00 0.00 316 ILE A N 6
ATOM 9352 C CA . ILE A 1 40 ? -7.810 -8.638 -2.590 1.00 0.00 316 ILE A CA 6
ATOM 9353 C C . ILE A 1 40 ? -9.032 -8.313 -3.453 1.00 0.00 316 ILE A C 6
ATOM 9354 O O . ILE A 1 40 ? -9.262 -8.945 -4.484 1.00 0.00 316 ILE A O 6
ATOM 9370 N N . ASP A 1 41 ? -9.814 -7.327 -3.022 1.00 0.00 317 ASP A N 6
ATOM 9371 C CA . ASP A 1 41 ? -10.968 -6.859 -3.788 1.00 0.00 317 ASP A CA 6
ATOM 9372 C C . ASP A 1 41 ? -11.153 -5.356 -3.608 1.00 0.00 317 ASP A C 6
ATOM 9373 O O . ASP A 1 41 ? -11.642 -4.906 -2.581 1.00 0.00 317 ASP A O 6
ATOM 9382 N N . THR A 1 42 ? -10.708 -4.589 -4.589 1.00 0.00 318 THR A N 6
ATOM 9383 C CA . THR A 1 42 ? -10.832 -3.132 -4.563 1.00 0.00 318 THR A CA 6
ATOM 9384 C C . THR A 1 42 ? -12.286 -2.650 -4.636 1.00 0.00 318 THR A C 6
ATOM 9385 O O . THR A 1 42 ? -12.571 -1.502 -4.292 1.00 0.00 318 THR A O 6
ATOM 9396 N N . ALA A 1 43 ? -13.191 -3.513 -5.100 1.00 0.00 319 ALA A N 6
ATOM 9397 C CA . ALA A 1 43 ? -14.577 -3.125 -5.377 1.00 0.00 319 ALA A CA 6
ATOM 9398 C C . ALA A 1 43 ? -15.250 -2.439 -4.187 1.00 0.00 319 ALA A C 6
ATOM 9399 O O . ALA A 1 43 ? -15.985 -1.465 -4.360 1.00 0.00 319 ALA A O 6
ATOM 9406 N N . LYS A 1 44 ? -15.000 -2.938 -2.986 1.00 0.00 320 LYS A N 6
ATOM 9407 C CA . LYS A 1 44 ? -15.599 -2.360 -1.782 1.00 0.00 320 LYS A CA 6
ATOM 9408 C C . LYS A 1 44 ? -14.716 -1.231 -1.247 1.00 0.00 320 LYS A C 6
ATOM 9409 O O . LYS A 1 44 ? -15.181 -0.322 -0.553 1.00 0.00 320 LYS A O 6
ATOM 9428 N N . LEU A 1 45 ? -13.439 -1.296 -1.602 1.00 0.00 321 LEU A N 6
ATOM 9429 C CA . LEU A 1 45 ? -12.436 -0.358 -1.119 1.00 0.00 321 LEU A CA 6
ATOM 9430 C C . LEU A 1 45 ? -12.793 1.066 -1.533 1.00 0.00 321 LEU A C 6
ATOM 9431 O O . LEU A 1 45 ? -12.645 1.998 -0.741 1.00 0.00 321 LEU A O 6
ATOM 9447 N N . TYR A 1 46 ? -13.278 1.225 -2.763 1.00 0.00 322 TYR A N 6
ATOM 9448 C CA . TYR A 1 46 ? -13.628 2.546 -3.282 1.00 0.00 322 TYR A CA 6
ATOM 9449 C C . TYR A 1 46 ? -14.621 3.272 -2.364 1.00 0.00 322 TYR A C 6
ATOM 9450 O O . TYR A 1 46 ? -14.280 4.316 -1.807 1.00 0.00 322 TYR A O 6
ATOM 9468 N N . PRO A 1 47 ? -15.865 2.754 -2.192 1.00 0.00 323 PRO A N 6
ATOM 9469 C CA . PRO A 1 47 ? -16.882 3.431 -1.388 1.00 0.00 323 PRO A CA 6
ATOM 9470 C C . PRO A 1 47 ? -16.424 3.721 0.032 1.00 0.00 323 PRO A C 6
ATOM 9471 O O . PRO A 1 47 ? -16.632 4.824 0.534 1.00 0.00 323 PRO A O 6
ATOM 9482 N N . ILE A 1 48 ? -15.799 2.750 0.684 1.00 0.00 324 ILE A N 6
ATOM 9483 C CA . ILE A 1 48 ? -15.412 2.931 2.068 1.00 0.00 324 ILE A CA 6
ATOM 9484 C C . ILE A 1 48 ? -14.343 4.009 2.210 1.00 0.00 324 ILE A C 6
ATOM 9485 O O . ILE A 1 48 ? -14.521 4.976 2.950 1.00 0.00 324 ILE A O 6
ATOM 9501 N N . LEU A 1 49 ? -13.233 3.839 1.507 1.00 0.00 325 LEU A N 6
ATOM 9502 C CA . LEU A 1 49 ? -12.181 4.852 1.501 1.00 0.00 325 LEU A CA 6
ATOM 9503 C C . LEU A 1 49 ? -12.647 6.241 1.081 1.00 0.00 325 LEU A C 6
ATOM 9504 O O . LEU A 1 49 ? -12.267 7.226 1.714 1.00 0.00 325 LEU A O 6
ATOM 9520 N N . MET A 1 50 ? -13.448 6.350 0.034 1.00 0.00 326 MET A N 6
ATOM 9521 C CA . MET A 1 50 ? -13.899 7.667 -0.400 1.00 0.00 326 MET A CA 6
ATOM 9522 C C . MET A 1 50 ? -14.827 8.268 0.655 1.00 0.00 326 MET A C 6
ATOM 9523 O O . MET A 1 50 ? -14.915 9.486 0.809 1.00 0.00 326 MET A O 6
ATOM 9537 N N . SER A 1 51 ? -15.485 7.390 1.407 1.00 0.00 327 SER A N 6
ATOM 9538 C CA . SER A 1 51 ? -16.335 7.807 2.518 1.00 0.00 327 SER A CA 6
ATOM 9539 C C . SER A 1 51 ? -15.462 8.326 3.655 1.00 0.00 327 SER A C 6
ATOM 9540 O O . SER A 1 51 ? -15.888 9.135 4.481 1.00 0.00 327 SER A O 6
ATOM 9548 N N . SER A 1 52 ? -14.224 7.863 3.668 1.00 0.00 328 SER A N 6
ATOM 9549 C CA . SER A 1 52 ? -13.235 8.312 4.632 1.00 0.00 328 SER A CA 6
ATOM 9550 C C . SER A 1 52 ? -12.663 9.682 4.219 1.00 0.00 328 SER A C 6
ATOM 9551 O O . SER A 1 52 ? -11.685 10.161 4.798 1.00 0.00 328 SER A O 6
ATOM 9559 N N . GLY A 1 53 ? -13.293 10.310 3.220 1.00 0.00 329 GLY A N 6
ATOM 9560 C CA . GLY A 1 53 ? -12.878 11.630 2.770 1.00 0.00 329 GLY A CA 6
ATOM 9561 C C . GLY A 1 53 ? -11.920 11.582 1.590 1.00 0.00 329 GLY A C 6
ATOM 9562 O O . GLY A 1 53 ? -11.472 12.624 1.106 1.00 0.00 329 GLY A O 6
ATOM 9566 N N . LEU A 1 54 ? -11.622 10.383 1.101 1.00 0.00 330 LEU A N 6
ATOM 9567 C CA . LEU A 1 54 ? -10.606 10.216 0.078 1.00 0.00 330 LEU A CA 6
ATOM 9568 C C . LEU A 1 54 ? -11.190 10.222 -1.338 1.00 0.00 330 LEU A C 6
ATOM 9569 O O . LEU A 1 54 ? -12.355 9.886 -1.546 1.00 0.00 330 LEU A O 6
ATOM 9585 N N . PRO A 1 55 ? -10.376 10.636 -2.329 1.00 0.00 331 PRO A N 6
ATOM 9586 C CA . PRO A 1 55 ? -10.819 10.813 -3.706 1.00 0.00 331 PRO A CA 6
ATOM 9587 C C . PRO A 1 55 ? -10.960 9.493 -4.436 1.00 0.00 331 PRO A C 6
ATOM 9588 O O . PRO A 1 55 ? -10.065 8.650 -4.361 1.00 0.00 331 PRO A O 6
ATOM 9599 N N . ARG A 1 56 ? -12.048 9.327 -5.185 1.00 0.00 332 ARG A N 6
ATOM 9600 C CA . ARG A 1 56 ? -12.210 8.138 -6.013 1.00 0.00 332 ARG A CA 6
ATOM 9601 C C . ARG A 1 56 ? -11.107 8.092 -7.063 1.00 0.00 332 ARG A C 6
ATOM 9602 O O . ARG A 1 56 ? -10.777 7.032 -7.591 1.00 0.00 332 ARG A O 6
ATOM 9623 N N . GLU A 1 57 ? -10.532 9.259 -7.338 1.00 0.00 333 GLU A N 6
ATOM 9624 C CA . GLU A 1 57 ? -9.407 9.368 -8.247 1.00 0.00 333 GLU A CA 6
ATOM 9625 C C . GLU A 1 57 ? -8.161 8.711 -7.662 1.00 0.00 333 GLU A C 6
ATOM 9626 O O . GLU A 1 57 ? -7.620 7.766 -8.239 1.00 0.00 333 GLU A O 6
ATOM 9638 N N . THR A 1 58 ? -7.719 9.196 -6.502 1.00 0.00 334 THR A N 6
ATOM 9639 C CA . THR A 1 58 ? -6.522 8.677 -5.864 1.00 0.00 334 THR A CA 6
ATOM 9640 C C . THR A 1 58 ? -6.710 7.239 -5.419 1.00 0.00 334 THR A C 6
ATOM 9641 O O . THR A 1 58 ? -5.791 6.441 -5.510 1.00 0.00 334 THR A O 6
ATOM 9652 N N . LEU A 1 59 ? -7.900 6.911 -4.945 1.00 0.00 335 LEU A N 6
ATOM 9653 C CA . LEU A 1 59 ? -8.194 5.534 -4.549 1.00 0.00 335 LEU A CA 6
ATOM 9654 C C . LEU A 1 59 ? -7.941 4.548 -5.701 1.00 0.00 335 LEU A C 6
ATOM 9655 O O . LEU A 1 59 ? -7.272 3.529 -5.506 1.00 0.00 335 LEU A O 6
ATOM 9671 N N . GLY A 1 60 ? -8.432 4.853 -6.903 1.00 0.00 336 GLY A N 6
ATOM 9672 C CA . GLY A 1 60 ? -8.169 3.971 -8.032 1.00 0.00 336 GLY A CA 6
ATOM 9673 C C . GLY A 1 60 ? -6.699 3.917 -8.377 1.00 0.00 336 GLY A C 6
ATOM 9674 O O . GLY A 1 60 ? -6.168 2.863 -8.741 1.00 0.00 336 GLY A O 6
ATOM 9678 N N . GLN A 1 61 ? -6.035 5.048 -8.220 1.00 0.00 337 GLN A N 6
ATOM 9679 C CA . GLN A 1 61 ? -4.629 5.158 -8.523 1.00 0.00 337 GLN A CA 6
ATOM 9680 C C . GLN A 1 61 ? -3.840 4.290 -7.564 1.00 0.00 337 GLN A C 6
ATOM 9681 O O . GLN A 1 61 ? -2.968 3.529 -7.963 1.00 0.00 337 GLN A O 6
ATOM 9695 N N . ILE A 1 62 ? -4.186 4.407 -6.295 1.00 0.00 338 ILE A N 6
ATOM 9696 C CA . ILE A 1 62 ? -3.527 3.674 -5.236 1.00 0.00 338 ILE A CA 6
ATOM 9697 C C . ILE A 1 62 ? -3.571 2.164 -5.465 1.00 0.00 338 ILE A C 6
ATOM 9698 O O . ILE A 1 62 ? -2.550 1.501 -5.288 1.00 0.00 338 ILE A O 6
ATOM 9714 N N . TRP A 1 63 ? -4.707 1.597 -5.893 1.00 0.00 339 TRP A N 6
ATOM 9715 C CA . TRP A 1 63 ? -4.740 0.155 -6.150 1.00 0.00 339 TRP A CA 6
ATOM 9716 C C . TRP A 1 63 ? -3.884 -0.159 -7.369 1.00 0.00 339 TRP A C 6
ATOM 9717 O O . TRP A 1 63 ? -3.292 -1.232 -7.493 1.00 0.00 339 TRP A O 6
ATOM 9738 N N . ALA A 1 64 ? -3.854 0.810 -8.276 1.00 0.00 340 ALA A N 6
ATOM 9739 C CA . ALA A 1 64 ? -3.250 0.641 -9.587 1.00 0.00 340 ALA A CA 6
ATOM 9740 C C . ALA A 1 64 ? -1.731 0.761 -9.511 1.00 0.00 340 ALA A C 6
ATOM 9741 O O . ALA A 1 64 ? -1.018 0.369 -10.435 1.00 0.00 340 ALA A O 6
ATOM 9748 N N . LEU A 1 65 ? -1.248 1.304 -8.402 1.00 0.00 341 LEU A N 6
ATOM 9749 C CA . LEU A 1 65 ? 0.180 1.513 -8.197 1.00 0.00 341 LEU A CA 6
ATOM 9750 C C . LEU A 1 65 ? 0.866 0.251 -7.688 1.00 0.00 341 LEU A C 6
ATOM 9751 O O . LEU A 1 65 ? 1.420 0.230 -6.588 1.00 0.00 341 LEU A O 6
ATOM 9767 N N . ALA A 1 66 ? 0.822 -0.796 -8.492 1.00 0.00 342 ALA A N 6
ATOM 9768 C CA . ALA A 1 66 ? 1.534 -2.024 -8.185 1.00 0.00 342 ALA A CA 6
ATOM 9769 C C . ALA A 1 66 ? 2.994 -1.882 -8.597 1.00 0.00 342 ALA A C 6
ATOM 9770 O O . ALA A 1 66 ? 3.309 -1.200 -9.576 1.00 0.00 342 ALA A O 6
ATOM 9777 N N . ASN A 1 67 ? 3.883 -2.507 -7.840 1.00 0.00 343 ASN A N 6
ATOM 9778 C CA . ASN A 1 67 ? 5.314 -2.423 -8.106 1.00 0.00 343 ASN A CA 6
ATOM 9779 C C . ASN A 1 67 ? 5.699 -3.418 -9.186 1.00 0.00 343 ASN A C 6
ATOM 9780 O O . ASN A 1 67 ? 6.766 -3.328 -9.791 1.00 0.00 343 ASN A O 6
ATOM 9791 N N . ARG A 1 68 ? 4.828 -4.384 -9.407 1.00 0.00 344 ARG A N 6
ATOM 9792 C CA . ARG A 1 68 ? 5.016 -5.338 -10.481 1.00 0.00 344 ARG A CA 6
ATOM 9793 C C . ARG A 1 68 ? 4.301 -4.856 -11.733 1.00 0.00 344 ARG A C 6
ATOM 9794 O O . ARG A 1 68 ? 3.086 -5.002 -11.862 1.00 0.00 344 ARG A O 6
ATOM 9815 N N . THR A 1 69 ? 5.060 -4.255 -12.642 1.00 0.00 345 THR A N 6
ATOM 9816 C CA . THR A 1 69 ? 4.514 -3.749 -13.890 1.00 0.00 345 THR A CA 6
ATOM 9817 C C . THR A 1 69 ? 4.024 -4.888 -14.782 1.00 0.00 345 THR A C 6
ATOM 9818 O O . THR A 1 69 ? 4.792 -5.508 -15.523 1.00 0.00 345 THR A O 6
ATOM 9829 N N . THR A 1 70 ? 2.734 -5.153 -14.676 1.00 0.00 346 THR A N 6
ATOM 9830 C CA . THR A 1 70 ? 2.080 -6.245 -15.367 1.00 0.00 346 THR A CA 6
ATOM 9831 C C . THR A 1 70 ? 0.577 -6.082 -15.124 1.00 0.00 346 THR A C 6
ATOM 9832 O O . THR A 1 70 ? 0.204 -5.242 -14.301 1.00 0.00 346 THR A O 6
ATOM 9843 N N . PRO A 1 71 ? -0.309 -6.786 -15.862 1.00 0.00 347 PRO A N 6
ATOM 9844 C CA . PRO A 1 71 ? -1.736 -6.836 -15.531 1.00 0.00 347 PRO A CA 6
ATOM 9845 C C . PRO A 1 71 ? -1.967 -6.899 -14.019 1.00 0.00 347 PRO A C 6
ATOM 9846 O O . PRO A 1 71 ? -1.559 -7.860 -13.361 1.00 0.00 347 PRO A O 6
ATOM 9857 N N . GLY A 1 72 ? -2.613 -5.853 -13.498 1.00 0.00 348 GLY A N 6
ATOM 9858 C CA . GLY A 1 72 ? -2.721 -5.622 -12.062 1.00 0.00 348 GLY A CA 6
ATOM 9859 C C . GLY A 1 72 ? -3.037 -6.854 -11.238 1.00 0.00 348 GLY A C 6
ATOM 9860 O O . GLY A 1 72 ? -4.110 -7.448 -11.371 1.00 0.00 348 GLY A O 6
ATOM 9864 N N . LYS A 1 73 ? -2.096 -7.224 -10.379 1.00 0.00 349 LYS A N 6
ATOM 9865 C CA . LYS A 1 73 ? -2.275 -8.347 -9.473 1.00 0.00 349 LYS A CA 6
ATOM 9866 C C . LYS A 1 73 ? -1.691 -7.994 -8.110 1.00 0.00 349 LYS A C 6
ATOM 9867 O O . LYS A 1 73 ? -0.486 -8.115 -7.894 1.00 0.00 349 LYS A O 6
ATOM 9886 N N . LEU A 1 74 ? -2.549 -7.548 -7.204 1.00 0.00 350 LEU A N 6
ATOM 9887 C CA . LEU A 1 74 ? -2.113 -7.088 -5.893 1.00 0.00 350 LEU A CA 6
ATOM 9888 C C . LEU A 1 74 ? -1.836 -8.261 -4.956 1.00 0.00 350 LEU A C 6
ATOM 9889 O O . LEU A 1 74 ? -2.761 -8.929 -4.494 1.00 0.00 350 LEU A O 6
ATOM 9905 N N . THR A 1 75 ? -0.562 -8.517 -4.701 1.00 0.00 351 THR A N 6
ATOM 9906 C CA . THR A 1 75 ? -0.163 -9.523 -3.729 1.00 0.00 351 THR A CA 6
ATOM 9907 C C . THR A 1 75 ? -0.061 -8.880 -2.338 1.00 0.00 351 THR A C 6
ATOM 9908 O O . THR A 1 75 ? -0.280 -7.678 -2.203 1.00 0.00 351 THR A O 6
ATOM 9919 N N . LYS A 1 76 ? 0.258 -9.673 -1.318 1.00 0.00 352 LYS A N 6
ATOM 9920 C CA . LYS A 1 76 ? 0.348 -9.166 0.054 1.00 0.00 352 LYS A CA 6
ATOM 9921 C C . LYS A 1 76 ? 1.279 -7.947 0.157 1.00 0.00 352 LYS A C 6
ATOM 9922 O O . LYS A 1 76 ? 0.893 -6.914 0.707 1.00 0.00 352 LYS A O 6
ATOM 9941 N N . GLU A 1 77 ? 2.498 -8.060 -0.367 1.00 0.00 353 GLU A N 6
ATOM 9942 C CA . GLU A 1 77 ? 3.443 -6.944 -0.353 1.00 0.00 353 GLU A CA 6
ATOM 9943 C C . GLU A 1 77 ? 2.892 -5.731 -1.104 1.00 0.00 353 GLU A C 6
ATOM 9944 O O . GLU A 1 77 ? 3.026 -4.594 -0.647 1.00 0.00 353 GLU A O 6
ATOM 9956 N N . GLU A 1 78 ? 2.243 -5.971 -2.239 1.00 0.00 354 GLU A N 6
ATOM 9957 C CA . GLU A 1 78 ? 1.622 -4.898 -3.006 1.00 0.00 354 GLU A CA 6
ATOM 9958 C C . GLU A 1 78 ? 0.502 -4.249 -2.197 1.00 0.00 354 GLU A C 6
ATOM 9959 O O . GLU A 1 78 ? 0.219 -3.060 -2.339 1.00 0.00 354 GLU A O 6
ATOM 9971 N N . LEU A 1 79 ? -0.121 -5.042 -1.332 1.00 0.00 355 LEU A N 6
ATOM 9972 C CA . LEU A 1 79 ? -1.207 -4.560 -0.496 1.00 0.00 355 LEU A CA 6
ATOM 9973 C C . LEU A 1 79 ? -0.653 -3.712 0.651 1.00 0.00 355 LEU A C 6
ATOM 9974 O O . LEU A 1 79 ? -1.370 -2.913 1.246 1.00 0.00 355 LEU A O 6
ATOM 9990 N N . TYR A 1 80 ? 0.627 -3.855 0.961 1.00 0.00 356 TYR A N 6
ATOM 9991 C CA . TYR A 1 80 ? 1.236 -2.942 1.913 1.00 0.00 356 TYR A CA 6
ATOM 9992 C C . TYR A 1 80 ? 1.444 -1.592 1.237 1.00 0.00 356 TYR A C 6
ATOM 9993 O O . TYR A 1 80 ? 1.295 -0.539 1.858 1.00 0.00 356 TYR A O 6
ATOM 10011 N N . THR A 1 81 ? 1.771 -1.641 -0.050 1.00 0.00 357 THR A N 6
ATOM 10012 C CA . THR A 1 81 ? 1.930 -0.437 -0.852 1.00 0.00 357 THR A CA 6
ATOM 10013 C C . THR A 1 81 ? 0.622 0.360 -0.916 1.00 0.00 357 THR A C 6
ATOM 10014 O O . THR A 1 81 ? 0.625 1.586 -0.795 1.00 0.00 357 THR A O 6
ATOM 10025 N N . VAL A 1 82 ? -0.503 -0.340 -1.052 1.00 0.00 358 VAL A N 6
ATOM 10026 C CA . VAL A 1 82 ? -1.804 0.327 -1.135 1.00 0.00 358 VAL A CA 6
ATOM 10027 C C . VAL A 1 82 ? -2.216 0.866 0.228 1.00 0.00 358 VAL A C 6
ATOM 10028 O O . VAL A 1 82 ? -2.665 2.005 0.347 1.00 0.00 358 VAL A O 6
ATOM 10041 N N . LEU A 1 83 ? -2.056 0.030 1.249 1.00 0.00 359 LEU A N 6
ATOM 10042 C CA . LEU A 1 83 ? -2.386 0.394 2.624 1.00 0.00 359 LEU A CA 6
ATOM 10043 C C . LEU A 1 83 ? -1.653 1.650 3.060 1.00 0.00 359 LEU A C 6
ATOM 10044 O O . LEU A 1 83 ? -2.251 2.568 3.624 1.00 0.00 359 LEU A O 6
ATOM 10060 N N . ALA A 1 84 ? -0.365 1.698 2.767 1.00 0.00 360 ALA A N 6
ATOM 10061 C CA . ALA A 1 84 ? 0.459 2.813 3.194 1.00 0.00 360 ALA A CA 6
ATOM 10062 C C . ALA A 1 84 ? 0.089 4.078 2.441 1.00 0.00 360 ALA A C 6
ATOM 10063 O O . ALA A 1 84 ? 0.073 5.164 3.018 1.00 0.00 360 ALA A O 6
ATOM 10070 N N . MET A 1 85 ? -0.233 3.943 1.157 1.00 0.00 361 MET A N 6
ATOM 10071 C CA . MET A 1 85 ? -0.578 5.102 0.350 1.00 0.00 361 MET A CA 6
ATOM 10072 C C . MET A 1 85 ? -1.929 5.658 0.766 1.00 0.00 361 MET A C 6
ATOM 10073 O O . MET A 1 85 ? -2.170 6.858 0.677 1.00 0.00 361 MET A O 6
ATOM 10087 N N . ILE A 1 86 ? -2.802 4.781 1.238 1.00 0.00 362 ILE A N 6
ATOM 10088 C CA . ILE A 1 86 ? -4.082 5.204 1.779 1.00 0.00 362 ILE A CA 6
ATOM 10089 C C . ILE A 1 86 ? -3.854 5.999 3.060 1.00 0.00 362 ILE A C 6
ATOM 10090 O O . ILE A 1 86 ? -4.391 7.095 3.236 1.00 0.00 362 ILE A O 6
ATOM 10106 N N . ALA A 1 87 ? -3.023 5.435 3.928 1.00 0.00 363 ALA A N 6
ATOM 10107 C CA . ALA A 1 87 ? -2.706 6.036 5.213 1.00 0.00 363 ALA A CA 6
ATOM 10108 C C . ALA A 1 87 ? -2.109 7.428 5.049 1.00 0.00 363 ALA A C 6
ATOM 10109 O O . ALA A 1 87 ? -2.565 8.381 5.682 1.00 0.00 363 ALA A O 6
ATOM 10116 N N . VAL A 1 88 ? -1.104 7.551 4.187 1.00 0.00 364 VAL A N 6
ATOM 10117 C CA . VAL A 1 88 ? -0.432 8.829 3.990 1.00 0.00 364 VAL A CA 6
ATOM 10118 C C . VAL A 1 88 ? -1.362 9.857 3.344 1.00 0.00 364 VAL A C 6
ATOM 10119 O O . VAL A 1 88 ? -1.268 11.050 3.634 1.00 0.00 364 VAL A O 6
ATOM 10132 N N . THR A 1 89 ? -2.292 9.388 2.519 1.00 0.00 365 THR A N 6
ATOM 10133 C CA . THR A 1 89 ? -3.234 10.284 1.861 1.00 0.00 365 THR A CA 6
ATOM 10134 C C . THR A 1 89 ? -4.235 10.817 2.886 1.00 0.00 365 THR A C 6
ATOM 10135 O O . THR A 1 89 ? -4.568 12.005 2.893 1.00 0.00 365 THR A O 6
ATOM 10146 N N . GLN A 1 90 ? -4.696 9.928 3.764 1.00 0.00 366 GLN A N 6
ATOM 10147 C CA . GLN A 1 90 ? -5.518 10.325 4.905 1.00 0.00 366 GLN A CA 6
ATOM 10148 C C . GLN A 1 90 ? -4.796 11.349 5.778 1.00 0.00 366 GLN A C 6
ATOM 10149 O O . GLN A 1 90 ? -5.428 12.211 6.386 1.00 0.00 366 GLN A O 6
ATOM 10163 N N . ARG A 1 91 ? -3.469 11.254 5.831 1.00 0.00 367 ARG A N 6
ATOM 10164 C CA . ARG A 1 91 ? -2.653 12.198 6.592 1.00 0.00 367 ARG A CA 6
ATOM 10165 C C . ARG A 1 91 ? -2.557 13.546 5.878 1.00 0.00 367 ARG A C 6
ATOM 10166 O O . ARG A 1 91 ? -1.950 14.487 6.387 1.00 0.00 367 ARG A O 6
ATOM 10187 N N . GLY A 1 92 ? -3.181 13.633 4.712 1.00 0.00 368 GLY A N 6
ATOM 10188 C CA . GLY A 1 92 ? -3.169 14.860 3.944 1.00 0.00 368 GLY A CA 6
ATOM 10189 C C . GLY A 1 92 ? -1.988 14.937 2.997 1.00 0.00 368 GLY A C 6
ATOM 10190 O O . GLY A 1 92 ? -1.790 15.945 2.317 1.00 0.00 368 GLY A O 6
ATOM 10194 N N . VAL A 1 93 ? -1.218 13.862 2.939 1.00 0.00 369 VAL A N 6
ATOM 10195 C CA . VAL A 1 93 ? -0.059 13.789 2.061 1.00 0.00 369 VAL A CA 6
ATOM 10196 C C . VAL A 1 93 ? -0.363 12.902 0.859 1.00 0.00 369 VAL A C 6
ATOM 10197 O O . VAL A 1 93 ? -0.419 11.680 0.981 1.00 0.00 369 VAL A O 6
ATOM 10210 N N . PRO A 1 94 ? -0.567 13.505 -0.320 1.00 0.00 370 PRO A N 6
ATOM 10211 C CA . PRO A 1 94 ? -0.906 12.754 -1.532 1.00 0.00 370 PRO A CA 6
ATOM 10212 C C . PRO A 1 94 ? 0.218 11.815 -1.959 1.00 0.00 370 PRO A C 6
ATOM 10213 O O . PRO A 1 94 ? 1.401 12.139 -1.821 1.00 0.00 370 PRO A O 6
ATOM 10224 N N . ALA A 1 95 ? -0.149 10.653 -2.485 1.00 0.00 371 ALA A N 6
ATOM 10225 C CA . ALA A 1 95 ? 0.833 9.694 -2.951 1.00 0.00 371 ALA A CA 6
ATOM 10226 C C . ALA A 1 95 ? 1.110 9.922 -4.428 1.00 0.00 371 ALA A C 6
ATOM 10227 O O . ALA A 1 95 ? 0.278 9.626 -5.286 1.00 0.00 371 ALA A O 6
ATOM 10234 N N . MET A 1 96 ? 2.281 10.464 -4.715 1.00 0.00 372 MET A N 6
ATOM 10235 C CA . MET A 1 96 ? 2.637 10.831 -6.074 1.00 0.00 372 MET A CA 6
ATOM 10236 C C . MET A 1 96 ? 3.851 10.047 -6.560 1.00 0.00 372 MET A C 6
ATOM 10237 O O . MET A 1 96 ? 4.030 9.838 -7.758 1.00 0.00 372 MET A O 6
ATOM 10251 N N . SER A 1 97 ? 4.676 9.601 -5.625 1.00 0.00 373 SER A N 6
ATOM 10252 C CA . SER A 1 97 ? 5.902 8.898 -5.964 1.00 0.00 373 SER A CA 6
ATOM 10253 C C . SER A 1 97 ? 6.261 7.906 -4.861 1.00 0.00 373 SER A C 6
ATOM 10254 O O . SER A 1 97 ? 5.826 8.062 -3.718 1.00 0.00 373 SER A O 6
ATOM 10262 N N . PRO A 1 98 ? 7.053 6.867 -5.185 1.00 0.00 374 PRO A N 6
ATOM 10263 C CA . PRO A 1 98 ? 7.579 5.936 -4.180 1.00 0.00 374 PRO A CA 6
ATOM 10264 C C . PRO A 1 98 ? 8.502 6.646 -3.192 1.00 0.00 374 PRO A C 6
ATOM 10265 O O . PRO A 1 98 ? 8.671 6.211 -2.053 1.00 0.00 374 PRO A O 6
ATOM 10276 N N . ASP A 1 99 ? 9.090 7.751 -3.646 1.00 0.00 375 ASP A N 6
ATOM 10277 C CA . ASP A 1 99 ? 9.952 8.584 -2.812 1.00 0.00 375 ASP A CA 6
ATOM 10278 C C . ASP A 1 99 ? 9.166 9.201 -1.652 1.00 0.00 375 ASP A C 6
ATOM 10279 O O . ASP A 1 99 ? 9.735 9.555 -0.624 1.00 0.00 375 ASP A O 6
ATOM 10288 N N . ALA A 1 100 ? 7.853 9.330 -1.817 1.00 0.00 376 ALA A N 6
ATOM 10289 C CA . ALA A 1 100 ? 7.015 9.845 -0.740 1.00 0.00 376 ALA A CA 6
ATOM 10290 C C . ALA A 1 100 ? 6.892 8.813 0.373 1.00 0.00 376 ALA A C 6
ATOM 10291 O O . ALA A 1 100 ? 6.723 9.158 1.536 1.00 0.00 376 ALA A O 6
ATOM 10298 N N . LEU A 1 101 ? 7.025 7.545 0.008 1.00 0.00 377 LEU A N 6
ATOM 10299 C CA . LEU A 1 101 ? 7.025 6.467 0.986 1.00 0.00 377 LEU A CA 6
ATOM 10300 C C . LEU A 1 101 ? 8.361 6.459 1.713 1.00 0.00 377 LEU A C 6
ATOM 10301 O O . LEU A 1 101 ? 8.471 6.060 2.869 1.00 0.00 377 LEU A O 6
ATOM 10317 N N . ASN A 1 102 ? 9.367 6.934 0.992 1.00 0.00 378 ASN A N 6
ATOM 10318 C CA . ASN A 1 102 ? 10.745 7.018 1.464 1.00 0.00 378 ASN A CA 6
ATOM 10319 C C . ASN A 1 102 ? 10.861 7.972 2.653 1.00 0.00 378 ASN A C 6
ATOM 10320 O O . ASN A 1 102 ? 11.776 7.866 3.469 1.00 0.00 378 ASN A O 6
ATOM 10331 N N . GLN A 1 103 ? 9.927 8.913 2.734 1.00 0.00 379 GLN A N 6
ATOM 10332 C CA . GLN A 1 103 ? 9.966 9.960 3.754 1.00 0.00 379 GLN A CA 6
ATOM 10333 C C . GLN A 1 103 ? 9.410 9.461 5.075 1.00 0.00 379 GLN A C 6
ATOM 10334 O O . GLN A 1 103 ? 9.600 10.084 6.122 1.00 0.00 379 GLN A O 6
ATOM 10348 N N . PHE A 1 104 ? 8.709 8.350 5.020 1.00 0.00 380 PHE A N 6
ATOM 10349 C CA . PHE A 1 104 ? 8.163 7.743 6.216 1.00 0.00 380 PHE A CA 6
ATOM 10350 C C . PHE A 1 104 ? 8.994 6.538 6.639 1.00 0.00 380 PHE A C 6
ATOM 10351 O O . PHE A 1 104 ? 8.998 5.505 5.972 1.00 0.00 380 PHE A O 6
ATOM 10368 N N . PRO A 1 105 ? 9.731 6.678 7.752 1.00 0.00 381 PRO A N 6
ATOM 10369 C CA . PRO A 1 105 ? 10.479 5.576 8.376 1.00 0.00 381 PRO A CA 6
ATOM 10370 C C . PRO A 1 105 ? 9.634 4.344 8.617 1.00 0.00 381 PRO A C 6
ATOM 10371 O O . PRO A 1 105 ? 10.090 3.204 8.494 1.00 0.00 381 PRO A O 6
ATOM 10382 N N . ALA A 1 106 ? 8.401 4.610 8.974 1.00 0.00 382 ALA A N 6
ATOM 10383 C CA . ALA A 1 106 ? 7.418 3.576 9.242 1.00 0.00 382 ALA A CA 6
ATOM 10384 C C . ALA A 1 106 ? 6.109 3.922 8.554 1.00 0.00 382 ALA A C 6
ATOM 10385 O O . ALA A 1 106 ? 5.810 5.096 8.332 1.00 0.00 382 ALA A O 6
ATOM 10392 N N . ALA A 1 107 ? 5.335 2.903 8.218 1.00 0.00 383 ALA A N 6
ATOM 10393 C CA . ALA A 1 107 ? 4.070 3.106 7.532 1.00 0.00 383 ALA A CA 6
ATOM 10394 C C . ALA A 1 107 ? 2.915 3.051 8.517 1.00 0.00 383 ALA A C 6
ATOM 10395 O O . ALA A 1 107 ? 2.721 2.043 9.201 1.00 0.00 383 ALA A O 6
ATOM 10402 N N . PRO A 1 108 ? 2.144 4.139 8.611 1.00 0.00 384 PRO A N 6
ATOM 10403 C CA . PRO A 1 108 ? 0.972 4.201 9.484 1.00 0.00 384 PRO A CA 6
ATOM 10404 C C . PRO A 1 108 ? -0.167 3.328 8.963 1.00 0.00 384 PRO A C 6
ATOM 10405 O O . PRO A 1 108 ? -0.263 3.069 7.763 1.00 0.00 384 PRO A O 6
ATOM 10416 N N . ILE A 1 109 ? -1.009 2.856 9.868 1.00 0.00 385 ILE A N 6
ATOM 10417 C CA . ILE A 1 109 ? -2.172 2.073 9.484 1.00 0.00 385 ILE A CA 6
ATOM 10418 C C . ILE A 1 109 ? -3.352 3.000 9.183 1.00 0.00 385 ILE A C 6
ATOM 10419 O O . ILE A 1 109 ? -3.665 3.890 9.976 1.00 0.00 385 ILE A O 6
ATOM 10435 N N . PRO A 1 110 ? -3.996 2.811 8.015 1.00 0.00 386 PRO A N 6
ATOM 10436 C CA . PRO A 1 110 ? -5.137 3.626 7.586 1.00 0.00 386 PRO A CA 6
ATOM 10437 C C . PRO A 1 110 ? -6.271 3.636 8.604 1.00 0.00 386 PRO A C 6
ATOM 10438 O O . PRO A 1 110 ? -6.675 2.592 9.118 1.00 0.00 386 PRO A O 6
ATOM 10449 N N . THR A 1 111 ? -6.777 4.823 8.885 1.00 0.00 387 THR A N 6
ATOM 10450 C CA . THR A 1 111 ? -7.857 4.989 9.834 1.00 0.00 387 THR A CA 6
ATOM 10451 C C . THR A 1 111 ? -9.205 4.798 9.152 1.00 0.00 387 THR A C 6
ATOM 10452 O O . THR A 1 111 ? -9.506 5.471 8.170 1.00 0.00 387 THR A O 6
ATOM 10463 N N . LEU A 1 112 ? -10.009 3.890 9.679 1.00 0.00 388 LEU A N 6
ATOM 10464 C CA . LEU A 1 112 ? -11.316 3.596 9.120 1.00 0.00 388 LEU A CA 6
ATOM 10465 C C . LEU A 1 112 ? -12.232 3.072 10.220 1.00 0.00 388 LEU A C 6
ATOM 10466 O O . LEU A 1 112 ? -12.942 3.886 10.841 1.00 0.00 388 LEU A O 6
ATOM 10483 N N . SER A 1 1 ? 15.983 -12.267 6.247 1.00 0.00 277 SER A N 7
ATOM 10484 C CA . SER A 1 1 ? 16.523 -11.085 5.541 1.00 0.00 277 SER A CA 7
ATOM 10485 C C . SER A 1 1 ? 15.463 -10.516 4.607 1.00 0.00 277 SER A C 7
ATOM 10486 O O . SER A 1 1 ? 14.557 -11.232 4.183 1.00 0.00 277 SER A O 7
ATOM 10496 N N . MET A 1 2 ? 15.565 -9.232 4.291 1.00 0.00 278 MET A N 7
ATOM 10497 C CA . MET A 1 2 ? 14.593 -8.597 3.412 1.00 0.00 278 MET A CA 7
ATOM 10498 C C . MET A 1 2 ? 15.095 -8.580 1.970 1.00 0.00 278 MET A C 7
ATOM 10499 O O . MET A 1 2 ? 16.068 -7.900 1.642 1.00 0.00 278 MET A O 7
ATOM 10513 N N . PHE A 1 3 ? 14.440 -9.352 1.118 1.00 0.00 279 PHE A N 7
ATOM 10514 C CA . PHE A 1 3 ? 14.771 -9.373 -0.298 1.00 0.00 279 PHE A CA 7
ATOM 10515 C C . PHE A 1 3 ? 13.532 -9.053 -1.121 1.00 0.00 279 PHE A C 7
ATOM 10516 O O . PHE A 1 3 ? 12.412 -9.376 -0.722 1.00 0.00 279 PHE A O 7
ATOM 10533 N N . PRO A 1 4 ? 13.729 -8.446 -2.293 1.00 0.00 280 PRO A N 7
ATOM 10534 C CA . PRO A 1 4 ? 12.661 -7.873 -3.098 1.00 0.00 280 PRO A CA 7
ATOM 10535 C C . PRO A 1 4 ? 11.982 -8.897 -3.993 1.00 0.00 280 PRO A C 7
ATOM 10536 O O . PRO A 1 4 ? 12.639 -9.634 -4.734 1.00 0.00 280 PRO A O 7
ATOM 10547 N N . SER A 1 5 ? 10.664 -8.933 -3.921 1.00 0.00 281 SER A N 7
ATOM 10548 C CA . SER A 1 5 ? 9.882 -9.857 -4.714 1.00 0.00 281 SER A CA 7
ATOM 10549 C C . SER A 1 5 ? 9.613 -9.281 -6.098 1.00 0.00 281 SER A C 7
ATOM 10550 O O . SER A 1 5 ? 8.832 -8.349 -6.252 1.00 0.00 281 SER A O 7
ATOM 10558 N N . GLN A 1 6 ? 10.306 -9.835 -7.089 1.00 0.00 282 GLN A N 7
ATOM 10559 C CA . GLN A 1 6 ? 10.133 -9.454 -8.493 1.00 0.00 282 GLN A CA 7
ATOM 10560 C C . GLN A 1 6 ? 10.630 -8.035 -8.790 1.00 0.00 282 GLN A C 7
ATOM 10561 O O . GLN A 1 6 ? 10.330 -7.491 -9.852 1.00 0.00 282 GLN A O 7
ATOM 10575 N N . ASP A 1 7 ? 11.378 -7.436 -7.868 1.00 0.00 283 ASP A N 7
ATOM 10576 C CA . ASP A 1 7 ? 11.978 -6.122 -8.116 1.00 0.00 283 ASP A CA 7
ATOM 10577 C C . ASP A 1 7 ? 13.420 -6.282 -8.590 1.00 0.00 283 ASP A C 7
ATOM 10578 O O . ASP A 1 7 ? 14.336 -6.469 -7.785 1.00 0.00 283 ASP A O 7
ATOM 10587 N N . PRO A 1 8 ? 13.644 -6.198 -9.909 1.00 0.00 284 PRO A N 7
ATOM 10588 C CA . PRO A 1 8 ? 14.951 -6.418 -10.509 1.00 0.00 284 PRO A CA 7
ATOM 10589 C C . PRO A 1 8 ? 15.779 -5.142 -10.620 1.00 0.00 284 PRO A C 7
ATOM 10590 O O . PRO A 1 8 ? 16.735 -5.073 -11.393 1.00 0.00 284 PRO A O 7
ATOM 10601 N N . ALA A 1 9 ? 15.413 -4.146 -9.832 1.00 0.00 285 ALA A N 7
ATOM 10602 C CA . ALA A 1 9 ? 16.096 -2.864 -9.846 1.00 0.00 285 ALA A CA 7
ATOM 10603 C C . ALA A 1 9 ? 15.897 -2.145 -8.521 1.00 0.00 285 ALA A C 7
ATOM 10604 O O . ALA A 1 9 ? 15.900 -0.918 -8.461 1.00 0.00 285 ALA A O 7
ATOM 10611 N N . GLN A 1 10 ? 15.725 -2.919 -7.457 1.00 0.00 286 GLN A N 7
ATOM 10612 C CA . GLN A 1 10 ? 15.448 -2.352 -6.151 1.00 0.00 286 GLN A CA 7
ATOM 10613 C C . GLN A 1 10 ? 16.266 -3.036 -5.063 1.00 0.00 286 GLN A C 7
ATOM 10614 O O . GLN A 1 10 ? 15.967 -4.161 -4.664 1.00 0.00 286 GLN A O 7
ATOM 10628 N N . PRO A 1 11 ? 17.339 -2.390 -4.596 1.00 0.00 287 PRO A N 7
ATOM 10629 C CA . PRO A 1 11 ? 18.101 -2.887 -3.468 1.00 0.00 287 PRO A CA 7
ATOM 10630 C C . PRO A 1 11 ? 17.479 -2.488 -2.143 1.00 0.00 287 PRO A C 7
ATOM 10631 O O . PRO A 1 11 ? 17.210 -1.309 -1.894 1.00 0.00 287 PRO A O 7
ATOM 10642 N N . ARG A 1 12 ? 17.268 -3.497 -1.315 1.00 0.00 288 ARG A N 7
ATOM 10643 C CA . ARG A 1 12 ? 16.654 -3.332 0.010 1.00 0.00 288 ARG A CA 7
ATOM 10644 C C . ARG A 1 12 ? 15.173 -2.957 -0.142 1.00 0.00 288 ARG A C 7
ATOM 10645 O O . ARG A 1 12 ? 14.781 -2.301 -1.107 1.00 0.00 288 ARG A O 7
ATOM 10666 N N . MET A 1 13 ? 14.345 -3.377 0.797 1.00 0.00 289 MET A N 7
ATOM 10667 C CA . MET A 1 13 ? 12.923 -3.082 0.714 1.00 0.00 289 MET A CA 7
ATOM 10668 C C . MET A 1 13 ? 12.493 -2.203 1.872 1.00 0.00 289 MET A C 7
ATOM 10669 O O . MET A 1 13 ? 13.177 -2.140 2.891 1.00 0.00 289 MET A O 7
ATOM 10683 N N . PRO A 1 14 ? 11.359 -1.497 1.715 1.00 0.00 290 PRO A N 7
ATOM 10684 C CA . PRO A 1 14 ? 10.791 -0.676 2.783 1.00 0.00 290 PRO A CA 7
ATOM 10685 C C . PRO A 1 14 ? 10.613 -1.469 4.077 1.00 0.00 290 PRO A C 7
ATOM 10686 O O . PRO A 1 14 ? 10.064 -2.578 4.073 1.00 0.00 290 PRO A O 7
ATOM 10697 N N . PRO A 1 15 ? 11.064 -0.881 5.197 1.00 0.00 291 PRO A N 7
ATOM 10698 C CA . PRO A 1 15 ? 11.150 -1.544 6.514 1.00 0.00 291 PRO A CA 7
ATOM 10699 C C . PRO A 1 15 ? 9.850 -2.174 7.009 1.00 0.00 291 PRO A C 7
ATOM 10700 O O . PRO A 1 15 ? 9.866 -2.956 7.958 1.00 0.00 291 PRO A O 7
ATOM 10711 N N . TRP A 1 16 ? 8.729 -1.860 6.381 1.00 0.00 292 TRP A N 7
ATOM 10712 C CA . TRP A 1 16 ? 7.441 -2.262 6.922 1.00 0.00 292 TRP A CA 7
ATOM 10713 C C . TRP A 1 16 ? 6.688 -3.155 5.937 1.00 0.00 292 TRP A C 7
ATOM 10714 O O . TRP A 1 16 ? 5.666 -3.741 6.281 1.00 0.00 292 TRP A O 7
ATOM 10735 N N . ILE A 1 17 ? 7.212 -3.276 4.724 1.00 0.00 293 ILE A N 7
ATOM 10736 C CA . ILE A 1 17 ? 6.532 -4.036 3.680 1.00 0.00 293 ILE A CA 7
ATOM 10737 C C . ILE A 1 17 ? 6.799 -5.524 3.842 1.00 0.00 293 ILE A C 7
ATOM 10738 O O . ILE A 1 17 ? 5.890 -6.349 3.767 1.00 0.00 293 ILE A O 7
ATOM 10754 N N . TYR A 1 18 ? 8.052 -5.853 4.090 1.00 0.00 294 TYR A N 7
ATOM 10755 C CA . TYR A 1 18 ? 8.488 -7.237 4.072 1.00 0.00 294 TYR A CA 7
ATOM 10756 C C . TYR A 1 18 ? 8.608 -7.827 5.469 1.00 0.00 294 TYR A C 7
ATOM 10757 O O . TYR A 1 18 ? 9.491 -8.646 5.727 1.00 0.00 294 TYR A O 7
ATOM 10775 N N . ASN A 1 19 ? 7.747 -7.397 6.379 1.00 0.00 295 ASN A N 7
ATOM 10776 C CA . ASN A 1 19 ? 7.759 -7.968 7.716 1.00 0.00 295 ASN A CA 7
ATOM 10777 C C . ASN A 1 19 ? 6.859 -9.212 7.721 1.00 0.00 295 ASN A C 7
ATOM 10778 O O . ASN A 1 19 ? 5.638 -9.139 7.808 1.00 0.00 295 ASN A O 7
ATOM 10789 N N . GLU A 1 20 ? 7.488 -10.367 7.548 1.00 0.00 296 GLU A N 7
ATOM 10790 C CA . GLU A 1 20 ? 6.768 -11.625 7.404 1.00 0.00 296 GLU A CA 7
ATOM 10791 C C . GLU A 1 20 ? 6.468 -12.226 8.775 1.00 0.00 296 GLU A C 7
ATOM 10792 O O . GLU A 1 20 ? 5.878 -13.301 8.884 1.00 0.00 296 GLU A O 7
ATOM 10804 N N . SER A 1 21 ? 6.892 -11.525 9.820 1.00 0.00 297 SER A N 7
ATOM 10805 C CA . SER A 1 21 ? 6.641 -11.943 11.191 1.00 0.00 297 SER A CA 7
ATOM 10806 C C . SER A 1 21 ? 5.140 -12.117 11.436 1.00 0.00 297 SER A C 7
ATOM 10807 O O . SER A 1 21 ? 4.714 -13.041 12.136 1.00 0.00 297 SER A O 7
ATOM 10815 N N . LEU A 1 22 ? 4.347 -11.235 10.838 1.00 0.00 298 LEU A N 7
ATOM 10816 C CA . LEU A 1 22 ? 2.900 -11.279 10.971 1.00 0.00 298 LEU A CA 7
ATOM 10817 C C . LEU A 1 22 ? 2.253 -10.392 9.916 1.00 0.00 298 LEU A C 7
ATOM 10818 O O . LEU A 1 22 ? 2.911 -9.526 9.343 1.00 0.00 298 LEU A O 7
ATOM 10834 N N . VAL A 1 23 ? 0.979 -10.626 9.642 1.00 0.00 299 VAL A N 7
ATOM 10835 C CA . VAL A 1 23 ? 0.226 -9.752 8.759 1.00 0.00 299 VAL A CA 7
ATOM 10836 C C . VAL A 1 23 ? -0.264 -8.529 9.532 1.00 0.00 299 VAL A C 7
ATOM 10837 O O . VAL A 1 23 ? -0.911 -8.654 10.574 1.00 0.00 299 VAL A O 7
ATOM 10850 N N . PRO A 1 24 ? 0.065 -7.325 9.035 1.00 0.00 300 PRO A N 7
ATOM 10851 C CA . PRO A 1 24 ? -0.227 -6.063 9.727 1.00 0.00 300 PRO A CA 7
ATOM 10852 C C . PRO A 1 24 ? -1.714 -5.837 9.946 1.00 0.00 300 PRO A C 7
ATOM 10853 O O . PRO A 1 24 ? -2.553 -6.316 9.179 1.00 0.00 300 PRO A O 7
ATOM 10864 N N . ASP A 1 25 ? -2.004 -5.071 10.998 1.00 0.00 301 ASP A N 7
ATOM 10865 C CA . ASP A 1 25 ? -3.370 -4.733 11.404 1.00 0.00 301 ASP A CA 7
ATOM 10866 C C . ASP A 1 25 ? -4.166 -4.168 10.245 1.00 0.00 301 ASP A C 7
ATOM 10867 O O . ASP A 1 25 ? -5.362 -4.409 10.129 1.00 0.00 301 ASP A O 7
ATOM 10876 N N . ALA A 1 26 ? -3.491 -3.411 9.395 1.00 0.00 302 ALA A N 7
ATOM 10877 C CA . ALA A 1 26 ? -4.124 -2.793 8.243 1.00 0.00 302 ALA A CA 7
ATOM 10878 C C . ALA A 1 26 ? -4.618 -3.842 7.248 1.00 0.00 302 ALA A C 7
ATOM 10879 O O . ALA A 1 26 ? -5.725 -3.746 6.734 1.00 0.00 302 ALA A O 7
ATOM 10886 N N . TYR A 1 27 ? -3.806 -4.862 7.007 1.00 0.00 303 TYR A N 7
ATOM 10887 C CA . TYR A 1 27 ? -4.138 -5.875 6.007 1.00 0.00 303 TYR A CA 7
ATOM 10888 C C . TYR A 1 27 ? -5.271 -6.771 6.512 1.00 0.00 303 TYR A C 7
ATOM 10889 O O . TYR A 1 27 ? -6.296 -6.915 5.846 1.00 0.00 303 TYR A O 7
ATOM 10907 N N . LYS A 1 28 ? -5.073 -7.381 7.682 1.00 0.00 304 LYS A N 7
ATOM 10908 C CA . LYS A 1 28 ? -6.121 -8.155 8.326 1.00 0.00 304 LYS A CA 7
ATOM 10909 C C . LYS A 1 28 ? -7.424 -7.359 8.486 1.00 0.00 304 LYS A C 7
ATOM 10910 O O . LYS A 1 28 ? -8.512 -7.922 8.331 1.00 0.00 304 LYS A O 7
ATOM 10929 N N . LYS A 1 29 ? -7.323 -6.061 8.784 1.00 0.00 305 LYS A N 7
ATOM 10930 C CA . LYS A 1 29 ? -8.510 -5.206 8.819 1.00 0.00 305 LYS A CA 7
ATOM 10931 C C . LYS A 1 29 ? -9.225 -5.230 7.490 1.00 0.00 305 LYS A C 7
ATOM 10932 O O . LYS A 1 29 ? -10.417 -5.498 7.402 1.00 0.00 305 LYS A O 7
ATOM 10951 N N . ILE A 1 30 ? -8.456 -4.948 6.464 1.00 0.00 306 ILE A N 7
ATOM 10952 C CA . ILE A 1 30 ? -8.988 -4.819 5.137 1.00 0.00 306 ILE A CA 7
ATOM 10953 C C . ILE A 1 30 ? -9.605 -6.151 4.675 1.00 0.00 306 ILE A C 7
ATOM 10954 O O . ILE A 1 30 ? -10.590 -6.160 3.940 1.00 0.00 306 ILE A O 7
ATOM 10970 N N . LEU A 1 31 ? -9.030 -7.275 5.132 1.00 0.00 307 LEU A N 7
ATOM 10971 C CA . LEU A 1 31 ? -9.638 -8.601 4.930 1.00 0.00 307 LEU A CA 7
ATOM 10972 C C . LEU A 1 31 ? -11.062 -8.662 5.470 1.00 0.00 307 LEU A C 7
ATOM 10973 O O . LEU A 1 31 ? -11.950 -9.242 4.845 1.00 0.00 307 LEU A O 7
ATOM 10989 N N . GLU A 1 32 ? -11.271 -8.061 6.620 1.00 0.00 308 GLU A N 7
ATOM 10990 C CA . GLU A 1 32 ? -12.572 -7.972 7.212 1.00 0.00 308 GLU A CA 7
ATOM 10991 C C . GLU A 1 32 ? -13.441 -6.981 6.442 1.00 0.00 308 GLU A C 7
ATOM 10992 O O . GLU A 1 32 ? -14.608 -7.237 6.136 1.00 0.00 308 GLU A O 7
ATOM 11004 N N . THR A 1 33 ? -12.832 -5.853 6.140 1.00 0.00 309 THR A N 7
ATOM 11005 C CA . THR A 1 33 ? -13.475 -4.738 5.462 1.00 0.00 309 THR A CA 7
ATOM 11006 C C . THR A 1 33 ? -13.951 -5.076 4.036 1.00 0.00 309 THR A C 7
ATOM 11007 O O . THR A 1 33 ? -15.146 -5.265 3.801 1.00 0.00 309 THR A O 7
ATOM 11018 N N . THR A 1 34 ? -13.014 -5.162 3.101 1.00 0.00 310 THR A N 7
ATOM 11019 C CA . THR A 1 34 ? -13.355 -5.242 1.682 1.00 0.00 310 THR A CA 7
ATOM 11020 C C . THR A 1 34 ? -12.702 -6.429 0.975 1.00 0.00 310 THR A C 7
ATOM 11021 O O . THR A 1 34 ? -13.051 -6.744 -0.159 1.00 0.00 310 THR A O 7
ATOM 11032 N N . MET A 1 35 ? -11.773 -7.098 1.636 1.00 0.00 311 MET A N 7
ATOM 11033 C CA . MET A 1 35 ? -11.049 -8.184 1.020 1.00 0.00 311 MET A CA 7
ATOM 11034 C C . MET A 1 35 ? -11.890 -9.449 0.949 1.00 0.00 311 MET A C 7
ATOM 11035 O O . MET A 1 35 ? -12.923 -9.568 1.612 1.00 0.00 311 MET A O 7
ATOM 11049 N N . THR A 1 36 ? -11.440 -10.383 0.135 1.00 0.00 312 THR A N 7
ATOM 11050 C CA . THR A 1 36 ? -12.079 -11.683 0.029 1.00 0.00 312 THR A CA 7
ATOM 11051 C C . THR A 1 36 ? -11.055 -12.770 0.320 1.00 0.00 312 THR A C 7
ATOM 11052 O O . THR A 1 36 ? -9.858 -12.552 0.139 1.00 0.00 312 THR A O 7
ATOM 11063 N N . PRO A 1 37 ? -11.507 -13.949 0.775 1.00 0.00 313 PRO A N 7
ATOM 11064 C CA . PRO A 1 37 ? -10.617 -15.070 1.108 1.00 0.00 313 PRO A CA 7
ATOM 11065 C C . PRO A 1 37 ? -9.761 -15.509 -0.076 1.00 0.00 313 PRO A C 7
ATOM 11066 O O . PRO A 1 37 ? -8.713 -16.134 0.096 1.00 0.00 313 PRO A O 7
ATOM 11077 N N . THR A 1 38 ? -10.200 -15.157 -1.274 1.00 0.00 314 THR A N 7
ATOM 11078 C CA . THR A 1 38 ? -9.518 -15.564 -2.483 1.00 0.00 314 THR A CA 7
ATOM 11079 C C . THR A 1 38 ? -8.572 -14.480 -2.994 1.00 0.00 314 THR A C 7
ATOM 11080 O O . THR A 1 38 ? -7.784 -14.719 -3.909 1.00 0.00 314 THR A O 7
ATOM 11091 N N . GLY A 1 39 ? -8.642 -13.290 -2.405 1.00 0.00 315 GLY A N 7
ATOM 11092 C CA . GLY A 1 39 ? -7.673 -12.263 -2.735 1.00 0.00 315 GLY A CA 7
ATOM 11093 C C . GLY A 1 39 ? -8.259 -10.871 -2.838 1.00 0.00 315 GLY A C 7
ATOM 11094 O O . GLY A 1 39 ? -9.377 -10.619 -2.379 1.00 0.00 315 GLY A O 7
ATOM 11098 N N . ILE A 1 40 ? -7.493 -9.977 -3.452 1.00 0.00 316 ILE A N 7
ATOM 11099 C CA . ILE A 1 40 ? -7.758 -8.544 -3.408 1.00 0.00 316 ILE A CA 7
ATOM 11100 C C . ILE A 1 40 ? -9.059 -8.177 -4.120 1.00 0.00 316 ILE A C 7
ATOM 11101 O O . ILE A 1 40 ? -9.356 -8.687 -5.203 1.00 0.00 316 ILE A O 7
ATOM 11117 N N . ASP A 1 41 ? -9.834 -7.297 -3.489 1.00 0.00 317 ASP A N 7
ATOM 11118 C CA . ASP A 1 41 ? -11.107 -6.840 -4.043 1.00 0.00 317 ASP A CA 7
ATOM 11119 C C . ASP A 1 41 ? -11.346 -5.380 -3.671 1.00 0.00 317 ASP A C 7
ATOM 11120 O O . ASP A 1 41 ? -11.974 -5.075 -2.661 1.00 0.00 317 ASP A O 7
ATOM 11129 N N . THR A 1 42 ? -10.791 -4.486 -4.471 1.00 0.00 318 THR A N 7
ATOM 11130 C CA . THR A 1 42 ? -10.899 -3.046 -4.241 1.00 0.00 318 THR A CA 7
ATOM 11131 C C . THR A 1 42 ? -12.332 -2.526 -4.384 1.00 0.00 318 THR A C 7
ATOM 11132 O O . THR A 1 42 ? -12.639 -1.427 -3.918 1.00 0.00 318 THR A O 7
ATOM 11143 N N . ALA A 1 43 ? -13.194 -3.307 -5.035 1.00 0.00 319 ALA A N 7
ATOM 11144 C CA . ALA A 1 43 ? -14.540 -2.858 -5.407 1.00 0.00 319 ALA A CA 7
ATOM 11145 C C . ALA A 1 43 ? -15.323 -2.288 -4.228 1.00 0.00 319 ALA A C 7
ATOM 11146 O O . ALA A 1 43 ? -16.090 -1.336 -4.384 1.00 0.00 319 ALA A O 7
ATOM 11153 N N . LYS A 1 44 ? -15.133 -2.862 -3.055 1.00 0.00 320 LYS A N 7
ATOM 11154 C CA . LYS A 1 44 ? -15.847 -2.400 -1.872 1.00 0.00 320 LYS A CA 7
ATOM 11155 C C . LYS A 1 44 ? -15.093 -1.257 -1.202 1.00 0.00 320 LYS A C 7
ATOM 11156 O O . LYS A 1 44 ? -15.693 -0.363 -0.597 1.00 0.00 320 LYS A O 7
ATOM 11175 N N . LEU A 1 45 ? -13.775 -1.278 -1.321 1.00 0.00 321 LEU A N 7
ATOM 11176 C CA . LEU A 1 45 ? -12.948 -0.310 -0.629 1.00 0.00 321 LEU A CA 7
ATOM 11177 C C . LEU A 1 45 ? -13.087 1.078 -1.232 1.00 0.00 321 LEU A C 7
ATOM 11178 O O . LEU A 1 45 ? -12.820 2.068 -0.559 1.00 0.00 321 LEU A O 7
ATOM 11194 N N . TYR A 1 46 ? -13.501 1.155 -2.494 1.00 0.00 322 TYR A N 7
ATOM 11195 C CA . TYR A 1 46 ? -13.745 2.450 -3.118 1.00 0.00 322 TYR A CA 7
ATOM 11196 C C . TYR A 1 46 ? -14.721 3.278 -2.274 1.00 0.00 322 TYR A C 7
ATOM 11197 O O . TYR A 1 46 ? -14.340 4.334 -1.774 1.00 0.00 322 TYR A O 7
ATOM 11215 N N . PRO A 1 47 ? -15.991 2.827 -2.090 1.00 0.00 323 PRO A N 7
ATOM 11216 C CA . PRO A 1 47 ? -16.946 3.540 -1.244 1.00 0.00 323 PRO A CA 7
ATOM 11217 C C . PRO A 1 47 ? -16.453 3.738 0.184 1.00 0.00 323 PRO A C 7
ATOM 11218 O O . PRO A 1 47 ? -16.597 4.825 0.740 1.00 0.00 323 PRO A O 7
ATOM 11229 N N . ILE A 1 48 ? -15.873 2.704 0.787 1.00 0.00 324 ILE A N 7
ATOM 11230 C CA . ILE A 1 48 ? -15.448 2.811 2.170 1.00 0.00 324 ILE A CA 7
ATOM 11231 C C . ILE A 1 48 ? -14.364 3.874 2.344 1.00 0.00 324 ILE A C 7
ATOM 11232 O O . ILE A 1 48 ? -14.538 4.812 3.123 1.00 0.00 324 ILE A O 7
ATOM 11248 N N . LEU A 1 49 ? -13.256 3.740 1.617 1.00 0.00 325 LEU A N 7
ATOM 11249 C CA . LEU A 1 49 ? -12.232 4.790 1.620 1.00 0.00 325 LEU A CA 7
ATOM 11250 C C . LEU A 1 49 ? -12.766 6.160 1.228 1.00 0.00 325 LEU A C 7
ATOM 11251 O O . LEU A 1 49 ? -12.421 7.152 1.866 1.00 0.00 325 LEU A O 7
ATOM 11267 N N . MET A 1 50 ? -13.580 6.251 0.183 1.00 0.00 326 MET A N 7
ATOM 11268 C CA . MET A 1 50 ? -14.061 7.563 -0.234 1.00 0.00 326 MET A CA 7
ATOM 11269 C C . MET A 1 50 ? -14.975 8.151 0.854 1.00 0.00 326 MET A C 7
ATOM 11270 O O . MET A 1 50 ? -15.091 9.367 0.988 1.00 0.00 326 MET A O 7
ATOM 11284 N N . SER A 1 51 ? -15.609 7.269 1.636 1.00 0.00 327 SER A N 7
ATOM 11285 C CA . SER A 1 51 ? -16.429 7.691 2.774 1.00 0.00 327 SER A CA 7
ATOM 11286 C C . SER A 1 51 ? -15.529 8.206 3.900 1.00 0.00 327 SER A C 7
ATOM 11287 O O . SER A 1 51 ? -15.956 8.966 4.767 1.00 0.00 327 SER A O 7
ATOM 11295 N N . SER A 1 52 ? -14.276 7.781 3.870 1.00 0.00 328 SER A N 7
ATOM 11296 C CA . SER A 1 52 ? -13.267 8.289 4.781 1.00 0.00 328 SER A CA 7
ATOM 11297 C C . SER A 1 52 ? -12.627 9.569 4.229 1.00 0.00 328 SER A C 7
ATOM 11298 O O . SER A 1 52 ? -11.563 9.999 4.682 1.00 0.00 328 SER A O 7
ATOM 11306 N N . GLY A 1 53 ? -13.290 10.171 3.242 1.00 0.00 329 GLY A N 7
ATOM 11307 C CA . GLY A 1 53 ? -12.857 11.453 2.720 1.00 0.00 329 GLY A CA 7
ATOM 11308 C C . GLY A 1 53 ? -11.765 11.334 1.677 1.00 0.00 329 GLY A C 7
ATOM 11309 O O . GLY A 1 53 ? -10.962 12.252 1.511 1.00 0.00 329 GLY A O 7
ATOM 11313 N N . LEU A 1 54 ? -11.727 10.214 0.972 1.00 0.00 330 LEU A N 7
ATOM 11314 C CA . LEU A 1 54 ? -10.688 9.976 -0.002 1.00 0.00 330 LEU A CA 7
ATOM 11315 C C . LEU A 1 54 ? -11.232 9.952 -1.441 1.00 0.00 330 LEU A C 7
ATOM 11316 O O . LEU A 1 54 ? -12.386 9.594 -1.668 1.00 0.00 330 LEU A O 7
ATOM 11332 N N . PRO A 1 55 ? -10.406 10.360 -2.434 1.00 0.00 331 PRO A N 7
ATOM 11333 C CA . PRO A 1 55 ? -10.829 10.498 -3.828 1.00 0.00 331 PRO A CA 7
ATOM 11334 C C . PRO A 1 55 ? -10.932 9.153 -4.534 1.00 0.00 331 PRO A C 7
ATOM 11335 O O . PRO A 1 55 ? -9.992 8.359 -4.482 1.00 0.00 331 PRO A O 7
ATOM 11346 N N . ARG A 1 56 ? -12.043 8.915 -5.231 1.00 0.00 332 ARG A N 7
ATOM 11347 C CA . ARG A 1 56 ? -12.186 7.708 -6.045 1.00 0.00 332 ARG A CA 7
ATOM 11348 C C . ARG A 1 56 ? -11.128 7.721 -7.139 1.00 0.00 332 ARG A C 7
ATOM 11349 O O . ARG A 1 56 ? -10.791 6.693 -7.724 1.00 0.00 332 ARG A O 7
ATOM 11370 N N . GLU A 1 57 ? -10.609 8.917 -7.388 1.00 0.00 333 GLU A N 7
ATOM 11371 C CA . GLU A 1 57 ? -9.533 9.121 -8.331 1.00 0.00 333 GLU A CA 7
ATOM 11372 C C . GLU A 1 57 ? -8.236 8.557 -7.784 1.00 0.00 333 GLU A C 7
ATOM 11373 O O . GLU A 1 57 ? -7.624 7.675 -8.391 1.00 0.00 333 GLU A O 7
ATOM 11385 N N . THR A 1 58 ? -7.814 9.065 -6.628 1.00 0.00 334 THR A N 7
ATOM 11386 C CA . THR A 1 58 ? -6.591 8.600 -5.994 1.00 0.00 334 THR A CA 7
ATOM 11387 C C . THR A 1 58 ? -6.679 7.138 -5.568 1.00 0.00 334 THR A C 7
ATOM 11388 O O . THR A 1 58 ? -5.720 6.395 -5.720 1.00 0.00 334 THR A O 7
ATOM 11399 N N . LEU A 1 59 ? -7.824 6.734 -5.039 1.00 0.00 335 LEU A N 7
ATOM 11400 C CA . LEU A 1 59 ? -8.026 5.342 -4.629 1.00 0.00 335 LEU A CA 7
ATOM 11401 C C . LEU A 1 59 ? -7.784 4.387 -5.802 1.00 0.00 335 LEU A C 7
ATOM 11402 O O . LEU A 1 59 ? -7.096 3.373 -5.657 1.00 0.00 335 LEU A O 7
ATOM 11418 N N . GLY A 1 60 ? -8.322 4.733 -6.971 1.00 0.00 336 GLY A N 7
ATOM 11419 C CA . GLY A 1 60 ? -8.080 3.938 -8.165 1.00 0.00 336 GLY A CA 7
ATOM 11420 C C . GLY A 1 60 ? -6.607 3.875 -8.535 1.00 0.00 336 GLY A C 7
ATOM 11421 O O . GLY A 1 60 ? -6.075 2.807 -8.868 1.00 0.00 336 GLY A O 7
ATOM 11425 N N . GLN A 1 61 ? -5.931 5.012 -8.439 1.00 0.00 337 GLN A N 7
ATOM 11426 C CA . GLN A 1 61 ? -4.529 5.090 -8.790 1.00 0.00 337 GLN A CA 7
ATOM 11427 C C . GLN A 1 61 ? -3.707 4.272 -7.809 1.00 0.00 337 GLN A C 7
ATOM 11428 O O . GLN A 1 61 ? -2.811 3.542 -8.194 1.00 0.00 337 GLN A O 7
ATOM 11442 N N . ILE A 1 62 ? -4.034 4.413 -6.538 1.00 0.00 338 ILE A N 7
ATOM 11443 C CA . ILE A 1 62 ? -3.346 3.706 -5.469 1.00 0.00 338 ILE A CA 7
ATOM 11444 C C . ILE A 1 62 ? -3.361 2.188 -5.680 1.00 0.00 338 ILE A C 7
ATOM 11445 O O . ILE A 1 62 ? -2.353 1.533 -5.425 1.00 0.00 338 ILE A O 7
ATOM 11461 N N . TRP A 1 63 ? -4.461 1.610 -6.175 1.00 0.00 339 TRP A N 7
ATOM 11462 C CA . TRP A 1 63 ? -4.455 0.186 -6.499 1.00 0.00 339 TRP A CA 7
ATOM 11463 C C . TRP A 1 63 ? -3.546 -0.062 -7.692 1.00 0.00 339 TRP A C 7
ATOM 11464 O O . TRP A 1 63 ? -2.928 -1.117 -7.832 1.00 0.00 339 TRP A O 7
ATOM 11485 N N . ALA A 1 64 ? -3.499 0.936 -8.564 1.00 0.00 340 ALA A N 7
ATOM 11486 C CA . ALA A 1 64 ? -2.843 0.810 -9.853 1.00 0.00 340 ALA A CA 7
ATOM 11487 C C . ALA A 1 64 ? -1.326 1.030 -9.736 1.00 0.00 340 ALA A C 7
ATOM 11488 O O . ALA A 1 64 ? -0.568 0.682 -10.643 1.00 0.00 340 ALA A O 7
ATOM 11495 N N . LEU A 1 65 ? -0.896 1.615 -8.617 1.00 0.00 341 LEU A N 7
ATOM 11496 C CA . LEU A 1 65 ? 0.526 1.800 -8.330 1.00 0.00 341 LEU A CA 7
ATOM 11497 C C . LEU A 1 65 ? 1.150 0.513 -7.820 1.00 0.00 341 LEU A C 7
ATOM 11498 O O . LEU A 1 65 ? 1.290 0.321 -6.613 1.00 0.00 341 LEU A O 7
ATOM 11514 N N . ALA A 1 66 ? 1.526 -0.365 -8.727 1.00 0.00 342 ALA A N 7
ATOM 11515 C CA . ALA A 1 66 ? 2.134 -1.619 -8.331 1.00 0.00 342 ALA A CA 7
ATOM 11516 C C . ALA A 1 66 ? 3.272 -2.001 -9.266 1.00 0.00 342 ALA A C 7
ATOM 11517 O O . ALA A 1 66 ? 3.454 -1.392 -10.323 1.00 0.00 342 ALA A O 7
ATOM 11524 N N . ASN A 1 67 ? 4.043 -3.008 -8.865 1.00 0.00 343 ASN A N 7
ATOM 11525 C CA . ASN A 1 67 ? 5.181 -3.471 -9.654 1.00 0.00 343 ASN A CA 7
ATOM 11526 C C . ASN A 1 67 ? 5.187 -4.994 -9.752 1.00 0.00 343 ASN A C 7
ATOM 11527 O O . ASN A 1 67 ? 5.093 -5.556 -10.844 1.00 0.00 343 ASN A O 7
ATOM 11538 N N . ARG A 1 68 ? 5.272 -5.660 -8.605 1.00 0.00 344 ARG A N 7
ATOM 11539 C CA . ARG A 1 68 ? 5.344 -7.120 -8.570 1.00 0.00 344 ARG A CA 7
ATOM 11540 C C . ARG A 1 68 ? 3.947 -7.728 -8.613 1.00 0.00 344 ARG A C 7
ATOM 11541 O O . ARG A 1 68 ? 3.503 -8.404 -7.683 1.00 0.00 344 ARG A O 7
ATOM 11562 N N . THR A 1 69 ? 3.260 -7.476 -9.715 1.00 0.00 345 THR A N 7
ATOM 11563 C CA . THR A 1 69 ? 1.919 -7.984 -9.925 1.00 0.00 345 THR A CA 7
ATOM 11564 C C . THR A 1 69 ? 1.867 -8.821 -11.205 1.00 0.00 345 THR A C 7
ATOM 11565 O O . THR A 1 69 ? 1.468 -8.344 -12.267 1.00 0.00 345 THR A O 7
ATOM 11576 N N . THR A 1 70 ? 2.315 -10.064 -11.105 1.00 0.00 346 THR A N 7
ATOM 11577 C CA . THR A 1 70 ? 2.294 -10.973 -12.240 1.00 0.00 346 THR A CA 7
ATOM 11578 C C . THR A 1 70 ? 1.502 -12.248 -11.917 1.00 0.00 346 THR A C 7
ATOM 11579 O O . THR A 1 70 ? 0.520 -12.548 -12.598 1.00 0.00 346 THR A O 7
ATOM 11590 N N . PRO A 1 71 ? 1.894 -13.020 -10.876 1.00 0.00 347 PRO A N 7
ATOM 11591 C CA . PRO A 1 71 ? 1.163 -14.234 -10.497 1.00 0.00 347 PRO A CA 7
ATOM 11592 C C . PRO A 1 71 ? -0.175 -13.911 -9.838 1.00 0.00 347 PRO A C 7
ATOM 11593 O O . PRO A 1 71 ? -1.152 -14.650 -9.982 1.00 0.00 347 PRO A O 7
ATOM 11604 N N . GLY A 1 72 ? -0.212 -12.801 -9.121 1.00 0.00 348 GLY A N 7
ATOM 11605 C CA . GLY A 1 72 ? -1.423 -12.374 -8.464 1.00 0.00 348 GLY A CA 7
ATOM 11606 C C . GLY A 1 72 ? -1.621 -10.885 -8.600 1.00 0.00 348 GLY A C 7
ATOM 11607 O O . GLY A 1 72 ? -0.650 -10.141 -8.742 1.00 0.00 348 GLY A O 7
ATOM 11611 N N . LYS A 1 73 ? -2.868 -10.451 -8.577 1.00 0.00 349 LYS A N 7
ATOM 11612 C CA . LYS A 1 73 ? -3.184 -9.038 -8.708 1.00 0.00 349 LYS A CA 7
ATOM 11613 C C . LYS A 1 73 ? -3.120 -8.366 -7.347 1.00 0.00 349 LYS A C 7
ATOM 11614 O O . LYS A 1 73 ? -3.885 -8.710 -6.446 1.00 0.00 349 LYS A O 7
ATOM 11633 N N . LEU A 1 74 ? -2.196 -7.416 -7.212 1.00 0.00 350 LEU A N 7
ATOM 11634 C CA . LEU A 1 74 ? -1.940 -6.746 -5.940 1.00 0.00 350 LEU A CA 7
ATOM 11635 C C . LEU A 1 74 ? -1.520 -7.762 -4.888 1.00 0.00 350 LEU A C 7
ATOM 11636 O O . LEU A 1 74 ? -2.283 -8.090 -3.982 1.00 0.00 350 LEU A O 7
ATOM 11652 N N . THR A 1 75 ? -0.303 -8.267 -5.027 1.00 0.00 351 THR A N 7
ATOM 11653 C CA . THR A 1 75 ? 0.242 -9.230 -4.087 1.00 0.00 351 THR A CA 7
ATOM 11654 C C . THR A 1 75 ? 0.276 -8.637 -2.669 1.00 0.00 351 THR A C 7
ATOM 11655 O O . THR A 1 75 ? 0.117 -7.431 -2.495 1.00 0.00 351 THR A O 7
ATOM 11666 N N . LYS A 1 76 ? 0.468 -9.488 -1.666 1.00 0.00 352 LYS A N 7
ATOM 11667 C CA . LYS A 1 76 ? 0.409 -9.068 -0.265 1.00 0.00 352 LYS A CA 7
ATOM 11668 C C . LYS A 1 76 ? 1.255 -7.814 0.001 1.00 0.00 352 LYS A C 7
ATOM 11669 O O . LYS A 1 76 ? 0.771 -6.848 0.594 1.00 0.00 352 LYS A O 7
ATOM 11688 N N . GLU A 1 77 ? 2.513 -7.835 -0.431 1.00 0.00 353 GLU A N 7
ATOM 11689 C CA . GLU A 1 77 ? 3.403 -6.687 -0.273 1.00 0.00 353 GLU A CA 7
ATOM 11690 C C . GLU A 1 77 ? 2.866 -5.454 -0.997 1.00 0.00 353 GLU A C 7
ATOM 11691 O O . GLU A 1 77 ? 3.049 -4.323 -0.536 1.00 0.00 353 GLU A O 7
ATOM 11703 N N . GLU A 1 78 ? 2.199 -5.667 -2.124 1.00 0.00 354 GLU A N 7
ATOM 11704 C CA . GLU A 1 78 ? 1.583 -4.575 -2.865 1.00 0.00 354 GLU A CA 7
ATOM 11705 C C . GLU A 1 78 ? 0.420 -4.008 -2.071 1.00 0.00 354 GLU A C 7
ATOM 11706 O O . GLU A 1 78 ? 0.142 -2.813 -2.121 1.00 0.00 354 GLU A O 7
ATOM 11718 N N . LEU A 1 79 ? -0.236 -4.869 -1.306 1.00 0.00 355 LEU A N 7
ATOM 11719 C CA . LEU A 1 79 ? -1.381 -4.455 -0.518 1.00 0.00 355 LEU A CA 7
ATOM 11720 C C . LEU A 1 79 ? -0.916 -3.613 0.667 1.00 0.00 355 LEU A C 7
ATOM 11721 O O . LEU A 1 79 ? -1.632 -2.743 1.134 1.00 0.00 355 LEU A O 7
ATOM 11737 N N . TYR A 1 80 ? 0.291 -3.847 1.152 1.00 0.00 356 TYR A N 7
ATOM 11738 C CA . TYR A 1 80 ? 0.832 -2.968 2.173 1.00 0.00 356 TYR A CA 7
ATOM 11739 C C . TYR A 1 80 ? 1.131 -1.612 1.544 1.00 0.00 356 TYR A C 7
ATOM 11740 O O . TYR A 1 80 ? 0.949 -0.569 2.168 1.00 0.00 356 TYR A O 7
ATOM 11758 N N . THR A 1 81 ? 1.569 -1.644 0.290 1.00 0.00 357 THR A N 7
ATOM 11759 C CA . THR A 1 81 ? 1.844 -0.431 -0.465 1.00 0.00 357 THR A CA 7
ATOM 11760 C C . THR A 1 81 ? 0.568 0.399 -0.657 1.00 0.00 357 THR A C 7
ATOM 11761 O O . THR A 1 81 ? 0.588 1.621 -0.506 1.00 0.00 357 THR A O 7
ATOM 11772 N N . VAL A 1 82 ? -0.550 -0.272 -0.929 1.00 0.00 358 VAL A N 7
ATOM 11773 C CA . VAL A 1 82 ? -1.823 0.425 -1.127 1.00 0.00 358 VAL A CA 7
ATOM 11774 C C . VAL A 1 82 ? -2.275 1.031 0.190 1.00 0.00 358 VAL A C 7
ATOM 11775 O O . VAL A 1 82 ? -2.696 2.185 0.256 1.00 0.00 358 VAL A O 7
ATOM 11788 N N . LEU A 1 83 ? -2.153 0.226 1.231 1.00 0.00 359 LEU A N 7
ATOM 11789 C CA . LEU A 1 83 ? -2.520 0.621 2.587 1.00 0.00 359 LEU A CA 7
ATOM 11790 C C . LEU A 1 83 ? -1.729 1.837 3.034 1.00 0.00 359 LEU A C 7
ATOM 11791 O O . LEU A 1 83 ? -2.286 2.790 3.578 1.00 0.00 359 LEU A O 7
ATOM 11807 N N . ALA A 1 84 ? -0.433 1.803 2.780 1.00 0.00 360 ALA A N 7
ATOM 11808 C CA . ALA A 1 84 ? 0.448 2.869 3.218 1.00 0.00 360 ALA A CA 7
ATOM 11809 C C . ALA A 1 84 ? 0.200 4.150 2.439 1.00 0.00 360 ALA A C 7
ATOM 11810 O O . ALA A 1 84 ? 0.237 5.241 3.007 1.00 0.00 360 ALA A O 7
ATOM 11817 N N . MET A 1 85 ? -0.075 4.031 1.141 1.00 0.00 361 MET A N 7
ATOM 11818 C CA . MET A 1 85 ? -0.327 5.208 0.324 1.00 0.00 361 MET A CA 7
ATOM 11819 C C . MET A 1 85 ? -1.658 5.831 0.702 1.00 0.00 361 MET A C 7
ATOM 11820 O O . MET A 1 85 ? -1.815 7.045 0.669 1.00 0.00 361 MET A O 7
ATOM 11834 N N . ILE A 1 86 ? -2.610 4.992 1.080 1.00 0.00 362 ILE A N 7
ATOM 11835 C CA . ILE A 1 86 ? -3.899 5.477 1.545 1.00 0.00 362 ILE A CA 7
ATOM 11836 C C . ILE A 1 86 ? -3.709 6.239 2.846 1.00 0.00 362 ILE A C 7
ATOM 11837 O O . ILE A 1 86 ? -4.192 7.364 3.003 1.00 0.00 362 ILE A O 7
ATOM 11853 N N . ALA A 1 87 ? -2.970 5.617 3.752 1.00 0.00 363 ALA A N 7
ATOM 11854 C CA . ALA A 1 87 ? -2.667 6.193 5.048 1.00 0.00 363 ALA A CA 7
ATOM 11855 C C . ALA A 1 87 ? -2.025 7.571 4.910 1.00 0.00 363 ALA A C 7
ATOM 11856 O O . ALA A 1 87 ? -2.462 8.525 5.548 1.00 0.00 363 ALA A O 7
ATOM 11863 N N . VAL A 1 88 ? -0.988 7.677 4.074 1.00 0.00 364 VAL A N 7
ATOM 11864 C CA . VAL A 1 88 ? -0.304 8.954 3.877 1.00 0.00 364 VAL A CA 7
ATOM 11865 C C . VAL A 1 88 ? -1.191 9.971 3.150 1.00 0.00 364 VAL A C 7
ATOM 11866 O O . VAL A 1 88 ? -1.084 11.173 3.391 1.00 0.00 364 VAL A O 7
ATOM 11879 N N . THR A 1 89 ? -2.082 9.488 2.286 1.00 0.00 365 THR A N 7
ATOM 11880 C CA . THR A 1 89 ? -3.010 10.369 1.578 1.00 0.00 365 THR A CA 7
ATOM 11881 C C . THR A 1 89 ? -3.944 11.043 2.579 1.00 0.00 365 THR A C 7
ATOM 11882 O O . THR A 1 89 ? -4.183 12.249 2.517 1.00 0.00 365 THR A O 7
ATOM 11893 N N . GLN A 1 90 ? -4.458 10.240 3.500 1.00 0.00 366 GLN A N 7
ATOM 11894 C CA . GLN A 1 90 ? -5.265 10.743 4.607 1.00 0.00 366 GLN A CA 7
ATOM 11895 C C . GLN A 1 90 ? -4.509 11.794 5.410 1.00 0.00 366 GLN A C 7
ATOM 11896 O O . GLN A 1 90 ? -5.110 12.715 5.963 1.00 0.00 366 GLN A O 7
ATOM 11910 N N . ARG A 1 91 ? -3.193 11.657 5.463 1.00 0.00 367 ARG A N 7
ATOM 11911 C CA . ARG A 1 91 ? -2.343 12.616 6.167 1.00 0.00 367 ARG A CA 7
ATOM 11912 C C . ARG A 1 91 ? -2.195 13.917 5.376 1.00 0.00 367 ARG A C 7
ATOM 11913 O O . ARG A 1 91 ? -1.569 14.867 5.843 1.00 0.00 367 ARG A O 7
ATOM 11934 N N . GLY A 1 92 ? -2.770 13.957 4.179 1.00 0.00 368 GLY A N 7
ATOM 11935 C CA . GLY A 1 92 ? -2.651 15.129 3.332 1.00 0.00 368 GLY A CA 7
ATOM 11936 C C . GLY A 1 92 ? -1.427 15.074 2.439 1.00 0.00 368 GLY A C 7
ATOM 11937 O O . GLY A 1 92 ? -1.055 16.073 1.818 1.00 0.00 368 GLY A O 7
ATOM 11941 N N . VAL A 1 93 ? -0.796 13.908 2.381 1.00 0.00 369 VAL A N 7
ATOM 11942 C CA . VAL A 1 93 ? 0.364 13.693 1.525 1.00 0.00 369 VAL A CA 7
ATOM 11943 C C . VAL A 1 93 ? 0.003 12.754 0.375 1.00 0.00 369 VAL A C 7
ATOM 11944 O O . VAL A 1 93 ? -0.155 11.550 0.578 1.00 0.00 369 VAL A O 7
ATOM 11957 N N . PRO A 1 94 ? -0.144 13.290 -0.844 1.00 0.00 370 PRO A N 7
ATOM 11958 C CA . PRO A 1 94 ? -0.538 12.491 -2.008 1.00 0.00 370 PRO A CA 7
ATOM 11959 C C . PRO A 1 94 ? 0.540 11.491 -2.419 1.00 0.00 370 PRO A C 7
ATOM 11960 O O . PRO A 1 94 ? 1.735 11.793 -2.371 1.00 0.00 370 PRO A O 7
ATOM 11971 N N . ALA A 1 95 ? 0.114 10.308 -2.838 1.00 0.00 371 ALA A N 7
ATOM 11972 C CA . ALA A 1 95 ? 1.045 9.277 -3.257 1.00 0.00 371 ALA A CA 7
ATOM 11973 C C . ALA A 1 95 ? 1.238 9.307 -4.766 1.00 0.00 371 ALA A C 7
ATOM 11974 O O . ALA A 1 95 ? 0.350 8.924 -5.530 1.00 0.00 371 ALA A O 7
ATOM 11981 N N . MET A 1 96 ? 2.402 9.782 -5.185 1.00 0.00 372 MET A N 7
ATOM 11982 C CA . MET A 1 96 ? 2.731 9.872 -6.602 1.00 0.00 372 MET A CA 7
ATOM 11983 C C . MET A 1 96 ? 3.951 9.019 -6.949 1.00 0.00 372 MET A C 7
ATOM 11984 O O . MET A 1 96 ? 4.112 8.583 -8.087 1.00 0.00 372 MET A O 7
ATOM 11998 N N . SER A 1 97 ? 4.795 8.773 -5.957 1.00 0.00 373 SER A N 7
ATOM 11999 C CA . SER A 1 97 ? 6.044 8.058 -6.172 1.00 0.00 373 SER A CA 7
ATOM 12000 C C . SER A 1 97 ? 6.510 7.400 -4.872 1.00 0.00 373 SER A C 7
ATOM 12001 O O . SER A 1 97 ? 6.343 7.962 -3.788 1.00 0.00 373 SER A O 7
ATOM 12009 N N . PRO A 1 98 ? 7.078 6.182 -4.971 1.00 0.00 374 PRO A N 7
ATOM 12010 C CA . PRO A 1 98 ? 7.497 5.390 -3.805 1.00 0.00 374 PRO A CA 7
ATOM 12011 C C . PRO A 1 98 ? 8.695 5.978 -3.054 1.00 0.00 374 PRO A C 7
ATOM 12012 O O . PRO A 1 98 ? 8.990 5.558 -1.933 1.00 0.00 374 PRO A O 7
ATOM 12023 N N . ASP A 1 99 ? 9.393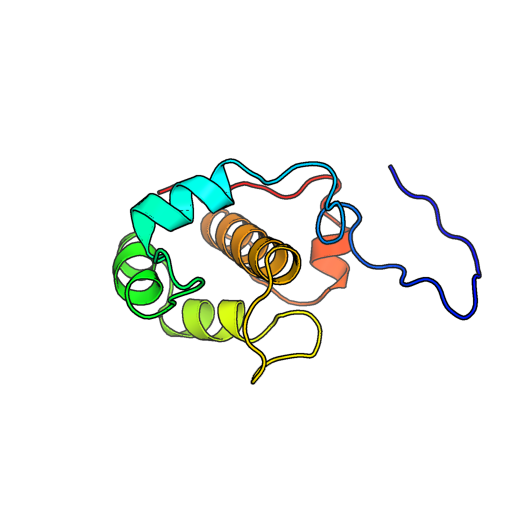 6.928 -3.663 1.00 0.00 375 ASP A N 7
ATOM 12024 C CA . ASP A 1 99 ? 10.527 7.572 -3.001 1.00 0.00 375 ASP A CA 7
ATOM 12025 C C . ASP A 1 99 ? 10.055 8.338 -1.768 1.00 0.00 375 ASP A C 7
ATOM 12026 O O . ASP A 1 99 ? 10.768 8.431 -0.766 1.00 0.00 375 ASP A O 7
ATOM 12035 N N . ALA A 1 100 ? 8.831 8.859 -1.837 1.00 0.00 376 ALA A N 7
ATOM 12036 C CA . ALA A 1 100 ? 8.222 9.552 -0.706 1.00 0.00 376 ALA A CA 7
ATOM 12037 C C . ALA A 1 100 ? 7.896 8.581 0.422 1.00 0.00 376 ALA A C 7
ATOM 12038 O O . ALA A 1 100 ? 7.794 8.975 1.580 1.00 0.00 376 ALA A O 7
ATOM 12045 N N . LEU A 1 101 ? 7.773 7.305 0.078 1.00 0.00 377 LEU A N 7
ATOM 12046 C CA . LEU A 1 101 ? 7.447 6.281 1.062 1.00 0.00 377 LEU A CA 7
ATOM 12047 C C . LEU A 1 101 ? 8.660 6.011 1.934 1.00 0.00 377 LEU A C 7
ATOM 12048 O O . LEU A 1 101 ? 8.548 5.669 3.108 1.00 0.00 377 LEU A O 7
ATOM 12064 N N . ASN A 1 102 ? 9.826 6.213 1.339 1.00 0.00 378 ASN A N 7
ATOM 12065 C CA . ASN A 1 102 ? 11.098 6.002 1.989 1.00 0.00 378 ASN A CA 7
ATOM 12066 C C . ASN A 1 102 ? 11.305 6.984 3.131 1.00 0.00 378 ASN A C 7
ATOM 12067 O O . ASN A 1 102 ? 12.045 6.709 4.075 1.00 0.00 378 ASN A O 7
ATOM 12078 N N . GLN A 1 103 ? 10.645 8.131 3.037 1.00 0.00 379 GLN A N 7
ATOM 12079 C CA . GLN A 1 103 ? 10.878 9.228 3.968 1.00 0.00 379 GLN A CA 7
ATOM 12080 C C . GLN A 1 103 ? 10.103 9.022 5.256 1.00 0.00 379 GLN A C 7
ATOM 12081 O O . GLN A 1 103 ? 10.371 9.666 6.267 1.00 0.00 379 GLN A O 7
ATOM 12095 N N . PHE A 1 104 ? 9.137 8.127 5.207 1.00 0.00 380 PHE A N 7
ATOM 12096 C CA . PHE A 1 104 ? 8.402 7.743 6.401 1.00 0.00 380 PHE A CA 7
ATOM 12097 C C . PHE A 1 104 ? 9.083 6.560 7.078 1.00 0.00 380 PHE A C 7
ATOM 12098 O O . PHE A 1 104 ? 9.104 5.451 6.540 1.00 0.00 380 PHE A O 7
ATOM 12115 N N . PRO A 1 105 ? 9.662 6.796 8.265 1.00 0.00 381 PRO A N 7
ATOM 12116 C CA . PRO A 1 105 ? 10.293 5.746 9.079 1.00 0.00 381 PRO A CA 7
ATOM 12117 C C . PRO A 1 105 ? 9.391 4.551 9.317 1.00 0.00 381 PRO A C 7
ATOM 12118 O O . PRO A 1 105 ? 9.826 3.397 9.318 1.00 0.00 381 PRO A O 7
ATOM 12129 N N . ALA A 1 106 ? 8.130 4.860 9.510 1.00 0.00 382 ALA A N 7
ATOM 12130 C CA . ALA A 1 106 ? 7.098 3.859 9.710 1.00 0.00 382 ALA A CA 7
ATOM 12131 C C . ALA A 1 106 ? 5.865 4.211 8.893 1.00 0.00 382 ALA A C 7
ATOM 12132 O O . ALA A 1 106 ? 5.503 5.387 8.783 1.00 0.00 382 ALA A O 7
ATOM 12139 N N . ALA A 1 107 ? 5.226 3.201 8.321 1.00 0.00 383 ALA A N 7
ATOM 12140 C CA . ALA A 1 107 ? 4.026 3.411 7.524 1.00 0.00 383 ALA A CA 7
ATOM 12141 C C . ALA A 1 107 ? 2.777 3.329 8.395 1.00 0.00 383 ALA A C 7
ATOM 12142 O O . ALA A 1 107 ? 2.592 2.368 9.143 1.00 0.00 383 ALA A O 7
ATOM 12149 N N . PRO A 1 108 ? 1.932 4.367 8.329 1.00 0.00 384 PRO A N 7
ATOM 12150 C CA . PRO A 1 108 ? 0.659 4.412 9.060 1.00 0.00 384 PRO A CA 7
ATOM 12151 C C . PRO A 1 108 ? -0.331 3.333 8.621 1.00 0.00 384 PRO A C 7
ATOM 12152 O O . PRO A 1 108 ? -0.286 2.849 7.487 1.00 0.00 384 PRO A O 7
ATOM 12163 N N . ILE A 1 109 ? -1.222 2.958 9.535 1.00 0.00 385 ILE A N 7
ATOM 12164 C CA . ILE A 1 109 ? -2.361 2.120 9.201 1.00 0.00 385 ILE A CA 7
ATOM 12165 C C . ILE A 1 109 ? -3.534 3.027 8.848 1.00 0.00 385 ILE A C 7
ATOM 12166 O O . ILE A 1 109 ? -3.884 3.919 9.626 1.00 0.00 385 ILE A O 7
ATOM 12182 N N . PRO A 1 110 ? -4.138 2.831 7.667 1.00 0.00 386 PRO A N 7
ATOM 12183 C CA . PRO A 1 110 ? -5.233 3.675 7.188 1.00 0.00 386 PRO A CA 7
ATOM 12184 C C . PRO A 1 110 ? -6.398 3.751 8.170 1.00 0.00 386 PRO A C 7
ATOM 12185 O O . PRO A 1 110 ? -6.814 2.742 8.741 1.00 0.00 386 PRO A O 7
ATOM 12196 N N . THR A 1 111 ? -6.904 4.956 8.365 1.00 0.00 387 THR A N 7
ATOM 12197 C CA . THR A 1 111 ? -8.020 5.191 9.256 1.00 0.00 387 THR A CA 7
ATOM 12198 C C . THR A 1 111 ? -9.344 5.000 8.519 1.00 0.00 387 THR A C 7
ATOM 12199 O O . THR A 1 111 ? -9.552 5.570 7.447 1.00 0.00 387 THR A O 7
ATOM 12210 N N . LEU A 1 112 ? -10.223 4.185 9.082 1.00 0.00 388 LEU A N 7
ATOM 12211 C CA . LEU A 1 112 ? -11.519 3.916 8.482 1.00 0.00 388 LEU A CA 7
ATOM 12212 C C . LEU A 1 112 ? -12.627 4.152 9.503 1.00 0.00 388 LEU A C 7
ATOM 12213 O O . LEU A 1 112 ? -13.161 3.166 10.055 1.00 0.00 388 LEU A O 7
ATOM 12230 N N . SER A 1 1 ? 22.568 -4.959 7.438 1.00 0.00 277 SER A N 8
ATOM 12231 C CA . SER A 1 1 ? 21.824 -3.752 7.018 1.00 0.00 277 SER A CA 8
ATOM 12232 C C . SER A 1 1 ? 22.075 -3.459 5.540 1.00 0.00 277 SER A C 8
ATOM 12233 O O . SER A 1 1 ? 23.031 -3.971 4.953 1.00 0.00 277 SER A O 8
ATOM 12243 N N . MET A 1 2 ? 21.216 -2.644 4.938 1.00 0.00 278 MET A N 8
ATOM 12244 C CA . MET A 1 2 ? 21.383 -2.262 3.542 1.00 0.00 278 MET A CA 8
ATOM 12245 C C . MET A 1 2 ? 21.386 -0.748 3.414 1.00 0.00 278 MET A C 8
ATOM 12246 O O . MET A 1 2 ? 20.989 -0.033 4.337 1.00 0.00 278 MET A O 8
ATOM 12260 N N . PHE A 1 3 ? 21.844 -0.263 2.274 1.00 0.00 279 PHE A N 8
ATOM 12261 C CA . PHE A 1 3 ? 21.885 1.165 2.018 1.00 0.00 279 PHE A CA 8
ATOM 12262 C C . PHE A 1 3 ? 20.515 1.654 1.560 1.00 0.00 279 PHE A C 8
ATOM 12263 O O . PHE A 1 3 ? 19.713 0.884 1.029 1.00 0.00 279 PHE A O 8
ATOM 12280 N N . PRO A 1 4 ? 20.243 2.946 1.761 1.00 0.00 280 PRO A N 8
ATOM 12281 C CA . PRO A 1 4 ? 18.959 3.557 1.478 1.00 0.00 280 PRO A CA 8
ATOM 12282 C C . PRO A 1 4 ? 18.884 4.119 0.064 1.00 0.00 280 PRO A C 8
ATOM 12283 O O . PRO A 1 4 ? 19.907 4.443 -0.542 1.00 0.00 280 PRO A O 8
ATOM 12294 N N . SER A 1 5 ? 17.672 4.227 -0.460 1.00 0.00 281 SER A N 8
ATOM 12295 C CA . SER A 1 5 ? 17.467 4.755 -1.796 1.00 0.00 281 SER A CA 8
ATOM 12296 C C . SER A 1 5 ? 17.643 6.270 -1.820 1.00 0.00 281 SER A C 8
ATOM 12297 O O . SER A 1 5 ? 16.765 7.024 -1.391 1.00 0.00 281 SER A O 8
ATOM 12305 N N . GLN A 1 6 ? 18.794 6.703 -2.312 1.00 0.00 282 GLN A N 8
ATOM 12306 C CA . GLN A 1 6 ? 19.085 8.120 -2.477 1.00 0.00 282 GLN A CA 8
ATOM 12307 C C . GLN A 1 6 ? 18.781 8.538 -3.908 1.00 0.00 282 GLN A C 8
ATOM 12308 O O . GLN A 1 6 ? 19.237 9.577 -4.385 1.00 0.00 282 GLN A O 8
ATOM 12322 N N . ASP A 1 7 ? 18.007 7.707 -4.585 1.00 0.00 283 ASP A N 8
ATOM 12323 C CA . ASP A 1 7 ? 17.628 7.944 -5.967 1.00 0.00 283 ASP A CA 8
ATOM 12324 C C . ASP A 1 7 ? 16.132 7.701 -6.134 1.00 0.00 283 ASP A C 8
ATOM 12325 O O . ASP A 1 7 ? 15.635 6.630 -5.788 1.00 0.00 283 ASP A O 8
ATOM 12334 N N . PRO A 1 8 ? 15.393 8.690 -6.664 1.00 0.00 284 PRO A N 8
ATOM 12335 C CA . PRO A 1 8 ? 13.932 8.622 -6.789 1.00 0.00 284 PRO A CA 8
ATOM 12336 C C . PRO A 1 8 ? 13.460 7.721 -7.927 1.00 0.00 284 PRO A C 8
ATOM 12337 O O . PRO A 1 8 ? 12.309 7.804 -8.366 1.00 0.00 284 PRO A O 8
ATOM 12348 N N . ALA A 1 9 ? 14.346 6.868 -8.401 1.00 0.00 285 ALA A N 8
ATOM 12349 C CA . ALA A 1 9 ? 14.007 5.891 -9.422 1.00 0.00 285 ALA A CA 8
ATOM 12350 C C . ALA A 1 9 ? 14.733 4.579 -9.155 1.00 0.00 285 ALA A C 8
ATOM 12351 O O . ALA A 1 9 ? 14.812 3.709 -10.025 1.00 0.00 285 ALA A O 8
ATOM 12358 N N . GLN A 1 10 ? 15.263 4.447 -7.945 1.00 0.00 286 GLN A N 8
ATOM 12359 C CA . GLN A 1 10 ? 15.988 3.251 -7.548 1.00 0.00 286 GLN A CA 8
ATOM 12360 C C . GLN A 1 10 ? 15.080 2.313 -6.757 1.00 0.00 286 GLN A C 8
ATOM 12361 O O . GLN A 1 10 ? 14.667 2.633 -5.640 1.00 0.00 286 GLN A O 8
ATOM 12375 N N . PRO A 1 11 ? 14.734 1.157 -7.347 1.00 0.00 287 PRO A N 8
ATOM 12376 C CA . PRO A 1 11 ? 13.898 0.155 -6.695 1.00 0.00 287 PRO A CA 8
ATOM 12377 C C . PRO A 1 11 ? 14.447 -0.280 -5.338 1.00 0.00 287 PRO A C 8
ATOM 12378 O O . PRO A 1 11 ? 15.644 -0.536 -5.190 1.00 0.00 287 PRO A O 8
ATOM 12389 N N . ARG A 1 12 ? 13.559 -0.370 -4.361 1.00 0.00 288 ARG A N 8
ATOM 12390 C CA . ARG A 1 12 ? 13.917 -0.775 -3.006 1.00 0.00 288 ARG A CA 8
ATOM 12391 C C . ARG A 1 12 ? 12.757 -1.515 -2.367 1.00 0.00 288 ARG A C 8
ATOM 12392 O O . ARG A 1 12 ? 11.598 -1.235 -2.672 1.00 0.00 288 ARG A O 8
ATOM 12413 N N . MET A 1 13 ? 13.069 -2.455 -1.490 1.00 0.00 289 MET A N 8
ATOM 12414 C CA . MET A 1 13 ? 12.041 -3.183 -0.758 1.00 0.00 289 MET A CA 8
ATOM 12415 C C . MET A 1 13 ? 12.026 -2.715 0.691 1.00 0.00 289 MET A C 8
ATOM 12416 O O . MET A 1 13 ? 12.795 -3.207 1.519 1.00 0.00 289 MET A O 8
ATOM 12430 N N . PRO A 1 14 ? 11.152 -1.746 1.007 1.00 0.00 290 PRO A N 8
ATOM 12431 C CA . PRO A 1 14 ? 11.103 -1.109 2.328 1.00 0.00 290 PRO A CA 8
ATOM 12432 C C . PRO A 1 14 ? 10.771 -2.100 3.441 1.00 0.00 290 PRO A C 8
ATOM 12433 O O . PRO A 1 14 ? 9.939 -2.990 3.245 1.00 0.00 290 PRO A O 8
ATOM 12444 N N . PRO A 1 15 ? 11.421 -1.960 4.612 1.00 0.00 291 PRO A N 8
ATOM 12445 C CA . PRO A 1 15 ? 11.328 -2.926 5.714 1.00 0.00 291 PRO A CA 8
ATOM 12446 C C . PRO A 1 15 ? 9.909 -3.399 5.992 1.00 0.00 291 PRO A C 8
ATOM 12447 O O . PRO A 1 15 ? 9.645 -4.594 6.103 1.00 0.00 291 PRO A O 8
ATOM 12458 N N . TRP A 1 16 ? 9.008 -2.440 6.067 1.00 0.00 292 TRP A N 8
ATOM 12459 C CA . TRP A 1 16 ? 7.617 -2.695 6.399 1.00 0.00 292 TRP A CA 8
ATOM 12460 C C . TRP A 1 16 ? 6.839 -3.389 5.285 1.00 0.00 292 TRP A C 8
ATOM 12461 O O . TRP A 1 16 ? 5.878 -4.103 5.566 1.00 0.00 292 TRP A O 8
ATOM 12482 N N . ILE A 1 17 ? 7.228 -3.195 4.031 1.00 0.00 293 ILE A N 8
ATOM 12483 C CA . ILE A 1 17 ? 6.575 -3.895 2.930 1.00 0.00 293 ILE A CA 8
ATOM 12484 C C . ILE A 1 17 ? 6.817 -5.395 3.063 1.00 0.00 293 ILE A C 8
ATOM 12485 O O . ILE A 1 17 ? 5.929 -6.215 2.826 1.00 0.00 293 ILE A O 8
ATOM 12501 N N . TYR A 1 18 ? 8.029 -5.734 3.470 1.00 0.00 294 TYR A N 8
ATOM 12502 C CA . TYR A 1 18 ? 8.408 -7.115 3.722 1.00 0.00 294 TYR A CA 8
ATOM 12503 C C . TYR A 1 18 ? 8.494 -7.384 5.221 1.00 0.00 294 TYR A C 8
ATOM 12504 O O . TYR A 1 18 ? 9.325 -8.178 5.671 1.00 0.00 294 TYR A O 8
ATOM 12522 N N . ASN A 1 19 ? 7.653 -6.684 5.983 1.00 0.00 295 ASN A N 8
ATOM 12523 C CA . ASN A 1 19 ? 7.616 -6.795 7.444 1.00 0.00 295 ASN A CA 8
ATOM 12524 C C . ASN A 1 19 ? 7.609 -8.248 7.915 1.00 0.00 295 ASN A C 8
ATOM 12525 O O . ASN A 1 19 ? 7.041 -9.136 7.271 1.00 0.00 295 ASN A O 8
ATOM 12536 N N . GLU A 1 20 ? 8.239 -8.464 9.060 1.00 0.00 296 GLU A N 8
ATOM 12537 C CA . GLU A 1 20 ? 8.439 -9.795 9.616 1.00 0.00 296 GLU A CA 8
ATOM 12538 C C . GLU A 1 20 ? 7.147 -10.320 10.234 1.00 0.00 296 GLU A C 8
ATOM 12539 O O . GLU A 1 20 ? 6.993 -11.519 10.463 1.00 0.00 296 GLU A O 8
ATOM 12551 N N . SER A 1 21 ? 6.212 -9.411 10.481 1.00 0.00 297 SER A N 8
ATOM 12552 C CA . SER A 1 21 ? 4.899 -9.772 10.995 1.00 0.00 297 SER A CA 8
ATOM 12553 C C . SER A 1 21 ? 4.052 -10.432 9.900 1.00 0.00 297 SER A C 8
ATOM 12554 O O . SER A 1 21 ? 2.910 -10.828 10.144 1.00 0.00 297 SER A O 8
ATOM 12562 N N . LEU A 1 22 ? 4.644 -10.558 8.704 1.00 0.00 298 LEU A N 8
ATOM 12563 C CA . LEU A 1 22 ? 3.999 -11.153 7.535 1.00 0.00 298 LEU A CA 8
ATOM 12564 C C . LEU A 1 22 ? 2.799 -10.335 7.063 1.00 0.00 298 LEU A C 8
ATOM 12565 O O . LEU A 1 22 ? 2.862 -9.670 6.027 1.00 0.00 298 LEU A O 8
ATOM 12581 N N . VAL A 1 23 ? 1.707 -10.408 7.806 1.00 0.00 299 VAL A N 8
ATOM 12582 C CA . VAL A 1 23 ? 0.518 -9.648 7.498 1.00 0.00 299 VAL A CA 8
ATOM 12583 C C . VAL A 1 23 ? 0.291 -8.550 8.541 1.00 0.00 299 VAL A C 8
ATOM 12584 O O . VAL A 1 23 ? 0.231 -8.817 9.743 1.00 0.00 299 VAL A O 8
ATOM 12597 N N . PRO A 1 24 ? 0.198 -7.292 8.094 1.00 0.00 300 PRO A N 8
ATOM 12598 C CA . PRO A 1 24 ? -0.050 -6.148 8.978 1.00 0.00 300 PRO A CA 8
ATOM 12599 C C . PRO A 1 24 ? -1.471 -6.124 9.518 1.00 0.00 300 PRO A C 8
ATOM 12600 O O . PRO A 1 24 ? -2.380 -6.728 8.939 1.00 0.00 300 PRO A O 8
ATOM 12611 N N . ASP A 1 25 ? -1.648 -5.428 10.633 1.00 0.00 301 ASP A N 8
ATOM 12612 C CA . ASP A 1 25 ? -2.976 -5.154 11.179 1.00 0.00 301 ASP A CA 8
ATOM 12613 C C . ASP A 1 25 ? -3.868 -4.533 10.108 1.00 0.00 301 ASP A C 8
ATOM 12614 O O . ASP A 1 25 ? -5.063 -4.809 10.033 1.00 0.00 301 ASP A O 8
ATOM 12623 N N . ALA A 1 26 ? -3.255 -3.709 9.264 1.00 0.00 302 ALA A N 8
ATOM 12624 C CA . ALA A 1 26 ? -3.949 -3.081 8.148 1.00 0.00 302 ALA A CA 8
ATOM 12625 C C . ALA A 1 26 ? -4.526 -4.123 7.189 1.00 0.00 302 ALA A C 8
ATOM 12626 O O . ALA A 1 26 ? -5.623 -3.962 6.676 1.00 0.00 302 ALA A O 8
ATOM 12633 N N . TYR A 1 27 ? -3.792 -5.204 6.980 1.00 0.00 303 TYR A N 8
ATOM 12634 C CA . TYR A 1 27 ? -4.195 -6.210 6.003 1.00 0.00 303 TYR A CA 8
ATOM 12635 C C . TYR A 1 27 ? -5.385 -7.013 6.529 1.00 0.00 303 TYR A C 8
ATOM 12636 O O . TYR A 1 27 ? -6.417 -7.095 5.867 1.00 0.00 303 TYR A O 8
ATOM 12654 N N . LYS A 1 28 ? -5.236 -7.617 7.711 1.00 0.00 304 LYS A N 8
ATOM 12655 C CA . LYS A 1 28 ? -6.354 -8.301 8.362 1.00 0.00 304 LYS A CA 8
ATOM 12656 C C . LYS A 1 28 ? -7.581 -7.394 8.504 1.00 0.00 304 LYS A C 8
ATOM 12657 O O . LYS A 1 28 ? -8.717 -7.864 8.363 1.00 0.00 304 LYS A O 8
ATOM 12676 N N . LYS A 1 29 ? -7.356 -6.107 8.774 1.00 0.00 305 LYS A N 8
ATOM 12677 C CA . LYS A 1 29 ? -8.447 -5.134 8.795 1.00 0.00 305 LYS A CA 8
ATOM 12678 C C . LYS A 1 29 ? -9.149 -5.114 7.459 1.00 0.00 305 LYS A C 8
ATOM 12679 O O . LYS A 1 29 ? -10.366 -5.256 7.362 1.00 0.00 305 LYS A O 8
ATOM 12698 N N . ILE A 1 30 ? -8.341 -4.950 6.434 1.00 0.00 306 ILE A N 8
ATOM 12699 C CA . ILE A 1 30 ? -8.834 -4.779 5.095 1.00 0.00 306 ILE A CA 8
ATOM 12700 C C . ILE A 1 30 ? -9.560 -6.037 4.610 1.00 0.00 306 ILE A C 8
ATOM 12701 O O . ILE A 1 30 ? -10.499 -5.939 3.828 1.00 0.00 306 ILE A O 8
ATOM 12717 N N . LEU A 1 31 ? -9.129 -7.217 5.071 1.00 0.00 307 LEU A N 8
ATOM 12718 C CA . LEU A 1 31 ? -9.872 -8.454 4.801 1.00 0.00 307 LEU A CA 8
ATOM 12719 C C . LEU A 1 31 ? -11.314 -8.335 5.278 1.00 0.00 307 LEU A C 8
ATOM 12720 O O . LEU A 1 31 ? -12.255 -8.591 4.528 1.00 0.00 307 LEU A O 8
ATOM 12736 N N . GLU A 1 32 ? -11.475 -7.943 6.527 1.00 0.00 308 GLU A N 8
ATOM 12737 C CA . GLU A 1 32 ? -12.770 -7.675 7.086 1.00 0.00 308 GLU A CA 8
ATOM 12738 C C . GLU A 1 32 ? -13.506 -6.605 6.283 1.00 0.00 308 GLU A C 8
ATOM 12739 O O . GLU A 1 32 ? -14.685 -6.740 5.953 1.00 0.00 308 GLU A O 8
ATOM 12751 N N . THR A 1 33 ? -12.769 -5.560 5.970 1.00 0.00 309 THR A N 8
ATOM 12752 C CA . THR A 1 33 ? -13.287 -4.390 5.278 1.00 0.00 309 THR A CA 8
ATOM 12753 C C . THR A 1 33 ? -13.754 -4.683 3.848 1.00 0.00 309 THR A C 8
ATOM 12754 O O . THR A 1 33 ? -14.949 -4.716 3.581 1.00 0.00 309 THR A O 8
ATOM 12765 N N . THR A 1 34 ? -12.817 -4.893 2.938 1.00 0.00 310 THR A N 8
ATOM 12766 C CA . THR A 1 34 ? -13.145 -4.977 1.521 1.00 0.00 310 THR A CA 8
ATOM 12767 C C . THR A 1 34 ? -12.545 -6.202 0.845 1.00 0.00 310 THR A C 8
ATOM 12768 O O . THR A 1 34 ? -13.054 -6.652 -0.178 1.00 0.00 310 THR A O 8
ATOM 12779 N N . MET A 1 35 ? -11.473 -6.743 1.398 1.00 0.00 311 MET A N 8
ATOM 12780 C CA . MET A 1 35 ? -10.804 -7.852 0.763 1.00 0.00 311 MET A CA 8
ATOM 12781 C C . MET A 1 35 ? -11.621 -9.118 0.937 1.00 0.00 311 MET A C 8
ATOM 12782 O O . MET A 1 35 ? -12.407 -9.238 1.878 1.00 0.00 311 MET A O 8
ATOM 12796 N N . THR A 1 36 ? -11.452 -10.049 0.027 1.00 0.00 312 THR A N 8
ATOM 12797 C CA . THR A 1 36 ? -12.237 -11.261 0.033 1.00 0.00 312 THR A CA 8
ATOM 12798 C C . THR A 1 36 ? -11.357 -12.469 0.316 1.00 0.00 312 THR A C 8
ATOM 12799 O O . THR A 1 36 ? -10.130 -12.372 0.261 1.00 0.00 312 THR A O 8
ATOM 12810 N N . PRO A 1 37 ? -11.968 -13.624 0.632 1.00 0.00 313 PRO A N 8
ATOM 12811 C CA . PRO A 1 37 ? -11.241 -14.887 0.818 1.00 0.00 313 PRO A CA 8
ATOM 12812 C C . PRO A 1 37 ? -10.517 -15.324 -0.450 1.00 0.00 313 PRO A C 8
ATOM 12813 O O . PRO A 1 37 ? -9.719 -16.261 -0.437 1.00 0.00 313 PRO A O 8
ATOM 12824 N N . THR A 1 38 ? -10.803 -14.632 -1.541 1.00 0.00 314 THR A N 8
ATOM 12825 C CA . THR A 1 38 ? -10.190 -14.923 -2.817 1.00 0.00 314 THR A CA 8
ATOM 12826 C C . THR A 1 38 ? -9.082 -13.925 -3.140 1.00 0.00 314 THR A C 8
ATOM 12827 O O . THR A 1 38 ? -8.366 -14.074 -4.131 1.00 0.00 314 THR A O 8
ATOM 12838 N N . GLY A 1 39 ? -8.950 -12.903 -2.301 1.00 0.00 315 GLY A N 8
ATOM 12839 C CA . GLY A 1 39 ? -7.834 -11.993 -2.426 1.00 0.00 315 GLY A CA 8
ATOM 12840 C C . GLY A 1 39 ? -8.244 -10.540 -2.525 1.00 0.00 315 GLY A C 8
ATOM 12841 O O . GLY A 1 39 ? -9.270 -10.127 -1.978 1.00 0.00 315 GLY A O 8
ATOM 12845 N N . ILE A 1 40 ? -7.420 -9.772 -3.222 1.00 0.00 316 ILE A N 8
ATOM 12846 C CA . ILE A 1 40 ? -7.575 -8.328 -3.321 1.00 0.00 316 ILE A CA 8
ATOM 12847 C C . ILE A 1 40 ? -8.878 -7.955 -4.032 1.00 0.00 316 ILE A C 8
ATOM 12848 O O . ILE A 1 40 ? -9.110 -8.362 -5.172 1.00 0.00 316 ILE A O 8
ATOM 12864 N N . ASP A 1 41 ? -9.716 -7.175 -3.357 1.00 0.00 317 ASP A N 8
ATOM 12865 C CA . ASP A 1 41 ? -10.984 -6.729 -3.929 1.00 0.00 317 ASP A CA 8
ATOM 12866 C C . ASP A 1 41 ? -11.193 -5.245 -3.646 1.00 0.00 317 ASP A C 8
ATOM 12867 O O . ASP A 1 41 ? -11.692 -4.867 -2.596 1.00 0.00 317 ASP A O 8
ATOM 12876 N N . THR A 1 42 ? -10.745 -4.414 -4.574 1.00 0.00 318 THR A N 8
ATOM 12877 C CA . THR A 1 42 ? -10.861 -2.960 -4.461 1.00 0.00 318 THR A CA 8
ATOM 12878 C C . THR A 1 42 ? -12.317 -2.473 -4.503 1.00 0.00 318 THR A C 8
ATOM 12879 O O . THR A 1 42 ? -12.595 -1.328 -4.142 1.00 0.00 318 THR A O 8
ATOM 12890 N N . ALA A 1 43 ? -13.226 -3.325 -4.974 1.00 0.00 319 ALA A N 8
ATOM 12891 C CA . ALA A 1 43 ? -14.615 -2.932 -5.233 1.00 0.00 319 ALA A CA 8
ATOM 12892 C C . ALA A 1 43 ? -15.287 -2.270 -4.031 1.00 0.00 319 ALA A C 8
ATOM 12893 O O . ALA A 1 43 ? -15.986 -1.266 -4.186 1.00 0.00 319 ALA A O 8
ATOM 12900 N N . LYS A 1 44 ? -15.079 -2.820 -2.842 1.00 0.00 320 LYS A N 8
ATOM 12901 C CA . LYS A 1 44 ? -15.679 -2.243 -1.633 1.00 0.00 320 LYS A CA 8
ATOM 12902 C C . LYS A 1 44 ? -14.850 -1.062 -1.160 1.00 0.00 320 LYS A C 8
ATOM 12903 O O . LYS A 1 44 ? -15.362 -0.134 -0.533 1.00 0.00 320 LYS A O 8
ATOM 12922 N N . LEU A 1 45 ? -13.557 -1.132 -1.446 1.00 0.00 321 LEU A N 8
ATOM 12923 C CA . LEU A 1 45 ? -12.595 -0.144 -0.986 1.00 0.00 321 LEU A CA 8
ATOM 12924 C C . LEU A 1 45 ? -13.018 1.246 -1.422 1.00 0.00 321 LEU A C 8
ATOM 12925 O O . LEU A 1 45 ? -12.940 2.186 -0.641 1.00 0.00 321 LEU A O 8
ATOM 12941 N N . TYR A 1 46 ? -13.485 1.362 -2.662 1.00 0.00 322 TYR A N 8
ATOM 12942 C CA . TYR A 1 46 ? -13.909 2.649 -3.194 1.00 0.00 322 TYR A CA 8
ATOM 12943 C C . TYR A 1 46 ? -14.935 3.324 -2.273 1.00 0.00 322 TYR A C 8
ATOM 12944 O O . TYR A 1 46 ? -14.611 4.330 -1.663 1.00 0.00 322 TYR A O 8
ATOM 12962 N N . PRO A 1 47 ? -16.172 2.785 -2.128 1.00 0.00 323 PRO A N 8
ATOM 12963 C CA . PRO A 1 47 ? -17.224 3.450 -1.351 1.00 0.00 323 PRO A CA 8
ATOM 12964 C C . PRO A 1 47 ? -16.801 3.738 0.082 1.00 0.00 323 PRO A C 8
ATOM 12965 O O . PRO A 1 47 ? -17.066 4.822 0.602 1.00 0.00 323 PRO A O 8
ATOM 12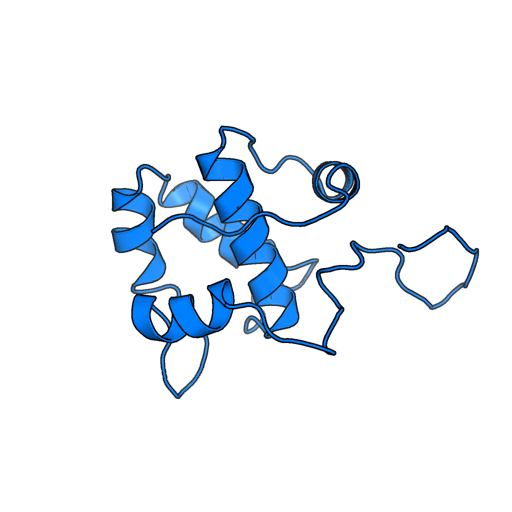976 N N . ILE A 1 48 ? -16.133 2.784 0.724 1.00 0.00 324 ILE A N 8
ATOM 12977 C CA . ILE A 1 48 ? -15.685 2.993 2.091 1.00 0.00 324 ILE A CA 8
ATOM 12978 C C . ILE A 1 48 ? -14.661 4.123 2.156 1.00 0.00 324 ILE A C 8
ATOM 12979 O O . ILE A 1 48 ? -14.828 5.081 2.907 1.00 0.00 324 ILE A O 8
ATOM 12995 N N . LEU A 1 49 ? -13.589 4.001 1.381 1.00 0.00 325 LEU A N 8
ATOM 12996 C CA . LEU A 1 49 ? -12.599 5.066 1.294 1.00 0.00 325 LEU A CA 8
ATOM 12997 C C . LEU A 1 49 ? -13.145 6.440 0.864 1.00 0.00 325 LEU A C 8
ATOM 12998 O O . LEU A 1 49 ? -12.696 7.459 1.389 1.00 0.00 325 LEU A O 8
ATOM 13014 N N . MET A 1 50 ? -14.078 6.503 -0.084 1.00 0.00 326 MET A N 8
ATOM 13015 C CA . MET A 1 50 ? -14.693 7.798 -0.428 1.00 0.00 326 MET A CA 8
ATOM 13016 C C . MET A 1 50 ? -15.351 8.400 0.791 1.00 0.00 326 MET A C 8
ATOM 13017 O O . MET A 1 50 ? -15.366 9.615 0.982 1.00 0.00 326 MET A O 8
ATOM 13031 N N . SER A 1 51 ? -15.884 7.524 1.616 1.00 0.00 327 SER A N 8
ATOM 13032 C CA . SER A 1 51 ? -16.530 7.919 2.844 1.00 0.00 327 SER A CA 8
ATOM 13033 C C . SER A 1 51 ? -15.495 8.483 3.817 1.00 0.00 327 SER A C 8
ATOM 13034 O O . SER A 1 51 ? -15.802 9.342 4.644 1.00 0.00 327 SER A O 8
ATOM 13042 N N . SER A 1 52 ? -14.259 7.998 3.693 1.00 0.00 328 SER A N 8
ATOM 13043 C CA . SER A 1 52 ? -13.130 8.530 4.447 1.00 0.00 328 SER A CA 8
ATOM 13044 C C . SER A 1 52 ? -12.743 9.922 3.935 1.00 0.00 328 SER A C 8
ATOM 13045 O O . SER A 1 52 ? -11.936 10.616 4.555 1.00 0.00 328 SER A O 8
ATOM 13053 N N . GLY A 1 53 ? -13.333 10.331 2.816 1.00 0.00 329 GLY A N 8
ATOM 13054 C CA . GLY A 1 53 ? -13.030 11.627 2.240 1.00 0.00 329 GLY A CA 8
ATOM 13055 C C . GLY A 1 53 ? -11.959 11.573 1.165 1.00 0.00 329 GLY A C 8
ATOM 13056 O O . GLY A 1 53 ? -11.537 12.611 0.657 1.00 0.00 329 GLY A O 8
ATOM 13060 N N . LEU A 1 54 ? -11.525 10.372 0.795 1.00 0.00 330 LEU 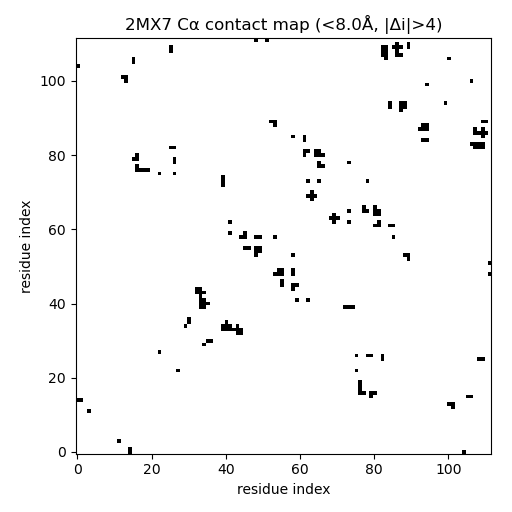A N 8
ATOM 13061 C CA . LEU A 1 54 ? -10.476 10.222 -0.184 1.00 0.00 330 LEU A CA 8
ATOM 13062 C C . LEU A 1 54 ? -11.034 10.235 -1.609 1.00 0.00 330 LEU A C 8
ATOM 13063 O O . LEU A 1 54 ? -12.207 9.925 -1.828 1.00 0.00 330 LEU A O 8
ATOM 13079 N N . PRO A 1 55 ? -10.200 10.609 -2.600 1.00 0.00 331 PRO A N 8
ATOM 13080 C CA . PRO A 1 55 ? -10.634 10.777 -3.979 1.00 0.00 331 PRO A CA 8
ATOM 13081 C C . PRO A 1 55 ? -10.842 9.446 -4.654 1.00 0.00 331 PRO A C 8
ATOM 13082 O O . PRO A 1 55 ? -9.969 8.584 -4.602 1.00 0.00 331 PRO A O 8
ATOM 13093 N N . ARG A 1 56 ? -11.979 9.297 -5.316 1.00 0.00 332 ARG A N 8
ATOM 13094 C CA . ARG A 1 56 ? -12.250 8.109 -6.106 1.00 0.00 332 ARG A CA 8
ATOM 13095 C C . ARG A 1 56 ? -11.088 7.860 -7.065 1.00 0.00 332 ARG A C 8
ATOM 13096 O O . ARG A 1 56 ? -10.729 6.716 -7.342 1.00 0.00 332 ARG A O 8
ATOM 13117 N N . GLU A 1 57 ? -10.492 8.951 -7.545 1.00 0.00 333 GLU A N 8
ATOM 13118 C CA . GLU A 1 57 ? -9.354 8.866 -8.439 1.00 0.00 333 GLU A CA 8
ATOM 13119 C C . GLU A 1 57 ? -8.122 8.322 -7.733 1.00 0.00 333 GLU A C 8
ATOM 13120 O O . GLU A 1 57 ? -7.582 7.298 -8.152 1.00 0.00 333 GLU A O 8
ATOM 13132 N N . THR A 1 58 ? -7.667 8.975 -6.661 1.00 0.00 334 THR A N 8
ATOM 13133 C CA . THR A 1 58 ? -6.466 8.538 -5.972 1.00 0.00 334 THR A CA 8
ATOM 13134 C C . THR A 1 58 ? -6.618 7.129 -5.397 1.00 0.00 334 THR A C 8
ATOM 13135 O O . THR A 1 58 ? -5.660 6.364 -5.364 1.00 0.00 334 THR A O 8
ATOM 13146 N N . LEU A 1 59 ? -7.823 6.790 -4.952 1.00 0.00 335 LEU A N 8
ATOM 13147 C CA . LEU A 1 59 ? -8.107 5.435 -4.467 1.00 0.00 335 LEU A CA 8
ATOM 13148 C C . LEU A 1 59 ? -7.765 4.389 -5.534 1.00 0.00 335 LEU A C 8
ATOM 13149 O O . LEU A 1 59 ? -7.040 3.419 -5.269 1.00 0.00 335 LEU A O 8
ATOM 13165 N N . GLY A 1 60 ? -8.260 4.604 -6.750 1.00 0.00 336 GLY A N 8
ATOM 13166 C CA . GLY A 1 60 ? -7.962 3.689 -7.841 1.00 0.00 336 GLY A CA 8
ATOM 13167 C C . GLY A 1 60 ? -6.492 3.675 -8.192 1.00 0.00 336 GLY A C 8
ATOM 13168 O O . GLY A 1 60 ? -5.918 2.621 -8.488 1.00 0.00 336 GLY A O 8
ATOM 13172 N N . GLN A 1 61 ? -5.864 4.837 -8.103 1.00 0.00 337 GLN A N 8
ATOM 13173 C CA . GLN A 1 61 ? -4.473 4.977 -8.465 1.00 0.00 337 GLN A CA 8
ATOM 13174 C C . GLN A 1 61 ? -3.617 4.218 -7.468 1.00 0.00 337 GLN A C 8
ATOM 13175 O O . GLN A 1 61 ? -2.693 3.509 -7.840 1.00 0.00 337 GLN A O 8
ATOM 13189 N N . ILE A 1 62 ? -3.952 4.374 -6.196 1.00 0.00 338 ILE A N 8
ATOM 13190 C CA . ILE A 1 62 ? -3.263 3.687 -5.114 1.00 0.00 338 ILE A CA 8
ATOM 13191 C C . ILE A 1 62 ? -3.280 2.168 -5.303 1.00 0.00 338 ILE A C 8
ATOM 13192 O O . ILE A 1 62 ? -2.277 1.511 -5.022 1.00 0.00 338 ILE A O 8
ATOM 13208 N N . TRP A 1 63 ? -4.380 1.591 -5.796 1.00 0.00 339 TRP A N 8
ATOM 13209 C CA . TRP A 1 63 ? -4.395 0.158 -6.093 1.00 0.00 339 TRP A CA 8
ATOM 13210 C C . TRP A 1 63 ? -3.480 -0.149 -7.269 1.00 0.00 339 TRP A C 8
ATOM 13211 O O . TRP A 1 63 ? -2.873 -1.216 -7.356 1.00 0.00 339 TRP A O 8
ATOM 13232 N N . ALA A 1 64 ? -3.413 0.816 -8.173 1.00 0.00 340 ALA A N 8
ATOM 13233 C CA . ALA A 1 64 ? -2.783 0.632 -9.467 1.00 0.00 340 ALA A CA 8
ATOM 13234 C C . ALA A 1 64 ? -1.281 0.898 -9.399 1.00 0.00 340 ALA A C 8
ATOM 13235 O O . ALA A 1 64 ? -0.544 0.583 -10.333 1.00 0.00 340 ALA A O 8
ATOM 13242 N N . LEU A 1 65 ? -0.835 1.499 -8.302 1.00 0.00 341 LEU A N 8
ATOM 13243 C CA . LEU A 1 65 ? 0.580 1.769 -8.098 1.00 0.00 341 LEU A CA 8
ATOM 13244 C C . LEU A 1 65 ? 1.317 0.511 -7.658 1.00 0.00 341 LEU A C 8
ATOM 13245 O O . LEU A 1 65 ? 1.578 0.302 -6.472 1.00 0.00 341 LEU A O 8
ATOM 13261 N N . ALA A 1 66 ? 1.632 -0.327 -8.628 1.00 0.00 342 ALA A N 8
ATOM 13262 C CA . ALA A 1 66 ? 2.387 -1.539 -8.383 1.00 0.00 342 ALA A CA 8
ATOM 13263 C C . ALA A 1 66 ? 3.699 -1.498 -9.149 1.00 0.00 342 ALA A C 8
ATOM 13264 O O . ALA A 1 66 ? 3.736 -1.093 -10.314 1.00 0.00 342 ALA A O 8
ATOM 13271 N N . ASN A 1 67 ? 4.780 -1.899 -8.495 1.00 0.00 343 ASN A N 8
ATOM 13272 C CA . ASN A 1 67 ? 6.100 -1.911 -9.123 1.00 0.00 343 ASN A CA 8
ATOM 13273 C C . ASN A 1 67 ? 6.270 -3.143 -10.004 1.00 0.00 343 ASN A C 8
ATOM 13274 O O . ASN A 1 67 ? 7.208 -3.926 -9.836 1.00 0.00 343 ASN A O 8
ATOM 13285 N N . ARG A 1 68 ? 5.340 -3.315 -10.932 1.00 0.00 344 ARG A N 8
ATOM 13286 C CA . ARG A 1 68 ? 5.379 -4.424 -11.873 1.00 0.00 344 ARG A CA 8
ATOM 13287 C C . ARG A 1 68 ? 5.129 -3.896 -13.275 1.00 0.00 344 ARG A C 8
ATOM 13288 O O . ARG A 1 68 ? 4.362 -2.952 -13.453 1.00 0.00 344 ARG A O 8
ATOM 13309 N N . THR A 1 69 ? 5.760 -4.499 -14.263 1.00 0.00 345 THR A N 8
ATOM 13310 C CA . THR A 1 69 ? 5.448 -4.192 -15.645 1.00 0.00 345 THR A CA 8
ATOM 13311 C C . THR A 1 69 ? 4.681 -5.354 -16.259 1.00 0.00 345 THR A C 8
ATOM 13312 O O . THR A 1 69 ? 5.151 -6.022 -17.182 1.00 0.00 345 THR A O 8
ATOM 13323 N N . THR A 1 70 ? 3.490 -5.584 -15.723 1.00 0.00 346 THR A N 8
ATOM 13324 C CA . THR A 1 70 ? 2.676 -6.724 -16.098 1.00 0.00 346 THR A CA 8
ATOM 13325 C C . THR A 1 70 ? 1.264 -6.562 -15.536 1.00 0.00 346 THR A C 8
ATOM 13326 O O . THR A 1 70 ? 1.084 -6.001 -14.452 1.00 0.00 346 THR A O 8
ATOM 13337 N N . PRO A 1 71 ? 0.245 -7.003 -16.289 1.00 0.00 347 PRO A N 8
ATOM 13338 C CA . PRO A 1 71 ? -1.138 -7.041 -15.810 1.00 0.00 347 PRO A CA 8
ATOM 13339 C C . PRO A 1 71 ? -1.311 -8.100 -14.728 1.00 0.00 347 PRO A C 8
ATOM 13340 O O . PRO A 1 71 ? -1.640 -9.255 -15.018 1.00 0.00 347 PRO A O 8
ATOM 13351 N N . GLY A 1 72 ? -1.061 -7.714 -13.485 1.00 0.00 348 GLY A N 8
ATOM 13352 C CA . GLY A 1 72 ? -1.118 -8.658 -12.394 1.00 0.00 348 GLY A CA 8
ATOM 13353 C C . GLY A 1 72 ? -1.783 -8.086 -11.164 1.00 0.00 348 GLY A C 8
ATOM 13354 O O . GLY A 1 72 ? -1.735 -6.879 -10.925 1.00 0.00 348 GLY A O 8
ATOM 13358 N N . LYS A 1 73 ? -2.404 -8.959 -10.388 1.00 0.00 349 LYS A N 8
ATOM 13359 C CA . LYS A 1 73 ? -3.074 -8.562 -9.161 1.00 0.00 349 LYS A CA 8
ATOM 13360 C C . LYS A 1 73 ? -2.075 -8.405 -8.019 1.00 0.00 349 LYS A C 8
ATOM 13361 O O . LYS A 1 73 ? -1.065 -9.109 -7.958 1.00 0.00 349 LYS A O 8
ATOM 13380 N N . LEU A 1 74 ? -2.367 -7.450 -7.144 1.00 0.00 350 LEU A N 8
ATOM 13381 C CA . LEU A 1 74 ? -1.481 -7.069 -6.047 1.00 0.00 350 LEU A CA 8
ATOM 13382 C C . LEU A 1 74 ? -1.127 -8.262 -5.164 1.00 0.00 350 LEU A C 8
ATOM 13383 O O . LEU A 1 74 ? -2.012 -8.968 -4.678 1.00 0.00 350 LEU A O 8
ATOM 13399 N N . THR A 1 75 ? 0.167 -8.489 -4.973 1.00 0.00 351 THR A N 8
ATOM 13400 C CA . THR A 1 75 ? 0.633 -9.461 -3.997 1.00 0.00 351 THR A CA 8
ATOM 13401 C C . THR A 1 75 ? 0.589 -8.813 -2.610 1.00 0.00 351 THR A C 8
ATOM 13402 O O . THR A 1 75 ? 0.487 -7.590 -2.517 1.00 0.00 351 THR A O 8
ATOM 13413 N N . LYS A 1 76 ? 0.638 -9.614 -1.545 1.00 0.00 352 LYS A N 8
ATOM 13414 C CA . LYS A 1 76 ? 0.508 -9.085 -0.181 1.00 0.00 352 LYS A CA 8
ATOM 13415 C C . LYS A 1 76 ? 1.431 -7.877 0.067 1.00 0.00 352 LYS A C 8
ATOM 13416 O O . LYS A 1 76 ? 0.993 -6.876 0.635 1.00 0.00 352 LYS A O 8
ATOM 13435 N N . GLU A 1 77 ? 2.698 -7.966 -0.356 1.00 0.00 353 GLU A N 8
ATOM 13436 C CA . GLU A 1 77 ? 3.642 -6.853 -0.196 1.00 0.00 353 GLU A CA 8
ATOM 13437 C C . GLU A 1 77 ? 3.134 -5.601 -0.902 1.00 0.00 353 GLU A C 8
ATOM 13438 O O . GLU A 1 77 ? 3.183 -4.497 -0.360 1.00 0.00 353 GLU A O 8
ATOM 13450 N N . GLU A 1 78 ? 2.631 -5.786 -2.110 1.00 0.00 354 GLU A N 8
ATOM 13451 C CA . GLU A 1 78 ? 2.126 -4.681 -2.906 1.00 0.00 354 GLU A CA 8
ATOM 13452 C C . GLU A 1 78 ? 0.857 -4.123 -2.285 1.00 0.00 354 GLU A C 8
ATOM 13453 O O . GLU A 1 78 ? 0.568 -2.935 -2.396 1.00 0.00 354 GLU A O 8
ATOM 13465 N N . LEU A 1 79 ? 0.115 -4.987 -1.604 1.00 0.00 355 LEU A N 8
ATOM 13466 C CA . LEU A 1 79 ? -1.085 -4.568 -0.898 1.00 0.00 355 LEU A CA 8
ATOM 13467 C C . LEU A 1 79 ? -0.685 -3.687 0.284 1.00 0.00 355 LEU A C 8
ATOM 13468 O O . LEU A 1 79 ? -1.422 -2.793 0.684 1.00 0.00 355 LEU A O 8
ATOM 13484 N N . TYR A 1 80 ? 0.501 -3.923 0.826 1.00 0.00 356 TYR A N 8
ATOM 13485 C CA . TYR A 1 80 ? 1.018 -3.066 1.880 1.00 0.00 356 TYR A CA 8
ATOM 13486 C C . TYR A 1 80 ? 1.266 -1.671 1.315 1.00 0.00 356 TYR A C 8
ATOM 13487 O O . TYR A 1 80 ? 1.030 -0.666 1.985 1.00 0.00 356 TYR A O 8
ATOM 13505 N N . THR A 1 81 ? 1.722 -1.624 0.066 1.00 0.00 357 THR A N 8
ATOM 13506 C CA . THR A 1 81 ? 1.928 -0.363 -0.632 1.00 0.00 357 THR A CA 8
ATOM 13507 C C . THR A 1 81 ? 0.610 0.408 -0.750 1.00 0.00 357 THR A C 8
ATOM 13508 O O . THR A 1 81 ? 0.575 1.629 -0.600 1.00 0.00 357 THR A O 8
ATOM 13519 N N . VAL A 1 82 ? -0.481 -0.325 -0.968 1.00 0.00 358 VAL A N 8
ATOM 13520 C CA . VAL A 1 82 ? -1.801 0.290 -1.109 1.00 0.00 358 VAL A CA 8
ATOM 13521 C C . VAL A 1 82 ? -2.259 0.807 0.255 1.00 0.00 358 VAL A C 8
ATOM 13522 O O . VAL A 1 82 ? -2.785 1.913 0.376 1.00 0.00 358 VAL A O 8
ATOM 13535 N N . LEU A 1 83 ? -2.008 -0.005 1.276 1.00 0.00 359 LEU A N 8
ATOM 13536 C CA . LEU A 1 83 ? -2.398 0.312 2.648 1.00 0.00 359 LEU A CA 8
ATOM 13537 C C . LEU A 1 83 ? -1.684 1.557 3.148 1.00 0.00 359 LEU A C 8
ATOM 13538 O O . LEU A 1 83 ? -2.293 2.443 3.750 1.00 0.00 359 LEU A O 8
ATOM 13554 N N . ALA A 1 84 ? -0.397 1.624 2.866 1.00 0.00 360 ALA A N 8
ATOM 13555 C CA . ALA A 1 84 ? 0.426 2.718 3.346 1.00 0.00 360 ALA A CA 8
ATOM 13556 C C . ALA A 1 84 ? 0.072 4.017 2.641 1.00 0.00 360 ALA A C 8
ATOM 13557 O O . ALA A 1 84 ? 0.012 5.074 3.267 1.00 0.00 360 ALA A O 8
ATOM 13564 N N . MET A 1 85 ? -0.180 3.940 1.339 1.00 0.00 361 MET A N 8
ATOM 13565 C CA . MET A 1 85 ? -0.486 5.137 0.570 1.00 0.00 361 MET A CA 8
ATOM 13566 C C . MET A 1 85 ? -1.860 5.680 0.931 1.00 0.00 361 MET A C 8
ATOM 13567 O O . MET A 1 85 ? -2.086 6.884 0.869 1.00 0.00 361 MET A O 8
ATOM 13581 N N . ILE A 1 86 ? -2.777 4.800 1.321 1.00 0.00 362 ILE A N 8
ATOM 13582 C CA . ILE A 1 86 ? -4.074 5.246 1.809 1.00 0.00 362 ILE A CA 8
ATOM 13583 C C . ILE A 1 86 ? -3.864 6.041 3.087 1.00 0.00 362 ILE A C 8
ATOM 13584 O O . ILE A 1 86 ? -4.400 7.138 3.258 1.00 0.00 362 ILE A O 8
ATOM 13600 N N . ALA A 1 87 ? -3.039 5.478 3.956 1.00 0.00 363 ALA A N 8
ATOM 13601 C CA . ALA A 1 87 ? -2.720 6.084 5.234 1.00 0.00 363 ALA A CA 8
ATOM 13602 C C . ALA A 1 87 ? -2.105 7.470 5.054 1.00 0.00 363 ALA A C 8
ATOM 13603 O O . ALA A 1 87 ? -2.551 8.434 5.673 1.00 0.00 363 ALA A O 8
ATOM 13610 N N . VAL A 1 88 ? -1.090 7.575 4.196 1.00 0.00 364 VAL A N 8
ATOM 13611 C CA . VAL A 1 88 ? -0.411 8.849 3.983 1.00 0.00 364 VAL A CA 8
ATOM 13612 C C . VAL A 1 88 ? -1.320 9.866 3.289 1.00 0.00 364 VAL A C 8
ATOM 13613 O O . VAL A 1 88 ? -1.203 11.068 3.522 1.00 0.00 364 VAL A O 8
ATOM 13626 N N . THR A 1 89 ? -2.244 9.387 2.470 1.00 0.00 365 THR A N 8
ATOM 13627 C CA . THR A 1 89 ? -3.177 10.276 1.795 1.00 0.00 365 THR A CA 8
ATOM 13628 C C . THR A 1 89 ? -4.115 10.901 2.825 1.00 0.00 365 THR A C 8
ATOM 13629 O O . THR A 1 89 ? -4.402 12.098 2.784 1.00 0.00 365 THR A O 8
ATOM 13640 N N . GLN A 1 90 ? -4.578 10.072 3.755 1.00 0.00 366 GLN A N 8
ATOM 13641 C CA . GLN A 1 90 ? -5.335 10.552 4.908 1.00 0.00 366 GLN A CA 8
ATOM 13642 C C . GLN A 1 90 ? -4.537 11.575 5.706 1.00 0.00 366 GLN A C 8
ATOM 13643 O O . GLN A 1 90 ? -5.107 12.502 6.282 1.00 0.00 366 GLN A O 8
ATOM 13657 N N . ARG A 1 91 ? -3.217 11.417 5.735 1.00 0.00 367 ARG A N 8
ATOM 13658 C CA . ARG A 1 91 ? -2.343 12.387 6.400 1.00 0.00 367 ARG A CA 8
ATOM 13659 C C . ARG A 1 91 ? -2.211 13.670 5.577 1.00 0.00 367 ARG A C 8
ATOM 13660 O O . ARG A 1 91 ? -1.586 14.640 6.010 1.00 0.00 367 ARG A O 8
ATOM 13681 N N . GLY A 1 92 ? -2.789 13.665 4.384 1.00 0.00 368 GLY A N 8
ATOM 13682 C CA . GLY A 1 92 ? -2.786 14.846 3.546 1.00 0.00 368 GLY A CA 8
ATOM 13683 C C . GLY A 1 92 ? -1.574 14.933 2.644 1.00 0.00 368 GLY A C 8
ATOM 13684 O O . GLY A 1 92 ? -1.432 15.889 1.881 1.00 0.00 368 GLY A O 8
ATOM 13688 N N . VAL A 1 93 ? -0.690 13.949 2.725 1.00 0.00 369 VAL A N 8
ATOM 13689 C CA . VAL A 1 93 ? 0.462 13.899 1.868 1.00 0.00 369 VAL A CA 8
ATOM 13690 C C . VAL A 1 93 ? 0.274 12.842 0.774 1.00 0.00 369 VAL A C 8
ATOM 13691 O O . VAL A 1 93 ? 0.289 11.639 1.036 1.00 0.00 369 VAL A O 8
ATOM 13704 N N . PRO A 1 94 ? 0.053 13.292 -0.471 1.00 0.00 370 PRO A N 8
ATOM 13705 C CA . PRO A 1 94 ? -0.191 12.396 -1.602 1.00 0.00 370 PRO A CA 8
ATOM 13706 C C . PRO A 1 94 ? 1.069 11.658 -2.054 1.00 0.00 370 PRO A C 8
ATOM 13707 O O . PRO A 1 94 ? 2.183 12.174 -1.947 1.00 0.00 370 PRO A O 8
ATOM 13718 N N . ALA A 1 95 ? 0.884 10.451 -2.568 1.00 0.00 371 ALA A N 8
ATOM 13719 C CA . ALA A 1 95 ? 1.996 9.648 -3.039 1.00 0.00 371 ALA A CA 8
ATOM 13720 C C . ALA A 1 95 ? 2.231 9.885 -4.524 1.00 0.00 371 ALA A C 8
ATOM 13721 O O . ALA A 1 95 ? 1.424 9.490 -5.368 1.00 0.00 371 ALA A O 8
ATOM 13728 N N . MET A 1 96 ? 3.326 10.558 -4.837 1.00 0.00 372 MET A N 8
ATOM 13729 C CA . MET A 1 96 ? 3.660 10.864 -6.219 1.00 0.00 372 MET A CA 8
ATOM 13730 C C . MET A 1 96 ? 4.440 9.719 -6.848 1.00 0.00 372 MET A C 8
ATOM 13731 O O . MET A 1 96 ? 4.234 9.373 -8.009 1.00 0.00 372 MET A O 8
ATOM 13745 N N . SER A 1 97 ? 5.333 9.134 -6.065 1.00 0.00 373 SER A N 8
ATOM 13746 C CA . SER A 1 97 ? 6.169 8.033 -6.520 1.00 0.00 373 SER A CA 8
ATOM 13747 C C . SER A 1 97 ? 6.722 7.268 -5.314 1.00 0.00 373 SER A C 8
ATOM 13748 O O . SER A 1 97 ? 6.534 7.712 -4.180 1.00 0.00 373 SER A O 8
ATOM 13756 N N . PRO A 1 98 ? 7.375 6.105 -5.527 1.00 0.00 374 PRO A N 8
ATOM 13757 C CA . PRO A 1 98 ? 7.990 5.319 -4.441 1.00 0.00 374 PRO A CA 8
ATOM 13758 C C . PRO A 1 98 ? 8.797 6.167 -3.449 1.00 0.00 374 PRO A C 8
ATOM 13759 O O . PRO A 1 98 ? 8.831 5.873 -2.253 1.00 0.00 374 PRO A O 8
ATOM 13770 N N . ASP A 1 99 ? 9.415 7.232 -3.951 1.00 0.00 375 ASP A N 8
ATOM 13771 C CA . ASP A 1 99 ? 10.254 8.115 -3.136 1.00 0.00 375 ASP A CA 8
ATOM 13772 C C . ASP A 1 99 ? 9.462 8.729 -1.978 1.00 0.00 375 ASP A C 8
ATOM 13773 O O . ASP A 1 99 ? 10.035 9.080 -0.948 1.00 0.00 375 ASP A O 8
ATOM 13782 N N . ALA A 1 100 ? 8.147 8.868 -2.138 1.00 0.00 376 ALA A N 8
ATOM 13783 C CA . ALA A 1 100 ? 7.326 9.436 -1.077 1.00 0.00 376 ALA A CA 8
ATOM 13784 C C . ALA A 1 100 ? 7.115 8.431 0.045 1.00 0.00 376 ALA A C 8
ATOM 13785 O O . ALA A 1 100 ? 6.978 8.809 1.200 1.00 0.00 376 ALA A O 8
ATOM 13792 N N . LEU A 1 101 ? 7.141 7.151 -0.301 1.00 0.00 377 LEU A N 8
ATOM 13793 C CA . LEU A 1 101 ? 7.056 6.089 0.689 1.00 0.00 377 LEU A CA 8
ATOM 13794 C C . LEU A 1 101 ? 8.395 5.968 1.400 1.00 0.00 377 LEU A C 8
ATOM 13795 O O . LEU A 1 101 ? 8.480 5.617 2.574 1.00 0.00 377 LEU A O 8
ATOM 13811 N N . ASN A 1 102 ? 9.428 6.312 0.651 1.00 0.00 378 ASN A N 8
ATOM 13812 C CA . ASN A 1 102 ? 10.814 6.186 1.073 1.00 0.00 378 ASN A CA 8
ATOM 13813 C C . ASN A 1 102 ? 11.156 7.171 2.190 1.00 0.00 378 ASN A C 8
ATOM 13814 O O . ASN A 1 102 ? 12.025 6.903 3.024 1.00 0.00 378 ASN A O 8
ATOM 13825 N N . GLN A 1 103 ? 10.460 8.303 2.219 1.00 0.00 379 GLN A N 8
ATOM 13826 C CA . GLN A 1 103 ? 10.741 9.332 3.214 1.00 0.00 379 GLN A CA 8
ATOM 13827 C C . GLN A 1 103 ? 10.016 9.055 4.525 1.00 0.00 379 GLN A C 8
ATOM 13828 O O . GLN A 1 103 ? 10.196 9.778 5.504 1.00 0.00 379 GLN A O 8
ATOM 13842 N N . PHE A 1 104 ? 9.190 8.021 4.541 1.00 0.00 380 PHE A N 8
ATOM 13843 C CA . PHE A 1 104 ? 8.577 7.571 5.779 1.00 0.00 380 PHE A CA 8
ATOM 13844 C C . PHE A 1 104 ? 9.360 6.397 6.341 1.00 0.00 380 PHE A C 8
ATOM 13845 O O . PHE A 1 104 ? 9.384 5.317 5.755 1.00 0.00 380 PHE A O 8
ATOM 13862 N N . PRO A 1 105 ? 10.032 6.608 7.482 1.00 0.00 381 PRO A N 8
ATOM 13863 C CA . PRO A 1 105 ? 10.748 5.546 8.202 1.00 0.00 381 PRO A CA 8
ATOM 13864 C C . PRO A 1 105 ? 9.888 4.330 8.468 1.00 0.00 381 PRO A C 8
ATOM 13865 O O . PRO A 1 105 ? 10.337 3.185 8.401 1.00 0.00 381 PRO A O 8
ATOM 13876 N N . ALA A 1 106 ? 8.643 4.619 8.763 1.00 0.00 382 ALA A N 8
ATOM 13877 C CA . ALA A 1 106 ? 7.640 3.607 9.035 1.00 0.00 382 ALA A CA 8
ATOM 13878 C C . ALA A 1 106 ? 6.353 3.951 8.307 1.00 0.00 382 ALA A C 8
ATOM 13879 O O . ALA A 1 106 ? 6.013 5.129 8.166 1.00 0.00 382 ALA A O 8
ATOM 13886 N N . ALA A 1 107 ? 5.650 2.932 7.841 1.00 0.00 383 ALA A N 8
ATOM 13887 C CA . ALA A 1 107 ? 4.409 3.135 7.114 1.00 0.00 383 ALA A CA 8
ATOM 13888 C C . ALA A 1 107 ? 3.223 3.148 8.065 1.00 0.00 383 ALA A C 8
ATOM 13889 O O . ALA A 1 107 ? 3.101 2.287 8.936 1.00 0.00 383 ALA A O 8
ATOM 13896 N N . PRO A 1 108 ? 2.357 4.155 7.926 1.00 0.00 384 PRO A N 8
ATOM 13897 C CA . PRO A 1 108 ? 1.135 4.259 8.718 1.00 0.00 384 PRO A CA 8
ATOM 13898 C C . PRO A 1 108 ? 0.083 3.234 8.301 1.00 0.00 384 PRO A C 8
ATOM 13899 O O . PRO A 1 108 ? 0.048 2.788 7.152 1.00 0.00 384 PRO A O 8
ATOM 13910 N N . ILE A 1 109 ? -0.767 2.864 9.244 1.00 0.00 385 ILE A N 8
ATOM 13911 C CA . ILE A 1 109 ? -1.915 2.023 8.955 1.00 0.00 385 ILE A CA 8
ATOM 13912 C C . ILE A 1 109 ? -3.130 2.913 8.697 1.00 0.00 385 ILE A C 8
ATOM 13913 O O . ILE A 1 109 ? -3.385 3.858 9.451 1.00 0.00 385 ILE A O 8
ATOM 13929 N N . PRO A 1 110 ? -3.871 2.639 7.610 1.00 0.00 386 PRO A N 8
ATOM 13930 C CA . PRO A 1 110 ? -5.054 3.417 7.231 1.00 0.00 386 PRO A CA 8
ATOM 13931 C C . PRO A 1 110 ? -6.088 3.485 8.348 1.00 0.00 386 PRO A C 8
ATOM 13932 O O . PRO A 1 110 ? -6.387 2.480 8.997 1.00 0.00 386 PRO A O 8
ATOM 13943 N N . THR A 1 111 ? -6.628 4.671 8.566 1.00 0.00 387 THR A N 8
ATOM 13944 C CA . THR A 1 111 ? -7.598 4.882 9.616 1.00 0.00 387 THR A CA 8
ATOM 13945 C C . THR A 1 111 ? -9.016 4.743 9.077 1.00 0.00 387 THR A C 8
ATOM 13946 O O . THR A 1 111 ? -9.401 5.444 8.143 1.00 0.00 387 THR A O 8
ATOM 13957 N N . LEU A 1 112 ? -9.780 3.850 9.687 1.00 0.00 388 LEU A N 8
ATOM 13958 C CA . LEU A 1 112 ? -11.143 3.562 9.263 1.00 0.00 388 LEU A CA 8
ATOM 13959 C C . LEU A 1 112 ? -11.937 3.030 10.448 1.00 0.00 388 LEU A C 8
ATOM 13960 O O . LEU A 1 112 ? -12.415 3.850 11.258 1.00 0.00 388 LEU A O 8
ATOM 13977 N N . SER A 1 1 ? 16.858 -11.872 -4.414 1.00 0.00 277 SER A N 9
ATOM 13978 C CA . SER A 1 1 ? 18.048 -11.001 -4.470 1.00 0.00 277 SER A CA 9
ATOM 13979 C C . SER A 1 1 ? 17.635 -9.534 -4.411 1.00 0.00 277 SER A C 9
ATOM 13980 O O . SER A 1 1 ? 16.527 -9.174 -4.816 1.00 0.00 277 SER A O 9
ATOM 13990 N N . MET A 1 2 ? 18.518 -8.693 -3.898 1.00 0.00 278 MET A N 9
ATOM 13991 C CA . MET A 1 2 ? 18.242 -7.269 -3.796 1.00 0.00 278 MET A CA 9
ATOM 13992 C C . MET A 1 2 ? 19.489 -6.474 -4.159 1.00 0.00 278 MET A C 9
ATOM 13993 O O . MET A 1 2 ? 20.576 -6.757 -3.660 1.00 0.00 278 MET A O 9
ATOM 14007 N N . PHE A 1 3 ? 19.334 -5.495 -5.038 1.00 0.00 279 PHE A N 9
ATOM 14008 C CA . PHE A 1 3 ? 20.471 -4.723 -5.516 1.00 0.00 279 PHE A CA 9
ATOM 14009 C C . PHE A 1 3 ? 20.639 -3.433 -4.723 1.00 0.00 279 PHE A C 9
ATOM 14010 O O . PHE A 1 3 ? 19.664 -2.843 -4.247 1.00 0.00 279 PHE A O 9
ATOM 14027 N N . PRO A 1 4 ? 21.894 -3.003 -4.553 1.00 0.00 280 PRO A N 9
ATOM 14028 C CA . PRO A 1 4 ? 22.238 -1.772 -3.875 1.00 0.00 280 PRO A CA 9
ATOM 14029 C C . PRO A 1 4 ? 22.357 -0.593 -4.839 1.00 0.00 280 PRO A C 9
ATOM 14030 O O . PRO A 1 4 ? 22.518 -0.779 -6.049 1.00 0.00 280 PRO A O 9
ATOM 14041 N N . SER A 1 5 ? 22.274 0.614 -4.302 1.00 0.00 281 SER A N 9
ATOM 14042 C CA . SER A 1 5 ? 22.459 1.818 -5.093 1.00 0.00 281 SER A CA 9
ATOM 14043 C C . SER A 1 5 ? 22.906 2.959 -4.190 1.00 0.00 281 SER A C 9
ATOM 14044 O O . SER A 1 5 ? 22.321 3.163 -3.122 1.00 0.00 281 SER A O 9
ATOM 14052 N N . GLN A 1 6 ? 23.957 3.666 -4.614 1.00 0.00 282 GLN A N 9
ATOM 14053 C CA . GLN A 1 6 ? 24.528 4.793 -3.863 1.00 0.00 282 GLN A CA 9
ATOM 14054 C C . GLN A 1 6 ? 25.329 4.289 -2.663 1.00 0.00 282 GLN A C 9
ATOM 14055 O O . GLN A 1 6 ? 26.527 4.556 -2.548 1.00 0.00 282 GLN A O 9
ATOM 14069 N N . ASP A 1 7 ? 24.670 3.550 -1.782 1.00 0.00 283 ASP A N 9
ATOM 14070 C CA . ASP A 1 7 ? 25.328 2.954 -0.629 1.00 0.00 283 ASP A CA 9
ATOM 14071 C C . ASP A 1 7 ? 25.342 1.435 -0.773 1.00 0.00 283 ASP A C 9
ATOM 14072 O O . ASP A 1 7 ? 24.312 0.827 -1.069 1.00 0.00 283 ASP A O 9
ATOM 14081 N N . PRO A 1 8 ? 26.506 0.798 -0.560 1.00 0.00 284 PRO A N 9
ATOM 14082 C CA . PRO A 1 8 ? 26.668 -0.648 -0.747 1.00 0.00 284 PRO A CA 9
ATOM 14083 C C . PRO A 1 8 ? 26.103 -1.477 0.405 1.00 0.00 284 PRO A C 9
ATOM 14084 O O . PRO A 1 8 ? 26.461 -2.643 0.581 1.00 0.00 284 PRO A O 9
ATOM 14095 N N . ALA A 1 9 ? 25.231 -0.864 1.187 1.00 0.00 285 ALA A N 9
ATOM 14096 C CA . ALA A 1 9 ? 24.551 -1.548 2.276 1.00 0.00 285 ALA A CA 9
ATOM 14097 C C . ALA A 1 9 ? 23.177 -0.934 2.510 1.00 0.00 285 ALA A C 9
ATOM 14098 O O . ALA A 1 9 ? 22.561 -1.135 3.560 1.00 0.00 285 ALA A O 9
ATOM 14105 N N . GLN A 1 10 ? 22.694 -0.190 1.524 1.00 0.00 286 GLN A N 9
ATOM 14106 C CA . GLN A 1 10 ? 21.414 0.485 1.642 1.00 0.00 286 GLN A CA 9
ATOM 14107 C C . GLN A 1 10 ? 20.464 -0.017 0.567 1.00 0.00 286 GLN A C 9
ATOM 14108 O O . GLN A 1 10 ? 20.680 0.209 -0.625 1.00 0.00 286 GLN A O 9
ATOM 14122 N N . PRO A 1 11 ? 19.409 -0.714 0.981 1.00 0.00 287 PRO A N 9
ATOM 14123 C CA . PRO A 1 11 ? 18.419 -1.274 0.071 1.00 0.00 287 PRO A CA 9
ATOM 14124 C C . PRO A 1 11 ? 17.436 -0.221 -0.434 1.00 0.00 287 PRO A C 9
ATOM 14125 O O . PRO A 1 11 ? 17.055 0.695 0.291 1.00 0.00 287 PRO A O 9
ATOM 14136 N N . ARG A 1 12 ? 17.025 -0.359 -1.683 1.00 0.00 288 ARG A N 9
ATOM 14137 C CA . ARG A 1 12 ? 16.178 0.646 -2.317 1.00 0.00 288 ARG A CA 9
ATOM 14138 C C . ARG A 1 12 ? 14.727 0.190 -2.360 1.00 0.00 288 ARG A C 9
ATOM 14139 O O . ARG A 1 12 ? 13.871 0.851 -2.948 1.00 0.00 288 ARG A O 9
ATOM 14160 N N . MET A 1 13 ? 14.456 -0.946 -1.755 1.00 0.00 289 MET A N 9
ATOM 14161 C CA . MET A 1 13 ? 13.104 -1.474 -1.720 1.00 0.00 289 MET A CA 9
ATOM 14162 C C . MET A 1 13 ? 12.394 -0.996 -0.462 1.00 0.00 289 MET A C 9
ATOM 14163 O O . MET A 1 13 ? 13.007 -0.915 0.601 1.00 0.00 289 MET A O 9
ATOM 14177 N N . PRO A 1 14 ? 11.096 -0.658 -0.576 1.00 0.00 290 PRO A N 9
ATOM 14178 C CA . PRO A 1 14 ? 10.299 -0.163 0.554 1.00 0.00 290 PRO A CA 9
ATOM 14179 C C . PRO A 1 14 ? 10.391 -1.085 1.772 1.00 0.00 290 PRO A C 9
ATOM 14180 O O . PRO A 1 14 ? 9.993 -2.254 1.721 1.00 0.00 290 PRO A O 9
ATOM 14191 N N . PRO A 1 15 ? 10.888 -0.534 2.890 1.00 0.00 291 PRO A N 9
ATOM 14192 C CA . PRO A 1 15 ? 11.321 -1.301 4.075 1.00 0.00 291 PRO A CA 9
ATOM 14193 C C . PRO A 1 15 ? 10.262 -2.214 4.697 1.00 0.00 291 PRO A C 9
ATOM 14194 O O . PRO A 1 15 ? 10.606 -3.163 5.400 1.00 0.00 291 PRO A O 9
ATOM 14205 N N . TRP A 1 16 ? 8.987 -1.965 4.438 1.00 0.00 292 TRP A N 9
ATOM 14206 C CA . TRP A 1 16 ? 7.937 -2.632 5.200 1.00 0.00 292 TRP A CA 9
ATOM 14207 C C . TRP A 1 16 ? 7.044 -3.462 4.286 1.00 0.00 292 TRP A C 9
ATOM 14208 O O . TRP A 1 16 ? 6.060 -4.043 4.730 1.00 0.00 292 TRP A O 9
ATOM 14229 N N . ILE A 1 17 ? 7.401 -3.519 3.012 1.00 0.00 293 ILE A N 9
ATOM 14230 C CA . ILE A 1 17 ? 6.565 -4.194 2.024 1.00 0.00 293 ILE A CA 9
ATOM 14231 C C . ILE A 1 17 ? 6.897 -5.677 1.963 1.00 0.00 293 ILE A C 9
ATOM 14232 O O . ILE A 1 17 ? 6.013 -6.530 1.952 1.00 0.00 293 ILE A O 9
ATOM 14248 N N . TYR A 1 18 ? 8.185 -5.972 1.960 1.00 0.00 294 TYR A N 9
ATOM 14249 C CA . TYR A 1 18 ? 8.663 -7.335 1.793 1.00 0.00 294 TYR A CA 9
ATOM 14250 C C . TYR A 1 18 ? 9.122 -7.916 3.126 1.00 0.00 294 TYR A C 9
ATOM 14251 O O . TYR A 1 18 ? 10.054 -8.718 3.190 1.00 0.00 294 TYR A O 9
ATOM 14269 N N . ASN A 1 19 ? 8.450 -7.492 4.186 1.00 0.00 295 ASN A N 9
ATOM 14270 C CA . ASN A 1 19 ? 8.734 -7.981 5.528 1.00 0.00 295 ASN A CA 9
ATOM 14271 C C . ASN A 1 19 ? 7.712 -9.062 5.873 1.00 0.00 295 ASN A C 9
ATOM 14272 O O . ASN A 1 19 ? 6.566 -8.764 6.199 1.00 0.00 295 ASN A O 9
ATOM 14283 N N . GLU A 1 20 ? 8.133 -10.314 5.791 1.00 0.00 296 GLU A N 9
ATOM 14284 C CA . GLU A 1 20 ? 7.214 -11.440 5.894 1.00 0.00 296 GLU A CA 9
ATOM 14285 C C . GLU A 1 20 ? 6.957 -11.874 7.335 1.00 0.00 296 GLU A C 9
ATOM 14286 O O . GLU A 1 20 ? 6.230 -12.844 7.558 1.00 0.00 296 GLU A O 9
ATOM 14298 N N . SER A 1 21 ? 7.561 -11.187 8.306 1.00 0.00 297 SER A N 9
ATOM 14299 C CA . SER A 1 21 ? 7.468 -11.593 9.709 1.00 0.00 297 SER A CA 9
ATOM 14300 C C . SER A 1 21 ? 6.019 -11.773 10.170 1.00 0.00 297 SER A C 9
ATOM 14301 O O . SER A 1 21 ? 5.631 -12.856 10.608 1.00 0.00 297 SER A O 9
ATOM 14309 N N . LEU A 1 22 ? 5.223 -10.717 10.072 1.00 0.00 298 LEU A N 9
ATOM 14310 C CA . LEU A 1 22 ? 3.832 -10.771 10.492 1.00 0.00 298 LEU A CA 9
ATOM 14311 C C . LEU A 1 22 ? 2.966 -9.893 9.601 1.00 0.00 298 LEU A C 9
ATOM 14312 O O . LEU A 1 22 ? 3.450 -8.929 9.010 1.00 0.00 298 LEU A O 9
ATOM 14328 N N . VAL A 1 23 ? 1.689 -10.240 9.494 1.00 0.00 299 VAL A N 9
ATOM 14329 C CA . VAL A 1 23 ? 0.752 -9.438 8.733 1.00 0.00 299 VAL A CA 9
ATOM 14330 C C . VAL A 1 23 ? 0.309 -8.237 9.559 1.00 0.00 299 VAL A C 9
ATOM 14331 O O . VAL A 1 23 ? -0.092 -8.379 10.714 1.00 0.00 299 VAL A O 9
ATOM 14344 N N . PRO A 1 24 ? 0.399 -7.037 8.979 1.00 0.00 300 PRO A N 9
ATOM 14345 C CA . PRO A 1 24 ? 0.083 -5.790 9.678 1.00 0.00 300 PRO A CA 9
ATOM 14346 C C . PRO A 1 24 ? -1.393 -5.664 10.005 1.00 0.00 300 PRO A C 9
ATOM 14347 O O . PRO A 1 24 ? -2.249 -6.270 9.344 1.00 0.00 300 PRO A O 9
ATOM 14358 N N . ASP A 1 25 ? -1.674 -4.844 11.012 1.00 0.00 301 ASP A N 9
ATOM 14359 C CA . ASP A 1 25 ? -3.039 -4.514 11.407 1.00 0.00 301 ASP A CA 9
ATOM 14360 C C . ASP A 1 25 ? -3.795 -3.933 10.228 1.00 0.00 301 ASP A C 9
ATOM 14361 O O . ASP A 1 25 ? -5.010 -4.052 10.135 1.00 0.00 301 ASP A O 9
ATOM 14370 N N . ALA A 1 26 ? -3.048 -3.300 9.337 1.00 0.00 302 ALA A N 9
ATOM 14371 C CA . ALA A 1 26 ? -3.601 -2.677 8.146 1.00 0.00 302 ALA A CA 9
ATOM 14372 C C . ALA A 1 26 ? -4.216 -3.711 7.194 1.00 0.00 302 ALA A C 9
ATOM 14373 O O . ALA A 1 26 ? -5.313 -3.514 6.675 1.00 0.00 302 ALA A O 9
ATOM 14380 N N . TYR A 1 27 ? -3.513 -4.818 6.989 1.00 0.00 303 TYR A N 9
ATOM 14381 C CA . TYR A 1 27 ? -3.951 -5.837 6.032 1.00 0.00 303 TYR A CA 9
ATOM 14382 C C . TYR A 1 27 ? -5.107 -6.646 6.608 1.00 0.00 303 TYR A C 9
ATOM 14383 O O . TYR A 1 27 ? -6.146 -6.791 5.967 1.00 0.00 303 TYR A O 9
ATOM 14401 N N . LYS A 1 28 ? -4.914 -7.197 7.804 1.00 0.00 304 LYS A N 9
ATOM 14402 C CA . LYS A 1 28 ? -6.009 -7.849 8.520 1.00 0.00 304 LYS A CA 9
ATOM 14403 C C . LYS A 1 28 ? -7.239 -6.932 8.610 1.00 0.00 304 LYS A C 9
ATOM 14404 O O . LYS A 1 28 ? -8.381 -7.401 8.498 1.00 0.00 304 LYS A O 9
ATOM 14423 N N . LYS A 1 29 ? -7.007 -5.630 8.789 1.00 0.00 305 LYS A N 9
ATOM 14424 C CA . LYS A 1 29 ? -8.088 -4.651 8.744 1.00 0.00 305 LYS A CA 9
ATOM 14425 C C . LYS A 1 29 ? -8.802 -4.700 7.415 1.00 0.00 305 LYS A C 9
ATOM 14426 O O . LYS A 1 29 ? -10.025 -4.790 7.356 1.00 0.00 305 LYS A O 9
ATOM 14445 N N . ILE A 1 30 ? -8.019 -4.619 6.356 1.00 0.00 306 ILE A N 9
ATOM 14446 C CA . ILE A 1 30 ? -8.580 -4.533 5.029 1.00 0.00 306 ILE A CA 9
ATOM 14447 C C . ILE A 1 30 ? -9.400 -5.787 4.699 1.00 0.00 306 ILE A C 9
ATOM 14448 O O . ILE A 1 30 ? -10.361 -5.708 3.949 1.00 0.00 306 ILE A O 9
ATOM 14464 N N . LEU A 1 31 ? -8.999 -6.944 5.231 1.00 0.00 307 LEU A N 9
ATOM 14465 C CA . LEU A 1 31 ? -9.804 -8.163 5.093 1.00 0.00 307 LEU A CA 9
ATOM 14466 C C . LEU A 1 31 ? -11.213 -7.954 5.632 1.00 0.00 307 LEU A C 9
ATOM 14467 O O . LEU A 1 31 ? -12.199 -8.239 4.954 1.00 0.00 307 LEU A O 9
ATOM 14483 N N . GLU A 1 32 ? -11.293 -7.454 6.850 1.00 0.00 308 GLU A N 9
ATOM 14484 C CA . GLU A 1 32 ? -12.550 -7.091 7.444 1.00 0.00 308 GLU A CA 9
ATOM 14485 C C . GLU A 1 32 ? -13.260 -6.026 6.605 1.00 0.00 308 GLU A C 9
ATOM 14486 O O . GLU A 1 32 ? -14.467 -6.096 6.359 1.00 0.00 308 GLU A O 9
ATOM 14498 N N . THR A 1 33 ? -12.474 -5.062 6.166 1.00 0.00 309 THR A N 9
ATOM 14499 C CA . THR A 1 33 ? -12.944 -3.928 5.375 1.00 0.00 309 THR A CA 9
ATOM 14500 C C . THR A 1 33 ? -13.535 -4.339 4.012 1.00 0.00 309 THR A C 9
ATOM 14501 O O . THR A 1 33 ? -14.753 -4.344 3.829 1.00 0.00 309 THR A O 9
ATOM 14512 N N . THR A 1 34 ? -12.662 -4.685 3.073 1.00 0.00 310 THR A N 9
ATOM 14513 C CA . THR A 1 34 ? -13.063 -4.893 1.687 1.00 0.00 310 THR A CA 9
ATOM 14514 C C . THR A 1 34 ? -12.565 -6.223 1.113 1.00 0.00 310 THR A C 9
ATOM 14515 O O . THR A 1 34 ? -13.198 -6.788 0.220 1.00 0.00 310 THR A O 9
ATOM 14526 N N . MET A 1 35 ? -11.448 -6.731 1.618 1.00 0.00 311 MET A N 9
ATOM 14527 C CA . MET A 1 35 ? -10.815 -7.886 1.016 1.00 0.00 311 MET A CA 9
ATOM 14528 C C . MET A 1 35 ? -11.544 -9.170 1.383 1.00 0.00 311 MET A C 9
ATOM 14529 O O . MET A 1 35 ? -12.411 -9.184 2.256 1.00 0.00 311 MET A O 9
ATOM 14543 N N . THR A 1 36 ? -11.192 -10.244 0.699 1.00 0.00 312 THR A N 9
ATOM 14544 C CA . THR A 1 36 ? -11.806 -11.535 0.936 1.00 0.00 312 THR A CA 9
ATOM 14545 C C . THR A 1 36 ? -10.749 -12.572 1.281 1.00 0.00 312 THR A C 9
ATOM 14546 O O . THR A 1 36 ? -9.560 -12.338 1.064 1.00 0.00 312 THR A O 9
ATOM 14557 N N . PRO A 1 37 ? -11.163 -13.733 1.820 1.00 0.00 313 PRO A N 9
ATOM 14558 C CA . PRO A 1 37 ? -10.246 -14.835 2.132 1.00 0.00 313 PRO A CA 9
ATOM 14559 C C . PRO A 1 37 ? -9.552 -15.367 0.885 1.00 0.00 313 PRO A C 9
ATOM 14560 O O . PRO A 1 37 ? -8.575 -16.112 0.964 1.00 0.00 313 PRO A O 9
ATOM 14571 N N . THR A 1 38 ? -10.068 -14.964 -0.263 1.00 0.00 314 THR A N 9
ATOM 14572 C CA . THR A 1 38 ? -9.542 -15.385 -1.540 1.00 0.00 314 THR A CA 9
ATOM 14573 C C . THR A 1 38 ? -8.550 -14.366 -2.096 1.00 0.00 314 THR A C 9
ATOM 14574 O O . THR A 1 38 ? -7.719 -14.696 -2.945 1.00 0.00 314 THR A O 9
ATOM 14585 N N . GLY A 1 39 ? -8.629 -13.126 -1.613 1.00 0.00 315 GLY A N 9
ATOM 14586 C CA . GLY A 1 39 ? -7.681 -12.119 -2.033 1.00 0.00 315 GLY A CA 9
ATOM 14587 C C . GLY A 1 39 ? -8.289 -10.742 -2.225 1.00 0.00 315 GLY A C 9
ATOM 14588 O O . GLY A 1 39 ? -9.284 -10.384 -1.583 1.00 0.00 315 GLY A O 9
ATOM 14592 N N . ILE A 1 40 ? -7.672 -9.977 -3.116 1.00 0.00 316 ILE A N 9
ATOM 14593 C CA . ILE A 1 40 ? -7.982 -8.565 -3.317 1.00 0.00 316 ILE A CA 9
ATOM 14594 C C . ILE A 1 40 ? -9.388 -8.358 -3.888 1.00 0.00 316 ILE A C 9
ATOM 14595 O O . ILE A 1 40 ? -9.824 -9.082 -4.787 1.00 0.00 316 ILE A O 9
ATOM 14611 N N . ASP A 1 41 ? -10.086 -7.360 -3.353 1.00 0.00 317 ASP A N 9
ATOM 14612 C CA . ASP A 1 41 ? -11.447 -7.040 -3.783 1.00 0.00 317 ASP A CA 9
ATOM 14613 C C . ASP A 1 41 ? -11.675 -5.537 -3.680 1.00 0.00 317 ASP A C 9
ATOM 14614 O O . ASP A 1 41 ? -12.133 -5.044 -2.656 1.00 0.00 317 ASP A O 9
ATOM 14623 N N . THR A 1 42 ? -11.298 -4.811 -4.717 1.00 0.00 318 THR A N 9
ATOM 14624 C CA . THR A 1 42 ? -11.391 -3.352 -4.724 1.00 0.00 318 THR A CA 9
ATOM 14625 C C . THR A 1 42 ? -12.835 -2.839 -4.685 1.00 0.00 318 THR A C 9
ATOM 14626 O O . THR A 1 42 ? -13.076 -1.682 -4.332 1.00 0.00 318 THR A O 9
ATOM 14637 N N . ALA A 1 43 ? -13.779 -3.695 -5.056 1.00 0.00 319 ALA A N 9
ATOM 14638 C CA . ALA A 1 43 ? -15.180 -3.306 -5.223 1.00 0.00 319 ALA A CA 9
ATOM 14639 C C . ALA A 1 43 ? -15.749 -2.585 -4.000 1.00 0.00 319 ALA A C 9
ATOM 14640 O O . ALA A 1 43 ? -16.602 -1.706 -4.132 1.00 0.00 319 ALA A O 9
ATOM 14647 N N . LYS A 1 44 ? -15.277 -2.943 -2.817 1.00 0.00 320 LYS A N 9
ATOM 14648 C CA . LYS A 1 44 ? -15.750 -2.299 -1.598 1.00 0.00 320 LYS A CA 9
ATOM 14649 C C . LYS A 1 44 ? -14.815 -1.160 -1.221 1.00 0.00 320 LYS A C 9
ATOM 14650 O O . LYS A 1 44 ? -15.218 -0.195 -0.577 1.00 0.00 320 LYS A O 9
ATOM 14669 N N . LEU A 1 45 ? -13.570 -1.280 -1.651 1.00 0.00 321 LEU A N 9
ATOM 14670 C CA . LEU A 1 45 ? -12.521 -0.345 -1.277 1.00 0.00 321 LEU A CA 9
ATOM 14671 C C . LEU A 1 45 ? -12.894 1.074 -1.690 1.00 0.00 321 LEU A C 9
ATOM 14672 O O . LEU A 1 45 ? -12.703 2.002 -0.917 1.00 0.00 321 LEU A O 9
ATOM 14688 N N . TYR A 1 46 ? -13.432 1.238 -2.900 1.00 0.00 322 TYR A N 9
ATOM 14689 C CA . TYR A 1 46 ? -13.810 2.572 -3.377 1.00 0.00 322 TYR A CA 9
ATOM 14690 C C . TYR A 1 46 ? -14.809 3.238 -2.425 1.00 0.00 322 TYR A C 9
ATOM 14691 O O . TYR A 1 46 ? -14.475 4.250 -1.823 1.00 0.00 322 TYR A O 9
ATOM 14709 N N . PRO A 1 47 ? -16.044 2.694 -2.263 1.00 0.00 323 PRO A N 9
ATOM 14710 C CA . PRO A 1 47 ? -17.064 3.302 -1.401 1.00 0.00 323 PRO A CA 9
ATOM 14711 C C . PRO A 1 47 ? -16.591 3.532 0.029 1.00 0.00 323 PRO A C 9
ATOM 14712 O O . PRO A 1 47 ? -16.865 4.584 0.603 1.00 0.00 323 PRO A O 9
ATOM 14723 N N . ILE A 1 48 ? -15.901 2.558 0.615 1.00 0.00 324 ILE A N 9
ATOM 14724 C CA . ILE A 1 48 ? -15.435 2.709 1.979 1.00 0.00 324 ILE A CA 9
ATOM 14725 C C . ILE A 1 48 ? -14.331 3.753 2.079 1.00 0.00 324 ILE A C 9
ATOM 14726 O O . ILE A 1 48 ? -14.441 4.706 2.845 1.00 0.00 324 ILE A O 9
ATOM 14742 N N . LEU A 1 49 ? -13.256 3.567 1.321 1.00 0.00 325 LEU A N 9
ATOM 14743 C CA . LEU A 1 49 ? -12.181 4.556 1.291 1.00 0.00 325 LEU A CA 9
ATOM 14744 C C . LEU A 1 49 ? -12.630 5.969 0.912 1.00 0.00 325 LEU A C 9
ATOM 14745 O O . LEU A 1 49 ? -12.167 6.939 1.511 1.00 0.00 325 LEU A O 9
ATOM 14761 N N . MET A 1 50 ? -13.503 6.118 -0.070 1.00 0.00 326 MET A N 9
ATOM 14762 C CA . MET A 1 50 ? -13.987 7.452 -0.416 1.00 0.00 326 MET A CA 9
ATOM 14763 C C . MET A 1 50 ? -14.845 8.002 0.717 1.00 0.00 326 MET A C 9
ATOM 14764 O O . MET A 1 50 ? -14.955 9.212 0.899 1.00 0.00 326 MET A O 9
ATOM 14778 N N . SER A 1 51 ? -15.430 7.094 1.494 1.00 0.00 327 SER A N 9
ATOM 14779 C CA . SER A 1 51 ? -16.210 7.476 2.665 1.00 0.00 327 SER A CA 9
ATOM 14780 C C . SER A 1 51 ? -15.258 7.918 3.769 1.00 0.00 327 SER A C 9
ATOM 14781 O O . SER A 1 51 ? -15.620 8.685 4.661 1.00 0.00 327 SER A O 9
ATOM 14789 N N . SER A 1 52 ? -14.019 7.447 3.660 1.00 0.00 328 SER A N 9
ATOM 14790 C CA . SER A 1 52 ? -12.949 7.832 4.566 1.00 0.00 328 SER A CA 9
ATOM 14791 C C . SER A 1 52 ? -12.517 9.270 4.283 1.00 0.00 328 SER A C 9
ATOM 14792 O O . SER A 1 52 ? -11.689 9.833 4.997 1.00 0.00 328 SER A O 9
ATOM 14800 N N . GLY A 1 53 ? -13.083 9.855 3.231 1.00 0.00 329 GLY A N 9
ATOM 14801 C CA . GLY A 1 53 ? -12.754 11.218 2.863 1.00 0.00 329 GLY A CA 9
ATOM 14802 C C . GLY A 1 53 ? -11.649 11.276 1.831 1.00 0.00 329 GLY A C 9
ATOM 14803 O O . GLY A 1 53 ? -11.112 12.345 1.545 1.00 0.00 329 GLY A O 9
ATOM 14807 N N . LEU A 1 54 ? -11.308 10.126 1.273 1.00 0.00 330 LEU A N 9
ATOM 14808 C CA . LEU A 1 54 ? -10.266 10.039 0.280 1.00 0.00 330 LEU A CA 9
ATOM 14809 C C . LEU A 1 54 ? -10.844 10.167 -1.129 1.00 0.00 330 LEU A C 9
ATOM 14810 O O . LEU A 1 54 ? -12.001 9.817 -1.365 1.00 0.00 330 LEU A O 9
ATOM 14826 N N . PRO A 1 55 ? -10.043 10.671 -2.089 1.00 0.00 331 PRO A N 9
ATOM 14827 C CA . PRO A 1 55 ? -10.506 10.938 -3.443 1.00 0.00 331 PRO A CA 9
ATOM 14828 C C . PRO A 1 55 ? -10.658 9.661 -4.238 1.00 0.00 331 PRO A C 9
ATOM 14829 O O . PRO A 1 55 ? -9.731 8.856 -4.290 1.00 0.00 331 PRO A O 9
ATOM 14840 N N . ARG A 1 56 ? -11.808 9.482 -4.876 1.00 0.00 332 ARG A N 9
ATOM 14841 C CA . ARG A 1 56 ? -12.015 8.338 -5.753 1.00 0.00 332 ARG A CA 9
ATOM 14842 C C . ARG A 1 56 ? -10.973 8.348 -6.868 1.00 0.00 332 ARG A C 9
ATOM 14843 O O . ARG A 1 56 ? -10.681 7.317 -7.471 1.00 0.00 332 ARG A O 9
ATOM 14864 N N . GLU A 1 57 ? -10.410 9.528 -7.123 1.00 0.00 333 GLU A N 9
ATOM 14865 C CA . GLU A 1 57 ? -9.308 9.666 -8.058 1.00 0.00 333 GLU A CA 9
ATOM 14866 C C . GLU A 1 57 ? -8.052 9.018 -7.510 1.00 0.00 333 GLU A C 9
ATOM 14867 O O . GLU A 1 57 ? -7.491 8.116 -8.131 1.00 0.00 333 GLU A O 9
ATOM 14879 N N . THR A 1 58 ? -7.598 9.482 -6.350 1.00 0.00 334 THR A N 9
ATOM 14880 C CA . THR A 1 58 ? -6.394 8.942 -5.744 1.00 0.00 334 THR A CA 9
ATOM 14881 C C . THR A 1 58 ? -6.560 7.478 -5.325 1.00 0.00 334 THR A C 9
ATOM 14882 O O . THR A 1 58 ? -5.636 6.691 -5.474 1.00 0.00 334 THR A O 9
ATOM 14893 N N . LEU A 1 59 ? -7.735 7.115 -4.821 1.00 0.00 335 LEU A N 9
ATOM 14894 C CA . LEU A 1 59 ? -8.014 5.715 -4.467 1.00 0.00 335 LEU A CA 9
ATOM 14895 C C . LEU A 1 59 ? -7.774 4.801 -5.670 1.00 0.00 335 LEU A C 9
ATOM 14896 O O . LEU A 1 59 ? -7.086 3.779 -5.567 1.00 0.00 335 LEU A O 9
ATOM 14912 N N . GLY A 1 60 ? -8.334 5.187 -6.809 1.00 0.00 336 GLY A N 9
ATOM 14913 C CA . GLY A 1 60 ? -8.181 4.396 -8.020 1.00 0.00 336 GLY A CA 9
ATOM 14914 C C . GLY A 1 60 ? -6.741 4.289 -8.460 1.00 0.00 336 GLY A C 9
ATOM 14915 O O . GLY A 1 60 ? -6.264 3.203 -8.813 1.00 0.00 336 GLY A O 9
ATOM 14919 N N . GLN A 1 61 ? -6.032 5.408 -8.403 1.00 0.00 337 GLN A N 9
ATOM 14920 C CA . GLN A 1 61 ? -4.645 5.440 -8.802 1.00 0.00 337 GLN A CA 9
ATOM 14921 C C . GLN A 1 61 ? -3.838 4.571 -7.859 1.00 0.00 337 GLN A C 9
ATOM 14922 O O . GLN A 1 61 ? -2.951 3.839 -8.275 1.00 0.00 337 GLN A O 9
ATOM 14936 N N . ILE A 1 62 ? -4.180 4.654 -6.585 1.00 0.00 338 ILE A N 9
ATOM 14937 C CA . ILE A 1 62 ? -3.514 3.886 -5.555 1.00 0.00 338 ILE A CA 9
ATOM 14938 C C . ILE A 1 62 ? -3.560 2.385 -5.835 1.00 0.00 338 ILE A C 9
ATOM 14939 O O . ILE A 1 62 ? -2.548 1.710 -5.663 1.00 0.00 338 ILE A O 9
ATOM 14955 N N . TRP A 1 63 ? -4.684 1.831 -6.291 1.00 0.00 339 TRP A N 9
ATOM 14956 C CA . TRP A 1 63 ? -4.692 0.415 -6.641 1.00 0.00 339 TRP A CA 9
ATOM 14957 C C . TRP A 1 63 ? -3.839 0.182 -7.873 1.00 0.00 339 TRP A C 9
ATOM 14958 O O . TRP A 1 63 ? -3.225 -0.870 -8.045 1.00 0.00 339 TRP A O 9
ATOM 14979 N N . ALA A 1 64 ? -3.822 1.192 -8.733 1.00 0.00 340 ALA A N 9
ATOM 14980 C CA . ALA A 1 64 ? -3.205 1.081 -10.043 1.00 0.00 340 ALA A CA 9
ATOM 14981 C C . ALA A 1 64 ? -1.686 1.217 -9.937 1.00 0.00 340 ALA A C 9
ATOM 14982 O O . ALA A 1 64 ? -0.955 0.894 -10.876 1.00 0.00 340 ALA A O 9
ATOM 14989 N N . LEU A 1 65 ? -1.220 1.704 -8.788 1.00 0.00 341 LEU A N 9
ATOM 14990 C CA . LEU A 1 65 ? 0.204 1.780 -8.491 1.00 0.00 341 LEU A CA 9
ATOM 14991 C C . LEU A 1 65 ? 0.706 0.429 -7.992 1.00 0.00 341 LEU A C 9
ATOM 14992 O O . LEU A 1 65 ? 1.101 0.291 -6.835 1.00 0.00 341 LEU A O 9
ATOM 15008 N N . ALA A 1 66 ? 0.702 -0.556 -8.876 1.00 0.00 342 ALA A N 9
ATOM 15009 C CA . ALA A 1 66 ? 1.046 -1.922 -8.504 1.00 0.00 342 ALA A CA 9
ATOM 15010 C C . ALA A 1 66 ? 2.555 -2.165 -8.531 1.00 0.00 342 ALA A C 9
ATOM 15011 O O . ALA A 1 66 ? 2.995 -3.312 -8.635 1.00 0.00 342 ALA A O 9
ATOM 15018 N N . ASN A 1 67 ? 3.330 -1.078 -8.438 1.00 0.00 343 ASN A N 9
ATOM 15019 C CA . ASN A 1 67 ? 4.799 -1.133 -8.358 1.00 0.00 343 ASN A CA 9
ATOM 15020 C C . ASN A 1 67 ? 5.438 -1.615 -9.660 1.00 0.00 343 ASN A C 9
ATOM 15021 O O . ASN A 1 67 ? 6.209 -0.889 -10.289 1.00 0.00 343 ASN A O 9
ATOM 15032 N N . ARG A 1 68 ? 5.110 -2.836 -10.054 1.00 0.00 344 ARG A N 9
ATOM 15033 C CA . ARG A 1 68 ? 5.685 -3.463 -11.237 1.00 0.00 344 ARG A CA 9
ATOM 15034 C C . ARG A 1 68 ? 5.311 -2.710 -12.504 1.00 0.00 344 ARG A C 9
ATOM 15035 O O . ARG A 1 68 ? 4.162 -2.293 -12.675 1.00 0.00 344 ARG A O 9
ATOM 15056 N N . THR A 1 69 ? 6.285 -2.528 -13.382 1.00 0.00 345 THR A N 9
ATOM 15057 C CA . THR A 1 69 ? 6.000 -2.119 -14.743 1.00 0.00 345 THR A CA 9
ATOM 15058 C C . THR A 1 69 ? 5.197 -3.234 -15.411 1.00 0.00 345 THR A C 9
ATOM 15059 O O . THR A 1 69 ? 5.301 -4.391 -14.993 1.00 0.00 345 THR A O 9
ATOM 15070 N N . THR A 1 70 ? 4.414 -2.892 -16.437 1.00 0.00 346 THR A N 9
ATOM 15071 C CA . THR A 1 70 ? 3.426 -3.810 -17.018 1.00 0.00 346 THR A CA 9
ATOM 15072 C C . THR A 1 70 ? 2.540 -4.421 -15.919 1.00 0.00 346 THR A C 9
ATOM 15073 O O . THR A 1 70 ? 2.872 -5.452 -15.331 1.00 0.00 346 THR A O 9
ATOM 15084 N N . PRO A 1 71 ? 1.390 -3.761 -15.662 1.00 0.00 347 PRO A N 9
ATOM 15085 C CA . PRO A 1 71 ? 0.504 -4.016 -14.513 1.00 0.00 347 PRO A CA 9
ATOM 15086 C C . PRO A 1 71 ? 0.408 -5.474 -14.057 1.00 0.00 347 PRO A C 9
ATOM 15087 O O . PRO A 1 71 ? 0.199 -6.391 -14.857 1.00 0.00 347 PRO A O 9
ATOM 15098 N N . GLY A 1 72 ? 0.552 -5.661 -12.753 1.00 0.00 348 GLY A N 9
ATOM 15099 C CA . GLY A 1 72 ? 0.418 -6.967 -12.146 1.00 0.00 348 GLY A CA 9
ATOM 15100 C C . GLY A 1 72 ? -0.567 -6.926 -10.998 1.00 0.00 348 GLY A C 9
ATOM 15101 O O . GLY A 1 72 ? -0.762 -5.872 -10.393 1.00 0.00 348 GLY A O 9
ATOM 15105 N N . LYS A 1 73 ? -1.203 -8.054 -10.711 1.00 0.00 349 LYS A N 9
ATOM 15106 C CA . LYS A 1 73 ? -2.196 -8.116 -9.645 1.00 0.00 349 LYS A CA 9
ATOM 15107 C C . LYS A 1 73 ? -1.554 -7.849 -8.290 1.00 0.00 349 LYS A C 9
ATOM 15108 O O . LYS A 1 73 ? -0.455 -8.333 -7.997 1.00 0.00 349 LYS A O 9
ATOM 15127 N N . LEU A 1 74 ? -2.250 -7.062 -7.478 1.00 0.00 350 LEU A N 9
ATOM 15128 C CA . LEU A 1 74 ? -1.777 -6.697 -6.153 1.00 0.00 350 LEU A CA 9
ATOM 15129 C C . LEU A 1 74 ? -1.627 -7.933 -5.277 1.00 0.00 350 LEU A C 9
ATOM 15130 O O . LEU A 1 74 ? -2.614 -8.525 -4.848 1.00 0.00 350 LEU A O 9
ATOM 15146 N N . THR A 1 75 ? -0.392 -8.330 -5.037 1.00 0.00 351 THR A N 9
ATOM 15147 C CA . THR A 1 75 ? -0.110 -9.434 -4.141 1.00 0.00 351 THR A CA 9
ATOM 15148 C C . THR A 1 75 ? -0.133 -8.921 -2.697 1.00 0.00 351 THR A C 9
ATOM 15149 O O . THR A 1 75 ? -0.296 -7.725 -2.484 1.00 0.00 351 THR A O 9
ATOM 15160 N N . LYS A 1 76 ? 0.018 -9.805 -1.716 1.00 0.00 352 LYS A N 9
ATOM 15161 C CA . LYS A 1 76 ? -0.067 -9.411 -0.307 1.00 0.00 352 LYS A CA 9
ATOM 15162 C C . LYS A 1 76 ? 0.888 -8.254 0.013 1.00 0.00 352 LYS A C 9
ATOM 15163 O O . LYS A 1 76 ? 0.484 -7.249 0.600 1.00 0.00 352 LYS A O 9
ATOM 15182 N N . GLU A 1 77 ? 2.151 -8.406 -0.366 1.00 0.00 353 GLU A N 9
ATOM 15183 C CA . GLU A 1 77 ? 3.154 -7.355 -0.181 1.00 0.00 353 GLU A CA 9
ATOM 15184 C C . GLU A 1 77 ? 2.704 -6.057 -0.851 1.00 0.00 353 GLU A C 9
ATOM 15185 O O . GLU A 1 77 ? 2.802 -4.968 -0.282 1.00 0.00 353 GLU A O 9
ATOM 15197 N N . GLU A 1 78 ? 2.204 -6.190 -2.063 1.00 0.00 354 GLU A N 9
ATOM 15198 C CA . GLU A 1 78 ? 1.715 -5.051 -2.822 1.00 0.00 354 GLU A CA 9
ATOM 15199 C C . GLU A 1 78 ? 0.507 -4.428 -2.120 1.00 0.00 354 GLU A C 9
ATOM 15200 O O . GLU A 1 78 ? 0.258 -3.230 -2.230 1.00 0.00 354 GLU A O 9
ATOM 15212 N N . LEU A 1 79 ? -0.232 -5.254 -1.382 1.00 0.00 355 LEU A N 9
ATOM 15213 C CA . LEU A 1 79 ? -1.366 -4.785 -0.597 1.00 0.00 355 LEU A CA 9
ATOM 15214 C C . LEU A 1 79 ? -0.851 -3.965 0.596 1.00 0.00 355 LEU A C 9
ATOM 15215 O O . LEU A 1 79 ? -1.563 -3.138 1.153 1.00 0.00 355 LEU A O 9
ATOM 15231 N N . TYR A 1 80 ? 0.399 -4.165 0.971 1.00 0.00 356 TYR A N 9
ATOM 15232 C CA . TYR A 1 80 ? 1.010 -3.293 1.963 1.00 0.00 356 TYR A CA 9
ATOM 15233 C C . TYR A 1 80 ? 1.269 -1.923 1.334 1.00 0.00 356 TYR A C 9
ATOM 15234 O O . TYR A 1 80 ? 1.096 -0.888 1.977 1.00 0.00 356 TYR A O 9
ATOM 15252 N N . THR A 1 81 ? 1.666 -1.932 0.061 1.00 0.00 357 THR A N 9
ATOM 15253 C CA . THR A 1 81 ? 1.909 -0.700 -0.687 1.00 0.00 357 THR A CA 9
ATOM 15254 C C . THR A 1 81 ? 0.641 0.157 -0.771 1.00 0.00 357 THR A C 9
ATOM 15255 O O . THR A 1 81 ? 0.688 1.376 -0.600 1.00 0.00 357 THR A O 9
ATOM 15266 N N . VAL A 1 82 ? -0.495 -0.496 -0.980 1.00 0.00 358 VAL A N 9
ATOM 15267 C CA . VAL A 1 82 ? -1.766 0.208 -1.113 1.00 0.00 358 VAL A CA 9
ATOM 15268 C C . VAL A 1 82 ? -2.226 0.735 0.244 1.00 0.00 358 VAL A C 9
ATOM 15269 O O . VAL A 1 82 ? -2.625 1.891 0.367 1.00 0.00 358 VAL A O 9
ATOM 15282 N N . LEU A 1 83 ? -2.132 -0.119 1.256 1.00 0.00 359 LEU A N 9
ATOM 15283 C CA . LEU A 1 83 ? -2.449 0.252 2.639 1.00 0.00 359 LEU A CA 9
ATOM 15284 C C . LEU A 1 83 ? -1.689 1.494 3.078 1.00 0.00 359 LEU A C 9
ATOM 15285 O O . LEU A 1 83 ? -2.258 2.414 3.669 1.00 0.00 359 LEU A O 9
ATOM 15301 N N . ALA A 1 84 ? -0.407 1.521 2.761 1.00 0.00 360 ALA A N 9
ATOM 15302 C CA . ALA A 1 84 ? 0.448 2.615 3.187 1.00 0.00 360 ALA A CA 9
ATOM 15303 C C . ALA A 1 84 ? 0.087 3.896 2.454 1.00 0.00 360 ALA A C 9
ATOM 15304 O O . ALA A 1 84 ? 0.145 4.984 3.026 1.00 0.00 360 ALA A O 9
ATOM 15311 N N . MET A 1 85 ? -0.303 3.771 1.188 1.00 0.00 361 MET A N 9
ATOM 15312 C CA . MET A 1 85 ? -0.675 4.930 0.396 1.00 0.00 361 MET A CA 9
ATOM 15313 C C . MET A 1 85 ? -1.999 5.509 0.870 1.00 0.00 361 MET A C 9
ATOM 15314 O O . MET A 1 85 ? -2.191 6.720 0.847 1.00 0.00 361 MET A O 9
ATOM 15328 N N . ILE A 1 86 ? -2.908 4.649 1.320 1.00 0.00 362 ILE A N 9
ATOM 15329 C CA . ILE A 1 86 ? -4.165 5.122 1.889 1.00 0.00 362 ILE A CA 9
ATOM 15330 C C . ILE A 1 86 ? -3.867 5.901 3.161 1.00 0.00 362 ILE A C 9
ATOM 15331 O O . ILE A 1 86 ? -4.363 7.009 3.357 1.00 0.00 362 ILE A O 9
ATOM 15347 N N . ALA A 1 87 ? -3.008 5.315 3.988 1.00 0.00 363 ALA A N 9
ATOM 15348 C CA . ALA A 1 87 ? -2.603 5.914 5.248 1.00 0.00 363 ALA A CA 9
ATOM 15349 C C . ALA A 1 87 ? -2.000 7.299 5.031 1.00 0.00 363 ALA A C 9
ATOM 15350 O O . ALA A 1 87 ? -2.393 8.262 5.689 1.00 0.00 363 ALA A O 9
ATOM 15357 N N . VAL A 1 88 ? -1.048 7.405 4.110 1.00 0.00 364 VAL A N 9
ATOM 15358 C CA . VAL A 1 88 ? -0.413 8.689 3.828 1.00 0.00 364 VAL A CA 9
ATOM 15359 C C . VAL A 1 88 ? -1.376 9.666 3.153 1.00 0.00 364 VAL A C 9
ATOM 15360 O O . VAL A 1 88 ? -1.285 10.872 3.359 1.00 0.00 364 VAL A O 9
ATOM 15373 N N . THR A 1 89 ? -2.314 9.156 2.368 1.00 0.00 365 THR A N 9
ATOM 15374 C CA . THR A 1 89 ? -3.271 10.026 1.709 1.00 0.00 365 THR A CA 9
ATOM 15375 C C . THR A 1 89 ? -4.249 10.604 2.732 1.00 0.00 365 THR A C 9
ATOM 15376 O O . THR A 1 89 ? -4.640 11.766 2.641 1.00 0.00 365 THR A O 9
ATOM 15387 N N . GLN A 1 90 ? -4.649 9.774 3.692 1.00 0.00 366 GLN A N 9
ATOM 15388 C CA . GLN A 1 90 ? -5.406 10.255 4.850 1.00 0.00 366 GLN A CA 9
ATOM 15389 C C . GLN A 1 90 ? -4.642 11.353 5.585 1.00 0.00 366 GLN A C 9
ATOM 15390 O O . GLN A 1 90 ? -5.237 12.240 6.192 1.00 0.00 366 GLN A O 9
ATOM 15404 N N . ARG A 1 91 ? -3.318 11.292 5.509 1.00 0.00 367 ARG A N 9
ATOM 15405 C CA . ARG A 1 91 ? -2.459 12.347 6.060 1.00 0.00 367 ARG A CA 9
ATOM 15406 C C . ARG A 1 91 ? -2.481 13.592 5.172 1.00 0.00 367 ARG A C 9
ATOM 15407 O O . ARG A 1 91 ? -1.973 14.649 5.546 1.00 0.00 367 ARG A O 9
ATOM 15428 N N . GLY A 1 92 ? -3.086 13.463 4.005 1.00 0.00 368 GLY A N 9
ATOM 15429 C CA . GLY A 1 92 ? -3.157 14.566 3.067 1.00 0.00 368 GLY A CA 9
ATOM 15430 C C . GLY A 1 92 ? -1.979 14.618 2.113 1.00 0.00 368 GLY A C 9
ATOM 15431 O O . GLY A 1 92 ? -1.901 15.516 1.273 1.00 0.00 368 GLY A O 9
ATOM 15435 N N . VAL A 1 93 ? -1.057 13.672 2.235 1.00 0.00 369 VAL A N 9
ATOM 15436 C CA . VAL A 1 93 ? 0.063 13.582 1.334 1.00 0.00 369 VAL A CA 9
ATOM 15437 C C . VAL A 1 93 ? -0.068 12.354 0.419 1.00 0.00 369 VAL A C 9
ATOM 15438 O O . VAL A 1 93 ? 0.129 11.215 0.845 1.00 0.00 369 VAL A O 9
ATOM 15451 N N . PRO A 1 94 ? -0.442 12.575 -0.849 1.00 0.00 370 PRO A N 9
ATOM 15452 C CA . PRO A 1 94 ? -0.606 11.492 -1.819 1.00 0.00 370 PRO A CA 9
ATOM 15453 C C . PRO A 1 94 ? 0.735 10.927 -2.287 1.00 0.00 370 PRO A C 9
ATOM 15454 O O . PRO A 1 94 ? 1.708 11.662 -2.466 1.00 0.00 370 PRO A O 9
ATOM 15465 N N . ALA A 1 95 ? 0.779 9.621 -2.487 1.00 0.00 371 ALA A N 9
ATOM 15466 C CA . ALA A 1 95 ? 1.996 8.962 -2.927 1.00 0.00 371 ALA A CA 9
ATOM 15467 C C . ALA A 1 95 ? 2.030 8.848 -4.445 1.00 0.00 371 ALA A C 9
ATOM 15468 O O . ALA A 1 95 ? 1.278 8.077 -5.039 1.00 0.00 371 ALA A O 9
ATOM 15475 N N . MET A 1 96 ? 2.888 9.641 -5.066 1.00 0.00 372 MET A N 9
ATOM 15476 C CA . MET A 1 96 ? 3.046 9.612 -6.514 1.00 0.00 372 MET A CA 9
ATOM 15477 C C . MET A 1 96 ? 4.440 9.129 -6.890 1.00 0.00 372 MET A C 9
ATOM 15478 O O . MET A 1 96 ? 4.770 8.999 -8.070 1.00 0.00 372 MET A O 9
ATOM 15492 N N . SER A 1 97 ? 5.259 8.882 -5.879 1.00 0.00 373 SER A N 9
ATOM 15493 C CA . SER A 1 97 ? 6.634 8.458 -6.083 1.00 0.00 373 SER A CA 9
ATOM 15494 C C . SER A 1 97 ? 7.129 7.694 -4.855 1.00 0.00 373 SER A C 9
ATOM 15495 O O . SER A 1 97 ? 6.875 8.098 -3.719 1.00 0.00 373 SER A O 9
ATOM 15503 N N . PRO A 1 98 ? 7.833 6.568 -5.078 1.00 0.00 374 PRO A N 9
ATOM 15504 C CA . PRO A 1 98 ? 8.343 5.705 -3.998 1.00 0.00 374 PRO A CA 9
ATOM 15505 C C . PRO A 1 98 ? 9.312 6.433 -3.066 1.00 0.00 374 PRO A C 9
ATOM 15506 O O . PRO A 1 98 ? 9.501 6.034 -1.918 1.00 0.00 374 PRO A O 9
ATOM 15517 N N . ASP A 1 99 ? 9.916 7.498 -3.577 1.00 0.00 375 ASP A N 9
ATOM 15518 C CA . ASP A 1 99 ? 10.826 8.337 -2.796 1.00 0.00 375 ASP A CA 9
ATOM 15519 C C . ASP A 1 99 ? 10.087 9.006 -1.634 1.00 0.00 375 ASP A C 9
ATOM 15520 O O . ASP A 1 99 ? 10.692 9.357 -0.624 1.00 0.00 375 ASP A O 9
ATOM 15529 N N . ALA A 1 100 ? 8.775 9.186 -1.777 1.00 0.00 376 ALA A N 9
ATOM 15530 C CA . ALA A 1 100 ? 7.969 9.771 -0.709 1.00 0.00 376 ALA A CA 9
ATOM 15531 C C . ALA A 1 100 ? 7.724 8.763 0.410 1.00 0.00 376 ALA A C 9
ATOM 15532 O O . ALA A 1 100 ? 7.571 9.138 1.569 1.00 0.00 376 ALA A O 9
ATOM 15539 N N . LEU A 1 101 ? 7.724 7.480 0.057 1.00 0.00 377 LEU A N 9
ATOM 15540 C CA . LEU A 1 101 ? 7.603 6.410 1.044 1.00 0.00 377 LEU A CA 9
ATOM 15541 C C . LEU A 1 101 ? 8.914 6.289 1.800 1.00 0.00 377 LEU A C 9
ATOM 15542 O O . LEU A 1 101 ? 8.958 5.911 2.967 1.00 0.00 377 LEU A O 9
ATOM 15558 N N . ASN A 1 102 ? 9.974 6.647 1.094 1.00 0.00 378 ASN A N 9
ATOM 15559 C CA . ASN A 1 102 ? 11.330 6.665 1.621 1.00 0.00 378 ASN A CA 9
ATOM 15560 C C . ASN A 1 102 ? 11.433 7.638 2.798 1.00 0.00 378 ASN A C 9
ATOM 15561 O O . ASN A 1 102 ? 12.263 7.471 3.692 1.00 0.00 378 ASN A O 9
ATOM 15572 N N . GLN A 1 103 ? 10.559 8.643 2.804 1.00 0.00 379 GLN A N 9
ATOM 15573 C CA . GLN A 1 103 ? 10.598 9.689 3.819 1.00 0.00 379 GLN A CA 9
ATOM 15574 C C . GLN A 1 103 ? 9.897 9.243 5.094 1.00 0.00 379 GLN A C 9
ATOM 15575 O O . GLN A 1 103 ? 9.993 9.901 6.131 1.00 0.00 379 GLN A O 9
ATOM 15589 N N . PHE A 1 104 ? 9.186 8.135 5.007 1.00 0.00 380 PHE A N 9
ATOM 15590 C CA . PHE A 1 104 ? 8.529 7.560 6.168 1.00 0.00 380 PHE A CA 9
ATOM 15591 C C . PHE A 1 104 ? 9.329 6.374 6.684 1.00 0.00 380 PHE A C 9
ATOM 15592 O O . PHE A 1 104 ? 9.430 5.346 6.015 1.00 0.00 380 PHE A O 9
ATOM 15609 N N . PRO A 1 105 ? 9.942 6.520 7.866 1.00 0.00 381 PRO A N 9
ATOM 15610 C CA . PRO A 1 105 ? 10.646 5.424 8.547 1.00 0.00 381 PRO A CA 9
ATOM 15611 C C . PRO A 1 105 ? 9.802 4.175 8.699 1.00 0.00 381 PRO A C 9
ATOM 15612 O O . PRO A 1 105 ? 10.277 3.047 8.568 1.00 0.00 381 PRO A O 9
ATOM 15623 N N . ALA A 1 106 ? 8.540 4.413 8.965 1.00 0.00 382 ALA A N 9
ATOM 15624 C CA . ALA A 1 106 ? 7.560 3.357 9.146 1.00 0.00 382 ALA A CA 9
ATOM 15625 C C . ALA A 1 106 ? 6.281 3.695 8.394 1.00 0.00 382 ALA A C 9
ATOM 15626 O O . ALA A 1 106 ? 5.964 4.870 8.200 1.00 0.00 382 ALA A O 9
ATOM 15633 N N . ALA A 1 107 ? 5.562 2.669 7.968 1.00 0.00 383 ALA A N 9
ATOM 15634 C CA . ALA A 1 107 ? 4.327 2.857 7.222 1.00 0.00 383 ALA A CA 9
ATOM 15635 C C . ALA A 1 107 ? 3.122 2.892 8.157 1.00 0.00 383 ALA A C 9
ATOM 15636 O O . ALA A 1 107 ? 2.907 1.974 8.949 1.00 0.00 383 ALA A O 9
ATOM 15643 N N . PRO A 1 108 ? 2.347 3.983 8.092 1.00 0.00 384 PRO A N 9
ATOM 15644 C CA . PRO A 1 108 ? 1.117 4.137 8.877 1.00 0.00 384 PRO A CA 9
ATOM 15645 C C . PRO A 1 108 ? 0.062 3.081 8.550 1.00 0.00 384 PRO A C 9
ATOM 15646 O O . PRO A 1 108 ? -0.018 2.591 7.423 1.00 0.00 384 PRO A O 9
ATOM 15657 N N . ILE A 1 109 ? -0.749 2.734 9.543 1.00 0.00 385 ILE A N 9
ATOM 15658 C CA . ILE A 1 109 ? -1.909 1.890 9.323 1.00 0.00 385 ILE A CA 9
ATOM 15659 C C . ILE A 1 109 ? -3.112 2.786 9.043 1.00 0.00 385 ILE A C 9
ATOM 15660 O O . ILE A 1 109 ? -3.367 3.732 9.794 1.00 0.00 385 ILE A O 9
ATOM 15676 N N . PRO A 1 110 ? -3.842 2.520 7.948 1.00 0.00 386 PRO A N 9
ATOM 15677 C CA . PRO A 1 110 ? -5.014 3.312 7.567 1.00 0.00 386 PRO A CA 9
ATOM 15678 C C . PRO A 1 110 ? -6.054 3.389 8.680 1.00 0.00 386 PRO A C 9
ATOM 15679 O O . PRO A 1 110 ? -6.393 2.381 9.306 1.00 0.00 386 PRO A O 9
ATOM 15690 N N . THR A 1 111 ? -6.555 4.587 8.919 1.00 0.00 387 THR A N 9
ATOM 15691 C CA . THR A 1 111 ? -7.530 4.806 9.960 1.00 0.00 387 THR A CA 9
ATOM 15692 C C . THR A 1 111 ? -8.952 4.692 9.422 1.00 0.00 387 THR A C 9
ATOM 15693 O O . THR A 1 111 ? -9.330 5.378 8.478 1.00 0.00 387 THR A O 9
ATOM 15704 N N . LEU A 1 112 ? -9.719 3.823 10.054 1.00 0.00 388 LEU A N 9
ATOM 15705 C CA . LEU A 1 112 ? -11.109 3.584 9.696 1.00 0.00 388 LEU A CA 9
ATOM 15706 C C . LEU A 1 112 ? -11.901 3.304 10.962 1.00 0.00 388 LEU A C 9
ATOM 15707 O O . LEU A 1 112 ? -12.050 2.117 11.325 1.00 0.00 388 LEU A O 9
ATOM 15724 N N . SER A 1 1 ? -3.523 -13.121 24.370 1.00 0.00 277 SER A N 10
ATOM 15725 C CA . SER A 1 1 ? -3.820 -12.812 22.955 1.00 0.00 277 SER A CA 10
ATOM 15726 C C . SER A 1 1 ? -2.874 -11.734 22.433 1.00 0.00 277 SER A C 10
ATOM 15727 O O . SER A 1 1 ? -2.105 -11.963 21.493 1.00 0.00 277 SER A O 10
ATOM 15737 N N . MET A 1 2 ? -2.915 -10.562 23.051 1.00 0.00 278 MET A N 10
ATOM 15738 C CA . MET A 1 2 ? -2.094 -9.446 22.615 1.00 0.00 278 MET A CA 10
ATOM 15739 C C . MET A 1 2 ? -0.955 -9.215 23.589 1.00 0.00 278 MET A C 10
ATOM 15740 O O . MET A 1 2 ? -1.165 -8.759 24.716 1.00 0.00 278 MET A O 10
ATOM 15754 N N . PHE A 1 3 ? 0.244 -9.556 23.159 1.00 0.00 279 PHE A N 10
ATOM 15755 C CA . PHE A 1 3 ? 1.430 -9.352 23.968 1.00 0.00 279 PHE A CA 10
ATOM 15756 C C . PHE A 1 3 ? 1.914 -7.916 23.809 1.00 0.00 279 PHE A C 10
ATOM 15757 O O . PHE A 1 3 ? 1.605 -7.259 22.813 1.00 0.00 279 PHE A O 10
ATOM 15774 N N . PRO A 1 4 ? 2.672 -7.410 24.790 1.00 0.00 280 PRO A N 10
ATOM 15775 C CA . PRO A 1 4 ? 3.174 -6.042 24.766 1.00 0.00 280 PRO A CA 10
ATOM 15776 C C . PRO A 1 4 ? 4.180 -5.828 23.645 1.00 0.00 280 PRO A C 10
ATOM 15777 O O . PRO A 1 4 ? 5.093 -6.636 23.452 1.00 0.00 280 PRO A O 10
ATOM 15788 N N . SER A 1 5 ? 4.001 -4.742 22.912 1.00 0.00 281 SER A N 10
ATOM 15789 C CA . SER A 1 5 ? 4.880 -4.410 21.805 1.00 0.00 281 SER A CA 10
ATOM 15790 C C . SER A 1 5 ? 6.309 -4.209 22.298 1.00 0.00 281 SER A C 10
ATOM 15791 O O . SER A 1 5 ? 6.571 -3.360 23.152 1.00 0.00 281 SER A O 10
ATOM 15799 N N . GLN A 1 6 ? 7.225 -4.995 21.749 1.00 0.00 282 GLN A N 10
ATOM 15800 C CA . GLN A 1 6 ? 8.600 -5.017 22.226 1.00 0.00 282 GLN A CA 10
ATOM 15801 C C . GLN A 1 6 ? 9.439 -3.954 21.533 1.00 0.00 282 GLN A C 10
ATOM 15802 O O . GLN A 1 6 ? 10.649 -3.862 21.742 1.00 0.00 282 GLN A O 10
ATOM 15816 N N . ASP A 1 7 ? 8.789 -3.155 20.703 1.00 0.00 283 ASP A N 10
ATOM 15817 C CA . ASP A 1 7 ? 9.435 -2.010 20.086 1.00 0.00 283 ASP A CA 10
ATOM 15818 C C . ASP A 1 7 ? 9.115 -0.765 20.908 1.00 0.00 283 ASP A C 10
ATOM 15819 O O . ASP A 1 7 ? 7.956 -0.536 21.255 1.00 0.00 283 ASP A O 10
ATOM 15828 N N . PRO A 1 8 ? 10.126 0.055 21.242 1.00 0.00 284 PRO A N 10
ATOM 15829 C CA . PRO A 1 8 ? 9.945 1.231 22.098 1.00 0.00 284 PRO A CA 10
ATOM 15830 C C . PRO A 1 8 ? 9.284 2.410 21.382 1.00 0.00 284 PRO A C 10
ATOM 15831 O O . PRO A 1 8 ? 9.403 3.562 21.811 1.00 0.00 284 PRO A O 10
ATOM 15842 N N . ALA A 1 9 ? 8.582 2.112 20.302 1.00 0.00 285 ALA A N 10
ATOM 15843 C CA . ALA A 1 9 ? 7.860 3.119 19.548 1.00 0.00 285 ALA A CA 10
ATOM 15844 C C . ALA A 1 9 ? 6.780 2.462 18.710 1.00 0.00 285 ALA A C 10
ATOM 15845 O O . ALA A 1 9 ? 5.658 2.958 18.623 1.00 0.00 285 ALA A O 10
ATOM 15852 N N . GLN A 1 10 ? 7.123 1.338 18.103 1.00 0.00 286 GLN A N 10
ATOM 15853 C CA . GLN A 1 10 ? 6.208 0.641 17.218 1.00 0.00 286 GLN A CA 10
ATOM 15854 C C . GLN A 1 10 ? 5.286 -0.307 17.974 1.00 0.00 286 GLN A C 10
ATOM 15855 O O . GLN A 1 10 ? 5.721 -1.303 18.553 1.00 0.00 286 GLN A O 10
ATOM 15869 N N . PRO A 1 11 ? 3.989 0.020 17.971 1.00 0.00 287 PRO A N 10
ATOM 15870 C CA . PRO A 1 11 ? 2.947 -0.738 18.660 1.00 0.00 287 PRO A CA 10
ATOM 15871 C C . PRO A 1 11 ? 2.449 -1.931 17.839 1.00 0.00 287 PRO A C 10
ATOM 15872 O O . PRO A 1 11 ? 2.759 -2.041 16.649 1.00 0.00 287 PRO A O 10
ATOM 15883 N N . ARG A 1 12 ? 1.663 -2.799 18.492 1.00 0.00 288 ARG A N 10
ATOM 15884 C CA . ARG A 1 12 ? 1.081 -4.014 17.886 1.00 0.00 288 ARG A CA 10
ATOM 15885 C C . ARG A 1 12 ? 1.962 -4.638 16.793 1.00 0.00 288 ARG A C 10
ATOM 15886 O O . ARG A 1 12 ? 3.141 -4.899 17.032 1.00 0.00 288 ARG A O 10
ATOM 15907 N N . MET A 1 13 ? 1.413 -4.895 15.607 1.00 0.00 289 MET A N 10
ATOM 15908 C CA . MET A 1 13 ? 2.163 -5.567 14.557 1.00 0.00 289 MET A CA 10
ATOM 15909 C C . MET A 1 13 ? 2.767 -4.571 13.572 1.00 0.00 289 MET A C 10
ATOM 15910 O O . MET A 1 13 ? 2.115 -3.599 13.188 1.00 0.00 289 MET A O 10
ATOM 15924 N N . PRO A 1 14 ? 4.020 -4.823 13.149 1.00 0.00 290 PRO A N 10
ATOM 15925 C CA . PRO A 1 14 ? 4.774 -3.933 12.252 1.00 0.00 290 PRO A CA 10
ATOM 15926 C C . PRO A 1 14 ? 4.106 -3.712 10.890 1.00 0.00 290 PRO A C 10
ATOM 15927 O O . PRO A 1 14 ? 3.882 -4.649 10.128 1.00 0.00 290 PRO A O 10
ATOM 15938 N N . PRO A 1 15 ? 3.789 -2.441 10.592 1.00 0.00 291 PRO A N 10
ATOM 15939 C CA . PRO A 1 15 ? 3.237 -1.981 9.298 1.00 0.00 291 PRO A CA 10
ATOM 15940 C C . PRO A 1 15 ? 4.242 -2.095 8.142 1.00 0.00 291 PRO A C 10
ATOM 15941 O O . PRO A 1 15 ? 3.906 -1.925 6.974 1.00 0.00 291 PRO A O 10
ATOM 15952 N N . TRP A 1 16 ? 5.472 -2.378 8.512 1.00 0.00 292 TRP A N 10
ATOM 15953 C CA . TRP A 1 16 ? 6.648 -2.264 7.651 1.00 0.00 292 TRP A CA 10
ATOM 15954 C C . TRP A 1 16 ? 6.872 -3.445 6.702 1.00 0.00 292 TRP A C 10
ATOM 15955 O O . TRP A 1 16 ? 7.991 -3.930 6.576 1.00 0.00 292 TRP A O 10
ATOM 15976 N N . ILE A 1 17 ? 5.777 -3.910 6.089 1.00 0.00 293 ILE A N 10
ATOM 15977 C CA . ILE A 1 17 ? 5.677 -5.194 5.352 1.00 0.00 293 ILE A CA 10
ATOM 15978 C C . ILE A 1 17 ? 6.832 -5.525 4.414 1.00 0.00 293 ILE A C 10
ATOM 15979 O O . ILE A 1 17 ? 6.953 -6.670 3.987 1.00 0.00 293 ILE A O 10
ATOM 15995 N N . TYR A 1 18 ? 7.679 -4.576 4.085 1.00 0.00 294 TYR A N 10
ATOM 15996 C CA . TYR A 1 18 ? 8.831 -4.892 3.261 1.00 0.00 294 TYR A CA 10
ATOM 15997 C C . TYR A 1 18 ? 9.958 -5.415 4.154 1.00 0.00 294 TYR A C 10
ATOM 15998 O O . TYR A 1 18 ? 11.147 -5.217 3.905 1.00 0.00 294 TYR A O 10
ATOM 16016 N N . ASN A 1 19 ? 9.511 -6.067 5.218 1.00 0.00 295 ASN A N 10
ATOM 16017 C CA . ASN A 1 19 ? 10.341 -6.770 6.181 1.00 0.00 295 ASN A CA 10
ATOM 16018 C C . ASN A 1 19 ? 9.761 -8.170 6.318 1.00 0.00 295 ASN A C 10
ATOM 16019 O O . ASN A 1 19 ? 8.561 -8.360 6.123 1.00 0.00 295 ASN A O 10
ATOM 16030 N N . GLU A 1 20 ? 10.584 -9.141 6.663 1.00 0.00 296 GLU A N 10
ATOM 16031 C CA . GLU A 1 20 ? 10.148 -10.536 6.657 1.00 0.00 296 GLU A CA 10
ATOM 16032 C C . GLU A 1 20 ? 9.335 -10.878 7.902 1.00 0.00 296 GLU A C 10
ATOM 16033 O O . GLU A 1 20 ? 8.918 -12.025 8.077 1.00 0.00 296 GLU A O 10
ATOM 16045 N N . SER A 1 21 ? 9.130 -9.889 8.767 1.00 0.00 297 SER A N 10
ATOM 16046 C CA . SER A 1 21 ? 8.454 -10.098 10.041 1.00 0.00 297 SER A CA 10
ATOM 16047 C C . SER A 1 21 ? 7.048 -10.687 9.874 1.00 0.00 297 SER A C 10
ATOM 16048 O O . SER A 1 21 ? 6.795 -11.803 10.330 1.00 0.00 297 SER A O 10
ATOM 16056 N N . LEU A 1 22 ? 6.148 -9.955 9.207 1.00 0.00 298 LEU A N 10
ATOM 16057 C CA . LEU A 1 22 ? 4.749 -10.377 9.080 1.00 0.00 298 LEU A CA 10
ATOM 16058 C C . LEU A 1 22 ? 3.914 -9.350 8.313 1.00 0.00 298 LEU A C 10
ATOM 16059 O O . LEU A 1 22 ? 4.415 -8.295 7.920 1.00 0.00 298 LEU A O 10
ATOM 16075 N N . VAL A 1 23 ? 2.636 -9.679 8.110 1.00 0.00 299 VAL A N 10
ATOM 16076 C CA . VAL A 1 23 ? 1.681 -8.771 7.488 1.00 0.00 299 VAL A CA 10
ATOM 16077 C C . VAL A 1 23 ? 0.951 -7.958 8.561 1.00 0.00 299 VAL A C 10
ATOM 16078 O O . VAL A 1 23 ? 0.462 -8.516 9.546 1.00 0.00 299 VAL A O 10
ATOM 16091 N N . PRO A 1 24 ? 0.871 -6.627 8.393 1.00 0.00 300 PRO A N 10
ATOM 16092 C CA . PRO A 1 24 ? 0.362 -5.724 9.426 1.00 0.00 300 PRO A CA 10
ATOM 16093 C C . PRO A 1 24 ? -1.150 -5.795 9.606 1.00 0.00 300 PRO A C 10
ATOM 16094 O O . PRO A 1 24 ? -1.896 -6.197 8.703 1.00 0.00 300 PRO A O 10
ATOM 16105 N N . ASP A 1 25 ? -1.573 -5.372 10.797 1.00 0.00 301 ASP A N 10
ATOM 16106 C CA . ASP A 1 25 ? -2.975 -5.367 11.213 1.00 0.00 301 ASP A CA 10
ATOM 16107 C C . ASP A 1 25 ? -3.890 -4.683 10.197 1.00 0.00 301 ASP A C 10
ATOM 16108 O O . ASP A 1 25 ? -5.012 -5.121 9.981 1.00 0.00 301 ASP A O 10
ATOM 16117 N N . ALA A 1 26 ? -3.404 -3.613 9.576 1.00 0.00 302 ALA A N 10
ATOM 16118 C CA . ALA A 1 26 ? -4.201 -2.867 8.608 1.00 0.00 302 ALA A CA 10
ATOM 16119 C C . ALA A 1 26 ? -4.472 -3.681 7.338 1.00 0.00 302 ALA A C 10
ATOM 16120 O O . ALA A 1 26 ? -5.498 -3.495 6.688 1.00 0.00 302 ALA A O 10
ATOM 16127 N N . TYR A 1 27 ? -3.555 -4.580 6.981 1.00 0.00 303 TYR A N 10
ATOM 16128 C CA . TYR A 1 27 ? -3.772 -5.440 5.814 1.00 0.00 303 TYR A CA 10
ATOM 16129 C C . TYR A 1 27 ? -4.824 -6.502 6.130 1.00 0.00 303 TYR A C 10
ATOM 16130 O O . TYR A 1 27 ? -5.818 -6.625 5.413 1.00 0.00 303 TYR A O 10
ATOM 16148 N N . LYS A 1 28 ? -4.599 -7.283 7.189 1.00 0.00 304 LYS A N 10
ATOM 16149 C CA . LYS A 1 28 ? -5.628 -8.213 7.669 1.00 0.00 304 LYS A CA 10
ATOM 16150 C C . LYS A 1 28 ? -6.966 -7.508 7.929 1.00 0.00 304 LYS A C 10
ATOM 16151 O O . LYS A 1 28 ? -8.028 -8.123 7.794 1.00 0.00 304 LYS A O 10
ATOM 16170 N N . LYS A 1 29 ? -6.918 -6.222 8.289 1.00 0.00 305 LYS A N 10
ATOM 16171 C CA . LYS A 1 29 ? -8.134 -5.422 8.410 1.00 0.00 305 LYS A CA 10
ATOM 16172 C C . LYS A 1 29 ? -8.893 -5.403 7.105 1.00 0.00 305 LYS A C 10
ATOM 16173 O O . LYS A 1 29 ? -10.078 -5.709 7.055 1.00 0.00 305 LYS A O 10
ATOM 16192 N N . ILE A 1 30 ? -8.186 -5.038 6.054 1.00 0.00 306 ILE A N 10
ATOM 16193 C CA . ILE A 1 30 ? -8.816 -4.855 4.767 1.00 0.00 306 ILE A CA 10
ATOM 16194 C C . ILE A 1 30 ? -9.383 -6.169 4.222 1.00 0.00 306 ILE A C 10
ATOM 16195 O O . ILE A 1 30 ? -10.389 -6.162 3.518 1.00 0.00 306 ILE A O 10
ATOM 16211 N N . LEU A 1 31 ? -8.748 -7.292 4.550 1.00 0.00 307 LEU A N 10
ATOM 16212 C CA . LEU A 1 31 ? -9.311 -8.601 4.221 1.00 0.00 307 LEU A CA 10
ATOM 16213 C C . LEU A 1 31 ? -10.719 -8.746 4.789 1.00 0.00 307 LEU A C 10
ATOM 16214 O O . LEU A 1 31 ? -11.655 -9.139 4.090 1.00 0.00 307 LEU A O 10
ATOM 16230 N N . GLU A 1 32 ? -10.847 -8.435 6.061 1.00 0.00 308 GLU A N 10
ATOM 16231 C CA . GLU A 1 32 ? -12.120 -8.410 6.728 1.00 0.00 308 GLU A CA 10
ATOM 16232 C C . GLU A 1 32 ? -13.056 -7.366 6.104 1.00 0.00 308 GLU A C 10
ATOM 16233 O O . GLU A 1 32 ? -14.231 -7.627 5.841 1.00 0.00 308 GLU A O 10
ATOM 16245 N N . THR A 1 33 ? -12.500 -6.193 5.884 1.00 0.00 309 THR A N 10
ATOM 16246 C CA . THR A 1 33 ? -13.226 -5.037 5.367 1.00 0.00 309 THR A CA 10
ATOM 16247 C C . THR A 1 33 ? -13.705 -5.196 3.907 1.00 0.00 309 THR A C 10
ATOM 16248 O O . THR A 1 33 ? -14.886 -5.428 3.661 1.00 0.00 309 THR A O 10
ATOM 16259 N N . THR A 1 34 ? -12.793 -5.076 2.947 1.00 0.00 310 THR A N 10
ATOM 16260 C CA . THR A 1 34 ? -13.191 -5.005 1.542 1.00 0.00 310 THR A CA 10
ATOM 16261 C C . THR A 1 34 ? -12.755 -6.220 0.725 1.00 0.00 310 THR A C 10
ATOM 16262 O O . THR A 1 34 ? -13.324 -6.482 -0.337 1.00 0.00 310 THR A O 10
ATOM 16273 N N . MET A 1 35 ? -11.776 -6.971 1.204 1.00 0.00 311 MET A N 10
ATOM 16274 C CA . MET A 1 35 ? -11.259 -8.090 0.453 1.00 0.00 311 MET A CA 10
ATOM 16275 C C . MET A 1 35 ? -12.273 -9.221 0.367 1.00 0.00 311 MET A C 10
ATOM 16276 O O . MET A 1 35 ? -13.254 -9.259 1.114 1.00 0.00 311 MET A O 10
ATOM 16290 N N . THR A 1 36 ? -12.037 -10.127 -0.564 1.00 0.00 312 THR A N 10
ATOM 16291 C CA . THR A 1 36 ? -12.881 -11.290 -0.741 1.00 0.00 312 THR A CA 10
ATOM 16292 C C . THR A 1 36 ? -12.103 -12.560 -0.439 1.00 0.00 312 THR A C 10
ATOM 16293 O O . THR A 1 36 ? -10.878 -12.530 -0.319 1.00 0.00 312 THR A O 10
ATOM 16304 N N . PRO A 1 37 ? -12.805 -13.701 -0.336 1.00 0.00 313 PRO A N 10
ATOM 16305 C CA . PRO A 1 37 ? -12.171 -15.010 -0.157 1.00 0.00 313 PRO A CA 10
ATOM 16306 C C . PRO A 1 37 ? -11.339 -15.398 -1.373 1.00 0.00 313 PRO A C 10
ATOM 16307 O O . PRO A 1 37 ? -10.629 -16.404 -1.373 1.00 0.00 313 PRO A O 10
ATOM 16318 N N . THR A 1 38 ? -11.446 -14.582 -2.406 1.00 0.00 314 THR A N 10
ATOM 16319 C CA . THR A 1 38 ? -10.726 -14.793 -3.641 1.00 0.00 314 THR A CA 10
ATOM 16320 C C . THR A 1 38 ? -9.479 -13.914 -3.696 1.00 0.00 314 THR A C 10
ATOM 16321 O O . THR A 1 38 ? -8.590 -14.128 -4.524 1.00 0.00 314 THR A O 10
ATOM 16332 N N . GLY A 1 39 ? -9.416 -12.930 -2.803 1.00 0.00 315 GLY A N 10
ATOM 16333 C CA . GLY A 1 39 ? -8.274 -12.057 -2.753 1.00 0.00 315 GLY A CA 10
ATOM 16334 C C . GLY A 1 39 ? -8.664 -10.598 -2.767 1.00 0.00 315 GLY A C 10
ATOM 16335 O O . GLY A 1 39 ? -9.667 -10.206 -2.171 1.00 0.00 315 GLY A O 10
ATOM 16339 N N . ILE A 1 40 ? -7.866 -9.801 -3.449 1.00 0.00 316 ILE A N 10
ATOM 16340 C CA . ILE A 1 40 ? -8.025 -8.357 -3.444 1.00 0.00 316 ILE A CA 10
ATOM 16341 C C . ILE A 1 40 ? -9.291 -7.926 -4.197 1.00 0.00 316 ILE A C 10
ATOM 16342 O O . ILE A 1 40 ? -9.552 -8.382 -5.312 1.00 0.00 316 ILE A O 10
ATOM 16358 N N . ASP A 1 41 ? -10.072 -7.053 -3.568 1.00 0.00 317 ASP A N 10
ATOM 16359 C CA . ASP A 1 41 ? -11.326 -6.564 -4.143 1.00 0.00 317 ASP A CA 10
ATOM 16360 C C . ASP A 1 41 ? -11.560 -5.110 -3.751 1.00 0.00 317 ASP A C 10
ATOM 16361 O O . ASP A 1 41 ? -11.955 -4.819 -2.625 1.00 0.00 317 ASP A O 10
ATOM 16370 N N . THR A 1 42 ? -11.259 -4.201 -4.666 1.00 0.00 318 THR A N 10
ATOM 16371 C CA . THR A 1 42 ? -11.428 -2.770 -4.433 1.00 0.00 318 THR A CA 10
ATOM 16372 C C . THR A 1 42 ? -12.894 -2.348 -4.282 1.00 0.00 318 THR A C 10
ATOM 16373 O O . THR A 1 42 ? -13.172 -1.255 -3.792 1.00 0.00 318 THR A O 10
ATOM 16384 N N . ALA A 1 43 ? -13.815 -3.199 -4.727 1.00 0.00 319 ALA A N 10
ATOM 16385 C CA . ALA A 1 43 ? -15.228 -2.825 -4.864 1.00 0.00 319 ALA A CA 10
ATOM 16386 C C . ALA A 1 43 ? -15.820 -2.225 -3.590 1.00 0.00 319 ALA A C 10
ATOM 16387 O O . ALA A 1 43 ? -16.692 -1.359 -3.659 1.00 0.00 319 ALA A O 10
ATOM 16394 N N . LYS A 1 44 ? -15.342 -2.662 -2.436 1.00 0.00 320 LYS A N 10
ATOM 16395 C CA . LYS A 1 44 ? -15.872 -2.168 -1.171 1.00 0.00 320 LYS A CA 10
ATOM 16396 C C . LYS A 1 44 ? -14.980 -1.050 -0.653 1.00 0.00 320 LYS A C 10
ATOM 16397 O O . LYS A 1 44 ? -15.412 -0.174 0.095 1.00 0.00 320 LYS A O 10
ATOM 16416 N N . LEU A 1 45 ? -13.733 -1.089 -1.084 1.00 0.00 321 LEU A N 10
ATOM 16417 C CA . LEU A 1 45 ? -12.739 -0.117 -0.680 1.00 0.00 321 LEU A CA 10
ATOM 16418 C C . LEU A 1 45 ? -13.145 1.275 -1.147 1.00 0.00 321 LEU A C 10
ATOM 16419 O O . LEU A 1 45 ? -13.042 2.232 -0.388 1.00 0.00 321 LEU A O 10
ATOM 16435 N N . TYR A 1 46 ? -13.609 1.379 -2.398 1.00 0.00 322 TYR A N 10
ATOM 16436 C CA . TYR A 1 46 ? -13.984 2.677 -2.970 1.00 0.00 322 TYR A CA 10
ATOM 16437 C C . TYR A 1 46 ? -14.966 3.426 -2.066 1.00 0.00 322 TYR A C 10
ATOM 16438 O O . TYR A 1 46 ? -14.636 4.505 -1.583 1.00 0.00 322 TYR A O 10
ATOM 16456 N N . PRO A 1 47 ? -16.179 2.881 -1.802 1.00 0.00 323 PRO A N 10
ATOM 16457 C CA . PRO A 1 47 ? -17.187 3.600 -1.035 1.00 0.00 323 PRO A CA 10
ATOM 16458 C C . PRO A 1 47 ? -16.723 3.906 0.379 1.00 0.00 323 PRO A C 10
ATOM 16459 O O . PRO A 1 47 ? -16.912 5.019 0.858 1.00 0.00 323 PRO A O 10
ATOM 16470 N N . ILE A 1 48 ? -16.107 2.936 1.051 1.00 0.00 324 ILE A N 10
ATOM 16471 C CA . ILE A 1 48 ? -15.675 3.168 2.419 1.00 0.00 324 ILE A CA 10
ATOM 16472 C C . ILE A 1 48 ? -14.559 4.212 2.473 1.00 0.00 324 ILE A C 10
ATOM 16473 O O . ILE A 1 48 ? -14.687 5.235 3.151 1.00 0.00 324 ILE A O 10
ATOM 16489 N N . LEU A 1 49 ? -13.470 3.960 1.749 1.00 0.00 325 LEU A N 10
ATOM 16490 C CA . LEU A 1 49 ? -12.380 4.929 1.665 1.00 0.00 325 LEU A CA 10
ATOM 16491 C C . LEU A 1 49 ? -12.795 6.321 1.196 1.00 0.00 325 LEU A C 10
ATOM 16492 O O . LEU A 1 49 ? -12.370 7.315 1.781 1.00 0.00 325 LEU A O 10
ATOM 16508 N N . MET A 1 50 ? -13.592 6.420 0.148 1.00 0.00 326 MET A N 10
ATOM 16509 C CA . MET A 1 50 ? -13.965 7.735 -0.357 1.00 0.00 326 MET A CA 10
ATOM 16510 C C . MET A 1 50 ? -14.817 8.473 0.677 1.00 0.00 326 MET A C 10
ATOM 16511 O O . MET A 1 50 ? -14.847 9.702 0.711 1.00 0.00 326 MET A O 10
ATOM 16525 N N . SER A 1 51 ? -15.500 7.706 1.533 1.00 0.00 327 SER A N 10
ATOM 16526 C CA . SER A 1 51 ? -16.272 8.262 2.624 1.00 0.00 327 SER A CA 10
ATOM 16527 C C . SER A 1 51 ? -15.346 8.758 3.734 1.00 0.00 327 SER A C 10
ATOM 16528 O O . SER A 1 51 ? -15.723 9.603 4.544 1.00 0.00 327 SER A O 10
ATOM 16536 N N . SER A 1 52 ? -14.125 8.230 3.752 1.00 0.00 328 SER A N 10
ATOM 16537 C CA . SER A 1 52 ? -13.083 8.731 4.641 1.00 0.00 328 SER A CA 10
ATOM 16538 C C . SER A 1 52 ? -12.522 10.054 4.085 1.00 0.00 328 SER A C 10
ATOM 16539 O O . SER A 1 52 ? -11.608 10.655 4.655 1.00 0.00 328 SER A O 10
ATOM 16547 N N . GLY A 1 53 ? -13.103 10.516 2.975 1.00 0.00 329 GLY A N 10
ATOM 16548 C CA . GLY A 1 53 ? -12.731 11.799 2.411 1.00 0.00 329 GLY A CA 10
ATOM 16549 C C . GLY A 1 53 ? -11.668 11.680 1.343 1.00 0.00 329 GLY A C 10
ATOM 16550 O O . GLY A 1 53 ? -11.020 12.667 1.003 1.00 0.00 329 GLY A O 10
ATOM 16554 N N . LEU A 1 54 ? -11.477 10.477 0.818 1.00 0.00 330 LEU A N 10
ATOM 16555 C CA . LEU A 1 54 ? -10.475 10.241 -0.189 1.00 0.00 330 LEU A CA 10
ATOM 16556 C C . LEU A 1 54 ? -11.078 10.236 -1.590 1.00 0.00 330 LEU A C 10
ATOM 16557 O O . LEU A 1 54 ? -12.242 9.878 -1.772 1.00 0.00 330 LEU A O 10
ATOM 16573 N N . PRO A 1 55 ? -10.296 10.643 -2.607 1.00 0.00 331 PRO A N 10
ATOM 16574 C CA . PRO A 1 55 ? -10.771 10.753 -3.975 1.00 0.00 331 PRO A CA 10
ATOM 16575 C C . PRO A 1 55 ? -10.879 9.387 -4.616 1.00 0.00 331 PRO A C 10
ATOM 16576 O O . PRO A 1 55 ? -9.918 8.621 -4.596 1.00 0.00 331 PRO A O 10
ATOM 16587 N N . ARG A 1 56 ? -12.025 9.091 -5.208 1.00 0.00 332 ARG A N 10
ATOM 16588 C CA . ARG A 1 56 ? -12.207 7.839 -5.926 1.00 0.00 332 ARG A CA 10
ATOM 16589 C C . ARG A 1 56 ? -11.187 7.727 -7.058 1.00 0.00 332 ARG A C 10
ATOM 16590 O O . ARG A 1 56 ? -10.904 6.638 -7.550 1.00 0.00 332 ARG A O 10
ATOM 16611 N N . GLU A 1 57 ? -10.626 8.871 -7.447 1.00 0.00 333 GLU A N 10
ATOM 16612 C CA . GLU A 1 57 ? -9.556 8.904 -8.428 1.00 0.00 333 GLU A CA 10
ATOM 16613 C C . GLU A 1 57 ? -8.263 8.372 -7.837 1.00 0.00 333 GLU A C 10
ATOM 16614 O O . GLU A 1 57 ? -7.707 7.390 -8.329 1.00 0.00 333 GLU A O 10
ATOM 16626 N N . THR A 1 58 ? -7.786 9.010 -6.773 1.00 0.00 334 THR A N 10
ATOM 16627 C CA . THR A 1 58 ? -6.555 8.588 -6.121 1.00 0.00 334 THR A CA 10
ATOM 16628 C C . THR A 1 58 ? -6.679 7.181 -5.535 1.00 0.00 334 THR A C 10
ATOM 16629 O O . THR A 1 58 ? -5.732 6.405 -5.581 1.00 0.00 334 THR A O 10
ATOM 16640 N N . LEU A 1 59 ? -7.853 6.863 -4.996 1.00 0.00 335 LEU A N 10
ATOM 16641 C CA . LEU A 1 59 ? -8.120 5.520 -4.463 1.00 0.00 335 LEU A CA 10
ATOM 16642 C C . LEU A 1 59 ? -7.881 4.461 -5.542 1.00 0.00 335 LEU A C 10
ATOM 16643 O O . LEU A 1 59 ? -7.190 3.462 -5.318 1.00 0.00 335 LEU A O 10
ATOM 16659 N N . GLY A 1 60 ? -8.452 4.700 -6.717 1.00 0.00 336 GLY A N 10
ATOM 16660 C CA . GLY A 1 60 ? -8.256 3.812 -7.851 1.00 0.00 336 GLY A CA 10
ATOM 16661 C C . GLY A 1 60 ? -6.798 3.683 -8.259 1.00 0.00 336 GLY A C 10
ATOM 16662 O O . GLY A 1 60 ? -6.301 2.572 -8.491 1.00 0.00 336 GLY A O 10
ATOM 16666 N N . GLN A 1 61 ? -6.099 4.809 -8.324 1.00 0.00 337 GLN A N 10
ATOM 16667 C CA . GLN A 1 61 ? -4.716 4.816 -8.747 1.00 0.00 337 GLN A CA 10
ATOM 16668 C C . GLN A 1 61 ? -3.851 4.090 -7.732 1.00 0.00 337 GLN A C 10
ATOM 16669 O O . GLN A 1 61 ? -3.012 3.269 -8.089 1.00 0.00 337 GLN A O 10
ATOM 16683 N N . ILE A 1 62 ? -4.065 4.405 -6.465 1.00 0.00 338 ILE A N 10
ATOM 16684 C CA . ILE A 1 62 ? -3.310 3.803 -5.384 1.00 0.00 338 ILE A CA 10
ATOM 16685 C C . ILE A 1 62 ? -3.425 2.283 -5.395 1.00 0.00 338 ILE A C 10
ATOM 16686 O O . ILE A 1 62 ? -2.441 1.593 -5.138 1.00 0.00 338 ILE A O 10
ATOM 16702 N N . TRP A 1 63 ? -4.597 1.746 -5.735 1.00 0.00 339 TRP A N 10
ATOM 16703 C CA . TRP A 1 63 ? -4.775 0.301 -5.819 1.00 0.00 339 TRP A CA 10
ATOM 16704 C C . TRP A 1 63 ? -3.973 -0.226 -7.001 1.00 0.00 339 TRP A C 10
ATOM 16705 O O . TRP A 1 63 ? -3.487 -1.354 -7.013 1.00 0.00 339 TRP A O 10
ATOM 16726 N N . ALA A 1 64 ? -3.886 0.624 -8.016 1.00 0.00 340 ALA A N 10
ATOM 16727 C CA . ALA A 1 64 ? -3.348 0.252 -9.319 1.00 0.00 340 ALA A CA 10
ATOM 16728 C C . ALA A 1 64 ? -1.826 0.374 -9.353 1.00 0.00 340 ALA A C 10
ATOM 16729 O O . ALA A 1 64 ? -1.174 -0.090 -10.289 1.00 0.00 340 ALA A O 10
ATOM 16736 N N . LEU A 1 65 ? -1.275 0.996 -8.325 1.00 0.00 341 LEU A N 10
ATOM 16737 C CA . LEU A 1 65 ? 0.168 1.190 -8.227 1.00 0.00 341 LEU A CA 10
ATOM 16738 C C . LEU A 1 65 ? 0.852 -0.059 -7.686 1.00 0.00 341 LEU A C 10
ATOM 16739 O O . LEU A 1 65 ? 1.163 -0.152 -6.499 1.00 0.00 341 LEU A O 10
ATOM 16755 N N . ALA A 1 66 ? 1.077 -1.017 -8.569 1.00 0.00 342 ALA A N 10
ATOM 16756 C CA . ALA A 1 66 ? 1.748 -2.253 -8.207 1.00 0.00 342 ALA A CA 10
ATOM 16757 C C . ALA A 1 66 ? 3.260 -2.078 -8.261 1.00 0.00 342 ALA A C 10
ATOM 16758 O O . ALA A 1 66 ? 3.770 -1.153 -8.900 1.00 0.00 342 ALA A O 10
ATOM 16765 N N . ASN A 1 67 ? 3.973 -2.971 -7.592 1.00 0.00 343 ASN A N 10
ATOM 16766 C CA . ASN A 1 67 ? 5.425 -2.928 -7.561 1.00 0.00 343 ASN A CA 10
ATOM 16767 C C . ASN A 1 67 ? 5.961 -3.740 -8.736 1.00 0.00 343 ASN A C 10
ATOM 16768 O O . ASN A 1 67 ? 5.190 -4.382 -9.447 1.00 0.00 343 ASN A O 10
ATOM 16779 N N . ARG A 1 68 ? 7.269 -3.720 -8.953 1.00 0.00 344 ARG A N 10
ATOM 16780 C CA . ARG A 1 68 ? 7.859 -4.460 -10.062 1.00 0.00 344 ARG A CA 10
ATOM 16781 C C . ARG A 1 68 ? 8.081 -5.917 -9.670 1.00 0.00 344 ARG A C 10
ATOM 16782 O O . ARG A 1 68 ? 9.206 -6.424 -9.697 1.00 0.00 344 ARG A O 10
ATOM 16803 N N . THR A 1 69 ? 6.992 -6.582 -9.317 1.00 0.00 345 THR A N 10
ATOM 16804 C CA . THR A 1 69 ? 7.028 -7.975 -8.913 1.00 0.00 345 THR A CA 10
ATOM 16805 C C . THR A 1 69 ? 6.387 -8.842 -10.000 1.00 0.00 345 THR A C 10
ATOM 16806 O O . THR A 1 69 ? 6.221 -8.389 -11.134 1.00 0.00 345 THR A O 10
ATOM 16817 N N . THR A 1 70 ? 6.043 -10.079 -9.671 1.00 0.00 346 THR A N 10
ATOM 16818 C CA . THR A 1 70 ? 5.333 -10.940 -10.604 1.00 0.00 346 THR A CA 10
ATOM 16819 C C . THR A 1 70 ? 3.921 -10.385 -10.844 1.00 0.00 346 THR A C 10
ATOM 16820 O O . THR A 1 70 ? 3.285 -9.880 -9.917 1.00 0.00 346 THR A O 10
ATOM 16831 N N . PRO A 1 71 ? 3.442 -10.428 -12.103 1.00 0.00 347 PRO A N 10
ATOM 16832 C CA . PRO A 1 71 ? 2.129 -9.882 -12.494 1.00 0.00 347 PRO A CA 10
ATOM 16833 C C . PRO A 1 71 ? 0.941 -10.588 -11.832 1.00 0.00 347 PRO A C 10
ATOM 16834 O O . PRO A 1 71 ? 0.207 -11.344 -12.475 1.00 0.00 347 PRO A O 10
ATOM 16845 N N . GLY A 1 72 ? 0.769 -10.337 -10.549 1.00 0.00 348 GLY A N 10
ATOM 16846 C CA . GLY A 1 72 ? -0.399 -10.797 -9.830 1.00 0.00 348 GLY A CA 10
ATOM 16847 C C . GLY A 1 72 ? -1.172 -9.616 -9.290 1.00 0.00 348 GLY A C 10
ATOM 16848 O O . GLY A 1 72 ? -0.585 -8.558 -9.055 1.00 0.00 348 GLY A O 10
ATOM 16852 N N . LYS A 1 73 ? -2.477 -9.764 -9.112 1.00 0.00 349 LYS A N 10
ATOM 16853 C CA . LYS A 1 73 ? -3.291 -8.647 -8.652 1.00 0.00 349 LYS A CA 10
ATOM 16854 C C . LYS A 1 73 ? -3.002 -8.316 -7.184 1.00 0.00 349 LYS A C 10
ATOM 16855 O O . LYS A 1 73 ? -3.560 -8.925 -6.272 1.00 0.00 349 LYS A O 10
ATOM 16874 N N . LEU A 1 74 ? -2.117 -7.337 -6.990 1.00 0.00 350 LEU A N 10
ATOM 16875 C CA . LEU A 1 74 ? -1.766 -6.818 -5.668 1.00 0.00 350 LEU A CA 10
ATOM 16876 C C . LEU A 1 74 ? -1.394 -7.927 -4.684 1.00 0.00 350 LEU A C 10
ATOM 16877 O O . LEU A 1 74 ? -2.237 -8.405 -3.919 1.00 0.00 350 LEU A O 10
ATOM 16893 N N . THR A 1 75 ? -0.128 -8.326 -4.698 1.00 0.00 351 THR A N 10
ATOM 16894 C CA . THR A 1 75 ? 0.373 -9.280 -3.719 1.00 0.00 351 THR A CA 10
ATOM 16895 C C . THR A 1 75 ? 0.248 -8.675 -2.320 1.00 0.00 351 THR A C 10
ATOM 16896 O O . THR A 1 75 ? 0.200 -7.457 -2.187 1.00 0.00 351 THR A O 10
ATOM 16907 N N . LYS A 1 76 ? 0.186 -9.509 -1.289 1.00 0.00 352 LYS A N 10
ATOM 16908 C CA . LYS A 1 76 ? -0.056 -9.040 0.077 1.00 0.00 352 LYS A CA 10
ATOM 16909 C C . LYS A 1 76 ? 0.868 -7.876 0.470 1.00 0.00 352 LYS A C 10
ATOM 16910 O O . LYS A 1 76 ? 0.391 -6.850 0.969 1.00 0.00 352 LYS A O 10
ATOM 16929 N N . GLU A 1 77 ? 2.175 -8.022 0.234 1.00 0.00 353 GLU A N 10
ATOM 16930 C CA . GLU A 1 77 ? 3.121 -6.938 0.513 1.00 0.00 353 GLU A CA 10
ATOM 16931 C C . GLU A 1 77 ? 2.768 -5.688 -0.292 1.00 0.00 353 GLU A C 10
ATOM 16932 O O . GLU A 1 77 ? 2.729 -4.581 0.246 1.00 0.00 353 GLU A O 10
ATOM 16944 N N . GLU A 1 78 ? 2.490 -5.881 -1.577 1.00 0.00 354 GLU A N 10
ATOM 16945 C CA . GLU A 1 78 ? 2.164 -4.775 -2.472 1.00 0.00 354 GLU A CA 10
ATOM 16946 C C . GLU A 1 78 ? 0.859 -4.109 -2.049 1.00 0.00 354 GLU A C 10
ATOM 16947 O O . GLU A 1 78 ? 0.691 -2.900 -2.192 1.00 0.00 354 GLU A O 10
ATOM 16959 N N . LEU A 1 79 ? -0.052 -4.909 -1.511 1.00 0.00 355 LEU A N 10
ATOM 16960 C CA . LEU A 1 79 ? -1.357 -4.422 -1.090 1.00 0.00 355 LEU A CA 10
ATOM 16961 C C . LEU A 1 79 ? -1.207 -3.471 0.088 1.00 0.00 355 LEU A C 10
ATOM 16962 O O . LEU A 1 79 ? -1.964 -2.511 0.223 1.00 0.00 355 LEU A O 10
ATOM 16978 N N . TYR A 1 80 ? -0.225 -3.714 0.940 1.00 0.00 356 TYR A N 10
ATOM 16979 C CA . TYR A 1 80 ? -0.010 -2.820 2.059 1.00 0.00 356 TYR A CA 10
ATOM 16980 C C . TYR A 1 80 ? 0.751 -1.577 1.608 1.00 0.00 356 TYR A C 10
ATOM 16981 O O . TYR A 1 80 ? 0.652 -0.532 2.232 1.00 0.00 356 TYR A O 10
ATOM 16999 N N . THR A 1 81 ? 1.497 -1.683 0.519 1.00 0.00 357 THR A N 10
ATOM 17000 C CA . THR A 1 81 ? 2.066 -0.499 -0.116 1.00 0.00 357 THR A CA 10
ATOM 17001 C C . THR A 1 81 ? 0.926 0.408 -0.575 1.00 0.00 357 THR A C 10
ATOM 17002 O O . THR A 1 81 ? 1.012 1.637 -0.524 1.00 0.00 357 THR A O 10
ATOM 17013 N N . VAL A 1 82 ? -0.169 -0.234 -0.948 1.00 0.00 358 VAL A N 10
ATOM 17014 C CA . VAL A 1 82 ? -1.383 0.455 -1.336 1.00 0.00 358 VAL A CA 10
ATOM 17015 C C . VAL A 1 82 ? -2.000 1.105 -0.102 1.00 0.00 358 VAL A C 10
ATOM 17016 O O . VAL A 1 82 ? -2.319 2.293 -0.097 1.00 0.00 358 VAL A O 10
ATOM 17029 N N . LEU A 1 83 ? -2.121 0.309 0.952 1.00 0.00 359 LEU A N 10
ATOM 17030 C CA . LEU A 1 83 ? -2.634 0.772 2.238 1.00 0.00 359 LEU A CA 10
ATOM 17031 C C . LEU A 1 83 ? -1.816 1.933 2.790 1.00 0.00 359 LEU A C 10
ATOM 17032 O O . LEU A 1 83 ? -2.368 2.883 3.340 1.00 0.00 359 LEU A O 10
ATOM 17048 N N . ALA A 1 84 ? -0.506 1.852 2.625 1.00 0.00 360 ALA A N 10
ATOM 17049 C CA . ALA A 1 84 ? 0.384 2.888 3.121 1.00 0.00 360 ALA A CA 10
ATOM 17050 C C . ALA A 1 84 ? 0.198 4.157 2.308 1.00 0.00 360 ALA A C 10
ATOM 17051 O O . ALA A 1 84 ? 0.242 5.259 2.850 1.00 0.00 360 ALA A O 10
ATOM 17058 N N . MET A 1 85 ? -0.053 4.002 1.010 1.00 0.00 361 MET A N 10
ATOM 17059 C CA . MET A 1 85 ? -0.318 5.145 0.150 1.00 0.00 361 MET A CA 10
ATOM 17060 C C . MET A 1 85 ? -1.675 5.745 0.489 1.00 0.00 361 MET A C 10
ATOM 17061 O O . MET A 1 85 ? -1.870 6.951 0.389 1.00 0.00 361 MET A O 10
ATOM 17075 N N . ILE A 1 86 ? -2.604 4.901 0.917 1.00 0.00 362 ILE A N 10
ATOM 17076 C CA . ILE A 1 86 ? -3.908 5.366 1.369 1.00 0.00 362 ILE A CA 10
ATOM 17077 C C . ILE A 1 86 ? -3.746 6.172 2.649 1.00 0.00 362 ILE A C 10
ATOM 17078 O O . ILE A 1 86 ? -4.249 7.292 2.769 1.00 0.00 362 ILE A O 10
ATOM 17094 N N . ALA A 1 87 ? -3.012 5.591 3.585 1.00 0.00 363 ALA A N 10
ATOM 17095 C CA . ALA A 1 87 ? -2.759 6.210 4.872 1.00 0.00 363 ALA A CA 10
ATOM 17096 C C . ALA A 1 87 ? -2.113 7.586 4.720 1.00 0.00 363 ALA A C 10
ATOM 17097 O O . ALA A 1 87 ? -2.567 8.558 5.320 1.00 0.00 363 ALA A O 10
ATOM 17104 N N . VAL A 1 88 ? -1.064 7.674 3.907 1.00 0.00 364 VAL A N 10
ATOM 17105 C CA . VAL A 1 88 ? -0.380 8.947 3.702 1.00 0.00 364 VAL A CA 10
ATOM 17106 C C . VAL A 1 88 ? -1.268 9.938 2.946 1.00 0.00 364 VAL A C 10
ATOM 17107 O O . VAL A 1 88 ? -1.151 11.149 3.129 1.00 0.00 364 VAL A O 10
ATOM 17120 N N . THR A 1 89 ? -2.180 9.416 2.131 1.00 0.00 365 THR A N 10
ATOM 17121 C CA . THR A 1 89 ? -3.138 10.258 1.423 1.00 0.00 365 THR A CA 10
ATOM 17122 C C . THR A 1 89 ? -4.102 10.874 2.430 1.00 0.00 365 THR A C 10
ATOM 17123 O O . THR A 1 89 ? -4.429 12.060 2.361 1.00 0.00 365 THR A O 10
ATOM 17134 N N . GLN A 1 90 ? -4.535 10.051 3.376 1.00 0.00 366 GLN A N 10
ATOM 17135 C CA . GLN A 1 90 ? -5.314 10.520 4.516 1.00 0.00 366 GLN A CA 10
ATOM 17136 C C . GLN A 1 90 ? -4.563 11.598 5.290 1.00 0.00 366 GLN A C 10
ATOM 17137 O O . GLN A 1 90 ? -5.169 12.524 5.829 1.00 0.00 366 GLN A O 10
ATOM 17151 N N . ARG A 1 91 ? -3.245 11.470 5.339 1.00 0.00 367 ARG A N 10
ATOM 17152 C CA . ARG A 1 91 ? -2.395 12.451 6.018 1.00 0.00 367 ARG A CA 10
ATOM 17153 C C . ARG A 1 91 ? -2.239 13.730 5.187 1.00 0.00 367 ARG A C 10
ATOM 17154 O O . ARG A 1 91 ? -1.625 14.696 5.636 1.00 0.00 367 ARG A O 10
ATOM 17175 N N . GLY A 1 92 ? -2.789 13.735 3.977 1.00 0.00 368 GLY A N 10
ATOM 17176 C CA . GLY A 1 92 ? -2.689 14.906 3.120 1.00 0.00 368 GLY A CA 10
ATOM 17177 C C . GLY A 1 92 ? -1.437 14.888 2.263 1.00 0.00 368 GLY A C 10
ATOM 17178 O O . GLY A 1 92 ? -1.092 15.883 1.623 1.00 0.00 368 GLY A O 10
ATOM 17182 N N . VAL A 1 93 ? -0.765 13.750 2.246 1.00 0.00 369 VAL A N 10
ATOM 17183 C CA . VAL A 1 93 ? 0.446 13.576 1.460 1.00 0.00 369 VAL A CA 10
ATOM 17184 C C . VAL A 1 93 ? 0.131 12.819 0.171 1.00 0.00 369 VAL A C 10
ATOM 17185 O O . VAL A 1 93 ? -0.500 11.762 0.206 1.00 0.00 369 VAL A O 10
ATOM 17198 N N . PRO A 1 94 ? 0.536 13.359 -0.989 1.00 0.00 370 PRO A N 10
ATOM 17199 C CA . PRO A 1 94 ? 0.333 12.685 -2.270 1.00 0.00 370 PRO A CA 10
ATOM 17200 C C . PRO A 1 94 ? 1.214 11.446 -2.400 1.00 0.00 370 PRO A C 10
ATOM 17201 O O . PRO A 1 94 ? 2.368 11.446 -1.969 1.00 0.00 370 PRO A O 10
ATOM 17212 N N . ALA A 1 95 ? 0.673 10.395 -2.998 1.00 0.00 371 ALA A N 10
ATOM 17213 C CA . ALA A 1 95 ? 1.420 9.167 -3.170 1.00 0.00 371 ALA A CA 10
ATOM 17214 C C . ALA A 1 95 ? 1.614 8.853 -4.645 1.00 0.00 371 ALA A C 10
ATOM 17215 O O . ALA A 1 95 ? 0.677 8.461 -5.339 1.00 0.00 371 ALA A O 10
ATOM 17222 N N . MET A 1 96 ? 2.834 9.046 -5.118 1.00 0.00 372 MET A N 10
ATOM 17223 C CA . MET A 1 96 ? 3.179 8.726 -6.494 1.00 0.00 372 MET A CA 10
ATOM 17224 C C . MET A 1 96 ? 4.275 7.670 -6.557 1.00 0.00 372 MET A C 10
ATOM 17225 O O . MET A 1 96 ? 4.520 7.076 -7.609 1.00 0.00 372 MET A O 10
ATOM 17239 N N . SER A 1 97 ? 4.931 7.439 -5.429 1.00 0.00 373 SER A N 10
ATOM 17240 C CA . SER A 1 97 ? 6.088 6.560 -5.386 1.00 0.00 373 SER A CA 10
ATOM 17241 C C . SER A 1 97 ? 6.274 5.963 -3.990 1.00 0.00 373 SER A C 10
ATOM 17242 O O . SER A 1 97 ? 5.933 6.589 -2.985 1.00 0.00 373 SER A O 10
ATOM 17250 N N . PRO A 1 98 ? 6.816 4.734 -3.917 1.00 0.00 374 PRO A N 10
ATOM 17251 C CA . PRO A 1 98 ? 6.989 4.013 -2.653 1.00 0.00 374 PRO A CA 10
ATOM 17252 C C . PRO A 1 98 ? 8.182 4.501 -1.831 1.00 0.00 374 PRO A C 10
ATOM 17253 O O . PRO A 1 98 ? 8.420 4.006 -0.728 1.00 0.00 374 PRO A O 10
ATOM 17264 N N . ASP A 1 99 ? 8.928 5.469 -2.357 1.00 0.00 375 ASP A N 10
ATOM 17265 C CA . ASP A 1 99 ? 10.043 6.068 -1.617 1.00 0.00 375 ASP A CA 10
ATOM 17266 C C . ASP A 1 99 ? 9.527 6.760 -0.365 1.00 0.00 375 ASP A C 10
ATOM 17267 O O . ASP A 1 99 ? 10.250 6.910 0.609 1.00 0.00 375 ASP A O 10
ATOM 17276 N N . ALA A 1 100 ? 8.256 7.134 -0.372 1.00 0.00 376 ALA A N 10
ATOM 17277 C CA . ALA A 1 100 ? 7.668 7.832 0.761 1.00 0.00 376 ALA A CA 10
ATOM 17278 C C . ALA A 1 100 ? 7.665 6.955 2.013 1.00 0.00 376 ALA A C 10
ATOM 17279 O O . ALA A 1 100 ? 7.565 7.460 3.125 1.00 0.00 376 ALA A O 10
ATOM 17286 N N . LEU A 1 101 ? 7.825 5.647 1.832 1.00 0.00 377 LEU A N 10
ATOM 17287 C CA . LEU A 1 101 ? 7.798 4.724 2.962 1.00 0.00 377 LEU A CA 10
ATOM 17288 C C . LEU A 1 101 ? 9.083 4.834 3.783 1.00 0.00 377 LEU A C 10
ATOM 17289 O O . LEU A 1 101 ? 9.071 4.663 4.997 1.00 0.00 377 LEU A O 10
ATOM 17305 N N . ASN A 1 102 ? 10.186 5.148 3.114 1.00 0.00 378 ASN A N 10
ATOM 17306 C CA . ASN A 1 102 ? 11.458 5.357 3.774 1.00 0.00 378 ASN A CA 10
ATOM 17307 C C . ASN A 1 102 ? 11.455 6.653 4.587 1.00 0.00 378 ASN A C 10
ATOM 17308 O O . ASN A 1 102 ? 12.210 6.799 5.549 1.00 0.00 378 ASN A O 10
ATOM 17319 N N . GLN A 1 103 ? 10.590 7.587 4.198 1.00 0.00 379 GLN A N 10
ATOM 17320 C CA . GLN A 1 103 ? 10.561 8.913 4.810 1.00 0.00 379 GLN A CA 10
ATOM 17321 C C . GLN A 1 103 ? 9.785 8.891 6.119 1.00 0.00 379 GLN A C 10
ATOM 17322 O O . GLN A 1 103 ? 9.866 9.821 6.923 1.00 0.00 379 GLN A O 10
ATOM 17336 N N . PHE A 1 104 ? 9.033 7.828 6.324 1.00 0.00 380 PHE A N 10
ATOM 17337 C CA . PHE A 1 104 ? 8.275 7.659 7.550 1.00 0.00 380 PHE A CA 10
ATOM 17338 C C . PHE A 1 104 ? 8.913 6.591 8.428 1.00 0.00 380 PHE A C 10
ATOM 17339 O O . PHE A 1 104 ? 9.112 5.456 8.000 1.00 0.00 380 PHE A O 10
ATOM 17356 N N . PRO A 1 105 ? 9.266 6.966 9.670 1.00 0.00 381 PRO A N 10
ATOM 17357 C CA . PRO A 1 105 ? 9.817 6.041 10.674 1.00 0.00 381 PRO A CA 10
ATOM 17358 C C . PRO A 1 105 ? 8.964 4.807 10.877 1.00 0.00 381 PRO A C 10
ATOM 17359 O O . PRO A 1 105 ? 9.459 3.694 11.067 1.00 0.00 381 PRO A O 10
ATOM 17370 N N 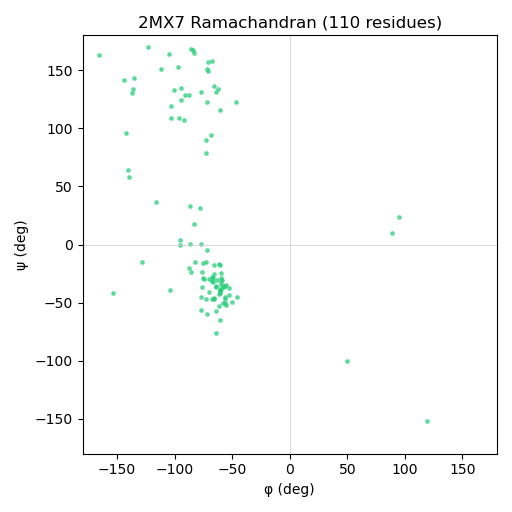. ALA A 1 106 ? 7.675 5.037 10.838 1.00 0.00 382 ALA A N 10
ATOM 17371 C CA . ALA A 1 106 ? 6.685 3.983 10.950 1.00 0.00 382 ALA A CA 10
ATOM 17372 C C . ALA A 1 106 ? 5.598 4.182 9.906 1.00 0.00 382 ALA A C 10
ATOM 17373 O O . ALA A 1 106 ? 5.288 5.316 9.536 1.00 0.00 382 ALA A O 10
ATOM 17380 N N . ALA A 1 107 ? 5.030 3.088 9.428 1.00 0.00 383 ALA A N 10
ATOM 17381 C CA . ALA A 1 107 ? 3.961 3.161 8.450 1.00 0.00 383 ALA A CA 10
ATOM 17382 C C . ALA A 1 107 ? 2.629 3.381 9.148 1.00 0.00 383 ALA A C 10
ATOM 17383 O O . ALA A 1 107 ? 2.259 2.630 10.053 1.00 0.00 383 ALA A O 10
ATOM 17390 N N . PRO A 1 108 ? 1.905 4.429 8.758 1.00 0.00 384 PRO A N 10
ATOM 17391 C CA . PRO A 1 108 ? 0.607 4.733 9.340 1.00 0.00 384 PRO A CA 10
ATOM 17392 C C . PRO A 1 108 ? -0.465 3.738 8.908 1.00 0.00 384 PRO A C 10
ATOM 17393 O O . PRO A 1 108 ? -0.540 3.353 7.741 1.00 0.00 384 PRO A O 10
ATOM 17404 N N . ILE A 1 109 ? -1.261 3.297 9.865 1.00 0.00 385 ILE A N 10
ATOM 17405 C CA . ILE A 1 109 ? -2.409 2.464 9.566 1.00 0.00 385 ILE A CA 10
ATOM 17406 C C . ILE A 1 109 ? -3.549 3.345 9.085 1.00 0.00 385 ILE A C 10
ATOM 17407 O O . ILE A 1 109 ? -3.936 4.297 9.772 1.00 0.00 385 ILE A O 10
ATOM 17423 N N . PRO A 1 110 ? -4.078 3.069 7.883 1.00 0.00 386 PRO A N 10
ATOM 17424 C CA . PRO A 1 110 ? -5.205 3.820 7.345 1.00 0.00 386 PRO A CA 10
ATOM 17425 C C . PRO A 1 110 ? -6.386 3.793 8.302 1.00 0.00 386 PRO A C 10
ATOM 17426 O O . PRO A 1 110 ? -6.772 2.734 8.799 1.00 0.00 386 PRO A O 10
ATOM 17437 N N . THR A 1 111 ? -6.961 4.953 8.557 1.00 0.00 387 THR A N 10
ATOM 17438 C CA . THR A 1 111 ? -8.052 5.042 9.500 1.00 0.00 387 THR A CA 10
ATOM 17439 C C . THR A 1 111 ? -9.374 4.737 8.816 1.00 0.00 387 THR A C 10
ATOM 17440 O O . THR A 1 111 ? -9.771 5.430 7.881 1.00 0.00 387 THR A O 10
ATOM 17451 N N . LEU A 1 112 ? -10.061 3.729 9.328 1.00 0.00 388 LEU A N 10
ATOM 17452 C CA . LEU A 1 112 ? -11.314 3.258 8.758 1.00 0.00 388 LEU A CA 10
ATOM 17453 C C . LEU A 1 112 ? -12.163 2.627 9.855 1.00 0.00 388 LEU A C 10
ATOM 17454 O O . LEU A 1 112 ? -12.225 1.379 9.921 1.00 0.00 388 LEU A O 10
#

InterPro domains:
  IPR000261 EH domain [PF12763] (316-371)
  IPR000261 EH domain [PS50031] (295-377)
  IPR000261 EH domain [SM00027] (296-383)
  IPR000261 EH domain [cd00052] (316-367)
  IPR011992 EF-hand domain pair [SSF47473] (316-369)
  IPR039656 Synergin gamma [PTHR15463] (192-1314)
  IPR059024 Synergin gamma, C-terminal domain [PF25999] (1121-1308)
  IPR060281 Synergin gamma, spectrin-like domain [PF26996] (143-298)

Organism: Homo sapiens (NCBI:txid9606)

Sequence (112 aa):
SMFPSQDPAQPRMPPWIYNESLVPDAYKKILETTMTPTGIDTAKLYPILMSSGLPRETLGQIWALANRTTPGKLTKEELYTVLAMIAVTQRGVPAMSPDALNQFPAAPIPTLSMFPSQDPAQPRMPPWIYNESLVPDAYKKILETTMTPTGIDTAKLYPILMSSGLPRETLGQIWALANRTTPGKLTKEELYTVLAMIAVTQRGVPAMSPDALNQFPAAPIPTLSMFPSQDPAQPRMPPWIYNESLVPDAYKKILETTMTPTGIDTAKLYPILMSSGLPRETLGQIWALANRTTPGKLTKEELYTVLAMIAVTQRGVPAMSPDALNQFPAAPIPTLSMFPSQDPAQPRMPPWIYNESLVPDAYKKILETTMTPTGIDTAKLYPILMSSGLPRETLGQIWALANRTTPGKLTKEELYTVLAMIAVTQRGVPAMSPDALNQFPAAPIPTLSMFPSQDPAQPRMPPWIYNESLVPDAYKKILETTMTPTGIDTAKLYPILMSSGLPRETLGQIWALANRTTPGKLTKEELYTVLAMIAVTQRGVPAMSPDALNQFPAAPIPTLSMFPSQDPAQPRMPPWIYNESLVPDAYKKILETTMTPTGIDTAKLYPILMSSGLPRETLGQIWALANRTTPGKLTKEELYTVLAMIAVTQRGVPAMSPDALNQFPAAPIPTLSMFPSQDPAQPRMPPWIYNESLVPDAYKKILETTMTPTGIDTAKLYPILMSSGLPRETLGQIWALANRTTPGKLTKEELYTVLAMIAVTQRGVPAMSPDALNQFPAAPIPTLSMFPSQDPAQPRMPPWIYNESLVPDAYKKILETTMTPTGIDTAKLYPILMSSGLPRETLGQIWALANRTTPGKLTKEELYTVLAMIAVTQRGVPAMSPDALNQFPAAPIPTLSMFPSQDPAQPRMPPWIYNESLVPDAYKKILETTMTPTGIDTAKLYPILMSSGLPRETLGQIWALANRTTPGKLTKEELYTVLAMIAVTQRGVPAMSPDALNQFPAAPIPTLSMFPSQDPAQPRMPPWIYNESLVPDAYKKILETTMTPTGIDTAKLYPILMSSGLPRETLGQIWALANRTTPGKLTKEELYTVLAMIAVTQRGVPAMSPDALNQFPAAPIPTL

Nearest PDB structures (foldseek):
  2mx7-assembly1_A  TM=7.961E-01  e=2.163E-16  Homo sapiens
  2jq6-assembly1_A  TM=6.487E-01  e=3.802E-01  Homo sapiens
  3fia-assembly1_A  TM=6.213E-01  e=3.570E-01  Homo sapiens
  2kff-assembly1_A  TM=7.131E-01  e=6.704E-01  Homo sapiens
  2qpt-assembly1_A-2  TM=6.187E-01  e=1.341E+00  Mus musculus